Protein AF-A0A822AE28-F1 (afdb_monomer_lite)

Structure (mmCIF, N/CA/C/O backbone):
data_AF-A0A822AE28-F1
#
_entry.id   AF-A0A822AE28-F1
#
loop_
_atom_site.group_PDB
_atom_site.id
_atom_site.type_symbol
_atom_site.label_atom_id
_atom_site.label_alt_id
_atom_site.label_comp_id
_atom_site.label_asym_id
_atom_site.label_entity_id
_atom_site.label_seq_id
_atom_site.pdbx_PDB_ins_code
_atom_site.Cartn_x
_atom_site.Cartn_y
_atom_site.Cartn_z
_atom_site.occupancy
_atom_site.B_iso_or_equiv
_atom_site.auth_seq_id
_atom_site.auth_comp_id
_atom_site.auth_asym_id
_atom_site.auth_atom_id
_atom_site.pdbx_PDB_model_num
ATOM 1 N N . ALA A 1 1 ? 33.922 -30.461 -54.773 1.00 35.72 1 ALA A N 1
ATOM 2 C CA . ALA A 1 1 ? 35.227 -29.867 -54.403 1.00 35.72 1 ALA A CA 1
ATOM 3 C C . ALA A 1 1 ? 35.079 -28.489 -53.751 1.00 35.72 1 ALA A C 1
ATOM 5 O O . ALA A 1 1 ? 35.499 -28.343 -52.616 1.00 35.72 1 ALA A O 1
ATOM 6 N N . TYR A 1 2 ? 34.457 -27.499 -54.408 1.00 36.25 2 TYR A N 1
ATOM 7 C CA . TYR A 1 2 ? 34.276 -26.158 -53.824 1.00 36.25 2 TYR A CA 1
ATOM 8 C C . TYR A 1 2 ? 33.305 -26.143 -52.629 1.00 36.25 2 TYR A C 1
ATOM 10 O O . TYR A 1 2 ? 33.696 -25.703 -51.561 1.00 36.25 2 TYR A O 1
ATOM 18 N N . ILE A 1 3 ? 32.116 -26.757 -52.759 1.00 39.38 3 ILE A N 1
ATOM 19 C CA . ILE A 1 3 ? 31.162 -26.952 -51.641 1.00 39.38 3 ILE A CA 1
ATOM 20 C C . ILE A 1 3 ? 31.853 -27.618 -50.447 1.00 39.38 3 ILE A C 1
ATOM 22 O O . ILE A 1 3 ? 31.724 -27.155 -49.328 1.00 39.38 3 ILE A O 1
ATOM 26 N N . TYR A 1 4 ? 32.662 -28.648 -50.697 1.00 40.06 4 TYR A N 1
ATOM 27 C CA . TYR A 1 4 ? 33.430 -29.340 -49.661 1.00 40.06 4 TYR A CA 1
ATOM 28 C C . TYR A 1 4 ? 34.415 -28.404 -48.937 1.00 40.06 4 TYR A C 1
ATOM 30 O O . TYR A 1 4 ? 34.470 -28.434 -47.719 1.00 40.06 4 TYR A O 1
ATOM 38 N N . ARG A 1 5 ? 35.121 -27.519 -49.659 1.00 42.94 5 ARG A N 1
ATOM 39 C CA . ARG A 1 5 ? 36.030 -26.516 -49.068 1.00 42.94 5 ARG A CA 1
ATOM 40 C C . ARG A 1 5 ? 35.298 -25.401 -48.316 1.00 42.94 5 ARG A C 1
ATOM 42 O O . ARG A 1 5 ? 35.783 -24.955 -47.285 1.00 42.94 5 ARG A O 1
ATOM 49 N N . SER A 1 6 ? 34.144 -24.951 -48.809 1.00 43.03 6 SER A N 1
ATOM 50 C CA . SER A 1 6 ? 33.305 -23.957 -48.121 1.00 43.03 6 SER A CA 1
ATOM 51 C C . SER A 1 6 ? 32.716 -24.532 -46.834 1.00 43.03 6 SER A C 1
ATOM 53 O O . SER A 1 6 ? 32.773 -23.898 -45.789 1.00 43.03 6 SER A O 1
ATOM 55 N N . VAL A 1 7 ? 32.233 -25.773 -46.895 1.00 44.09 7 VAL A N 1
ATOM 56 C CA . VAL A 1 7 ? 31.763 -26.544 -45.741 1.00 44.09 7 VAL A CA 1
ATOM 57 C C . VAL A 1 7 ? 32.901 -26.797 -44.747 1.00 44.09 7 VAL A C 1
ATOM 59 O O . VAL A 1 7 ? 32.710 -26.623 -43.552 1.00 44.09 7 VAL A O 1
ATOM 62 N N . GLU A 1 8 ? 34.102 -27.123 -45.221 1.00 42.56 8 GLU A N 1
ATOM 63 C CA . GLU A 1 8 ? 35.304 -27.283 -44.393 1.00 42.56 8 GLU A CA 1
ATOM 64 C C . GLU A 1 8 ? 35.723 -25.972 -43.698 1.00 42.56 8 GLU A C 1
ATOM 66 O O . GLU A 1 8 ? 36.128 -26.004 -42.537 1.00 42.56 8 GLU A O 1
ATOM 71 N N . ASN A 1 9 ? 35.567 -24.815 -44.353 1.00 45.84 9 ASN A N 1
ATOM 72 C CA . ASN A 1 9 ? 35.802 -23.499 -43.743 1.00 45.84 9 ASN A CA 1
ATOM 73 C C . ASN A 1 9 ? 34.749 -23.143 -42.682 1.00 45.84 9 ASN A C 1
ATOM 75 O O . ASN A 1 9 ? 35.122 -22.695 -41.601 1.00 45.84 9 ASN A O 1
ATOM 79 N N . ILE A 1 10 ? 33.465 -23.407 -42.946 1.00 46.59 10 ILE A N 1
ATOM 80 C CA . ILE A 1 10 ? 32.377 -23.210 -41.970 1.00 46.59 10 ILE A CA 1
ATOM 81 C C . ILE A 1 10 ? 32.588 -24.117 -40.750 1.00 46.59 10 ILE A C 1
ATOM 83 O O . ILE A 1 10 ? 32.487 -23.671 -39.612 1.00 46.59 10 ILE A O 1
ATOM 87 N N . ILE A 1 11 ? 32.972 -25.379 -40.970 1.00 47.19 11 ILE A N 1
ATOM 88 C CA . ILE A 1 11 ? 33.313 -26.327 -39.898 1.00 47.19 11 ILE A CA 1
ATOM 89 C C . ILE A 1 11 ? 34.543 -25.861 -39.097 1.00 47.19 11 ILE A C 1
ATOM 91 O O . ILE A 1 11 ? 34.621 -26.135 -37.902 1.00 47.19 11 ILE A O 1
ATOM 95 N N . ARG A 1 12 ? 35.496 -25.153 -39.723 1.00 45.81 12 ARG A N 1
ATOM 96 C CA . ARG A 1 12 ? 36.665 -24.568 -39.040 1.00 45.81 12 ARG A CA 1
ATOM 97 C C . ARG A 1 12 ? 36.346 -23.299 -38.246 1.00 45.81 12 ARG A C 1
ATOM 99 O O . ARG A 1 12 ? 36.994 -23.076 -37.228 1.00 45.81 12 ARG A O 1
ATOM 106 N N . GLN A 1 13 ? 35.394 -22.482 -38.697 1.00 44.97 13 GLN A N 1
ATOM 107 C CA . GLN A 1 13 ? 34.985 -21.240 -38.023 1.00 44.97 13 GLN A CA 1
ATOM 108 C C . GLN A 1 13 ? 33.990 -21.495 -36.879 1.00 44.97 13 GLN A C 1
ATOM 110 O O . GLN A 1 13 ? 34.085 -20.873 -35.822 1.00 44.97 13 GLN A O 1
ATOM 115 N N . CYS A 1 14 ? 33.083 -22.463 -37.026 1.00 44.91 14 CYS A N 1
ATOM 116 C CA . CYS A 1 14 ? 32.172 -22.866 -35.959 1.00 44.91 14 CYS A CA 1
ATOM 117 C C . CYS A 1 14 ? 32.908 -23.747 -34.932 1.00 44.91 14 CYS A C 1
ATOM 119 O O . CYS A 1 14 ? 33.102 -24.942 -35.151 1.00 44.91 14 CYS A O 1
ATOM 121 N N . ARG A 1 15 ? 33.274 -23.183 -33.771 1.00 41.47 15 ARG A N 1
ATOM 122 C CA . ARG A 1 15 ? 34.004 -23.874 -32.679 1.00 41.47 15 ARG A CA 1
ATOM 123 C C . ARG A 1 15 ? 33.363 -25.185 -32.173 1.00 41.47 15 ARG A C 1
ATOM 125 O O . ARG A 1 15 ? 34.041 -25.955 -31.498 1.00 41.47 15 ARG A O 1
ATOM 132 N N . ASN A 1 16 ? 32.108 -25.487 -32.520 1.00 44.00 16 ASN A N 1
ATOM 133 C CA . ASN A 1 16 ? 31.394 -26.710 -32.135 1.00 44.00 16 ASN A CA 1
ATOM 134 C C . ASN A 1 16 ? 31.150 -27.662 -33.328 1.00 44.00 16 ASN A C 1
ATOM 136 O O . ASN A 1 16 ? 30.082 -27.704 -33.935 1.00 44.00 16 ASN A O 1
ATOM 140 N N . VAL A 1 17 ? 32.150 -28.500 -33.614 1.00 39.84 17 VAL A N 1
ATOM 141 C CA . VAL A 1 17 ? 32.260 -29.370 -34.807 1.00 39.84 17 VAL A CA 1
ATOM 142 C C . VAL A 1 17 ? 31.203 -30.494 -34.904 1.00 39.84 17 VAL A C 1
ATOM 144 O O . VAL A 1 17 ? 30.979 -31.033 -35.983 1.00 39.84 17 VAL A O 1
ATOM 147 N N . ARG A 1 18 ? 30.511 -30.869 -33.817 1.00 37.19 18 ARG A N 1
ATOM 148 C CA . ARG A 1 18 ? 29.498 -31.953 -33.856 1.00 37.19 18 ARG A CA 1
ATOM 149 C C . ARG A 1 18 ? 28.121 -31.524 -34.379 1.00 37.19 18 ARG A C 1
ATOM 151 O O . ARG A 1 18 ? 27.382 -32.379 -34.855 1.00 37.19 18 ARG A O 1
ATOM 158 N N . TRP A 1 19 ? 27.784 -30.237 -34.312 1.00 41.94 19 TRP A N 1
ATOM 159 C CA . TRP A 1 19 ? 26.434 -29.735 -34.611 1.00 41.94 19 TRP A CA 1
ATOM 160 C C . TRP A 1 19 ? 26.298 -29.164 -36.033 1.00 41.94 19 TRP A C 1
ATOM 162 O O . TRP A 1 19 ? 25.202 -29.155 -36.590 1.00 41.94 19 TRP A O 1
ATOM 172 N N . SER A 1 20 ? 27.419 -28.802 -36.666 1.00 48.59 20 SER A N 1
ATOM 173 C CA . SER A 1 20 ? 27.494 -28.307 -38.048 1.00 48.59 20 SER A CA 1
ATOM 174 C C . SER A 1 20 ? 27.121 -29.354 -39.107 1.00 48.59 20 SER A C 1
ATOM 176 O O . SER A 1 20 ? 26.643 -29.000 -40.177 1.00 48.59 20 SER A O 1
ATOM 178 N N . LEU A 1 21 ? 27.275 -30.653 -38.826 1.00 43.91 21 LEU A N 1
ATOM 179 C CA . LEU A 1 21 ? 26.945 -31.721 -39.782 1.00 43.91 21 LEU A CA 1
ATOM 180 C C . LEU A 1 21 ? 25.438 -31.877 -40.038 1.00 43.91 21 LEU A C 1
ATOM 182 O O . LEU A 1 21 ? 25.050 -32.181 -41.162 1.00 43.91 21 LEU A O 1
ATOM 186 N N . LEU A 1 22 ? 24.586 -31.652 -39.030 1.00 44.09 22 LEU A N 1
ATOM 187 C CA . LEU A 1 22 ? 23.127 -31.779 -39.163 1.00 44.09 22 LEU A CA 1
ATOM 188 C C . LEU A 1 22 ? 22.505 -30.599 -39.920 1.00 44.09 22 LEU A C 1
ATOM 190 O O . LEU A 1 22 ? 21.581 -30.789 -40.707 1.00 44.09 22 LEU A O 1
ATOM 194 N N . SER A 1 23 ? 23.035 -29.390 -39.735 1.00 52.28 23 SER A N 1
ATOM 195 C CA . SER A 1 23 ? 22.537 -28.184 -40.402 1.00 52.28 23 SER A CA 1
ATOM 196 C C . SER A 1 23 ? 22.942 -28.102 -41.881 1.00 52.28 23 SER A C 1
ATOM 198 O O . SER A 1 23 ? 22.210 -27.535 -42.691 1.00 52.28 23 SER A O 1
ATOM 200 N N . LEU A 1 24 ? 24.039 -28.763 -42.269 1.00 55.44 24 LEU A N 1
ATOM 201 C CA . LEU A 1 24 ? 24.438 -28.941 -43.669 1.00 55.44 24 LEU A CA 1
ATOM 202 C C . LEU A 1 24 ? 23.457 -29.806 -44.472 1.00 55.44 24 LEU A C 1
ATOM 204 O O . LEU A 1 24 ? 23.347 -29.614 -45.681 1.00 55.44 24 LEU A O 1
ATOM 208 N N . PHE A 1 25 ? 22.710 -30.716 -43.830 1.00 54.62 25 PHE A N 1
ATOM 209 C CA . PHE A 1 25 ? 21.690 -31.505 -44.527 1.00 54.62 25 PHE A CA 1
ATOM 210 C C . PHE A 1 25 ? 20.522 -30.642 -45.027 1.00 54.62 25 PHE A C 1
ATOM 212 O O . PHE A 1 25 ? 20.000 -30.895 -46.108 1.00 54.62 25 PHE A O 1
ATOM 219 N N . ALA A 1 26 ? 20.177 -29.572 -44.302 1.00 56.03 26 ALA A N 1
ATOM 220 C CA . ALA A 1 26 ? 19.118 -28.642 -44.695 1.00 56.03 26 ALA A CA 1
ATOM 221 C C . ALA A 1 26 ? 19.470 -27.830 -45.957 1.00 56.03 26 ALA A C 1
ATOM 223 O O . ALA A 1 26 ? 18.579 -27.365 -46.661 1.00 56.03 26 ALA A O 1
ATOM 224 N N . LEU A 1 27 ? 20.760 -27.681 -46.289 1.00 57.62 27 LEU A N 1
ATOM 225 C CA . LEU A 1 27 ? 21.174 -27.022 -47.532 1.00 57.62 27 LEU A CA 1
ATOM 226 C C . LEU A 1 27 ? 20.749 -27.820 -48.768 1.00 57.62 27 LEU A C 1
ATOM 228 O O . LEU A 1 27 ? 20.474 -27.210 -49.797 1.00 57.62 27 LEU A O 1
ATOM 232 N N . PHE A 1 28 ? 20.653 -29.152 -48.680 1.00 59.03 28 PHE A N 1
ATOM 233 C CA . PHE A 1 28 ? 20.293 -29.998 -49.823 1.00 59.03 28 PHE A CA 1
ATOM 234 C C . PHE A 1 28 ? 18.835 -29.831 -50.280 1.00 59.03 28 PHE A C 1
ATOM 236 O O . PHE A 1 28 ? 18.527 -30.208 -51.409 1.00 59.03 28 PHE A O 1
ATOM 243 N N . ASP A 1 29 ? 17.979 -29.204 -49.465 1.00 57.09 29 ASP A N 1
ATOM 244 C CA . ASP A 1 29 ? 16.586 -28.886 -49.810 1.00 57.09 29 ASP A CA 1
ATOM 245 C C . ASP A 1 29 ? 16.449 -27.627 -50.695 1.00 57.09 29 ASP A C 1
ATOM 247 O O . ASP A 1 29 ? 15.364 -27.328 -51.197 1.00 57.09 29 ASP A O 1
ATOM 251 N N . LEU A 1 30 ? 17.536 -26.871 -50.909 1.00 62.00 30 LEU A N 1
ATOM 252 C CA . LEU A 1 30 ? 17.560 -25.689 -51.780 1.00 62.00 30 LEU A CA 1
ATOM 253 C C . LEU A 1 30 ? 18.017 -26.034 -53.211 1.00 62.00 30 LEU A C 1
ATOM 255 O O . LEU A 1 30 ? 18.836 -26.933 -53.392 1.00 62.00 30 LEU A O 1
ATOM 259 N N . PRO A 1 31 ? 17.599 -25.274 -54.242 1.00 65.06 31 PRO A N 1
ATOM 260 C CA . PRO A 1 31 ? 18.194 -25.350 -55.576 1.00 65.06 31 PRO A CA 1
ATOM 261 C C . PRO A 1 31 ? 19.717 -25.146 -55.538 1.00 65.06 31 PRO A C 1
ATOM 263 O O . PRO A 1 31 ? 20.224 -24.278 -54.825 1.00 65.06 31 PRO A O 1
ATOM 266 N N . GLN A 1 32 ? 20.463 -25.904 -56.346 1.00 60.50 32 GLN A N 1
ATOM 267 C CA . GLN A 1 32 ? 21.937 -25.923 -56.336 1.00 60.50 32 GLN A CA 1
ATOM 268 C C . GLN A 1 32 ? 22.576 -24.534 -56.569 1.00 60.50 32 GLN A C 1
ATOM 270 O O . GLN A 1 32 ? 23.653 -24.238 -56.048 1.00 60.50 32 GLN A O 1
ATOM 275 N N . SER A 1 33 ? 21.892 -23.656 -57.310 1.00 60.28 33 SER A N 1
ATOM 276 C CA . SER A 1 33 ? 22.279 -22.256 -57.532 1.00 60.28 33 SER A CA 1
ATOM 277 C C . SER A 1 33 ? 22.181 -21.388 -56.269 1.00 60.28 33 SER A C 1
ATOM 279 O O . SER A 1 33 ? 23.033 -20.522 -56.058 1.00 60.28 33 SER A O 1
ATOM 281 N N . LEU A 1 34 ? 21.181 -21.629 -55.414 1.00 60.78 34 LEU A N 1
ATOM 282 C CA . LEU A 1 34 ? 20.967 -20.921 -54.146 1.00 60.78 34 LEU A CA 1
ATOM 283 C C . LEU A 1 34 ? 21.878 -21.454 -53.037 1.00 60.78 34 LEU A C 1
ATOM 285 O O . LEU A 1 34 ? 22.408 -20.660 -52.264 1.00 60.78 34 LEU A O 1
ATOM 289 N N . GLN A 1 35 ? 22.146 -22.764 -53.014 1.00 62.66 35 GLN A N 1
ATOM 290 C CA . GLN A 1 35 ? 23.116 -23.375 -52.094 1.00 62.66 35 GLN A CA 1
ATOM 291 C C . GLN A 1 35 ? 24.501 -22.726 -52.214 1.00 62.66 35 GLN A C 1
ATOM 293 O O . GLN A 1 35 ? 25.105 -22.344 -51.213 1.00 62.66 35 GLN A O 1
ATOM 298 N N . TYR A 1 36 ? 24.993 -22.569 -53.449 1.00 61.41 36 TYR A N 1
ATOM 299 C CA . TYR A 1 36 ? 26.300 -21.971 -53.728 1.00 61.41 36 TYR A CA 1
ATOM 300 C C . TYR A 1 36 ? 26.375 -20.507 -53.274 1.00 61.41 36 TYR A C 1
ATOM 302 O O . TYR A 1 36 ? 27.352 -20.104 -52.644 1.00 61.41 36 TYR A O 1
ATOM 310 N N . ARG A 1 37 ? 25.332 -19.718 -53.567 1.00 60.16 37 ARG A N 1
ATOM 311 C CA . ARG A 1 37 ? 25.278 -18.289 -53.226 1.00 60.16 37 ARG A CA 1
ATOM 312 C C . ARG A 1 37 ? 25.130 -18.054 -51.724 1.00 60.16 37 ARG A C 1
ATOM 314 O O . ARG A 1 37 ? 25.811 -17.182 -51.201 1.00 60.16 37 ARG A O 1
ATOM 321 N N . LEU A 1 38 ? 24.325 -18.855 -51.024 1.00 60.16 38 LEU A N 1
ATOM 322 C CA . LEU A 1 38 ? 24.174 -18.759 -49.569 1.00 60.16 38 LEU A CA 1
ATOM 323 C C . LEU A 1 38 ? 25.449 -19.189 -48.828 1.00 60.16 38 LEU A C 1
ATOM 325 O O . LEU A 1 38 ? 25.850 -18.522 -47.880 1.00 60.16 38 LEU A O 1
ATOM 329 N N . LEU A 1 39 ? 26.131 -20.245 -49.285 1.00 57.81 39 LEU A N 1
ATOM 330 C CA . LEU A 1 39 ? 27.427 -20.648 -48.723 1.00 57.81 39 LEU A CA 1
ATOM 331 C C . LEU A 1 39 ? 28.509 -19.586 -48.952 1.00 57.81 39 LEU A C 1
ATOM 333 O O . LEU A 1 39 ? 29.305 -19.324 -48.056 1.00 57.81 39 LEU A O 1
ATOM 337 N N . HIS A 1 40 ? 28.536 -18.962 -50.131 1.00 59.22 40 HIS A N 1
ATOM 338 C CA . HIS A 1 40 ? 29.437 -17.842 -50.397 1.00 59.22 40 HIS A CA 1
ATOM 339 C C . HIS A 1 40 ? 29.118 -16.646 -49.492 1.00 59.22 40 HIS A C 1
ATOM 341 O O . HIS A 1 40 ? 30.033 -16.052 -48.935 1.00 59.22 40 HIS A O 1
ATOM 347 N N . LEU A 1 41 ? 27.830 -16.334 -49.310 1.00 55.66 41 LEU A N 1
ATOM 348 C CA . LEU A 1 41 ? 27.368 -15.230 -48.478 1.00 55.66 41 LEU A CA 1
ATOM 349 C C . LEU A 1 41 ? 27.794 -15.390 -47.016 1.00 55.66 41 LEU A C 1
ATOM 351 O O . LEU A 1 41 ? 28.446 -14.499 -46.482 1.00 55.66 41 LEU A O 1
ATOM 355 N N . ILE A 1 42 ? 27.477 -16.534 -46.401 1.00 55.12 42 ILE A N 1
ATOM 356 C CA . ILE A 1 42 ? 27.805 -16.821 -44.996 1.00 55.12 42 ILE A CA 1
ATOM 357 C C . ILE A 1 42 ? 29.322 -16.753 -44.766 1.00 55.12 42 ILE A C 1
ATOM 359 O O . ILE A 1 42 ? 29.761 -16.183 -43.778 1.00 55.12 42 ILE A O 1
ATOM 363 N N . CYS A 1 43 ? 30.129 -17.252 -45.708 1.00 52.72 43 CYS A N 1
ATOM 364 C CA . CYS A 1 43 ? 31.593 -17.203 -45.619 1.00 52.72 43 CYS A CA 1
ATOM 365 C C . CYS A 1 43 ? 32.205 -15.809 -45.860 1.00 52.72 43 CYS A C 1
ATOM 367 O O . CYS A 1 43 ? 33.398 -15.634 -45.623 1.00 52.72 43 CYS A O 1
ATOM 369 N N . SER A 1 44 ? 31.439 -14.852 -46.398 1.00 49.69 44 SER A N 1
ATOM 370 C CA . SER A 1 44 ? 31.931 -13.526 -46.813 1.00 49.69 44 SER A CA 1
ATOM 371 C C . SER A 1 44 ? 31.596 -12.390 -45.842 1.00 49.69 44 SER A C 1
ATOM 373 O O . SER A 1 44 ? 32.042 -11.267 -46.059 1.00 49.69 44 SER A O 1
ATOM 375 N N . ILE A 1 45 ? 30.822 -12.660 -44.787 1.00 48.69 45 ILE A N 1
ATOM 376 C CA . ILE A 1 45 ? 30.437 -11.663 -43.782 1.00 48.69 45 ILE A CA 1
ATOM 377 C C . ILE A 1 45 ? 31.515 -11.644 -42.679 1.00 48.69 45 ILE A C 1
ATOM 379 O O . ILE A 1 45 ? 31.678 -12.659 -42.004 1.00 48.69 45 ILE A O 1
ATOM 383 N N . PRO A 1 46 ? 32.277 -10.547 -42.499 1.00 47.16 46 PRO A N 1
ATOM 384 C CA . PRO A 1 46 ? 33.263 -10.435 -41.421 1.00 47.16 46 PRO A CA 1
ATOM 385 C C . PRO A 1 46 ? 32.598 -10.368 -40.035 1.00 47.16 46 PRO A C 1
ATOM 387 O O . PRO A 1 46 ? 31.466 -9.906 -39.902 1.00 47.16 46 PRO A O 1
ATOM 390 N N . ASP A 1 47 ? 33.325 -10.815 -39.006 1.00 44.00 47 ASP A N 1
ATOM 391 C CA . ASP A 1 47 ? 32.784 -11.162 -37.682 1.00 44.00 47 ASP A CA 1
ATOM 392 C C . ASP A 1 47 ? 32.156 -10.005 -36.873 1.00 44.00 47 ASP A C 1
ATOM 394 O O . ASP A 1 47 ? 31.413 -10.292 -35.941 1.00 44.00 47 ASP A O 1
ATOM 398 N N . ASP A 1 48 ? 32.363 -8.732 -37.243 1.00 39.75 48 ASP A N 1
ATOM 399 C CA . ASP A 1 48 ? 31.931 -7.568 -36.438 1.00 39.75 48 ASP A CA 1
ATOM 400 C C . ASP A 1 48 ? 31.463 -6.322 -37.236 1.00 39.75 48 ASP A C 1
ATOM 402 O O . ASP A 1 48 ? 31.145 -5.285 -36.641 1.00 39.75 48 ASP A O 1
ATOM 406 N N . GLU A 1 49 ? 31.373 -6.385 -38.571 1.00 42.75 49 GLU A N 1
ATOM 407 C CA . GLU A 1 49 ? 31.010 -5.225 -39.408 1.00 42.75 49 GLU A CA 1
ATOM 408 C C . GLU A 1 49 ? 29.619 -5.357 -40.060 1.00 42.75 49 GLU A C 1
ATOM 410 O O . GLU A 1 49 ? 29.172 -6.466 -40.370 1.00 42.75 49 GLU A O 1
ATOM 415 N N . PRO A 1 50 ? 28.891 -4.237 -40.273 1.00 45.50 50 PRO A N 1
ATOM 416 C CA . PRO A 1 50 ? 27.639 -4.259 -41.025 1.00 45.50 50 PRO A CA 1
ATOM 417 C C . PRO A 1 50 ? 27.870 -4.840 -42.425 1.00 45.50 50 PRO A C 1
ATOM 419 O O . PRO A 1 50 ? 28.931 -4.635 -43.011 1.00 45.50 50 PRO A O 1
ATOM 422 N N . VAL A 1 51 ? 26.860 -5.540 -42.958 1.00 49.97 51 VAL A N 1
ATOM 423 C CA . VAL A 1 51 ? 26.835 -6.082 -44.330 1.00 49.97 51 VAL A CA 1
ATOM 424 C C . VAL A 1 51 ? 27.410 -5.033 -45.288 1.00 49.97 51 VAL A C 1
ATOM 426 O O . VAL A 1 51 ? 26.822 -3.969 -45.484 1.00 49.97 51 VAL A O 1
ATOM 429 N N . THR A 1 52 ? 28.601 -5.299 -45.823 1.00 49.44 52 THR A N 1
ATOM 430 C CA . THR A 1 52 ? 29.294 -4.403 -46.752 1.00 49.44 52 THR A CA 1
ATOM 431 C C . THR A 1 52 ? 28.450 -4.185 -48.011 1.00 49.44 52 THR A C 1
ATOM 433 O O . THR A 1 52 ? 27.662 -5.042 -48.405 1.00 49.44 52 THR A O 1
ATOM 436 N N . VAL A 1 53 ? 28.649 -3.060 -48.703 1.00 48.00 53 VAL A N 1
ATOM 437 C CA . VAL A 1 53 ? 27.937 -2.732 -49.960 1.00 48.00 53 VAL A CA 1
ATOM 438 C C . VAL A 1 53 ? 28.055 -3.853 -51.013 1.00 48.00 53 VAL A C 1
ATOM 440 O O . VAL A 1 53 ? 27.154 -4.068 -51.823 1.00 48.00 53 VAL A O 1
ATOM 443 N N . GLU A 1 54 ? 29.151 -4.613 -50.982 1.00 45.34 54 GLU A N 1
ATOM 444 C CA . GLU A 1 54 ? 29.392 -5.757 -51.869 1.00 45.34 54 GLU A CA 1
ATOM 445 C C . GLU A 1 54 ? 28.569 -6.998 -51.485 1.00 45.34 54 GLU A C 1
ATOM 447 O O . GLU A 1 54 ? 28.064 -7.706 -52.360 1.00 45.34 54 GLU A O 1
ATOM 452 N N . THR A 1 55 ? 28.373 -7.248 -50.186 1.00 55.25 55 THR A N 1
ATOM 453 C CA . THR A 1 55 ? 27.548 -8.365 -49.703 1.00 55.25 55 THR A CA 1
ATOM 454 C C . THR A 1 55 ? 26.055 -8.070 -49.858 1.00 55.25 55 THR A C 1
ATOM 456 O O . THR A 1 55 ? 25.314 -8.966 -50.258 1.00 55.25 55 THR A O 1
ATOM 459 N N . SER A 1 56 ? 25.604 -6.821 -49.685 1.00 56.50 56 SER A N 1
ATOM 460 C CA . SER A 1 56 ? 24.210 -6.427 -49.957 1.00 56.50 56 SER A CA 1
ATOM 461 C C . SER A 1 56 ? 23.843 -6.565 -51.439 1.00 56.50 56 SER A C 1
ATOM 463 O O . SER A 1 56 ? 22.800 -7.131 -51.758 1.00 56.50 56 SER A O 1
ATOM 465 N N . ALA A 1 57 ? 24.731 -6.165 -52.358 1.00 60.44 57 ALA A N 1
ATOM 466 C CA . ALA A 1 57 ? 24.501 -6.300 -53.800 1.00 60.44 57 ALA A CA 1
ATOM 467 C C . ALA A 1 57 ? 24.395 -7.772 -54.253 1.00 60.44 57 ALA A C 1
ATOM 469 O O . ALA A 1 57 ? 23.575 -8.109 -55.112 1.00 60.44 57 ALA A O 1
ATOM 470 N N . ALA A 1 58 ? 25.190 -8.667 -53.655 1.00 61.91 58 ALA A N 1
ATOM 471 C CA . ALA A 1 58 ? 25.113 -10.104 -53.916 1.00 61.91 58 ALA A CA 1
ATOM 472 C C . ALA A 1 58 ? 23.811 -10.728 -53.377 1.00 61.91 58 ALA A C 1
ATOM 474 O O . ALA A 1 58 ? 23.215 -11.581 -54.046 1.00 61.91 58 ALA A O 1
ATOM 475 N N . ILE A 1 59 ? 23.344 -10.289 -52.199 1.00 64.56 59 ILE A N 1
ATOM 476 C CA . ILE A 1 59 ? 22.048 -10.706 -51.637 1.00 64.56 59 ILE A CA 1
ATOM 477 C C . ILE A 1 59 ? 20.905 -10.204 -52.519 1.00 64.56 59 ILE A C 1
ATOM 479 O O . ILE A 1 59 ? 20.023 -10.990 -52.857 1.00 64.56 59 ILE A O 1
ATOM 483 N N . ASP A 1 60 ? 20.941 -8.947 -52.957 1.00 67.81 60 ASP A N 1
ATOM 484 C CA . ASP A 1 60 ? 19.915 -8.362 -53.827 1.00 67.81 60 ASP A CA 1
ATOM 485 C C . ASP A 1 60 ? 19.819 -9.103 -55.160 1.00 67.81 60 ASP A C 1
ATOM 487 O O . ASP A 1 60 ? 18.729 -9.444 -55.618 1.00 67.81 60 ASP A O 1
ATOM 491 N N . GLN A 1 61 ? 20.953 -9.430 -55.784 1.00 67.69 61 GLN A N 1
ATOM 492 C CA . GLN A 1 61 ? 20.961 -10.206 -57.025 1.00 67.69 61 GLN A CA 1
ATOM 493 C C . GLN A 1 61 ? 20.384 -11.621 -56.826 1.00 67.69 61 GLN A C 1
ATOM 495 O O . GLN A 1 61 ? 19.726 -12.170 -57.718 1.00 67.69 61 GLN A O 1
ATOM 500 N N . MET A 1 62 ? 20.609 -12.222 -55.654 1.00 67.81 62 MET A N 1
ATOM 501 C CA . MET A 1 62 ? 20.045 -13.522 -55.294 1.00 67.81 62 MET A CA 1
ATOM 502 C C . MET A 1 62 ? 18.535 -13.439 -55.032 1.00 67.81 62 MET A C 1
ATOM 504 O O . MET A 1 62 ? 17.793 -14.261 -55.562 1.00 67.81 62 MET A O 1
ATOM 508 N N . LEU A 1 63 ? 18.074 -12.447 -54.270 1.00 73.56 63 LEU A N 1
ATOM 509 C CA . LEU A 1 63 ? 16.666 -12.282 -53.899 1.00 73.56 63 LEU A CA 1
ATOM 510 C C . LEU A 1 63 ? 15.794 -11.829 -55.074 1.00 73.56 63 LEU A C 1
ATOM 512 O O . LEU A 1 63 ? 14.676 -12.314 -55.211 1.00 73.56 63 LEU A O 1
ATOM 516 N N . ASN A 1 64 ? 16.316 -10.988 -55.971 1.00 75.56 64 ASN A N 1
ATOM 517 C CA . ASN A 1 64 ? 15.596 -10.544 -57.171 1.00 75.56 64 ASN A CA 1
ATOM 518 C C . ASN A 1 64 ? 15.375 -11.661 -58.206 1.00 75.56 64 ASN A C 1
ATOM 520 O O . ASN A 1 64 ? 14.524 -11.523 -59.081 1.00 75.56 64 ASN A O 1
ATOM 524 N N . SER A 1 65 ? 16.142 -12.756 -58.129 1.00 71.88 65 SER A N 1
ATOM 525 C CA . SER A 1 65 ? 16.005 -13.918 -59.021 1.00 71.88 65 SER A CA 1
ATOM 526 C C . SER A 1 65 ? 15.279 -15.109 -58.383 1.00 71.88 65 SER A C 1
ATOM 528 O O . SER A 1 65 ? 15.032 -16.094 -59.077 1.00 71.88 65 SER A O 1
ATOM 530 N N . ALA A 1 66 ? 14.925 -15.025 -57.097 1.00 72.94 66 ALA A N 1
ATOM 531 C CA . ALA A 1 66 ? 14.304 -16.108 -56.340 1.00 72.94 66 ALA A CA 1
ATOM 532 C C . ALA A 1 66 ? 12.771 -15.990 -56.300 1.00 72.94 66 ALA A C 1
ATOM 534 O O . ALA A 1 66 ? 12.202 -14.907 -56.164 1.00 72.94 66 ALA A O 1
ATOM 535 N N . THR A 1 67 ? 12.086 -17.129 -56.362 1.00 78.88 67 THR A N 1
ATOM 536 C CA . THR A 1 67 ? 10.635 -17.225 -56.154 1.00 78.88 67 THR A CA 1
ATOM 537 C C . THR A 1 67 ? 10.272 -17.075 -54.667 1.00 78.88 67 THR A C 1
ATOM 539 O O . THR A 1 67 ? 11.076 -17.413 -53.791 1.00 78.88 67 THR A O 1
ATOM 542 N N . PRO A 1 68 ? 9.038 -16.651 -54.324 1.00 79.00 68 PRO A N 1
ATOM 543 C CA . PRO A 1 68 ? 8.602 -16.559 -52.926 1.00 79.00 68 PRO A CA 1
ATOM 544 C C . PRO A 1 68 ? 8.766 -17.871 -52.138 1.00 79.00 68 PRO A C 1
ATOM 546 O O . PRO A 1 68 ? 9.168 -17.855 -50.976 1.00 79.00 68 PRO A O 1
ATOM 549 N N . SER A 1 69 ? 8.523 -19.024 -52.771 1.00 77.06 69 SER A N 1
ATOM 550 C CA . SER A 1 69 ? 8.731 -20.351 -52.170 1.00 77.06 69 SER A CA 1
ATOM 551 C C . SER A 1 69 ? 10.199 -20.657 -51.865 1.00 77.06 69 SER A C 1
ATOM 553 O O . SER A 1 69 ? 10.497 -21.291 -50.849 1.00 77.06 69 SER A O 1
ATOM 555 N N . GLU A 1 70 ? 11.123 -20.200 -52.711 1.00 75.00 70 GLU A N 1
ATOM 556 C CA . GLU A 1 70 ? 12.564 -20.362 -52.491 1.00 75.00 70 GLU A CA 1
ATOM 557 C C . GLU A 1 70 ? 13.045 -19.485 -51.335 1.00 75.00 70 GLU A C 1
ATOM 559 O O . GLU A 1 70 ? 13.811 -19.960 -50.502 1.00 75.00 70 GLU A O 1
ATOM 564 N N . ILE A 1 71 ? 12.533 -18.255 -51.211 1.00 77.25 71 ILE A N 1
ATOM 565 C CA . ILE A 1 71 ? 12.846 -17.346 -50.094 1.00 77.25 71 ILE A CA 1
ATOM 566 C C . ILE A 1 71 ? 12.354 -17.925 -48.756 1.00 77.25 71 ILE A C 1
ATOM 568 O O . ILE A 1 71 ? 13.070 -17.884 -47.756 1.00 77.25 71 ILE A O 1
ATOM 572 N N . LEU A 1 72 ? 11.158 -18.519 -48.716 1.00 80.44 72 LEU A N 1
ATOM 573 C CA . LEU A 1 72 ? 10.655 -19.179 -47.504 1.00 80.44 72 LEU A CA 1
ATOM 574 C C . LEU A 1 72 ? 11.448 -20.444 -47.154 1.00 80.44 72 LEU A C 1
ATOM 576 O O . LEU A 1 72 ? 11.680 -20.729 -45.978 1.00 80.44 72 LEU A O 1
ATOM 580 N N . SER A 1 73 ? 11.891 -21.196 -48.161 1.00 75.81 73 SER A N 1
ATOM 581 C CA . SER A 1 73 ? 12.772 -22.352 -47.958 1.00 75.81 73 SER A CA 1
ATOM 582 C C . SER A 1 73 ? 14.139 -21.908 -47.432 1.00 75.81 73 SER A C 1
ATOM 584 O O . SER A 1 73 ? 14.659 -22.509 -46.495 1.00 75.81 73 SER A O 1
ATOM 586 N N . LEU A 1 74 ? 14.665 -20.789 -47.940 1.00 76.06 74 LEU A N 1
ATOM 587 C CA . LEU A 1 74 ? 15.891 -20.151 -47.461 1.00 76.06 74 LEU A CA 1
ATOM 588 C C . LEU A 1 74 ? 15.797 -19.790 -45.976 1.00 76.06 74 LEU A C 1
ATOM 590 O O . LEU A 1 74 ? 16.695 -20.119 -45.205 1.00 76.06 74 LEU A O 1
ATOM 594 N N . LEU A 1 75 ? 14.686 -19.175 -45.558 1.00 80.12 75 LEU A N 1
ATOM 595 C CA . LEU A 1 75 ? 14.441 -18.846 -44.154 1.00 80.12 75 LEU A CA 1
ATOM 596 C C . LEU A 1 75 ? 14.393 -20.086 -43.255 1.00 80.12 75 LEU A C 1
ATOM 598 O O . LEU A 1 75 ? 14.919 -20.038 -42.149 1.00 80.12 75 LEU A O 1
ATOM 602 N N . LYS A 1 76 ? 13.817 -21.204 -43.714 1.00 80.06 76 LYS A N 1
ATOM 603 C CA . LYS A 1 76 ? 13.823 -22.467 -42.951 1.00 80.06 76 LYS A CA 1
ATOM 604 C C . LYS A 1 76 ? 15.236 -23.017 -42.764 1.00 80.06 76 LYS A C 1
ATOM 606 O O . LYS A 1 76 ? 15.571 -23.478 -41.675 1.00 80.06 76 LYS A O 1
ATOM 611 N N . VAL A 1 77 ? 16.070 -22.940 -43.799 1.00 73.75 77 VAL A N 1
ATOM 612 C CA . VAL A 1 77 ? 17.477 -23.356 -43.712 1.00 73.75 77 VAL A CA 1
ATOM 613 C C . VAL A 1 77 ? 18.248 -22.452 -42.750 1.00 73.75 77 VAL A C 1
ATOM 615 O O . VAL A 1 77 ? 18.939 -22.956 -41.867 1.00 73.75 77 VAL A O 1
ATOM 618 N N . LEU A 1 78 ? 18.073 -21.130 -42.852 1.00 75.19 78 LEU A N 1
ATOM 619 C CA . LEU A 1 78 ? 18.674 -20.162 -41.928 1.00 75.19 78 LEU A CA 1
ATOM 620 C C . LEU A 1 78 ? 18.183 -20.355 -40.487 1.00 75.19 78 LEU A C 1
ATOM 622 O O . LEU A 1 78 ? 18.977 -20.245 -39.559 1.00 75.19 78 LEU A O 1
ATOM 626 N N . HIS A 1 79 ? 16.910 -20.703 -40.291 1.00 81.25 79 HIS A N 1
ATOM 627 C CA . HIS A 1 79 ? 16.353 -21.029 -38.980 1.00 81.25 79 HIS A CA 1
ATOM 628 C C . HIS A 1 79 ? 17.079 -22.222 -38.345 1.00 81.25 79 HIS A C 1
ATOM 630 O O . HIS A 1 79 ? 17.582 -22.108 -37.228 1.00 81.25 79 HIS A O 1
ATOM 636 N N . ASN A 1 80 ? 17.208 -23.330 -39.080 1.00 74.94 80 ASN A N 1
ATOM 637 C CA . ASN A 1 80 ? 17.904 -24.527 -38.602 1.00 74.94 80 ASN A CA 1
ATOM 638 C C . ASN A 1 80 ? 19.395 -24.258 -38.341 1.00 74.94 80 ASN A C 1
ATOM 640 O O . ASN A 1 80 ? 19.946 -24.746 -37.359 1.00 74.94 80 ASN A O 1
ATOM 644 N N . LEU A 1 81 ? 20.049 -23.458 -39.191 1.00 69.38 81 LEU A N 1
ATOM 645 C CA . LEU A 1 81 ? 21.441 -23.048 -38.986 1.00 69.38 81 LEU A CA 1
ATOM 646 C C . LEU A 1 81 ? 21.589 -22.194 -37.718 1.00 69.38 81 LEU A C 1
ATOM 648 O O . LEU A 1 81 ? 22.432 -22.489 -36.872 1.00 69.38 81 LEU A O 1
ATOM 652 N N . GLY A 1 82 ? 20.751 -21.173 -37.535 1.00 69.12 82 GLY A N 1
ATOM 653 C CA . GLY A 1 82 ? 20.884 -20.247 -36.410 1.00 69.12 82 GLY A CA 1
ATOM 654 C C . GLY A 1 82 ? 20.500 -20.841 -35.054 1.00 69.12 82 GLY A C 1
ATOM 655 O O . GLY A 1 82 ? 21.107 -20.451 -34.050 1.00 69.12 82 GLY A O 1
ATOM 656 N N . GLN A 1 83 ? 19.611 -21.847 -35.027 1.00 70.00 83 GLN A N 1
ATOM 657 C CA . GLN A 1 83 ? 19.325 -22.662 -33.833 1.00 70.00 83 GLN A CA 1
ATOM 658 C C . GLN A 1 83 ? 20.583 -23.354 -33.285 1.00 70.00 83 GLN A C 1
ATOM 660 O O . GLN A 1 83 ? 20.687 -23.570 -32.081 1.00 70.00 83 GLN A O 1
ATOM 665 N N . THR A 1 84 ? 21.547 -23.684 -34.153 1.00 62.16 84 THR A N 1
ATOM 666 C CA . THR A 1 84 ? 22.754 -24.435 -33.770 1.00 62.16 84 THR A CA 1
ATOM 667 C C . THR A 1 84 ? 23.917 -23.576 -33.264 1.00 62.16 84 THR A C 1
ATOM 669 O O . THR A 1 84 ? 24.870 -24.145 -32.734 1.00 62.16 84 THR A O 1
ATOM 672 N N . GLY A 1 85 ? 23.853 -22.237 -33.373 1.00 62.66 85 GLY A N 1
ATOM 673 C CA . GLY A 1 85 ? 24.907 -21.370 -32.821 1.00 62.66 85 GLY A CA 1
ATOM 674 C C . GLY A 1 85 ? 25.173 -20.023 -33.507 1.00 62.66 85 GLY A C 1
ATOM 675 O O . GLY A 1 85 ? 26.330 -19.685 -33.707 1.00 62.66 85 GLY A O 1
ATOM 676 N N . ASP A 1 86 ? 24.150 -19.213 -33.817 1.00 64.19 86 ASP A N 1
ATOM 677 C CA . ASP A 1 86 ? 24.316 -17.780 -34.188 1.00 64.19 86 ASP A CA 1
ATOM 678 C C . ASP A 1 86 ? 24.812 -16.873 -33.025 1.00 64.19 86 ASP A C 1
ATOM 680 O O . ASP A 1 86 ? 24.074 -16.021 -32.536 1.00 64.19 86 ASP A O 1
ATOM 684 N N . GLU A 1 87 ? 25.992 -17.143 -32.457 1.00 57.44 87 GLU A N 1
ATOM 685 C CA . GLU A 1 87 ? 26.532 -16.365 -31.320 1.00 57.44 87 GLU A CA 1
ATOM 686 C C . GLU A 1 87 ? 26.944 -14.939 -31.723 1.00 57.44 87 GLU A C 1
ATOM 688 O O . GLU A 1 87 ? 26.818 -14.023 -30.916 1.00 57.44 87 GLU A O 1
ATOM 693 N N . SER A 1 88 ? 27.368 -14.743 -32.975 1.00 61.56 88 SER A N 1
ATOM 694 C CA . SER A 1 88 ? 27.792 -13.455 -33.547 1.00 61.56 88 SER A CA 1
ATOM 695 C C . SER A 1 88 ? 26.656 -12.642 -34.191 1.00 61.56 88 SER A C 1
ATOM 697 O O . SER A 1 88 ? 26.889 -11.541 -34.684 1.00 61.56 88 SER A O 1
ATOM 699 N N . GLY A 1 89 ? 25.421 -13.160 -34.227 1.00 66.56 89 GLY A N 1
ATOM 700 C CA . GLY A 1 89 ? 24.268 -12.475 -34.833 1.00 66.56 89 GLY A CA 1
ATOM 701 C C . GLY A 1 89 ? 24.306 -12.378 -36.368 1.00 66.56 89 GLY A C 1
ATOM 702 O O . GLY A 1 89 ? 23.514 -11.646 -36.968 1.00 66.56 89 GLY A O 1
ATOM 703 N N . GLN A 1 90 ? 25.207 -13.104 -37.029 1.00 69.12 90 GLN A N 1
ATOM 704 C CA . GLN A 1 90 ? 25.384 -13.110 -38.485 1.00 69.12 90 GLN A CA 1
ATOM 705 C C . GLN A 1 90 ? 24.168 -13.679 -39.219 1.00 69.12 90 GLN A C 1
ATOM 707 O O . GLN A 1 90 ? 23.719 -13.122 -40.223 1.00 69.12 90 GLN A O 1
ATOM 712 N N . ILE A 1 91 ? 23.600 -14.775 -38.719 1.00 74.06 91 ILE A N 1
ATOM 713 C CA . ILE A 1 91 ? 22.419 -15.390 -39.334 1.00 74.06 91 ILE A CA 1
ATOM 714 C C . ILE A 1 91 ? 21.212 -14.473 -39.116 1.00 74.06 91 ILE A C 1
ATOM 716 O O . ILE A 1 91 ? 20.427 -14.246 -40.041 1.00 74.06 91 ILE A O 1
ATOM 720 N N . SER A 1 92 ? 21.116 -13.863 -37.934 1.00 80.00 92 SER A N 1
ATOM 721 C CA . SER A 1 92 ? 20.117 -12.840 -37.621 1.00 80.00 92 SER A CA 1
ATOM 722 C C . SER A 1 92 ? 20.222 -11.611 -38.540 1.00 80.00 92 SER A C 1
ATOM 724 O O . SER A 1 92 ? 19.183 -11.113 -38.973 1.00 80.00 92 SER A O 1
ATOM 726 N N . ASN A 1 93 ? 21.430 -11.173 -38.931 1.00 77.94 93 ASN A N 1
ATOM 727 C CA . ASN A 1 93 ? 21.636 -10.097 -39.918 1.00 77.94 93 ASN A CA 1
ATOM 728 C C . ASN A 1 93 ? 21.041 -10.437 -41.281 1.00 77.94 93 ASN A C 1
ATOM 730 O O . ASN A 1 93 ? 20.323 -9.630 -41.871 1.00 77.94 93 ASN A O 1
ATOM 734 N N . VAL A 1 94 ? 21.341 -11.635 -41.789 1.00 75.38 94 VAL A N 1
ATOM 735 C CA . VAL A 1 94 ? 20.865 -12.079 -43.105 1.00 75.38 94 VAL A CA 1
ATOM 736 C C . VAL A 1 94 ? 19.345 -12.219 -43.097 1.00 75.38 94 VAL A C 1
ATOM 738 O O . VAL A 1 94 ? 18.681 -11.765 -44.029 1.00 75.38 94 VAL A O 1
ATOM 741 N N . ILE A 1 95 ? 18.777 -12.781 -42.026 1.00 82.81 95 ILE A N 1
ATOM 742 C CA . ILE A 1 95 ? 17.323 -12.866 -41.863 1.00 82.81 95 ILE A CA 1
ATOM 743 C C . ILE A 1 95 ? 16.725 -11.460 -41.822 1.00 82.81 95 ILE A C 1
ATOM 745 O O . ILE A 1 95 ? 15.816 -11.186 -42.598 1.00 82.81 95 ILE A O 1
ATOM 749 N N . PHE A 1 96 ? 17.273 -10.549 -41.011 1.00 84.19 96 PHE A N 1
ATOM 750 C CA . PHE A 1 96 ? 16.825 -9.158 -40.949 1.00 84.19 96 PHE A CA 1
ATOM 751 C C . PHE A 1 96 ? 16.881 -8.473 -42.322 1.00 84.19 96 PHE A C 1
ATOM 753 O O . PHE A 1 96 ? 15.942 -7.772 -42.697 1.00 84.19 96 PHE A O 1
ATOM 760 N N . TYR A 1 97 ? 17.927 -8.715 -43.114 1.00 81.69 97 TYR A N 1
ATOM 761 C CA . TYR A 1 97 ? 18.032 -8.174 -44.466 1.00 81.69 97 TYR A CA 1
ATOM 762 C C . TYR A 1 97 ? 16.906 -8.672 -45.376 1.00 81.69 97 TYR A C 1
ATOM 764 O O . TYR A 1 97 ? 16.187 -7.869 -45.974 1.00 81.69 97 TYR A O 1
ATOM 772 N N . ILE A 1 98 ? 16.702 -9.992 -45.427 1.00 82.06 98 ILE A N 1
ATOM 773 C CA . ILE A 1 98 ? 15.661 -10.628 -46.247 1.00 82.06 98 ILE A CA 1
ATOM 774 C C . ILE A 1 98 ? 14.267 -10.145 -45.825 1.00 82.06 98 ILE A C 1
ATOM 776 O O . ILE A 1 98 ? 13.404 -9.925 -46.678 1.00 82.06 98 ILE A O 1
ATOM 780 N N . THR A 1 99 ? 14.041 -9.990 -44.520 1.00 84.25 99 THR A N 1
ATOM 781 C CA . THR A 1 99 ? 12.695 -9.822 -43.962 1.00 84.25 99 THR A CA 1
ATOM 782 C C . THR A 1 99 ? 12.304 -8.368 -43.750 1.00 84.25 99 THR A C 1
ATOM 784 O O . THR A 1 99 ? 11.118 -8.048 -43.809 1.00 84.25 99 THR A O 1
ATOM 787 N N . CYS A 1 100 ? 13.271 -7.486 -43.485 1.00 82.25 100 CYS A N 1
ATOM 788 C CA . CYS A 1 100 ? 13.028 -6.095 -43.096 1.00 82.25 100 CYS A CA 1
ATOM 789 C C . CYS A 1 100 ? 13.555 -5.077 -44.117 1.00 82.25 100 CYS A C 1
ATOM 791 O O . CYS A 1 100 ? 12.870 -4.074 -44.344 1.00 82.25 100 CYS A O 1
ATOM 793 N N . LEU A 1 101 ? 14.729 -5.317 -44.718 1.00 82.44 101 LEU A N 1
ATOM 794 C CA . LEU A 1 101 ? 15.396 -4.361 -45.617 1.00 82.44 101 LEU A CA 1
ATOM 795 C C . LEU A 1 101 ? 14.985 -4.528 -47.078 1.00 82.44 101 LEU A C 1
ATOM 797 O O . LEU A 1 101 ? 14.641 -3.546 -47.731 1.00 82.44 101 LEU A O 1
ATOM 801 N N . HIS A 1 102 ? 15.006 -5.755 -47.591 1.00 82.50 102 HIS A N 1
ATOM 802 C CA . HIS A 1 102 ? 14.796 -5.993 -49.012 1.00 82.50 102 HIS A CA 1
ATOM 803 C C . HIS A 1 102 ? 13.301 -5.858 -49.393 1.00 82.50 102 HIS A C 1
ATOM 805 O O . HIS A 1 102 ? 12.476 -6.640 -48.908 1.00 82.50 102 HIS A O 1
ATOM 811 N N . PRO A 1 103 ? 12.913 -4.919 -50.285 1.00 76.94 103 PRO A N 1
ATOM 812 C CA . PRO A 1 103 ? 11.507 -4.556 -50.502 1.00 76.94 103 PRO A CA 1
ATOM 813 C C . PRO A 1 103 ? 10.613 -5.703 -50.993 1.00 76.94 103 PRO A C 1
ATOM 815 O O . PRO A 1 103 ? 9.503 -5.863 -50.495 1.00 76.94 103 PRO A O 1
ATOM 818 N N . ILE A 1 104 ? 11.099 -6.517 -51.939 1.00 77.69 104 ILE A N 1
ATOM 819 C CA . ILE A 1 104 ? 10.292 -7.559 -52.606 1.00 77.69 104 ILE A CA 1
ATOM 820 C C . ILE A 1 104 ? 10.081 -8.767 -51.685 1.00 77.69 104 ILE A C 1
ATOM 822 O O . ILE A 1 104 ? 8.964 -9.221 -51.460 1.00 77.69 104 ILE A O 1
ATOM 826 N N . SER A 1 105 ? 11.165 -9.293 -51.114 1.00 80.00 105 SER A N 1
ATOM 827 C CA . SER A 1 105 ? 11.121 -10.414 -50.172 1.00 80.00 105 SER A CA 1
ATOM 828 C C . SER A 1 105 ? 10.353 -10.081 -48.893 1.00 80.00 105 SER A C 1
ATOM 830 O O . SER A 1 105 ? 9.684 -10.964 -48.350 1.00 80.00 105 SER A O 1
ATOM 832 N N . ARG A 1 106 ? 10.406 -8.835 -48.406 1.00 83.12 106 ARG A N 1
ATOM 833 C CA . ARG A 1 106 ? 9.716 -8.399 -47.183 1.00 83.12 106 ARG A CA 1
ATOM 834 C C . ARG A 1 106 ? 8.207 -8.655 -47.221 1.00 83.12 106 ARG A C 1
ATOM 836 O O . ARG A 1 106 ? 7.655 -9.043 -46.194 1.00 83.12 106 ARG A O 1
ATOM 843 N N . GLU A 1 107 ? 7.546 -8.499 -48.369 1.00 81.44 107 GLU A N 1
ATOM 844 C CA . GLU A 1 107 ? 6.090 -8.698 -48.494 1.00 81.44 107 GLU A CA 1
ATOM 845 C C . GLU A 1 107 ? 5.640 -10.107 -48.078 1.00 81.44 107 GLU A C 1
ATOM 847 O O . GLU A 1 107 ? 4.609 -10.263 -47.424 1.00 81.44 107 GLU A O 1
ATOM 852 N N . TYR A 1 108 ? 6.441 -11.127 -48.396 1.00 81.88 108 TYR A N 1
ATOM 853 C CA . TYR A 1 108 ? 6.086 -12.535 -48.177 1.00 81.88 108 TYR A CA 1
ATOM 854 C C . TYR A 1 108 ? 6.823 -13.163 -46.988 1.00 81.88 108 TYR A C 1
ATOM 856 O O . TYR A 1 108 ? 6.348 -14.141 -46.417 1.00 81.88 108 TYR A O 1
ATOM 864 N N . SER A 1 109 ? 7.974 -12.610 -46.596 1.00 83.69 109 SER A N 1
ATOM 865 C CA . SER A 1 109 ? 8.875 -13.219 -45.608 1.00 83.69 109 SER A CA 1
ATOM 866 C C . SER A 1 109 ? 8.804 -12.596 -44.212 1.00 83.69 109 SER A C 1
ATOM 868 O O . SER A 1 109 ? 9.240 -13.226 -43.250 1.00 83.69 109 SER A O 1
ATOM 870 N N . LEU A 1 110 ? 8.211 -11.404 -44.052 1.00 86.56 110 LEU A N 1
ATOM 871 C CA . LEU A 1 110 ? 8.175 -10.688 -42.768 1.00 86.56 110 LEU A CA 1
ATOM 872 C C . LEU A 1 110 ? 7.555 -11.516 -41.634 1.00 86.56 110 LEU A C 1
ATOM 874 O O . LEU A 1 110 ? 8.031 -11.477 -40.500 1.00 86.56 110 LEU A O 1
ATOM 878 N N . ARG A 1 111 ? 6.477 -12.265 -41.901 1.00 88.31 111 ARG A N 1
ATOM 879 C CA . ARG A 1 111 ? 5.814 -13.054 -40.852 1.00 88.31 111 ARG A CA 1
ATOM 880 C C . ARG A 1 111 ? 6.718 -14.157 -40.320 1.00 88.31 111 ARG A C 1
ATOM 882 O O . ARG A 1 111 ? 6.919 -14.231 -39.110 1.00 88.31 111 ARG A O 1
ATOM 889 N N . ASP A 1 112 ? 7.238 -14.974 -41.223 1.00 86.69 112 ASP A N 1
ATOM 890 C CA . ASP A 1 112 ? 8.016 -16.156 -40.871 1.00 86.69 112 ASP A CA 1
ATOM 891 C C . ASP A 1 112 ? 9.409 -15.738 -40.364 1.00 86.69 112 ASP A C 1
ATOM 893 O O . ASP A 1 112 ? 9.886 -16.256 -39.360 1.00 86.69 112 ASP A O 1
ATOM 897 N N . GLY A 1 113 ? 9.989 -14.691 -40.956 1.00 87.31 113 GLY A N 1
ATOM 898 C CA . GLY A 1 113 ? 11.216 -14.040 -40.505 1.00 87.31 113 GLY A CA 1
ATOM 899 C C . GLY A 1 113 ? 11.165 -13.516 -39.073 1.00 87.31 113 GLY A C 1
ATOM 900 O O . GLY A 1 113 ? 12.037 -13.844 -38.273 1.00 87.31 113 GLY A O 1
ATOM 901 N N . ARG A 1 114 ? 10.115 -12.759 -38.716 1.00 90.00 114 ARG A N 1
ATOM 902 C CA . ARG A 1 114 ? 9.900 -12.312 -37.325 1.00 90.00 114 ARG A CA 1
ATOM 903 C C . ARG A 1 114 ? 9.822 -13.498 -36.372 1.00 90.00 114 ARG A C 1
ATOM 905 O O . ARG A 1 114 ? 10.488 -13.475 -35.352 1.00 90.00 114 ARG A O 1
ATOM 912 N N . SER A 1 115 ? 9.067 -14.544 -36.722 1.00 89.44 115 SER A N 1
ATOM 913 C CA . SER A 1 115 ? 8.950 -15.743 -35.881 1.00 89.44 115 SER A CA 1
ATOM 914 C C . SER A 1 115 ? 10.305 -16.405 -35.622 1.00 89.44 115 SER A C 1
ATOM 916 O O . SER A 1 115 ? 10.546 -16.878 -34.513 1.00 89.44 115 SER A O 1
ATOM 918 N N . ILE A 1 116 ? 11.181 -16.436 -36.629 1.00 88.19 116 ILE A N 1
ATOM 919 C CA . ILE A 1 116 ? 12.531 -16.992 -36.501 1.00 88.19 116 ILE A CA 1
ATOM 920 C C . ILE A 1 116 ? 13.398 -16.101 -35.603 1.00 88.19 116 ILE A C 1
ATOM 922 O O . ILE A 1 116 ? 14.031 -16.605 -34.679 1.00 88.19 116 ILE A O 1
ATOM 926 N N . LEU A 1 117 ? 13.390 -14.782 -35.824 1.00 89.88 117 LEU A N 1
ATOM 927 C CA . LEU A 1 117 ? 14.145 -13.829 -35.002 1.00 89.88 117 LEU A CA 1
ATOM 928 C C . LEU A 1 117 ? 13.670 -13.825 -33.542 1.00 89.88 117 LEU A C 1
ATOM 930 O O . LEU A 1 117 ? 14.498 -13.809 -32.635 1.00 89.88 117 LEU A O 1
ATOM 934 N N . THR A 1 118 ? 12.360 -13.916 -33.302 1.00 91.31 118 THR A N 1
ATOM 935 C CA . THR A 1 118 ? 11.782 -14.104 -31.965 1.00 91.31 118 THR A CA 1
ATOM 936 C C . THR A 1 118 ? 12.297 -15.383 -31.326 1.00 91.31 118 THR A C 1
ATOM 938 O O . THR A 1 118 ? 12.763 -15.346 -30.193 1.00 91.31 118 THR A O 1
ATOM 941 N N . HIS A 1 119 ? 12.255 -16.506 -32.049 1.00 89.06 119 HIS A N 1
ATOM 942 C CA . HIS A 1 119 ? 12.747 -17.780 -31.534 1.00 89.06 119 HIS A CA 1
ATOM 943 C C . HIS A 1 119 ? 14.235 -17.708 -31.166 1.00 89.06 119 HIS A C 1
ATOM 945 O O . HIS A 1 119 ? 14.630 -18.166 -30.095 1.00 89.06 119 HIS A O 1
ATOM 951 N N . PHE A 1 120 ? 15.056 -17.076 -32.006 1.00 88.44 120 PHE A N 1
ATOM 952 C CA . PHE A 1 120 ? 16.471 -16.860 -31.713 1.00 88.44 120 PHE A CA 1
ATOM 953 C C . PHE A 1 120 ? 16.683 -15.983 -30.478 1.00 88.44 120 PHE A C 1
ATOM 955 O O . PHE A 1 120 ? 17.478 -16.353 -29.614 1.00 88.44 120 PHE A O 1
ATOM 962 N N . ALA A 1 121 ? 15.947 -14.877 -30.358 1.00 89.00 121 ALA A N 1
ATOM 963 C CA . ALA A 1 121 ? 16.000 -13.997 -29.196 1.00 89.00 121 ALA A CA 1
ATOM 964 C C . ALA A 1 121 ? 15.539 -14.694 -27.902 1.00 89.00 121 ALA A C 1
ATOM 966 O O . ALA A 1 121 ? 16.098 -14.434 -26.841 1.00 89.00 121 ALA A O 1
ATOM 967 N N . SER A 1 122 ? 14.579 -15.626 -27.983 1.00 89.12 122 SER A N 1
ATOM 968 C CA . SER A 1 122 ? 14.147 -16.441 -26.836 1.00 89.12 122 SER A CA 1
ATOM 969 C C . SER A 1 122 ? 15.236 -17.394 -26.350 1.00 89.12 122 SER A C 1
ATOM 971 O O . SER A 1 122 ? 15.305 -17.687 -25.160 1.00 89.12 122 SER A O 1
ATOM 973 N N . LEU A 1 123 ? 16.082 -17.884 -27.259 1.00 85.62 123 LEU A N 1
ATOM 974 C CA . LEU A 1 123 ? 17.232 -18.717 -26.906 1.00 85.62 123 LEU A CA 1
ATOM 975 C C . LEU A 1 123 ? 18.407 -17.874 -26.393 1.00 85.62 123 LEU A C 1
ATOM 977 O O . LEU A 1 123 ? 19.144 -18.322 -25.517 1.00 85.62 123 LEU A O 1
ATOM 981 N N . ARG A 1 124 ? 18.601 -16.672 -26.951 1.00 86.12 124 ARG A N 1
ATOM 982 C CA . ARG A 1 124 ? 19.715 -15.763 -26.640 1.00 86.12 124 ARG A CA 1
ATOM 983 C C . ARG A 1 124 ? 19.253 -14.302 -26.636 1.00 86.12 124 ARG A C 1
ATOM 985 O O . ARG A 1 124 ? 19.167 -13.692 -27.705 1.00 86.12 124 ARG A O 1
ATOM 992 N N . PRO A 1 125 ? 19.050 -13.702 -25.451 1.00 87.50 125 PRO A N 1
ATOM 993 C CA . PRO A 1 125 ? 18.596 -12.315 -25.336 1.00 87.50 125 PRO A CA 1
ATOM 994 C C . PRO A 1 125 ? 19.525 -11.268 -25.974 1.00 87.50 125 PRO A C 1
ATOM 996 O O . PRO A 1 125 ? 19.055 -10.202 -26.365 1.00 87.50 125 PRO A O 1
ATOM 999 N N . THR A 1 126 ? 20.822 -11.562 -26.142 1.00 86.62 126 THR A N 1
ATOM 1000 C CA . THR A 1 126 ? 21.808 -10.662 -26.781 1.00 86.62 126 THR A CA 1
ATOM 1001 C C . THR A 1 126 ? 21.469 -10.322 -28.235 1.00 86.62 126 THR A C 1
ATOM 1003 O O . THR A 1 126 ? 21.859 -9.266 -28.732 1.00 86.62 126 THR A O 1
ATOM 1006 N N . ILE A 1 127 ? 20.693 -11.174 -28.913 1.00 87.69 127 ILE A N 1
ATOM 1007 C CA . ILE A 1 127 ? 20.239 -10.936 -30.289 1.00 87.69 127 ILE A CA 1
ATOM 1008 C C . ILE A 1 127 ? 19.337 -9.698 -30.365 1.00 87.69 127 ILE A C 1
ATOM 1010 O O . ILE A 1 127 ? 19.336 -9.012 -31.383 1.00 87.69 127 ILE A O 1
ATOM 1014 N N . ILE A 1 128 ? 18.616 -9.354 -29.294 1.00 91.56 128 ILE A N 1
ATOM 1015 C CA . ILE A 1 128 ? 17.764 -8.157 -29.260 1.00 91.56 128 ILE A CA 1
ATOM 1016 C C . ILE A 1 128 ? 18.620 -6.885 -29.375 1.00 91.56 128 ILE A C 1
ATOM 1018 O O . ILE A 1 128 ? 18.320 -6.031 -30.209 1.00 91.56 128 ILE A O 1
ATOM 1022 N N . SER A 1 129 ? 19.723 -6.796 -28.623 1.00 90.75 129 SER A N 1
ATOM 1023 C CA . SER A 1 129 ? 20.704 -5.700 -28.712 1.00 90.75 129 SER A CA 1
ATOM 1024 C C . SER A 1 129 ? 21.349 -5.619 -30.101 1.00 90.75 129 SER A C 1
ATOM 1026 O O . SER A 1 129 ? 21.516 -4.545 -30.681 1.00 90.75 129 SER A O 1
ATOM 1028 N N . HIS A 1 130 ? 21.641 -6.771 -30.706 1.00 87.31 130 HIS A N 1
ATOM 1029 C CA . HIS A 1 130 ? 22.181 -6.827 -32.065 1.00 87.31 130 HIS A CA 1
ATOM 1030 C C . HIS A 1 130 ? 21.189 -6.313 -33.120 1.00 87.31 130 HIS A C 1
ATOM 1032 O O . HIS A 1 130 ? 21.531 -5.476 -33.958 1.00 87.31 130 HIS A O 1
ATOM 1038 N N . LEU A 1 131 ? 19.927 -6.744 -33.041 1.00 90.00 131 LEU A N 1
ATOM 1039 C CA . LEU A 1 131 ? 18.852 -6.251 -33.904 1.00 90.00 131 LEU A CA 1
ATOM 1040 C C . LEU A 1 131 ? 18.594 -4.752 -33.698 1.00 90.00 131 LEU A C 1
ATOM 1042 O O . LEU A 1 131 ? 18.269 -4.057 -34.661 1.00 90.00 131 LEU A O 1
ATOM 1046 N N . LEU A 1 132 ? 18.767 -4.235 -32.477 1.00 91.88 132 LEU A N 1
ATOM 1047 C CA . LEU A 1 132 ? 18.687 -2.803 -32.184 1.00 91.88 132 LEU A CA 1
ATOM 1048 C C . LEU A 1 132 ? 19.785 -2.015 -32.907 1.00 91.88 132 LEU A C 1
ATOM 1050 O O . LEU A 1 132 ? 19.493 -0.998 -33.542 1.00 91.88 132 LEU A O 1
ATOM 1054 N N . LYS A 1 133 ? 21.025 -2.516 -32.891 1.00 89.44 133 LYS A N 1
ATOM 1055 C CA . LYS A 1 133 ? 22.147 -1.918 -33.628 1.00 89.44 133 LYS A CA 1
ATOM 1056 C C . LYS A 1 133 ? 21.853 -1.847 -35.130 1.00 89.44 133 LYS A C 1
ATOM 1058 O O . LYS A 1 133 ? 21.983 -0.771 -35.711 1.00 89.44 133 LYS A O 1
ATOM 1063 N N . LEU A 1 134 ? 21.368 -2.932 -35.740 1.00 85.81 134 LEU A N 1
ATOM 1064 C CA . LEU A 1 134 ? 20.956 -2.945 -37.156 1.00 85.81 134 LEU A CA 1
ATOM 1065 C C . LEU A 1 134 ? 19.779 -2.009 -37.450 1.00 85.81 134 LEU A C 1
ATOM 1067 O O . LEU A 1 134 ? 19.736 -1.342 -38.484 1.00 85.81 134 LEU A O 1
ATOM 1071 N N . ALA A 1 135 ? 18.797 -1.960 -36.550 1.00 89.06 135 ALA A N 1
ATOM 1072 C CA . ALA A 1 135 ? 17.669 -1.052 -36.688 1.00 89.06 135 ALA A CA 1
ATOM 1073 C C . ALA A 1 135 ? 18.146 0.405 -36.680 1.00 89.06 135 ALA A C 1
ATOM 1075 O O . ALA A 1 135 ? 17.644 1.206 -37.463 1.00 89.06 135 ALA A O 1
ATOM 1076 N N . SER A 1 136 ? 19.148 0.737 -35.858 1.00 89.12 136 SER A N 1
ATOM 1077 C CA . SER A 1 136 ? 19.726 2.083 -35.783 1.00 89.12 136 SER A CA 1
ATOM 1078 C C . SER A 1 136 ? 20.452 2.517 -37.054 1.00 89.12 136 SER A C 1
ATOM 1080 O O . SER A 1 136 ? 20.383 3.694 -37.407 1.00 89.12 136 SER A O 1
ATOM 1082 N N . THR A 1 137 ? 21.095 1.592 -37.774 1.00 87.50 137 THR A N 1
ATOM 1083 C CA . THR A 1 137 ? 21.806 1.902 -39.024 1.00 87.50 137 THR A CA 1
ATOM 1084 C C . THR A 1 137 ? 20.866 2.034 -40.218 1.00 87.50 137 THR A C 1
ATOM 1086 O O . THR A 1 137 ? 21.188 2.744 -41.167 1.00 87.50 137 THR A O 1
ATOM 1089 N N . HIS A 1 138 ? 19.701 1.379 -40.182 1.00 84.56 138 HIS A N 1
ATOM 1090 C CA . HIS A 1 138 ? 18.777 1.311 -41.319 1.00 84.56 138 HIS A CA 1
ATOM 1091 C C . HIS A 1 138 ? 17.365 1.837 -41.027 1.00 84.56 138 HIS A C 1
ATOM 1093 O O . HIS A 1 138 ? 16.406 1.468 -41.711 1.00 84.56 138 HIS A O 1
ATOM 1099 N N . ILE A 1 139 ? 17.214 2.699 -40.021 1.00 85.94 139 ILE A N 1
ATOM 1100 C CA . ILE A 1 139 ? 15.899 3.141 -39.545 1.00 85.94 139 ILE A CA 1
ATOM 1101 C C . ILE A 1 139 ? 15.058 3.819 -40.634 1.00 85.94 139 ILE A C 1
ATOM 1103 O O . ILE A 1 139 ? 13.866 3.527 -40.758 1.00 85.94 139 ILE A O 1
ATOM 1107 N N . ASP A 1 140 ? 15.692 4.637 -41.475 1.00 84.25 140 ASP A N 1
ATOM 1108 C CA . ASP A 1 140 ? 15.028 5.380 -42.551 1.00 84.25 140 ASP A CA 1
ATOM 1109 C C . ASP A 1 140 ? 14.604 4.470 -43.712 1.00 84.25 140 ASP A C 1
ATOM 1111 O O . ASP A 1 140 ? 13.585 4.714 -44.356 1.00 84.25 140 ASP A O 1
ATOM 1115 N N . ALA A 1 141 ? 15.344 3.380 -43.946 1.00 82.69 141 ALA A N 1
ATOM 1116 C CA . ALA A 1 141 ? 15.040 2.404 -44.991 1.00 82.69 141 ALA A CA 1
ATOM 1117 C C . ALA A 1 141 ? 13.921 1.433 -44.573 1.00 82.69 141 ALA A C 1
ATOM 1119 O O . ALA A 1 141 ? 13.041 1.106 -45.370 1.00 82.69 141 ALA A O 1
ATOM 1120 N N . VAL A 1 142 ? 13.925 0.965 -43.318 1.00 84.31 142 VAL A N 1
ATOM 1121 C CA . VAL A 1 142 ? 12.941 -0.026 -42.841 1.00 84.31 142 VAL A CA 1
ATOM 1122 C C . VAL A 1 142 ? 11.625 0.636 -42.422 1.00 84.31 142 VAL A C 1
ATOM 1124 O O . VAL A 1 142 ? 10.534 0.123 -42.723 1.00 84.31 142 VAL A O 1
ATOM 1127 N N . GLY A 1 143 ? 11.711 1.766 -41.718 1.00 86.25 143 GLY A N 1
ATOM 1128 C CA . GLY A 1 143 ? 10.572 2.518 -41.208 1.00 86.25 143 GLY A CA 1
ATOM 1129 C C . GLY A 1 143 ? 9.695 1.724 -40.231 1.00 86.25 143 GLY A C 1
ATOM 1130 O O . GLY A 1 143 ? 10.173 1.008 -39.350 1.00 86.25 143 GLY A O 1
ATOM 1131 N N . LYS A 1 144 ? 8.366 1.827 -40.387 1.00 87.56 144 LYS A N 1
ATOM 1132 C CA . LYS A 1 144 ? 7.376 1.299 -39.422 1.00 87.56 144 LYS A CA 1
ATOM 1133 C C . LYS A 1 144 ? 7.383 -0.224 -39.238 1.00 87.56 144 LYS A C 1
ATOM 1135 O O . LYS A 1 144 ? 6.773 -0.719 -38.292 1.00 87.56 144 LYS A O 1
ATOM 1140 N N . VAL A 1 145 ? 8.053 -0.981 -40.107 1.00 88.25 145 VAL A N 1
ATOM 1141 C CA . VAL A 1 145 ? 8.145 -2.439 -39.941 1.00 88.25 145 VAL A CA 1
ATOM 1142 C C . VAL A 1 145 ? 8.943 -2.841 -38.704 1.00 88.25 145 VAL A C 1
ATOM 1144 O O . VAL A 1 145 ? 8.636 -3.876 -38.111 1.00 88.25 145 VAL A O 1
ATOM 1147 N N . LEU A 1 146 ? 9.853 -1.985 -38.233 1.00 89.62 146 LEU A N 1
ATOM 1148 C CA . LEU A 1 146 ? 10.598 -2.223 -36.999 1.00 89.62 146 LEU A CA 1
ATOM 1149 C C . LEU A 1 146 ? 9.678 -2.396 -35.781 1.00 89.62 146 LEU A C 1
ATOM 1151 O O . LEU A 1 146 ? 9.901 -3.310 -34.994 1.00 89.62 146 LEU A O 1
ATOM 1155 N N . PHE A 1 147 ? 8.586 -1.629 -35.660 1.00 89.31 147 PHE A N 1
ATOM 1156 C CA . PHE A 1 147 ? 7.618 -1.814 -34.564 1.00 89.31 147 PHE A CA 1
ATOM 1157 C C . PHE A 1 147 ? 7.047 -3.222 -34.540 1.00 89.31 147 PHE A C 1
ATOM 1159 O O . PHE A 1 147 ? 6.865 -3.820 -33.484 1.00 89.31 147 PHE A O 1
ATOM 1166 N N . SER A 1 148 ? 6.761 -3.765 -35.721 1.00 88.50 148 SER A N 1
ATOM 1167 C CA . SER A 1 148 ? 6.203 -5.097 -35.808 1.00 88.50 148 SER A CA 1
ATOM 1168 C C . SER A 1 148 ? 7.209 -6.186 -35.446 1.00 88.50 148 SER A C 1
ATOM 1170 O O . SER A 1 148 ? 6.775 -7.236 -34.978 1.00 88.50 148 SER A O 1
ATOM 1172 N N . LEU A 1 149 ? 8.499 -5.958 -35.696 1.00 90.31 149 LEU A N 1
ATOM 1173 C CA . LEU A 1 149 ? 9.571 -6.857 -35.289 1.00 90.31 149 LEU A CA 1
ATOM 1174 C C . LEU A 1 149 ? 9.762 -6.800 -33.771 1.00 90.31 149 LEU A C 1
ATOM 1176 O O . LEU A 1 149 ? 9.593 -7.820 -33.110 1.00 90.31 149 LEU A O 1
ATOM 1180 N N . PHE A 1 150 ? 10.024 -5.617 -33.210 1.00 91.00 150 PHE A N 1
ATOM 1181 C CA . PHE A 1 150 ? 10.310 -5.465 -31.778 1.00 91.00 150 PHE A CA 1
ATOM 1182 C C . PHE A 1 150 ? 9.126 -5.847 -30.885 1.00 91.00 150 PHE A C 1
ATOM 1184 O O . PHE A 1 150 ? 9.332 -6.446 -29.837 1.00 91.00 150 PHE A O 1
ATOM 1191 N N . ARG A 1 151 ? 7.882 -5.651 -31.343 1.00 90.50 151 ARG A N 1
ATOM 1192 C CA . ARG A 1 151 ? 6.691 -6.140 -30.628 1.00 90.50 151 ARG A CA 1
ATOM 1193 C C . ARG A 1 151 ? 6.615 -7.669 -30.531 1.00 90.50 151 ARG A C 1
ATOM 1195 O O . ARG A 1 151 ? 5.907 -8.180 -29.671 1.00 90.50 151 ARG A O 1
ATOM 1202 N N . SER A 1 152 ? 7.279 -8.393 -31.432 1.00 89.31 152 SER A N 1
ATOM 1203 C CA . SER A 1 152 ? 7.311 -9.860 -31.418 1.00 89.31 152 SER A CA 1
ATOM 1204 C C . SER A 1 152 ? 8.486 -10.445 -30.637 1.00 89.31 152 SER A C 1
ATOM 1206 O O . SER A 1 152 ? 8.504 -11.654 -30.428 1.00 89.31 152 SER A O 1
ATOM 1208 N N . LEU A 1 153 ? 9.464 -9.634 -30.222 1.00 91.81 153 LEU A N 1
ATOM 1209 C CA . LEU A 1 153 ? 10.633 -10.115 -29.486 1.00 91.81 153 LEU A CA 1
ATOM 1210 C C . LEU A 1 153 ? 10.295 -10.363 -28.001 1.00 91.81 153 LEU A C 1
ATOM 1212 O O . LEU A 1 153 ? 9.412 -9.698 -27.454 1.00 91.81 153 LEU A O 1
ATOM 1216 N N . PRO A 1 154 ? 10.990 -11.301 -27.333 1.00 89.94 154 PRO A N 1
ATOM 1217 C CA . PRO A 1 154 ? 10.814 -11.578 -25.909 1.00 89.94 154 PRO A CA 1
ATOM 1218 C C . PRO A 1 154 ? 11.524 -10.507 -25.065 1.00 89.94 154 PRO A C 1
ATOM 1220 O O . PRO A 1 154 ? 12.650 -10.679 -24.600 1.00 89.94 154 PRO A O 1
ATOM 1223 N N . MET A 1 155 ? 10.881 -9.348 -24.920 1.00 88.00 155 MET A N 1
ATOM 1224 C CA . MET A 1 155 ? 11.444 -8.184 -24.217 1.00 88.00 155 MET A CA 1
ATOM 1225 C C . MET A 1 155 ? 11.551 -8.384 -22.696 1.00 88.00 155 MET A C 1
ATOM 1227 O O . MET A 1 155 ? 12.267 -7.650 -22.020 1.00 88.00 155 MET A O 1
ATOM 1231 N N . ASP A 1 156 ? 10.859 -9.388 -22.159 1.00 84.44 156 ASP A N 1
ATOM 1232 C CA . ASP A 1 156 ? 10.815 -9.750 -20.743 1.00 84.44 156 ASP A CA 1
ATOM 1233 C C . ASP A 1 156 ? 12.130 -10.332 -20.207 1.00 84.44 156 ASP A C 1
ATOM 1235 O O . ASP A 1 156 ? 12.401 -10.214 -19.011 1.00 84.44 156 ASP A O 1
ATOM 1239 N N . ILE A 1 157 ? 12.941 -10.917 -21.095 1.00 85.31 157 ILE A N 1
ATOM 1240 C CA . ILE A 1 157 ? 14.252 -11.516 -20.797 1.00 85.31 157 ILE A CA 1
ATOM 1241 C C . ILE A 1 157 ? 15.426 -10.684 -21.333 1.00 85.31 157 ILE A C 1
ATOM 1243 O O . ILE A 1 157 ? 16.581 -11.100 -21.219 1.00 85.31 157 ILE A O 1
ATOM 1247 N N . TRP A 1 158 ? 15.153 -9.540 -21.966 1.00 89.50 158 TRP A N 1
ATOM 1248 C CA . TRP A 1 158 ? 16.194 -8.696 -22.542 1.00 89.50 158 TRP A CA 1
ATOM 1249 C C . TRP A 1 158 ? 16.989 -7.969 -21.455 1.00 89.50 158 TRP A C 1
ATOM 1251 O O . TRP A 1 158 ? 16.420 -7.313 -20.584 1.00 89.50 158 TRP A O 1
ATOM 1261 N N . MET A 1 159 ? 18.315 -8.056 -21.551 1.00 87.88 159 MET A N 1
ATOM 1262 C CA . MET A 1 159 ? 19.262 -7.337 -20.703 1.00 87.88 159 MET A CA 1
ATOM 1263 C C . MET A 1 159 ? 20.008 -6.309 -21.566 1.00 87.88 159 MET A C 1
ATOM 1265 O O . MET A 1 159 ? 20.967 -6.691 -22.242 1.00 87.88 159 MET A O 1
ATOM 1269 N N . PRO A 1 160 ? 19.549 -5.044 -21.613 1.00 89.75 160 PRO A N 1
ATOM 1270 C CA . PRO A 1 160 ? 20.231 -4.001 -22.372 1.00 89.75 160 PRO A CA 1
ATOM 1271 C C . PRO A 1 160 ? 21.639 -3.739 -21.819 1.00 89.75 160 PRO A C 1
ATOM 1273 O O . PRO A 1 160 ? 21.945 -4.087 -20.681 1.00 89.75 160 PRO A O 1
ATOM 1276 N N . ASN A 1 161 ? 22.499 -3.132 -22.632 1.00 89.31 161 ASN A N 1
ATOM 1277 C CA . ASN A 1 161 ? 23.830 -2.657 -22.244 1.00 89.31 161 ASN A CA 1
ATOM 1278 C C . ASN A 1 161 ? 24.004 -1.160 -22.570 1.00 89.31 161 ASN A C 1
ATOM 1280 O O . ASN A 1 161 ? 23.133 -0.543 -23.186 1.00 89.31 161 ASN A O 1
ATOM 1284 N N . ASP A 1 162 ? 25.146 -0.582 -22.203 1.00 87.88 162 ASP A N 1
ATOM 1285 C CA . ASP A 1 162 ? 25.434 0.849 -22.381 1.00 87.88 162 ASP A CA 1
ATOM 1286 C C . ASP A 1 162 ? 25.361 1.291 -23.859 1.00 87.88 162 ASP A C 1
ATOM 1288 O O . ASP A 1 162 ? 24.902 2.392 -24.174 1.00 87.88 162 ASP A O 1
ATOM 1292 N N . ASN A 1 163 ? 25.737 0.415 -24.804 1.00 89.31 163 ASN A N 1
ATOM 1293 C CA . ASN A 1 163 ? 25.607 0.713 -26.233 1.00 89.31 163 ASN A CA 1
ATOM 1294 C C . ASN A 1 163 ? 24.133 0.817 -26.644 1.00 89.31 163 ASN A C 1
ATOM 1296 O O . ASN A 1 163 ? 23.777 1.722 -27.401 1.00 89.31 163 ASN A O 1
ATOM 1300 N N . ASP A 1 164 ? 23.272 -0.065 -26.132 1.00 92.31 164 ASP A N 1
ATOM 1301 C CA . ASP A 1 164 ? 21.830 -0.021 -26.395 1.00 92.31 164 ASP A CA 1
ATOM 1302 C C . ASP A 1 164 ? 21.218 1.292 -25.883 1.00 92.31 164 ASP A C 1
ATOM 1304 O O . ASP A 1 164 ? 20.433 1.936 -26.586 1.00 92.31 164 ASP A O 1
ATOM 1308 N N . LEU A 1 165 ? 21.628 1.734 -24.690 1.00 92.12 165 LEU A N 1
ATOM 1309 C CA . LEU A 1 165 ? 21.195 3.009 -24.117 1.00 92.12 165 LEU A CA 1
ATOM 1310 C C . LEU A 1 165 ? 21.691 4.209 -24.923 1.00 92.12 165 LEU A C 1
ATOM 1312 O O . LEU A 1 165 ? 20.917 5.135 -25.158 1.00 92.12 165 LEU A O 1
ATOM 1316 N N . SER A 1 166 ? 22.928 4.172 -25.425 1.00 92.62 166 SER A N 1
ATOM 1317 C CA . SER A 1 166 ? 23.464 5.238 -26.282 1.00 92.62 166 SER A CA 1
ATOM 1318 C C . SER A 1 166 ? 22.670 5.393 -27.590 1.00 92.62 166 SER A C 1
ATOM 1320 O O . SER A 1 166 ? 22.445 6.513 -28.059 1.00 92.62 166 SER A O 1
ATOM 1322 N N . ILE A 1 167 ? 22.179 4.282 -28.161 1.00 92.38 167 ILE A N 1
ATOM 1323 C CA . ILE A 1 167 ? 21.306 4.294 -29.345 1.00 92.38 167 ILE A CA 1
ATOM 1324 C C . ILE A 1 167 ? 19.970 4.959 -28.998 1.00 92.38 167 ILE A C 1
ATOM 1326 O O . ILE A 1 167 ? 19.501 5.823 -29.742 1.00 92.38 167 ILE A O 1
ATOM 1330 N N . ILE A 1 168 ? 19.377 4.587 -27.862 1.00 93.56 168 ILE A N 1
ATOM 1331 C CA . ILE A 1 168 ? 18.112 5.152 -27.378 1.00 93.56 168 ILE A CA 1
ATOM 1332 C C . ILE A 1 168 ? 18.254 6.657 -27.095 1.00 93.56 168 ILE A C 1
ATOM 1334 O O . ILE A 1 168 ? 17.425 7.446 -27.549 1.00 93.56 168 ILE A O 1
ATOM 1338 N N . GLU A 1 169 ? 19.320 7.080 -26.411 1.00 93.31 169 GLU A N 1
ATOM 1339 C CA . GLU A 1 169 ? 19.600 8.496 -26.137 1.00 93.31 169 GLU A CA 1
ATOM 1340 C C . GLU A 1 169 ? 19.779 9.286 -27.442 1.00 93.31 169 GLU A C 1
ATOM 1342 O O . GLU A 1 169 ? 19.216 10.374 -27.598 1.00 93.31 169 GLU A O 1
ATOM 1347 N N . LYS A 1 170 ? 20.479 8.714 -28.431 1.00 92.06 170 LYS A N 1
ATOM 1348 C CA . LYS A 1 170 ? 20.623 9.319 -29.762 1.00 92.06 170 LYS A CA 1
ATOM 1349 C C . LYS A 1 170 ? 19.271 9.503 -30.455 1.00 92.06 170 LYS A C 1
ATOM 1351 O O . LYS A 1 170 ? 19.038 10.559 -31.041 1.00 92.06 170 LYS A O 1
ATOM 1356 N N . TRP A 1 171 ? 18.377 8.518 -30.379 1.00 92.12 171 TRP A N 1
ATOM 1357 C CA . TRP A 1 171 ? 17.029 8.610 -30.955 1.00 92.12 171 TRP A CA 1
ATOM 1358 C C . TRP A 1 171 ? 16.139 9.650 -30.266 1.00 92.12 171 TRP A C 1
ATOM 1360 O O . TRP A 1 171 ? 15.248 10.208 -30.906 1.00 92.12 171 TRP A O 1
ATOM 1370 N N . PHE A 1 172 ? 16.404 9.963 -28.999 1.00 92.06 172 PHE A N 1
ATOM 1371 C CA . PHE A 1 172 ? 15.730 11.041 -28.276 1.00 92.06 172 PHE A CA 1
ATOM 1372 C C . PHE A 1 172 ? 16.293 12.434 -28.545 1.00 92.06 172 PHE A C 1
ATOM 1374 O O . PHE A 1 172 ? 15.669 13.426 -28.161 1.00 92.06 172 PHE A O 1
ATOM 1381 N N . ASN A 1 173 ? 17.447 12.539 -29.204 1.00 87.12 173 ASN A N 1
ATOM 1382 C CA . ASN A 1 173 ? 18.116 13.820 -29.358 1.00 87.12 173 ASN A CA 1
ATOM 1383 C C . ASN A 1 173 ? 17.366 14.770 -30.307 1.00 87.12 173 ASN A C 1
ATOM 1385 O O . ASN A 1 173 ? 17.419 15.975 -30.098 1.00 87.12 173 ASN A O 1
ATOM 1389 N N . ASP A 1 174 ? 16.655 14.289 -31.327 1.00 84.12 174 ASP A N 1
ATOM 1390 C CA . ASP A 1 174 ? 15.903 15.177 -32.221 1.00 84.12 174 ASP A CA 1
ATOM 1391 C C . ASP A 1 174 ? 14.676 14.491 -32.839 1.00 84.12 174 ASP A C 1
ATOM 1393 O O . ASP A 1 174 ? 14.791 13.600 -33.682 1.00 84.12 174 ASP A O 1
ATOM 1397 N N . ILE A 1 175 ? 13.482 14.956 -32.454 1.00 85.06 175 ILE A N 1
ATOM 1398 C CA . ILE A 1 175 ? 12.195 14.476 -32.986 1.00 85.06 175 ILE A CA 1
ATOM 1399 C C . ILE A 1 175 ? 12.098 14.700 -34.505 1.00 85.06 175 ILE A C 1
ATOM 1401 O O . ILE A 1 175 ? 11.446 13.915 -35.203 1.00 85.06 175 ILE A O 1
ATOM 1405 N N . SER A 1 176 ? 12.719 15.768 -35.020 1.00 80.00 176 SER A N 1
ATOM 1406 C CA . SER A 1 176 ? 12.629 16.156 -36.431 1.00 80.00 176 SER A CA 1
ATOM 1407 C C . SER A 1 176 ? 13.468 15.273 -37.356 1.00 80.00 176 SER A C 1
ATOM 1409 O O . SER A 1 176 ? 13.094 15.097 -38.514 1.00 80.00 176 SER A O 1
ATOM 1411 N N . GLN A 1 177 ? 14.545 14.665 -36.843 1.00 82.75 177 GLN A N 1
ATOM 1412 C CA . GLN A 1 177 ? 15.406 13.773 -37.624 1.00 82.75 177 GLN A CA 1
ATOM 1413 C C . GLN A 1 177 ? 14.689 12.477 -37.990 1.00 82.75 177 GLN A C 1
ATOM 1415 O O . GLN A 1 177 ? 14.731 12.052 -39.140 1.00 82.75 177 GLN A O 1
ATOM 1420 N N . SER A 1 178 ? 14.011 11.851 -37.026 1.00 85.06 178 SER A N 1
ATOM 1421 C CA . SER A 1 178 ? 13.212 10.658 -37.296 1.00 85.06 178 SER A CA 1
ATOM 1422 C C . SER A 1 178 ? 12.139 10.455 -36.233 1.00 85.06 178 SER A C 1
ATOM 1424 O O . SER A 1 178 ? 12.379 9.936 -35.142 1.00 85.06 178 SER A O 1
ATOM 1426 N N . THR A 1 179 ? 10.896 10.789 -36.585 1.00 87.50 179 THR A N 1
ATOM 1427 C CA . THR A 1 179 ? 9.730 10.526 -35.726 1.00 87.50 179 THR A CA 1
ATOM 1428 C C . THR A 1 179 ? 9.541 9.027 -35.457 1.00 87.50 179 THR A C 1
ATOM 1430 O O . THR A 1 179 ? 9.030 8.644 -34.405 1.00 87.50 179 THR A O 1
ATOM 1433 N N . ILE A 1 180 ? 9.975 8.174 -36.393 1.00 89.25 180 ILE A N 1
ATOM 1434 C CA . ILE A 1 180 ? 9.942 6.712 -36.259 1.00 89.25 180 ILE A CA 1
ATOM 1435 C C . ILE A 1 180 ? 10.934 6.261 -35.185 1.00 89.25 180 ILE A C 1
ATOM 1437 O O . ILE A 1 180 ? 10.541 5.495 -34.309 1.00 89.25 180 ILE A O 1
ATOM 1441 N N . ALA A 1 181 ? 12.173 6.762 -35.218 1.00 90.75 181 ALA A N 1
ATOM 1442 C CA . ALA A 1 181 ? 13.186 6.461 -34.209 1.00 90.75 181 ALA A CA 1
ATOM 1443 C C . ALA A 1 181 ? 12.732 6.866 -32.807 1.00 90.75 181 ALA A C 1
ATOM 1445 O O . ALA A 1 181 ? 12.788 6.059 -31.881 1.00 90.75 181 ALA A O 1
ATOM 1446 N N . PHE A 1 182 ? 12.181 8.074 -32.681 1.00 92.50 182 PHE A N 1
ATOM 1447 C CA . PHE A 1 182 ? 11.667 8.578 -31.413 1.00 92.50 182 PHE A CA 1
ATOM 1448 C C . PHE A 1 182 ? 10.535 7.696 -30.860 1.00 92.50 182 PHE A C 1
ATOM 1450 O O . PHE A 1 182 ? 10.588 7.258 -29.716 1.00 92.50 182 PHE A O 1
ATOM 1457 N N . GLN A 1 183 ? 9.523 7.371 -31.675 1.00 91.56 183 GLN A N 1
ATOM 1458 C CA . GLN A 1 183 ? 8.426 6.484 -31.258 1.00 91.56 183 GLN A CA 1
ATOM 1459 C C . GLN A 1 183 ? 8.904 5.070 -30.914 1.00 91.56 183 GLN A C 1
ATOM 1461 O O . GLN A 1 183 ? 8.354 4.437 -30.013 1.00 91.56 183 GLN A O 1
ATOM 1466 N N . LEU A 1 184 ? 9.898 4.556 -31.640 1.00 92.12 184 LEU A N 1
ATOM 1467 C CA . LEU A 1 184 ? 10.430 3.224 -31.398 1.00 92.12 184 LEU A CA 1
ATOM 1468 C C . LEU A 1 184 ? 11.222 3.175 -30.088 1.00 92.12 184 LEU A C 1
ATOM 1470 O O . LEU A 1 184 ? 11.056 2.219 -29.339 1.00 92.12 184 LEU A O 1
ATOM 1474 N N . ALA A 1 185 ? 11.980 4.226 -29.761 1.00 93.81 185 ALA A N 1
ATOM 1475 C CA . ALA A 1 185 ? 12.631 4.379 -28.460 1.00 93.81 185 ALA A CA 1
ATOM 1476 C C . ALA A 1 185 ? 11.616 4.328 -27.302 1.00 93.81 185 ALA A C 1
ATOM 1478 O O . ALA A 1 185 ? 11.802 3.556 -26.360 1.00 93.81 185 ALA A O 1
ATOM 1479 N N . LEU A 1 186 ? 10.505 5.076 -27.409 1.00 93.38 186 LEU A N 1
ATOM 1480 C CA . LEU A 1 186 ? 9.412 5.026 -26.424 1.00 93.38 186 LEU A CA 1
ATOM 1481 C C . LEU A 1 186 ? 8.851 3.601 -26.288 1.00 93.38 186 LEU A C 1
ATOM 1483 O O . LEU A 1 186 ? 8.706 3.087 -25.181 1.00 93.38 186 LEU A O 1
ATOM 1487 N N . HIS A 1 187 ? 8.583 2.941 -27.420 1.00 90.81 187 HIS A N 1
ATOM 1488 C CA . HIS A 1 187 ? 8.034 1.585 -27.440 1.00 90.81 187 HIS A CA 1
ATOM 1489 C C . HIS A 1 187 ? 8.968 0.558 -26.788 1.00 90.81 187 HIS A C 1
ATOM 1491 O O . HIS A 1 187 ? 8.503 -0.269 -26.005 1.00 90.81 187 HIS A O 1
ATOM 1497 N N . LEU A 1 188 ? 10.271 0.613 -27.079 1.00 92.31 188 LEU A N 1
ATOM 1498 C CA . LEU A 1 188 ? 11.254 -0.297 -26.489 1.00 92.31 188 LEU A CA 1
ATOM 1499 C C . LEU A 1 188 ? 11.264 -0.178 -24.968 1.00 92.31 188 LEU A C 1
ATOM 1501 O O . LEU A 1 188 ? 11.102 -1.185 -24.279 1.00 92.31 188 LEU A O 1
ATOM 1505 N N . ILE A 1 189 ? 11.368 1.049 -24.455 1.00 92.19 189 ILE A N 1
ATOM 1506 C CA . ILE A 1 189 ? 11.356 1.331 -23.016 1.00 92.19 189 ILE A CA 1
ATOM 1507 C C . ILE A 1 189 ? 10.053 0.855 -22.368 1.00 92.19 189 ILE A C 1
ATOM 1509 O O . ILE A 1 189 ? 10.079 0.302 -21.266 1.00 92.19 189 ILE A O 1
ATOM 1513 N N . ASP A 1 190 ? 8.915 1.005 -23.052 1.00 89.62 190 ASP A N 1
ATOM 1514 C CA . ASP A 1 190 ? 7.637 0.512 -22.544 1.00 89.62 190 ASP A CA 1
ATOM 1515 C C . ASP A 1 190 ? 7.621 -1.008 -22.376 1.00 89.62 190 ASP A C 1
ATOM 1517 O O . ASP A 1 190 ? 7.073 -1.505 -21.385 1.00 89.62 190 ASP A O 1
ATOM 1521 N N . THR A 1 191 ? 8.244 -1.728 -23.310 1.00 88.19 191 THR A N 1
ATOM 1522 C CA . THR A 1 191 ? 8.288 -3.197 -23.339 1.00 88.19 191 THR A CA 1
ATOM 1523 C C . THR A 1 191 ? 9.376 -3.826 -22.467 1.00 88.19 191 THR A C 1
ATOM 1525 O O . THR A 1 191 ? 9.281 -5.015 -22.173 1.00 88.19 191 THR A O 1
ATOM 1528 N N . MET A 1 192 ? 10.377 -3.058 -22.028 1.00 89.06 192 MET A N 1
ATOM 1529 C CA . MET A 1 192 ? 11.442 -3.542 -21.144 1.00 89.06 192 MET A CA 1
ATOM 1530 C C . MET A 1 192 ? 10.912 -3.977 -19.766 1.00 89.06 192 MET A C 1
ATOM 1532 O O . MET A 1 192 ? 9.991 -3.376 -19.191 1.00 89.06 192 MET A O 1
ATOM 1536 N N . ASN A 1 193 ? 11.551 -5.003 -19.199 1.00 87.12 193 ASN A N 1
ATOM 1537 C CA . ASN A 1 193 ? 11.247 -5.508 -17.865 1.00 87.12 193 ASN A CA 1
ATOM 1538 C C . ASN A 1 193 ? 12.010 -4.746 -16.770 1.00 87.12 193 ASN A C 1
ATOM 1540 O O . ASN A 1 193 ? 13.061 -5.166 -16.301 1.00 87.12 193 ASN A O 1
ATOM 1544 N N . TRP A 1 194 ? 11.438 -3.628 -16.325 1.00 85.38 194 TRP A N 1
ATOM 1545 C CA . TRP A 1 194 ? 11.968 -2.810 -15.224 1.00 85.38 194 TRP A CA 1
ATOM 1546 C C . TRP A 1 194 ? 11.694 -3.379 -13.815 1.00 85.38 194 TRP A C 1
ATOM 1548 O O . TRP A 1 194 ? 11.788 -2.645 -12.833 1.00 85.38 194 TRP A O 1
ATOM 1558 N N . GLN A 1 195 ? 11.245 -4.630 -13.696 1.00 79.38 195 GLN A N 1
ATOM 1559 C CA . GLN A 1 195 ? 10.818 -5.235 -12.429 1.00 79.38 195 GLN A CA 1
ATOM 1560 C C . GLN A 1 195 ? 11.687 -6.450 -12.062 1.00 79.38 195 GLN A C 1
ATOM 1562 O O . GLN A 1 195 ? 12.557 -6.884 -12.820 1.00 79.38 195 GLN A O 1
ATOM 1567 N N . ASP A 1 196 ? 11.451 -6.993 -10.866 1.00 69.31 196 ASP A N 1
ATOM 1568 C CA . ASP A 1 196 ? 12.154 -8.173 -10.361 1.00 69.31 196 ASP A CA 1
ATOM 1569 C C . ASP A 1 196 ? 11.762 -9.442 -11.127 1.00 69.31 196 ASP A C 1
ATOM 1571 O O . ASP A 1 196 ? 10.591 -9.665 -11.453 1.00 69.31 196 ASP A O 1
ATOM 1575 N N . LEU A 1 197 ? 12.729 -10.339 -11.321 1.00 67.31 197 LEU A N 1
ATOM 1576 C CA . LEU A 1 197 ? 12.464 -11.691 -11.800 1.00 67.31 197 LEU A CA 1
ATOM 1577 C C . LEU A 1 197 ? 11.663 -12.479 -10.740 1.00 67.31 197 LEU A C 1
ATOM 1579 O O . LEU A 1 197 ? 12.078 -12.529 -9.572 1.00 67.31 197 LEU A O 1
ATOM 1583 N N . PRO A 1 198 ? 10.561 -13.155 -11.127 1.00 55.75 198 PRO A N 1
ATOM 1584 C CA . PRO A 1 198 ? 9.624 -13.798 -10.194 1.00 55.75 198 PRO A CA 1
ATOM 1585 C C . PRO A 1 198 ? 10.262 -14.887 -9.312 1.00 55.75 198 PRO A C 1
ATOM 1587 O O . PRO A 1 198 ? 9.811 -15.136 -8.188 1.00 55.75 198 PRO A O 1
ATOM 1590 N N . ASP A 1 199 ? 11.347 -15.500 -9.787 1.00 53.47 199 ASP A N 1
ATOM 1591 C CA . ASP A 1 199 ? 11.980 -16.635 -9.117 1.00 53.47 199 ASP A CA 1
ATOM 1592 C C . ASP A 1 199 ? 13.132 -16.246 -8.187 1.00 53.47 199 ASP A C 1
ATOM 1594 O O . ASP A 1 199 ? 13.410 -16.979 -7.237 1.00 53.47 199 ASP A O 1
ATOM 1598 N N . LYS A 1 200 ? 13.788 -15.099 -8.422 1.00 52.88 200 LYS A N 1
ATOM 1599 C CA . LYS A 1 200 ? 15.087 -14.776 -7.801 1.00 52.88 200 LYS A CA 1
ATOM 1600 C C . LYS A 1 200 ? 15.117 -13.510 -6.945 1.00 52.88 200 LYS A C 1
ATOM 1602 O O . LYS A 1 200 ? 16.135 -13.293 -6.299 1.00 52.88 200 LYS A O 1
ATOM 1607 N N . ARG A 1 201 ? 14.046 -12.696 -6.906 1.00 59.53 201 ARG A N 1
ATOM 1608 C CA . ARG A 1 201 ? 14.059 -11.367 -6.239 1.00 59.53 201 ARG A CA 1
ATOM 1609 C C . ARG A 1 201 ? 15.295 -10.536 -6.645 1.00 59.53 201 ARG A C 1
ATOM 1611 O O . ARG A 1 201 ? 15.907 -9.869 -5.823 1.00 59.53 201 ARG A O 1
ATOM 1618 N N . GLN A 1 202 ? 15.691 -10.657 -7.907 1.00 68.06 202 GLN A N 1
ATOM 1619 C CA . GLN A 1 202 ? 16.789 -9.919 -8.522 1.00 68.06 202 GLN A CA 1
ATOM 1620 C C . GLN A 1 202 ? 16.198 -9.100 -9.661 1.00 68.06 202 GLN A C 1
ATOM 1622 O O . GLN A 1 202 ? 15.312 -9.598 -10.365 1.00 68.06 202 GLN A O 1
ATOM 1627 N N . LEU A 1 203 ? 16.690 -7.876 -9.845 1.00 76.19 203 LEU A N 1
ATOM 1628 C CA . LEU A 1 203 ? 16.289 -7.044 -10.972 1.00 76.19 203 LEU A CA 1
ATOM 1629 C C . LEU A 1 203 ? 16.590 -7.769 -12.290 1.00 76.19 203 LEU A C 1
ATOM 1631 O O . LEU A 1 203 ? 17.664 -8.353 -12.449 1.00 76.19 203 LEU A O 1
ATOM 1635 N N . CYS A 1 204 ? 15.652 -7.719 -13.238 1.00 80.19 204 CYS A N 1
ATOM 1636 C CA . CYS A 1 204 ? 15.904 -8.213 -14.592 1.00 80.19 204 CYS A CA 1
ATOM 1637 C C . CYS A 1 204 ? 16.963 -7.359 -15.311 1.00 80.19 204 CYS A C 1
ATOM 1639 O O . CYS A 1 204 ? 17.813 -7.882 -16.029 1.00 80.19 204 CYS A O 1
ATOM 1641 N N . ILE A 1 205 ? 16.910 -6.044 -15.094 1.00 85.19 205 ILE A N 1
ATOM 1642 C CA . ILE A 1 205 ? 17.821 -5.045 -15.656 1.00 85.19 205 ILE A CA 1
ATOM 1643 C C . ILE A 1 205 ? 18.733 -4.539 -14.533 1.00 85.19 205 ILE A C 1
ATOM 1645 O O . ILE A 1 205 ? 18.281 -4.353 -13.408 1.00 85.19 205 ILE A O 1
ATOM 1649 N N . SER A 1 206 ? 20.024 -4.330 -14.800 1.00 86.50 206 SER A N 1
ATOM 1650 C CA . SER A 1 206 ? 20.962 -3.907 -13.754 1.00 86.50 206 SER A CA 1
ATOM 1651 C C . SER A 1 206 ? 20.587 -2.547 -13.153 1.00 86.50 206 SER A C 1
ATOM 1653 O O . SER A 1 206 ? 20.041 -1.670 -13.824 1.00 86.50 206 SER A O 1
ATOM 1655 N N . TYR A 1 207 ? 20.944 -2.346 -11.882 1.00 85.62 207 TYR A N 1
ATOM 1656 C CA . TYR A 1 207 ? 20.763 -1.064 -11.194 1.00 85.62 207 TYR A CA 1
ATOM 1657 C C . TYR A 1 207 ? 21.410 0.106 -11.959 1.00 85.62 207 TYR A C 1
ATOM 1659 O O . TYR A 1 207 ? 20.791 1.153 -12.108 1.00 85.62 207 TYR A O 1
ATOM 1667 N N . THR A 1 208 ? 22.602 -0.094 -12.533 1.00 86.25 208 THR A N 1
ATOM 1668 C CA . THR A 1 208 ? 23.304 0.931 -13.327 1.00 86.25 208 THR A CA 1
ATOM 1669 C C . THR A 1 208 ? 22.459 1.441 -14.495 1.00 86.25 208 THR A C 1
ATOM 1671 O O . THR A 1 208 ? 22.318 2.646 -14.679 1.00 86.25 208 THR A O 1
ATOM 1674 N N . ILE A 1 209 ? 21.789 0.539 -15.215 1.00 89.19 209 ILE A N 1
ATOM 1675 C CA . ILE A 1 209 ? 20.917 0.888 -16.342 1.00 89.19 209 ILE A CA 1
ATOM 1676 C C . ILE A 1 209 ? 19.658 1.619 -15.871 1.00 89.19 209 ILE A C 1
ATOM 1678 O O . ILE A 1 209 ? 19.179 2.525 -16.554 1.00 89.19 209 ILE A O 1
ATOM 1682 N N . HIS A 1 210 ? 19.116 1.269 -14.700 1.00 89.81 210 HIS A N 1
ATOM 1683 C CA . HIS A 1 210 ? 18.025 2.038 -14.100 1.00 89.81 210 HIS A CA 1
ATOM 1684 C C . HIS A 1 210 ? 18.447 3.491 -13.832 1.00 89.81 210 HIS A C 1
ATOM 1686 O O . HIS A 1 210 ? 17.684 4.410 -14.143 1.00 89.81 210 HIS A O 1
ATOM 1692 N N . CYS A 1 211 ? 19.652 3.710 -13.300 1.00 89.31 211 CYS A N 1
ATOM 1693 C CA . CYS A 1 211 ? 20.186 5.047 -13.042 1.00 89.31 211 CYS A CA 1
ATOM 1694 C C . CYS A 1 211 ? 20.430 5.830 -14.338 1.00 89.31 211 CYS A C 1
ATOM 1696 O O . CYS A 1 211 ? 19.996 6.977 -14.456 1.00 89.31 211 CYS A O 1
ATOM 1698 N N . GLU A 1 212 ? 21.071 5.213 -15.332 1.00 90.38 212 GLU A N 1
ATOM 1699 C CA . GLU A 1 212 ? 21.335 5.848 -16.627 1.00 90.38 212 GLU A CA 1
ATOM 1700 C C . GLU A 1 212 ? 20.043 6.198 -17.366 1.00 90.38 212 GLU A C 1
ATOM 1702 O O . GLU A 1 212 ? 19.890 7.319 -17.856 1.00 90.38 212 GLU A O 1
ATOM 1707 N N . MET A 1 213 ? 19.057 5.296 -17.369 1.00 93.56 213 MET A N 1
ATOM 1708 C CA . MET A 1 213 ? 17.743 5.579 -17.944 1.00 93.56 213 MET A CA 1
ATOM 1709 C C . MET A 1 213 ? 17.063 6.759 -17.240 1.00 93.56 213 MET A C 1
ATOM 1711 O O . MET A 1 213 ? 16.460 7.605 -17.900 1.00 93.56 213 MET A O 1
ATOM 1715 N N . ALA A 1 214 ? 17.181 6.868 -15.914 1.00 93.12 214 ALA A N 1
ATOM 1716 C CA . ALA A 1 214 ? 16.638 8.005 -15.176 1.00 93.12 214 ALA A CA 1
ATOM 1717 C C . ALA A 1 214 ? 17.259 9.337 -15.641 1.00 93.12 214 ALA A C 1
ATOM 1719 O O . ALA A 1 214 ? 16.538 10.319 -15.835 1.00 93.12 214 ALA A O 1
ATOM 1720 N N . LEU A 1 215 ? 18.571 9.364 -15.904 1.00 92.69 215 LEU A N 1
ATOM 1721 C CA . LEU A 1 215 ? 19.256 10.538 -16.455 1.00 92.69 215 LEU A CA 1
ATOM 1722 C C . LEU A 1 215 ? 18.823 10.854 -17.889 1.00 92.69 215 LEU A C 1
ATOM 1724 O O . LEU A 1 215 ? 18.577 12.019 -18.202 1.00 92.69 215 LEU A O 1
ATOM 1728 N N . ILE A 1 216 ? 18.693 9.841 -18.752 1.00 93.44 216 ILE A N 1
ATOM 1729 C CA . ILE A 1 216 ? 18.193 10.017 -20.126 1.00 93.44 216 ILE A CA 1
ATOM 1730 C C . ILE A 1 216 ? 16.791 10.645 -20.091 1.00 93.44 216 ILE A C 1
ATOM 1732 O O . ILE A 1 216 ? 16.522 11.611 -20.808 1.00 93.44 216 ILE A O 1
ATOM 1736 N N . LEU A 1 217 ? 15.913 10.160 -19.208 1.00 94.88 217 LEU A N 1
ATOM 1737 C CA . LEU A 1 217 ? 14.559 10.691 -19.032 1.00 94.88 217 LEU A CA 1
ATOM 1738 C C . LEU A 1 217 ? 14.553 12.120 -18.468 1.00 94.88 217 LEU A C 1
ATOM 1740 O O . LEU A 1 217 ? 13.742 12.939 -18.908 1.00 94.88 217 LEU A O 1
ATOM 1744 N N . LEU A 1 218 ? 15.472 12.458 -17.557 1.00 94.62 218 LEU A N 1
ATOM 1745 C CA . LEU A 1 218 ? 15.651 13.830 -17.070 1.00 94.62 218 LEU A CA 1
ATOM 1746 C C . LEU A 1 218 ? 16.089 14.774 -18.199 1.00 94.62 218 LEU A C 1
ATOM 1748 O O . LEU A 1 218 ? 15.474 15.826 -18.389 1.00 94.62 218 LEU A O 1
ATOM 1752 N N . LYS A 1 219 ? 17.105 14.391 -18.984 1.00 93.06 219 LYS A N 1
ATOM 1753 C CA . LYS A 1 219 ? 17.568 15.170 -20.147 1.00 93.06 219 LYS A CA 1
ATOM 1754 C C . LYS A 1 219 ? 16.436 15.372 -21.157 1.00 93.06 219 LYS A C 1
ATOM 1756 O O . LYS A 1 219 ? 16.224 16.488 -21.634 1.00 93.06 219 LYS A O 1
ATOM 1761 N N . LEU A 1 220 ? 15.670 14.315 -21.438 1.00 93.81 220 LEU A N 1
ATOM 1762 C CA . LEU A 1 220 ? 14.516 14.362 -22.334 1.00 93.81 220 LEU A CA 1
ATOM 1763 C C . LEU A 1 220 ? 13.433 15.322 -21.814 1.00 93.81 220 LEU A C 1
ATOM 1765 O O . LEU A 1 220 ? 12.910 16.139 -22.578 1.00 93.81 220 LEU A O 1
ATOM 1769 N N . HIS A 1 221 ? 13.126 15.272 -20.515 1.00 94.25 221 HIS A N 1
ATOM 1770 C CA . HIS A 1 221 ? 12.161 16.177 -19.898 1.00 94.25 221 HIS A CA 1
ATOM 1771 C C . HIS A 1 221 ? 12.628 17.637 -19.975 1.00 94.25 221 HIS A C 1
ATOM 1773 O O . HIS A 1 221 ? 11.852 18.495 -20.396 1.00 94.25 221 HIS A O 1
ATOM 1779 N N . LEU A 1 222 ? 13.881 17.934 -19.609 1.00 92.31 222 LEU A N 1
ATOM 1780 C CA . LEU A 1 222 ? 14.445 19.290 -19.680 1.00 92.31 222 LEU A CA 1
ATOM 1781 C C . LEU A 1 222 ? 14.421 19.849 -21.108 1.00 92.31 222 LEU A C 1
ATOM 1783 O O . LEU A 1 222 ? 14.140 21.029 -21.310 1.00 92.31 222 LEU A O 1
ATOM 1787 N N . LYS A 1 223 ? 14.672 18.998 -22.106 1.00 91.62 223 LYS A N 1
ATOM 1788 C CA . LYS A 1 223 ? 14.741 19.413 -23.509 1.00 91.62 223 LYS A CA 1
ATOM 1789 C C . LYS A 1 223 ? 13.383 19.752 -24.125 1.00 91.62 223 LYS A C 1
ATOM 1791 O O . LYS A 1 223 ? 13.323 20.675 -24.942 1.00 91.62 223 LYS A O 1
ATOM 1796 N N . TYR A 1 224 ? 12.332 19.004 -23.775 1.00 89.81 224 TYR A N 1
ATOM 1797 C CA . TYR A 1 224 ? 11.035 19.071 -24.466 1.00 89.81 224 TYR A CA 1
ATOM 1798 C C . TYR A 1 224 ? 9.843 19.464 -23.584 1.00 89.81 224 TYR A C 1
ATOM 1800 O O . TYR A 1 224 ? 8.930 20.125 -24.077 1.00 89.81 224 TYR A O 1
ATOM 1808 N N . CYS A 1 225 ? 9.814 19.056 -22.313 1.00 88.31 225 CYS A N 1
ATOM 1809 C CA . CYS A 1 225 ? 8.637 19.203 -21.442 1.00 88.31 225 CYS A CA 1
ATOM 1810 C C . CYS A 1 225 ? 8.752 20.391 -20.478 1.00 88.31 225 CYS A C 1
ATOM 1812 O O . CYS A 1 225 ? 7.751 21.040 -20.168 1.00 88.31 225 CYS A O 1
ATOM 1814 N N . ASP A 1 226 ? 9.964 20.679 -20.004 1.00 88.06 226 ASP A N 1
ATOM 1815 C CA . ASP A 1 226 ? 10.207 21.726 -19.020 1.00 88.06 226 ASP A CA 1
ATOM 1816 C C . ASP A 1 226 ? 9.968 23.122 -19.610 1.00 88.06 226 ASP A C 1
ATOM 1818 O O . ASP A 1 226 ? 10.551 23.505 -20.623 1.00 88.06 226 ASP A O 1
ATOM 1822 N N . LYS A 1 227 ? 9.098 23.909 -18.975 1.00 83.69 227 LYS A N 1
ATOM 1823 C CA . LYS A 1 227 ? 8.724 25.236 -19.486 1.00 83.69 227 LYS A CA 1
ATOM 1824 C C . LYS A 1 227 ? 9.851 26.261 -19.370 1.00 83.69 227 LYS A C 1
ATOM 1826 O O . LYS A 1 227 ? 9.850 27.220 -20.139 1.00 83.69 227 LYS A O 1
ATOM 1831 N N . SER A 1 228 ? 10.755 26.076 -18.411 1.00 85.12 228 SER A N 1
ATOM 1832 C CA . SER A 1 228 ? 11.850 26.996 -18.108 1.00 85.12 228 SER A CA 1
ATOM 1833 C C . SER A 1 228 ? 13.104 26.649 -18.908 1.00 85.12 228 SER A C 1
ATOM 1835 O O . SER A 1 228 ? 13.804 27.554 -19.357 1.00 85.12 228 SER A O 1
ATOM 1837 N N . ALA A 1 229 ? 13.374 25.356 -19.112 1.00 84.94 229 ALA A N 1
ATOM 1838 C CA . ALA A 1 229 ? 14.566 24.886 -19.818 1.00 84.94 229 ALA A CA 1
ATOM 1839 C C . ALA A 1 229 ? 14.360 24.673 -21.332 1.00 84.94 229 ALA A C 1
ATOM 1841 O O . ALA A 1 229 ? 15.283 24.920 -22.111 1.00 84.94 229 ALA A O 1
ATOM 1842 N N . ALA A 1 230 ? 13.179 24.228 -21.780 1.00 86.25 230 ALA A N 1
ATOM 1843 C CA . ALA A 1 230 ? 12.975 23.865 -23.183 1.00 86.25 230 ALA A CA 1
ATOM 1844 C C . ALA A 1 230 ? 12.899 25.094 -24.104 1.00 86.25 230 ALA A C 1
ATOM 1846 O O . ALA A 1 230 ? 12.201 26.073 -23.828 1.00 86.25 230 ALA A O 1
ATOM 1847 N N . SER A 1 231 ? 13.556 25.013 -25.265 1.00 87.69 231 SER A N 1
ATOM 1848 C CA . SER A 1 231 ? 13.446 26.043 -26.301 1.00 87.69 231 SER A CA 1
ATOM 1849 C C . SER A 1 231 ? 12.032 26.073 -26.899 1.00 87.69 231 SER A C 1
ATOM 1851 O O . SER A 1 231 ? 11.348 25.050 -26.995 1.00 87.69 231 SER A O 1
ATOM 1853 N N . LYS A 1 232 ? 11.587 27.248 -27.368 1.00 86.62 232 LYS A N 1
ATOM 1854 C CA . LYS A 1 232 ? 10.282 27.386 -28.048 1.00 86.62 232 LYS A CA 1
ATOM 1855 C C . LYS A 1 232 ? 10.163 26.470 -29.270 1.00 86.62 232 LYS A C 1
ATOM 1857 O O . LYS A 1 232 ? 9.078 25.977 -29.557 1.00 86.62 232 LYS A O 1
ATOM 1862 N N . GLU A 1 233 ? 11.268 26.237 -29.971 1.00 85.44 233 GLU A N 1
ATOM 1863 C CA . GLU A 1 233 ? 11.325 25.328 -31.116 1.00 85.44 233 GLU A CA 1
ATOM 1864 C C . GLU A 1 233 ? 11.046 23.879 -30.699 1.00 85.44 233 GLU A C 1
ATOM 1866 O O . GLU A 1 233 ? 10.148 23.249 -31.257 1.00 85.44 233 GLU A O 1
ATOM 1871 N N . ASN A 1 234 ? 11.714 23.384 -29.653 1.00 86.62 234 ASN A N 1
ATOM 1872 C CA . ASN A 1 234 ? 11.496 22.032 -29.134 1.00 86.62 234 ASN A CA 1
ATOM 1873 C C . ASN A 1 234 ? 10.061 21.841 -28.621 1.00 86.62 234 ASN A C 1
ATOM 1875 O O . ASN A 1 234 ? 9.460 20.788 -28.829 1.00 86.62 234 ASN A O 1
ATOM 1879 N N . GLN A 1 235 ? 9.474 22.869 -27.998 1.00 86.44 235 GLN A N 1
ATOM 1880 C CA . GLN A 1 235 ? 8.075 22.830 -27.562 1.00 86.44 235 GLN A CA 1
ATOM 1881 C C . GLN A 1 235 ? 7.104 22.731 -28.751 1.00 86.44 235 GLN A C 1
ATOM 1883 O O . GLN A 1 235 ? 6.118 21.997 -28.679 1.00 86.44 235 GLN A O 1
ATOM 1888 N N . LEU A 1 236 ? 7.373 23.428 -29.862 1.00 86.19 236 LEU A N 1
ATOM 1889 C CA . LEU A 1 236 ? 6.572 23.319 -31.088 1.00 86.19 236 LEU A CA 1
ATOM 1890 C C . LEU A 1 236 ? 6.731 21.945 -31.752 1.00 86.19 236 LEU A C 1
ATOM 1892 O O . LEU A 1 236 ? 5.734 21.359 -32.182 1.00 86.19 236 LEU A O 1
ATOM 1896 N N . GLN A 1 237 ? 7.955 21.409 -31.794 1.00 86.38 237 GLN A N 1
ATOM 1897 C CA . GLN A 1 237 ? 8.217 20.047 -32.269 1.00 86.38 237 GLN A CA 1
ATOM 1898 C C . GLN A 1 237 ? 7.423 19.020 -31.452 1.00 86.38 237 GLN A C 1
ATOM 1900 O O . GLN A 1 237 ? 6.723 18.187 -32.032 1.00 86.38 237 GLN A O 1
ATOM 1905 N N . LEU A 1 238 ? 7.447 19.131 -30.118 1.00 87.25 238 LEU A N 1
ATOM 1906 C CA . LEU A 1 238 ? 6.681 18.259 -29.232 1.00 87.25 238 LEU A CA 1
ATOM 1907 C C . LEU A 1 238 ? 5.171 18.401 -29.460 1.00 87.25 238 LEU A C 1
ATOM 1909 O O . LEU A 1 238 ? 4.472 17.399 -29.551 1.00 87.25 238 LEU A O 1
ATOM 1913 N N . GLN A 1 239 ? 4.645 19.620 -29.599 1.00 85.38 239 GLN A N 1
ATOM 1914 C CA . GLN A 1 239 ? 3.216 19.814 -29.867 1.00 85.38 239 GLN A CA 1
ATOM 1915 C C . GLN A 1 239 ? 2.777 19.164 -31.182 1.00 85.38 239 GLN A C 1
ATOM 1917 O O . GLN A 1 239 ? 1.700 18.567 -31.243 1.00 85.38 239 GLN A O 1
ATOM 1922 N N . ASN A 1 240 ? 3.592 19.268 -32.233 1.00 86.38 240 ASN A N 1
ATOM 1923 C CA . ASN A 1 240 ? 3.312 18.620 -33.512 1.00 86.38 240 ASN A CA 1
ATOM 1924 C C . ASN A 1 240 ? 3.372 17.096 -33.384 1.00 86.38 240 ASN A C 1
ATOM 1926 O O . ASN A 1 240 ? 2.468 16.414 -33.867 1.00 86.38 240 ASN A O 1
ATOM 1930 N N . PHE A 1 241 ? 4.370 16.577 -32.668 1.00 87.94 241 PHE A N 1
ATOM 1931 C CA . PHE A 1 241 ? 4.478 15.158 -32.351 1.00 87.94 241 PHE A CA 1
ATOM 1932 C C . PHE A 1 241 ? 3.241 14.652 -31.601 1.00 87.94 241 PHE A C 1
ATOM 1934 O O . PHE A 1 241 ? 2.580 13.732 -32.073 1.00 87.94 241 PHE A O 1
ATOM 1941 N N . THR A 1 242 ? 2.859 15.294 -30.495 1.00 86.69 242 THR A N 1
ATOM 1942 C CA . THR A 1 242 ? 1.691 14.914 -29.687 1.00 86.69 242 THR A CA 1
ATOM 1943 C C . THR A 1 242 ? 0.399 14.947 -30.503 1.00 86.69 242 THR A C 1
ATOM 1945 O O . THR A 1 242 ? -0.443 14.067 -30.352 1.00 86.69 242 THR A O 1
ATOM 1948 N N . LYS A 1 243 ? 0.231 15.916 -31.413 1.00 85.88 243 LYS A N 1
ATOM 1949 C CA . LYS A 1 243 ? -0.934 15.960 -32.316 1.00 85.88 243 LYS A CA 1
ATOM 1950 C C . LYS A 1 243 ? -0.961 14.787 -33.297 1.00 85.88 243 LYS A C 1
ATOM 1952 O O . LYS A 1 243 ? -2.037 14.279 -33.595 1.00 85.88 243 LYS A O 1
ATOM 1957 N N . GLN A 1 244 ? 0.198 14.377 -33.808 1.00 84.62 244 GLN A N 1
ATOM 1958 C CA . GLN A 1 244 ? 0.309 13.285 -34.777 1.00 84.62 244 GLN A CA 1
ATOM 1959 C C . GLN A 1 244 ? 0.188 11.900 -34.130 1.00 84.62 244 GLN A C 1
ATOM 1961 O O . GLN A 1 244 ? -0.361 10.989 -34.746 1.00 84.62 244 GLN A O 1
ATOM 1966 N N . THR A 1 245 ? 0.708 11.727 -32.914 1.00 81.62 245 THR A N 1
ATOM 1967 C CA . THR A 1 245 ? 0.836 10.417 -32.252 1.00 81.62 245 THR A CA 1
ATOM 1968 C C . THR A 1 245 ? -0.161 10.191 -31.128 1.00 81.62 245 THR A C 1
ATOM 1970 O O . THR A 1 245 ? -0.353 9.051 -30.721 1.00 81.62 245 THR A O 1
ATOM 1973 N N . GLN A 1 246 ? -0.778 11.262 -30.620 1.00 84.69 246 GLN A N 1
ATOM 1974 C CA . GLN A 1 246 ? -1.602 11.276 -29.407 1.00 84.69 246 GLN A CA 1
ATOM 1975 C C . GLN A 1 246 ? -0.846 10.867 -28.128 1.00 84.69 246 GLN A C 1
ATOM 1977 O O . GLN A 1 246 ? -1.467 10.625 -27.095 1.00 84.69 246 GLN A O 1
ATOM 1982 N N . ILE A 1 247 ? 0.492 10.824 -28.163 1.00 85.56 247 ILE A N 1
ATOM 1983 C CA . ILE A 1 247 ? 1.323 10.475 -27.006 1.00 85.56 247 ILE A CA 1
ATOM 1984 C C . ILE A 1 247 ? 1.616 11.733 -26.189 1.00 85.56 247 ILE A C 1
ATOM 1986 O O . ILE A 1 247 ? 2.218 12.684 -26.688 1.00 85.56 247 ILE A O 1
ATOM 1990 N N . ASN A 1 248 ? 1.243 11.724 -24.908 1.00 89.50 248 ASN A N 1
ATOM 1991 C CA . ASN A 1 248 ? 1.649 12.758 -23.960 1.00 89.50 248 ASN A CA 1
ATOM 1992 C C . ASN A 1 248 ? 3.018 12.411 -23.358 1.00 89.50 248 ASN A C 1
ATOM 1994 O O . ASN A 1 248 ? 3.109 11.553 -22.479 1.00 89.50 248 ASN A O 1
ATOM 1998 N N . LEU A 1 249 ? 4.069 13.089 -23.827 1.00 91.19 249 LEU A N 1
ATOM 1999 C CA . LEU A 1 249 ? 5.443 12.795 -23.422 1.00 91.19 249 LEU A CA 1
ATOM 2000 C C . LEU A 1 249 ? 5.696 13.024 -21.924 1.00 91.19 249 LEU A C 1
ATOM 2002 O O . LEU A 1 249 ? 6.325 12.174 -21.309 1.00 91.19 249 LEU A O 1
ATOM 2006 N N . ASP A 1 250 ? 5.182 14.102 -21.316 1.00 90.19 250 ASP A N 1
ATOM 2007 C CA . ASP A 1 250 ? 5.374 14.350 -19.873 1.00 90.19 250 ASP A CA 1
ATOM 2008 C C . ASP A 1 250 ? 4.781 13.204 -19.046 1.00 90.19 250 ASP A C 1
ATOM 2010 O O . ASP A 1 250 ? 5.453 12.602 -18.210 1.00 90.19 250 ASP A O 1
ATOM 2014 N N . GLN A 1 251 ? 3.531 12.837 -19.340 1.00 88.81 251 GLN A N 1
ATOM 2015 C CA . GLN A 1 251 ? 2.868 11.730 -18.657 1.00 88.81 251 GLN A CA 1
ATOM 2016 C C . GLN A 1 251 ? 3.621 10.411 -18.864 1.00 88.81 251 GLN A C 1
ATOM 2018 O O . GLN A 1 251 ? 3.804 9.668 -17.902 1.00 88.81 251 GLN A O 1
ATOM 2023 N N . TRP A 1 252 ? 4.086 10.142 -20.087 1.00 92.00 252 TRP A N 1
ATOM 2024 C CA . TRP A 1 252 ? 4.862 8.946 -20.402 1.00 92.00 252 TRP A CA 1
ATOM 2025 C C . TRP A 1 252 ? 6.190 8.889 -19.628 1.00 92.00 252 TRP A C 1
ATOM 2027 O O . TRP A 1 252 ? 6.505 7.855 -19.030 1.00 92.00 252 TRP A O 1
ATOM 2037 N N . ILE A 1 253 ? 6.928 10.006 -19.556 1.00 93.94 253 ILE A N 1
ATOM 2038 C CA . ILE A 1 253 ? 8.171 10.113 -18.775 1.00 93.94 253 ILE A CA 1
ATOM 2039 C C . ILE A 1 253 ? 7.883 9.790 -17.309 1.00 93.94 253 ILE A C 1
ATOM 2041 O O . ILE A 1 253 ? 8.548 8.929 -16.740 1.00 93.94 253 ILE A O 1
ATOM 2045 N N . TRP A 1 254 ? 6.857 10.402 -16.709 1.00 90.38 254 TRP A N 1
ATOM 2046 C CA . TRP A 1 254 ? 6.478 10.120 -15.321 1.00 90.38 254 TRP A CA 1
ATOM 2047 C C . TRP A 1 254 ? 6.110 8.654 -15.097 1.00 90.38 254 TRP A C 1
ATOM 2049 O O . TRP A 1 254 ? 6.588 8.044 -14.141 1.00 90.38 254 TRP A O 1
ATOM 2059 N N . THR A 1 255 ? 5.307 8.060 -15.984 1.00 88.62 255 THR A N 1
ATOM 2060 C CA . THR A 1 255 ? 4.955 6.637 -15.867 1.00 88.62 255 THR A CA 1
ATOM 2061 C C . THR A 1 255 ? 6.167 5.721 -15.996 1.00 88.62 255 THR A C 1
ATOM 2063 O O . THR A 1 255 ? 6.184 4.658 -15.383 1.00 88.62 255 THR A O 1
ATOM 2066 N N . THR A 1 256 ? 7.182 6.129 -16.756 1.00 89.75 256 THR A N 1
ATOM 2067 C CA . THR A 1 256 ? 8.410 5.356 -16.955 1.00 89.75 256 THR A CA 1
ATOM 2068 C C . THR A 1 256 ? 9.358 5.507 -15.773 1.00 89.75 256 THR A C 1
ATOM 2070 O O . THR A 1 256 ? 9.790 4.503 -15.218 1.00 89.75 256 THR A O 1
ATOM 2073 N N . VAL A 1 257 ? 9.622 6.736 -15.322 1.00 91.25 257 VAL A N 1
ATOM 2074 C CA . VAL A 1 257 ? 10.497 7.020 -14.173 1.00 91.25 257 VAL A CA 1
ATOM 2075 C C . VAL A 1 257 ? 10.001 6.313 -12.904 1.00 91.25 257 VAL A C 1
ATOM 2077 O O . VAL A 1 257 ? 10.805 5.761 -12.160 1.00 91.25 257 VAL A O 1
ATOM 2080 N N . LEU A 1 258 ? 8.682 6.241 -12.688 1.00 88.75 258 LEU A N 1
ATOM 2081 C CA . LEU A 1 258 ? 8.089 5.524 -11.549 1.00 88.75 258 LEU A CA 1
ATOM 2082 C C . LEU A 1 258 ? 8.204 3.990 -11.638 1.00 88.75 258 LEU A C 1
ATOM 2084 O O . LEU A 1 258 ? 8.012 3.309 -10.633 1.00 88.75 258 LEU A O 1
ATOM 2088 N N . ARG A 1 259 ? 8.505 3.426 -12.817 1.00 87.50 259 ARG A N 1
ATOM 2089 C CA . ARG A 1 259 ? 8.778 1.986 -12.982 1.00 87.50 259 ARG A CA 1
ATOM 2090 C C . ARG A 1 259 ? 10.218 1.622 -12.623 1.00 87.50 259 ARG A C 1
ATOM 2092 O O . ARG A 1 259 ? 10.481 0.437 -12.429 1.00 87.50 259 ARG A O 1
ATOM 2099 N N . LEU A 1 260 ? 11.129 2.598 -12.573 1.00 88.69 260 LEU A N 1
ATOM 2100 C CA . LEU A 1 260 ? 12.546 2.372 -12.300 1.00 88.69 260 LEU A CA 1
ATOM 2101 C C . LEU A 1 260 ? 12.790 2.107 -10.806 1.00 88.69 260 LEU A C 1
ATOM 2103 O O . LEU A 1 260 ? 12.173 2.735 -9.948 1.00 88.69 260 LEU A O 1
ATOM 2107 N N . GLN A 1 261 ? 13.726 1.207 -10.498 1.00 85.38 261 GLN A N 1
ATOM 2108 C CA . GLN A 1 261 ? 14.158 0.906 -9.132 1.00 85.38 261 GLN A CA 1
ATOM 2109 C C . GLN A 1 261 ? 15.434 1.695 -8.819 1.00 85.38 261 GLN A C 1
ATOM 2111 O O . GLN A 1 261 ? 16.537 1.241 -9.106 1.00 85.38 261 GLN A O 1
ATOM 2116 N N . LEU A 1 262 ? 15.269 2.909 -8.283 1.00 83.50 262 LEU A N 1
ATOM 2117 C CA . LEU A 1 262 ? 16.377 3.852 -8.072 1.00 83.50 262 LEU A CA 1
ATOM 2118 C C . LEU A 1 262 ? 16.972 3.817 -6.661 1.00 83.50 262 LEU A C 1
ATOM 2120 O O . LEU A 1 262 ? 18.076 4.305 -6.474 1.00 83.50 262 LEU A O 1
ATOM 2124 N N . ASN A 1 263 ? 16.270 3.268 -5.668 1.00 79.06 263 ASN A N 1
ATOM 2125 C CA . ASN A 1 263 ? 16.781 3.213 -4.301 1.00 79.06 263 ASN A CA 1
ATOM 2126 C C . ASN A 1 263 ? 17.456 1.862 -4.027 1.00 79.06 263 ASN A C 1
ATOM 2128 O O . ASN A 1 263 ? 16.784 0.829 -3.961 1.00 79.06 263 ASN A O 1
ATOM 2132 N N . GLN A 1 264 ? 18.774 1.887 -3.811 1.00 71.38 264 GLN A N 1
ATOM 2133 C CA . GLN A 1 264 ? 19.568 0.696 -3.497 1.00 71.38 264 GLN A CA 1
ATOM 2134 C C . GLN A 1 264 ? 19.076 -0.045 -2.251 1.00 71.38 264 GLN A C 1
ATOM 2136 O O . GLN A 1 264 ? 19.053 -1.275 -2.237 1.00 71.38 264 GLN A O 1
ATOM 2141 N N . SER A 1 265 ? 18.628 0.685 -1.223 1.00 65.75 265 SER A N 1
ATOM 2142 C CA . SER A 1 265 ? 18.136 0.074 0.019 1.00 65.75 265 SER A CA 1
ATOM 2143 C C . SER A 1 265 ? 16.921 -0.824 -0.228 1.00 65.75 265 SER A C 1
ATOM 2145 O O . SER A 1 265 ? 16.756 -1.830 0.451 1.00 65.75 265 SER A O 1
ATOM 2147 N N . CYS A 1 266 ? 16.117 -0.535 -1.254 1.00 65.69 266 CYS A N 1
ATOM 2148 C CA . CYS A 1 266 ? 14.876 -1.247 -1.562 1.00 65.69 266 CYS A CA 1
ATOM 2149 C C . CYS A 1 266 ? 15.043 -2.403 -2.569 1.00 65.69 266 CYS A C 1
ATOM 2151 O O . CYS A 1 266 ? 14.043 -3.023 -2.951 1.00 65.69 266 CYS A O 1
ATOM 2153 N N . LEU A 1 267 ? 16.279 -2.704 -2.996 1.00 66.38 267 LEU A N 1
ATOM 2154 C CA . LEU A 1 267 ? 16.579 -3.776 -3.957 1.00 66.38 267 LEU A CA 1
ATOM 2155 C C . LEU A 1 267 ? 16.450 -5.176 -3.348 1.00 66.38 267 LEU A C 1
ATOM 2157 O O . LEU A 1 267 ? 16.052 -6.117 -4.032 1.00 66.38 267 LEU A O 1
ATOM 2161 N N . SER A 1 268 ? 16.764 -5.326 -2.063 1.00 70.00 268 SER A N 1
ATOM 2162 C CA . SER A 1 268 ? 16.667 -6.596 -1.345 1.00 70.00 268 SER A CA 1
ATOM 2163 C C . SER A 1 268 ? 16.222 -6.384 0.099 1.00 70.00 268 SER A C 1
ATOM 2165 O O . SER A 1 268 ? 16.379 -5.302 0.659 1.00 70.00 268 SER A O 1
ATOM 2167 N N . VAL A 1 269 ? 15.655 -7.429 0.710 1.00 69.62 269 VAL A N 1
ATOM 2168 C CA . VAL A 1 269 ? 15.253 -7.372 2.126 1.00 69.62 269 VAL A CA 1
ATOM 2169 C C . VAL A 1 269 ? 16.479 -7.107 2.998 1.00 69.62 269 VAL A C 1
ATOM 2171 O O . VAL A 1 269 ? 16.409 -6.295 3.913 1.00 69.62 269 VAL A O 1
ATOM 2174 N N . ASP A 1 270 ? 17.607 -7.740 2.670 1.00 72.12 270 ASP A N 1
ATOM 2175 C CA . ASP A 1 270 ? 18.859 -7.610 3.414 1.00 72.12 270 ASP A CA 1
ATOM 2176 C C . ASP A 1 270 ? 19.411 -6.181 3.322 1.00 72.12 270 ASP A C 1
ATOM 2178 O O . ASP A 1 270 ? 19.654 -5.562 4.351 1.00 72.12 270 ASP A O 1
ATOM 2182 N N . SER A 1 271 ? 19.470 -5.588 2.121 1.00 70.62 271 SER A N 1
ATOM 2183 C CA . SER A 1 271 ? 19.886 -4.184 1.948 1.00 70.62 271 SER A CA 1
ATOM 2184 C C . SER A 1 271 ? 18.971 -3.200 2.680 1.00 70.62 271 SER A C 1
ATOM 2186 O O . SER A 1 271 ? 19.427 -2.184 3.210 1.00 70.62 271 SER A O 1
ATOM 2188 N N . PHE A 1 272 ? 17.670 -3.492 2.735 1.00 73.81 272 PHE A N 1
ATOM 2189 C CA . PHE A 1 272 ? 16.719 -2.650 3.454 1.00 73.81 272 PHE A CA 1
ATOM 2190 C C . PHE A 1 272 ? 16.926 -2.761 4.962 1.00 73.81 272 PHE A C 1
ATOM 2192 O O . PHE A 1 272 ? 16.944 -1.753 5.669 1.00 73.81 272 PHE A O 1
ATOM 2199 N N . ILE A 1 273 ? 17.147 -3.977 5.459 1.00 77.69 273 ILE A N 1
ATOM 2200 C CA . ILE A 1 273 ? 17.483 -4.241 6.857 1.00 77.69 273 ILE A CA 1
ATOM 2201 C C . ILE A 1 273 ? 18.800 -3.586 7.249 1.00 77.69 273 ILE A C 1
ATOM 2203 O O . ILE A 1 273 ? 18.865 -2.982 8.322 1.00 77.69 273 ILE A O 1
ATOM 2207 N N . ASP A 1 274 ? 19.813 -3.640 6.393 1.00 76.56 274 ASP A N 1
ATOM 2208 C CA . ASP A 1 274 ? 21.090 -2.971 6.623 1.00 76.56 274 ASP A CA 1
ATOM 2209 C C . ASP A 1 274 ? 20.884 -1.461 6.774 1.00 76.56 274 ASP A C 1
ATOM 2211 O O . ASP A 1 274 ? 21.381 -0.872 7.738 1.00 76.56 274 ASP A O 1
ATOM 2215 N N . SER A 1 275 ? 20.055 -0.847 5.919 1.00 72.12 275 SER A N 1
ATOM 2216 C CA . SER A 1 275 ? 19.715 0.581 6.027 1.00 72.12 275 SER A CA 1
ATOM 2217 C C . SER A 1 275 ? 19.018 0.934 7.351 1.00 72.12 275 SER A C 1
ATOM 2219 O O . SER A 1 275 ? 19.343 1.944 7.973 1.00 72.12 275 SER A O 1
ATOM 2221 N N . MET A 1 276 ? 18.127 0.064 7.844 1.00 73.75 276 MET A N 1
ATOM 2222 C CA . MET A 1 276 ? 17.455 0.228 9.142 1.00 73.75 276 MET A CA 1
ATOM 2223 C C . MET A 1 276 ? 18.390 -0.051 10.326 1.00 73.75 276 MET A C 1
ATOM 2225 O O . MET A 1 276 ? 18.167 0.434 11.438 1.00 73.75 276 MET A O 1
ATOM 2229 N N . SER A 1 277 ? 19.419 -0.873 10.126 1.00 70.12 277 SER A N 1
ATOM 2230 C CA . SER A 1 277 ? 20.338 -1.311 11.177 1.00 70.12 277 SER A CA 1
ATOM 2231 C C . SER A 1 277 ? 21.416 -0.280 11.479 1.00 70.12 277 SER A C 1
ATOM 2233 O O . SER A 1 277 ? 21.896 -0.254 12.611 1.00 70.12 277 SER A O 1
ATOM 2235 N N . GLN A 1 278 ? 21.743 0.609 10.536 1.00 65.50 278 GLN A N 1
ATOM 2236 C CA . GLN A 1 278 ? 22.682 1.701 10.779 1.00 65.50 278 GLN A CA 1
ATOM 2237 C C . GLN A 1 278 ? 22.157 2.622 11.895 1.00 65.50 278 GLN A C 1
ATOM 2239 O O . GLN A 1 278 ? 21.204 3.381 11.730 1.00 65.50 278 GLN A O 1
ATOM 2244 N N . GLU A 1 279 ? 22.773 2.535 13.076 1.00 49.03 279 GLU A N 1
ATOM 2245 C CA . GLU A 1 279 ? 22.487 3.383 14.237 1.00 49.03 279 GLU A CA 1
ATOM 2246 C C . GLU A 1 279 ? 23.121 4.764 14.061 1.00 49.03 279 GLU A C 1
ATOM 2248 O O . GLU A 1 279 ? 24.057 5.130 14.763 1.00 49.03 279 GLU A O 1
ATOM 2253 N N . HIS A 1 280 ? 22.634 5.549 13.105 1.00 51.56 280 HIS A N 1
ATOM 2254 C CA . HIS A 1 280 ? 22.978 6.965 13.048 1.00 51.56 280 HIS A CA 1
ATOM 2255 C C . HIS A 1 280 ? 21.757 7.755 13.512 1.00 51.56 280 HIS A C 1
ATOM 2257 O O . HIS A 1 280 ? 20.806 7.978 12.766 1.00 51.56 280 HIS A O 1
ATOM 2263 N N . VAL A 1 281 ? 21.768 8.160 14.788 1.00 49.75 281 VAL A N 1
ATOM 2264 C CA . VAL A 1 281 ? 20.980 9.320 15.234 1.00 49.75 281 VAL A CA 1
ATOM 2265 C C . VAL A 1 281 ? 21.320 10.461 14.269 1.00 49.75 281 VAL A C 1
ATOM 2267 O O . VAL A 1 281 ? 22.508 10.606 13.968 1.00 49.75 281 VAL A O 1
ATOM 2270 N N . PRO A 1 282 ? 20.349 11.241 13.753 1.00 47.84 282 PRO A N 1
ATOM 2271 C CA . PRO A 1 282 ? 20.637 12.328 12.826 1.00 47.84 282 PRO A CA 1
ATOM 2272 C C . PRO A 1 282 ? 21.534 13.363 13.515 1.00 47.84 282 PRO A C 1
ATOM 2274 O O . PRO A 1 282 ? 21.069 14.286 14.179 1.00 47.84 282 PRO A O 1
ATOM 2277 N N . ASN A 1 283 ? 22.849 13.195 13.390 1.00 47.88 283 ASN A N 1
ATOM 2278 C CA . ASN A 1 283 ? 23.812 14.181 13.823 1.00 47.88 283 ASN A CA 1
ATOM 2279 C C . ASN A 1 283 ? 23.901 15.197 12.689 1.00 47.88 283 ASN A C 1
ATOM 2281 O O . ASN A 1 283 ? 24.653 15.020 11.734 1.00 47.88 283 ASN A O 1
ATOM 2285 N N . LEU A 1 284 ? 23.094 16.256 12.791 1.00 50.31 284 LEU A N 1
ATOM 2286 C CA . LEU A 1 284 ? 23.016 17.357 11.819 1.00 50.31 284 LEU A CA 1
ATOM 2287 C C . LEU A 1 284 ? 24.380 18.034 11.550 1.00 50.31 284 LEU A C 1
ATOM 2289 O O . LEU A 1 284 ? 24.503 18.822 10.620 1.00 50.31 284 LEU A O 1
ATOM 2293 N N . ASN A 1 285 ? 25.410 17.712 12.343 1.00 43.56 285 ASN A N 1
ATOM 2294 C CA . ASN A 1 285 ? 26.763 18.251 12.245 1.00 43.56 285 ASN A CA 1
ATOM 2295 C C . ASN A 1 285 ? 27.747 17.371 11.441 1.00 43.56 285 ASN A C 1
ATOM 2297 O O . ASN A 1 285 ? 28.885 17.788 11.237 1.00 43.56 285 ASN A O 1
ATOM 2301 N N . GLU A 1 286 ? 27.361 16.176 10.975 1.00 45.38 286 GLU A N 1
ATOM 2302 C CA . GLU A 1 286 ? 28.217 15.314 10.132 1.00 45.38 286 GLU A CA 1
ATOM 2303 C C . GLU A 1 286 ? 28.030 15.577 8.624 1.00 45.38 286 GLU A C 1
ATOM 2305 O O . GLU A 1 286 ? 28.087 14.671 7.801 1.00 45.38 286 GLU A O 1
ATOM 2310 N N . THR A 1 287 ? 27.865 16.839 8.229 1.00 41.31 287 THR A N 1
ATOM 2311 C CA . THR A 1 287 ? 27.686 17.264 6.826 1.00 41.31 287 THR A CA 1
ATOM 2312 C C . THR A 1 287 ? 28.941 17.121 5.947 1.00 41.31 287 THR A C 1
ATOM 2314 O O . THR A 1 287 ? 28.926 17.524 4.788 1.00 41.31 287 THR A O 1
ATOM 2317 N N . GLN A 1 288 ? 30.046 16.563 6.461 1.00 40.69 288 GLN A N 1
ATOM 2318 C CA . GLN A 1 288 ? 31.349 16.587 5.775 1.00 40.69 288 GLN A CA 1
ATOM 2319 C C . GLN A 1 288 ? 32.118 15.266 5.718 1.00 40.69 288 GLN A C 1
ATOM 2321 O O . GLN A 1 288 ? 33.199 15.234 5.126 1.00 40.69 288 GLN A O 1
ATOM 2326 N N . ARG A 1 289 ? 31.613 14.155 6.271 1.00 34.47 289 ARG A N 1
ATOM 2327 C CA . ARG A 1 289 ? 32.212 12.870 5.889 1.00 34.47 289 ARG A CA 1
ATOM 2328 C C . ARG A 1 289 ? 31.643 12.509 4.533 1.00 34.47 289 ARG A C 1
ATOM 2330 O O . ARG A 1 289 ? 30.445 12.296 4.420 1.00 34.47 289 ARG A O 1
ATOM 2337 N N . ASN A 1 290 ? 32.518 12.479 3.531 1.00 39.12 290 ASN A N 1
ATOM 2338 C CA . ASN A 1 290 ? 32.291 11.856 2.236 1.00 39.12 290 ASN A CA 1
ATOM 2339 C C . ASN A 1 290 ? 31.701 10.457 2.465 1.00 39.12 290 ASN A C 1
ATOM 2341 O O . ASN A 1 290 ? 32.437 9.480 2.590 1.00 39.12 290 ASN A O 1
ATOM 2345 N N . ILE A 1 291 ? 30.376 10.363 2.561 1.00 41.59 291 ILE A N 1
ATOM 2346 C CA . ILE A 1 291 ? 29.662 9.121 2.330 1.00 41.59 291 ILE A CA 1
ATOM 2347 C C . ILE A 1 291 ? 29.823 8.948 0.831 1.00 41.59 291 ILE A C 1
ATOM 2349 O O . ILE A 1 291 ? 29.083 9.536 0.045 1.00 41.59 291 ILE A O 1
ATOM 2353 N N . SER A 1 292 ? 30.892 8.258 0.438 1.00 39.34 292 SER A N 1
ATOM 2354 C CA . SER A 1 292 ? 31.033 7.737 -0.908 1.00 39.34 292 SER A CA 1
ATOM 2355 C C . SER A 1 292 ? 29.833 6.829 -1.123 1.00 39.34 292 SER A C 1
ATOM 2357 O O . SER A 1 292 ? 29.822 5.678 -0.689 1.00 39.34 292 SER A O 1
ATOM 2359 N N . THR A 1 293 ? 28.781 7.386 -1.711 1.00 46.03 293 THR A N 1
ATOM 2360 C CA . THR A 1 293 ? 27.723 6.611 -2.325 1.00 46.03 293 THR A CA 1
ATOM 2361 C C . THR A 1 293 ? 28.400 5.888 -3.476 1.00 46.03 293 THR A C 1
ATOM 2363 O O . THR A 1 293 ? 28.609 6.478 -4.536 1.00 46.03 293 THR A O 1
ATOM 2366 N N . ASP A 1 294 ? 28.824 4.645 -3.250 1.00 46.47 294 ASP A N 1
ATOM 2367 C CA . ASP A 1 294 ? 29.296 3.729 -4.291 1.00 46.47 294 ASP A CA 1
ATOM 2368 C C . ASP A 1 294 ? 28.087 3.307 -5.150 1.00 46.47 294 ASP A C 1
ATOM 2370 O O . ASP A 1 294 ? 27.699 2.147 -5.256 1.00 46.47 294 ASP A O 1
ATOM 2374 N N . ASN A 1 295 ? 27.401 4.312 -5.700 1.00 53.81 295 ASN A N 1
ATOM 2375 C CA . ASN A 1 295 ? 26.216 4.173 -6.529 1.00 53.81 295 ASN A CA 1
ATOM 2376 C C . ASN A 1 295 ? 26.603 3.859 -7.980 1.00 53.81 295 ASN A C 1
ATOM 2378 O O . ASN A 1 295 ? 25.721 3.765 -8.829 1.00 53.81 295 ASN A O 1
ATOM 2382 N N . GLY A 1 296 ? 27.905 3.739 -8.278 1.00 53.50 296 GLY A N 1
ATOM 2383 C CA . GLY A 1 296 ? 28.435 3.566 -9.630 1.00 53.50 296 GLY A CA 1
ATOM 2384 C C . GLY A 1 296 ? 28.227 4.774 -10.553 1.00 53.50 296 GLY A C 1
ATOM 2385 O O . GLY A 1 296 ? 28.466 4.657 -11.750 1.00 53.50 296 GLY A O 1
ATOM 2386 N N . MET A 1 297 ? 27.778 5.921 -10.027 1.00 64.75 297 MET A N 1
ATOM 2387 C CA . MET A 1 297 ? 27.459 7.121 -10.811 1.00 64.75 297 MET A CA 1
ATOM 2388 C C . MET A 1 297 ? 28.645 8.081 -10.897 1.00 64.75 297 MET A C 1
ATOM 2390 O O . MET A 1 297 ? 29.368 8.268 -9.920 1.00 64.75 297 MET A O 1
ATOM 2394 N N . SER A 1 298 ? 28.818 8.729 -12.052 1.00 72.94 298 SER A N 1
ATOM 2395 C CA . SER A 1 298 ? 29.827 9.775 -12.226 1.00 72.94 298 SER A CA 1
ATOM 2396 C C . SER A 1 298 ? 29.439 11.061 -11.486 1.00 72.94 298 SER A C 1
ATOM 2398 O O . SER A 1 298 ? 28.267 11.445 -11.443 1.00 72.94 298 SER A O 1
ATOM 2400 N N . ASP A 1 299 ? 30.432 11.783 -10.963 1.00 76.12 299 ASP A N 1
ATOM 2401 C CA . ASP A 1 299 ? 30.224 13.098 -10.332 1.00 76.12 299 ASP A CA 1
ATOM 2402 C C . ASP A 1 299 ? 29.549 14.101 -11.290 1.00 76.12 299 ASP A C 1
ATOM 2404 O O . ASP A 1 299 ? 28.805 14.989 -10.872 1.00 76.12 299 ASP A O 1
ATOM 2408 N N . GLU A 1 300 ? 29.766 13.942 -12.598 1.00 80.44 300 GLU A N 1
ATOM 2409 C CA . GLU A 1 300 ? 29.123 14.735 -13.650 1.00 80.44 300 GLU A CA 1
ATOM 2410 C C . GLU A 1 300 ? 27.600 14.547 -13.669 1.00 80.44 300 GLU A C 1
ATOM 2412 O O . GLU A 1 300 ? 26.863 15.533 -13.722 1.00 80.44 300 GLU A O 1
ATOM 2417 N N . ALA A 1 301 ? 27.117 13.307 -13.540 1.00 81.19 301 ALA A N 1
ATOM 2418 C CA . ALA A 1 301 ? 25.688 13.010 -13.503 1.00 81.19 301 ALA A CA 1
ATOM 2419 C C . ALA A 1 301 ? 24.993 13.629 -12.281 1.00 81.19 301 ALA A C 1
ATOM 2421 O O . ALA A 1 301 ? 23.897 14.184 -12.395 1.00 81.19 301 ALA A O 1
ATOM 2422 N N . ILE A 1 302 ? 25.642 13.576 -11.115 1.00 82.88 302 ILE A N 1
ATOM 2423 C CA . ILE A 1 302 ? 25.127 14.187 -9.881 1.00 82.88 302 ILE A CA 1
ATOM 2424 C C . ILE A 1 302 ? 25.061 15.714 -10.038 1.00 82.88 302 ILE A C 1
ATOM 2426 O O . ILE A 1 302 ? 24.063 16.342 -9.673 1.00 82.88 302 ILE A O 1
ATOM 2430 N N . ASN A 1 303 ? 26.086 16.320 -10.642 1.00 86.38 303 ASN A N 1
ATOM 2431 C CA . ASN A 1 303 ? 26.106 17.756 -10.917 1.00 86.38 303 ASN A CA 1
ATOM 2432 C C . ASN A 1 303 ? 25.01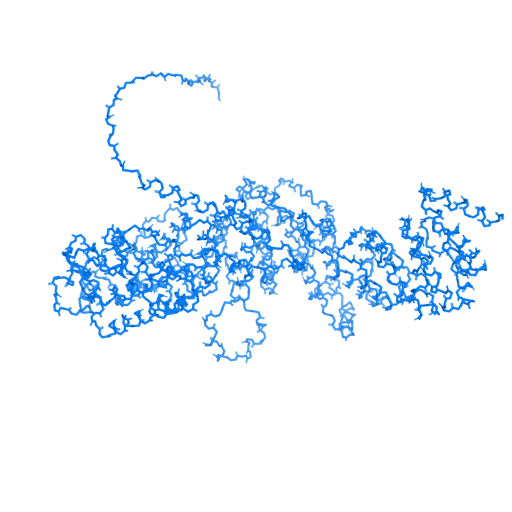2 18.188 -11.904 1.00 86.38 303 ASN A C 1
ATOM 2434 O O . ASN A 1 303 ? 24.436 19.265 -11.734 1.00 86.38 303 ASN A O 1
ATOM 2438 N N . ASP A 1 304 ? 24.685 17.366 -12.902 1.00 86.81 304 ASP A N 1
ATOM 2439 C CA . ASP A 1 304 ? 23.585 17.647 -13.829 1.00 86.81 304 ASP A CA 1
ATOM 2440 C C . ASP A 1 304 ? 22.213 17.606 -13.133 1.00 86.81 304 ASP A C 1
ATOM 2442 O O . ASP A 1 304 ? 21.377 18.481 -13.383 1.00 86.81 304 ASP A O 1
ATOM 2446 N N . ILE A 1 305 ? 21.993 16.665 -12.204 1.00 89.81 305 ILE A N 1
ATOM 2447 C CA . ILE A 1 305 ? 20.776 16.630 -11.370 1.00 89.81 305 ILE A CA 1
ATOM 2448 C C . ILE A 1 305 ? 20.680 17.901 -10.518 1.00 89.81 305 ILE A C 1
ATOM 2450 O O . ILE A 1 305 ? 19.637 18.560 -10.504 1.00 89.81 305 ILE A O 1
ATOM 2454 N N . ARG A 1 306 ? 21.771 18.290 -9.846 1.00 88.69 306 ARG A N 1
ATOM 2455 C CA . ARG A 1 306 ? 21.805 19.503 -9.011 1.00 88.69 306 ARG A CA 1
ATOM 2456 C C . ARG A 1 306 ? 21.542 20.762 -9.826 1.00 88.69 306 ARG A C 1
ATOM 2458 O O . ARG A 1 306 ? 20.716 21.579 -9.429 1.00 88.69 306 ARG A O 1
ATOM 2465 N N . ARG A 1 307 ? 22.142 20.873 -11.015 1.00 89.50 307 ARG A N 1
ATOM 2466 C CA . ARG A 1 307 ? 21.875 21.977 -11.947 1.00 89.50 307 ARG A CA 1
ATOM 2467 C C . ARG A 1 307 ? 20.397 22.031 -12.339 1.00 89.50 307 ARG A C 1
ATOM 2469 O O . ARG A 1 307 ? 19.818 23.114 -12.363 1.00 89.50 307 ARG A O 1
ATOM 2476 N N . ALA A 1 308 ? 19.777 20.881 -12.607 1.00 91.25 308 ALA A N 1
ATOM 2477 C CA . ALA A 1 308 ? 18.360 20.807 -12.954 1.00 91.25 308 ALA A CA 1
ATOM 2478 C C . ALA A 1 308 ? 17.436 21.275 -11.815 1.00 91.25 308 ALA A C 1
ATOM 2480 O O . ALA A 1 308 ? 16.394 21.885 -12.069 1.00 91.25 308 ALA A O 1
ATOM 2481 N N . ILE A 1 309 ? 17.829 21.022 -10.567 1.00 91.25 309 ILE A N 1
ATOM 2482 C CA . ILE A 1 309 ? 17.109 21.473 -9.374 1.00 91.25 309 ILE A CA 1
ATOM 2483 C C . ILE A 1 309 ? 17.292 22.979 -9.162 1.00 91.25 309 ILE A C 1
ATOM 2485 O O . ILE A 1 309 ? 16.304 23.702 -9.062 1.00 91.25 309 ILE A O 1
ATOM 2489 N N . GLU A 1 310 ? 18.537 23.453 -9.117 1.00 90.31 310 GLU A N 1
ATOM 2490 C CA . GLU A 1 310 ? 18.870 24.836 -8.757 1.00 90.31 310 GLU A CA 1
ATOM 2491 C C . GLU A 1 310 ? 18.452 25.849 -9.829 1.00 90.31 310 GLU A C 1
ATOM 2493 O O . GLU A 1 310 ? 18.022 26.952 -9.500 1.00 90.31 310 GLU A O 1
ATOM 2498 N N . GLN A 1 311 ? 18.577 25.495 -11.112 1.00 89.19 311 GLN A N 1
ATOM 2499 C CA . GLN A 1 311 ? 18.295 26.424 -12.211 1.00 89.19 311 GLN A CA 1
ATOM 2500 C C . GLN A 1 311 ? 16.847 26.359 -12.696 1.00 89.19 311 GLN A C 1
ATOM 2502 O O . GLN A 1 311 ? 16.295 27.381 -13.103 1.00 89.19 311 GLN A O 1
ATOM 2507 N N . TYR A 1 312 ? 16.235 25.171 -12.683 1.00 88.12 312 TYR A N 1
ATOM 2508 C CA . TYR A 1 312 ? 14.940 24.945 -13.335 1.00 88.12 312 TYR A CA 1
ATOM 2509 C C . TYR A 1 312 ? 13.837 24.461 -12.387 1.00 88.12 312 TYR A C 1
ATOM 2511 O O . TYR A 1 312 ? 12.688 24.387 -12.819 1.00 88.12 312 TYR A O 1
ATOM 2519 N N . HIS A 1 313 ? 14.141 24.154 -11.117 1.00 89.44 313 HIS A N 1
ATOM 2520 C CA . HIS A 1 313 ? 13.189 23.570 -10.159 1.00 89.44 313 HIS A CA 1
ATOM 2521 C C . HIS A 1 313 ? 12.462 22.338 -10.725 1.00 89.44 313 HIS A C 1
ATOM 2523 O O . HIS A 1 313 ? 11.249 22.163 -10.578 1.00 89.44 313 HIS A O 1
ATOM 2529 N N . ASN A 1 314 ? 13.211 21.490 -11.433 1.00 93.19 314 ASN A N 1
ATOM 2530 C CA . ASN A 1 314 ? 12.633 20.396 -12.190 1.00 93.19 314 ASN A CA 1
ATOM 2531 C C . ASN A 1 314 ? 12.106 19.265 -11.280 1.00 93.19 314 ASN A C 1
ATOM 2533 O O . ASN A 1 314 ? 12.833 18.697 -10.467 1.00 93.19 314 ASN A O 1
ATOM 2537 N N . LEU A 1 315 ? 10.841 18.880 -11.475 1.00 92.62 315 LEU A N 1
ATOM 2538 C CA . LEU A 1 315 ? 10.162 17.874 -10.648 1.00 92.62 315 LEU A CA 1
ATOM 2539 C C . LEU A 1 315 ? 10.715 16.448 -10.815 1.00 92.62 315 LEU A C 1
ATOM 2541 O O . LEU A 1 315 ? 10.736 15.688 -9.847 1.00 92.62 315 LEU A O 1
ATOM 2545 N N . ILE A 1 316 ? 11.170 16.079 -12.017 1.00 93.94 316 ILE A N 1
ATOM 2546 C CA . ILE A 1 316 ? 11.819 14.780 -12.261 1.00 93.94 316 ILE A CA 1
ATOM 2547 C C . ILE A 1 316 ? 13.164 14.735 -11.530 1.00 93.94 316 ILE A C 1
ATOM 2549 O O . ILE A 1 316 ? 13.477 13.730 -10.894 1.00 93.94 316 ILE A O 1
ATOM 2553 N N . ALA A 1 317 ? 13.918 15.838 -11.551 1.00 93.56 317 ALA A N 1
ATOM 2554 C CA . ALA A 1 317 ? 15.181 15.948 -10.828 1.00 93.56 317 ALA A CA 1
ATOM 2555 C C . ALA A 1 317 ? 14.982 15.815 -9.308 1.00 93.56 317 ALA A C 1
ATOM 2557 O O . ALA A 1 317 ? 15.712 15.055 -8.673 1.00 93.56 317 ALA A O 1
ATOM 2558 N N . TYR A 1 318 ? 13.948 16.451 -8.737 1.00 93.62 318 TYR A N 1
ATOM 2559 C CA . TYR A 1 318 ? 13.589 16.254 -7.326 1.00 93.62 318 TYR A CA 1
ATOM 2560 C C . TYR A 1 318 ? 13.328 14.782 -6.990 1.00 93.62 318 TYR A C 1
ATOM 2562 O O . TYR A 1 318 ? 13.871 14.284 -6.009 1.00 93.62 318 TYR A O 1
ATOM 2570 N N . TYR A 1 319 ? 12.550 14.064 -7.805 1.00 93.75 319 TYR A N 1
ATOM 2571 C CA . TYR A 1 319 ? 12.273 12.643 -7.568 1.00 93.75 319 TYR A CA 1
ATOM 2572 C C . TYR A 1 319 ? 13.532 11.766 -7.675 1.00 93.75 319 TYR A C 1
ATOM 2574 O O . TYR A 1 319 ? 13.824 10.995 -6.765 1.00 93.75 319 TYR A O 1
ATOM 2582 N N . ILE A 1 320 ? 14.301 11.900 -8.760 1.00 92.56 320 ILE A N 1
ATOM 2583 C CA . ILE A 1 320 ? 15.487 11.065 -9.010 1.00 92.56 320 ILE A CA 1
ATOM 2584 C C . ILE A 1 320 ? 16.580 11.312 -7.954 1.00 92.56 320 ILE A C 1
ATOM 2586 O O . ILE A 1 320 ? 17.312 10.384 -7.609 1.00 92.56 320 ILE A O 1
ATOM 2590 N N . SER A 1 321 ? 16.658 12.520 -7.383 1.00 90.62 321 SER A N 1
ATOM 2591 C CA . SER A 1 321 ? 17.630 12.853 -6.330 1.00 90.62 321 SER A CA 1
ATOM 2592 C C . SER A 1 321 ? 17.512 11.975 -5.075 1.00 90.62 321 SER A C 1
ATOM 2594 O O . SER A 1 321 ? 18.517 11.742 -4.410 1.00 90.62 321 SER A O 1
ATOM 2596 N N . PHE A 1 322 ? 16.327 11.422 -4.779 1.00 88.62 322 PHE A N 1
ATOM 2597 C CA . PHE A 1 322 ? 16.149 10.471 -3.674 1.00 88.62 322 PHE A CA 1
ATOM 2598 C C . PHE A 1 322 ? 16.766 9.095 -3.958 1.00 88.62 322 PHE A C 1
ATOM 2600 O O . PHE A 1 322 ? 17.055 8.354 -3.030 1.00 88.62 322 PHE A O 1
ATOM 2607 N N . GLY A 1 323 ? 16.958 8.715 -5.219 1.00 83.50 323 GLY A N 1
ATOM 2608 C CA . GLY A 1 323 ? 17.665 7.475 -5.550 1.00 83.50 323 GLY A CA 1
ATOM 2609 C C . GLY A 1 323 ? 19.162 7.688 -5.760 1.00 83.50 323 GLY A C 1
ATOM 2610 O O . GLY A 1 323 ? 19.967 6.836 -5.400 1.00 83.50 323 GLY A O 1
ATOM 2611 N N . LEU A 1 324 ? 19.533 8.826 -6.357 1.00 83.06 324 LEU A N 1
ATOM 2612 C CA . LEU A 1 324 ? 20.866 9.016 -6.937 1.00 83.06 324 LEU A CA 1
ATOM 2613 C C . LEU A 1 324 ? 21.762 10.034 -6.210 1.00 83.06 324 LEU A C 1
ATOM 2615 O O . LEU A 1 324 ? 22.954 10.061 -6.501 1.00 83.06 324 LEU A O 1
ATOM 2619 N N . ASP A 1 325 ? 21.237 10.857 -5.295 1.00 82.06 325 ASP A N 1
ATOM 2620 C CA . ASP A 1 325 ? 22.001 11.890 -4.566 1.00 82.06 325 ASP A CA 1
ATOM 2621 C C . ASP A 1 325 ? 21.792 11.772 -3.036 1.00 82.06 325 ASP A C 1
ATOM 2623 O O . ASP A 1 325 ? 21.069 10.910 -2.528 1.00 82.06 325 ASP A O 1
ATOM 2627 N N . GLN A 1 326 ? 22.434 12.662 -2.277 1.00 76.75 326 GLN A N 1
ATOM 2628 C CA . GLN A 1 326 ? 22.410 12.721 -0.813 1.00 76.75 326 GLN A CA 1
ATOM 2629 C C . GLN A 1 326 ? 21.016 12.677 -0.146 1.00 76.75 326 GLN A C 1
ATOM 2631 O O . GLN A 1 326 ? 20.926 12.043 0.912 1.00 76.75 326 GLN A O 1
ATOM 2636 N N . PRO A 1 327 ? 19.933 13.292 -0.684 1.00 80.25 327 PRO A N 1
ATOM 2637 C CA . PRO A 1 327 ? 18.633 13.347 -0.005 1.00 80.25 327 PRO A CA 1
ATOM 2638 C C . PRO A 1 327 ? 18.010 11.992 0.331 1.00 80.25 327 PRO A C 1
ATOM 2640 O O . PRO A 1 327 ? 17.242 11.908 1.288 1.00 80.25 327 PRO A O 1
ATOM 2643 N N . GLY A 1 328 ? 18.321 10.944 -0.435 1.00 77.94 328 GLY A N 1
ATOM 2644 C CA . GLY A 1 328 ? 17.852 9.591 -0.137 1.00 77.94 328 GLY A CA 1
ATOM 2645 C C . GLY A 1 328 ? 18.926 8.618 0.335 1.00 77.94 328 GLY A C 1
ATOM 2646 O O . GLY A 1 328 ? 18.608 7.481 0.661 1.00 77.94 328 GLY A O 1
ATOM 2647 N N . ALA A 1 329 ? 20.180 9.061 0.438 1.00 78.12 329 ALA A N 1
ATOM 2648 C CA . ALA A 1 329 ? 21.271 8.240 0.957 1.00 78.12 329 ALA A CA 1
ATOM 2649 C C . ALA A 1 329 ? 21.286 8.166 2.496 1.00 78.12 329 ALA A C 1
ATOM 2651 O O . ALA A 1 329 ? 21.815 7.217 3.067 1.00 78.12 329 ALA A O 1
ATOM 2652 N N . SER A 1 330 ? 20.741 9.174 3.188 1.00 81.81 330 SER A N 1
ATOM 2653 C CA . SER A 1 330 ? 20.761 9.236 4.654 1.00 81.81 330 SER A CA 1
ATOM 2654 C C . SER A 1 330 ? 19.587 10.025 5.231 1.00 81.81 330 SER A C 1
ATOM 2656 O O . SER A 1 330 ? 19.014 10.893 4.571 1.00 81.81 330 SER A O 1
ATOM 2658 N N . ALA A 1 331 ? 19.272 9.778 6.508 1.00 84.56 331 ALA A N 1
ATOM 2659 C CA . ALA A 1 331 ? 18.265 10.555 7.229 1.00 84.56 331 ALA A CA 1
ATOM 2660 C C . ALA A 1 331 ? 18.652 12.043 7.306 1.00 84.56 331 ALA A C 1
ATOM 2662 O O . ALA A 1 331 ? 17.799 12.906 7.126 1.00 84.56 331 ALA A O 1
ATOM 2663 N N . ALA A 1 332 ? 19.938 12.356 7.507 1.00 84.25 332 ALA A N 1
ATOM 2664 C CA . ALA A 1 332 ? 20.430 13.735 7.543 1.00 84.25 332 ALA A CA 1
ATOM 2665 C C . ALA A 1 332 ? 20.183 14.472 6.214 1.00 84.25 332 ALA A C 1
ATOM 2667 O O . ALA A 1 332 ? 19.643 15.577 6.224 1.00 84.25 332 ALA A O 1
ATOM 2668 N N . GLY A 1 333 ? 20.485 13.834 5.075 1.00 84.69 333 GLY A N 1
ATOM 2669 C CA . GLY A 1 333 ? 20.203 14.395 3.749 1.00 84.69 333 GLY A CA 1
ATOM 2670 C C . GLY A 1 333 ? 18.705 14.611 3.500 1.00 84.69 333 GLY A C 1
ATOM 2671 O O . GLY A 1 333 ? 18.306 15.621 2.908 1.00 84.69 333 GLY A O 1
ATOM 2672 N N . PHE A 1 334 ? 17.860 13.709 4.011 1.00 89.94 334 PHE A N 1
ATOM 2673 C CA . PHE A 1 334 ? 16.409 13.868 3.940 1.00 89.94 334 PHE A CA 1
ATOM 2674 C C . PHE A 1 334 ? 15.926 15.108 4.707 1.00 89.94 334 PHE A C 1
ATOM 2676 O O . PHE A 1 334 ? 15.112 15.869 4.183 1.00 89.94 334 PHE A O 1
ATOM 2683 N N . PHE A 1 335 ? 16.445 15.346 5.916 1.00 89.56 335 PHE A N 1
ATOM 2684 C CA . PHE A 1 335 ? 16.105 16.535 6.704 1.00 89.56 335 PHE A CA 1
ATOM 2685 C C . PHE A 1 335 ? 16.668 17.834 6.111 1.00 89.56 335 PHE A C 1
ATOM 2687 O O . PHE A 1 335 ? 15.998 18.858 6.197 1.00 89.56 335 PHE A O 1
ATOM 2694 N N . GLU A 1 336 ? 17.856 17.809 5.496 1.00 88.12 336 GLU A N 1
ATOM 2695 C CA . GLU A 1 336 ? 18.469 19.012 4.912 1.00 88.12 336 GLU A CA 1
ATOM 2696 C C . GLU A 1 336 ? 17.715 19.504 3.666 1.00 88.12 336 GLU A C 1
ATOM 2698 O O . GLU A 1 336 ? 17.436 20.695 3.550 1.00 88.12 336 GLU A O 1
ATOM 2703 N N . ARG A 1 337 ? 17.395 18.601 2.723 1.00 88.75 337 ARG A N 1
ATOM 2704 C CA . ARG A 1 337 ? 16.800 18.968 1.416 1.00 88.75 337 ARG A CA 1
ATOM 2705 C C . ARG A 1 337 ? 15.611 18.104 1.008 1.00 88.75 337 ARG A C 1
ATOM 2707 O O . ARG A 1 337 ? 14.714 18.577 0.311 1.00 88.75 337 ARG A O 1
ATOM 2714 N N . GLY A 1 338 ? 15.569 16.848 1.453 1.00 91.69 338 GLY A N 1
ATOM 2715 C CA . GLY A 1 338 ? 14.527 15.891 1.070 1.00 91.69 338 GLY A CA 1
ATOM 2716 C C . GLY A 1 338 ? 13.106 16.347 1.421 1.00 91.69 338 GLY A C 1
ATOM 2717 O O . GLY A 1 338 ? 12.198 16.192 0.607 1.00 91.69 338 GLY A O 1
ATOM 2718 N N . ILE A 1 339 ? 12.893 16.978 2.580 1.00 94.19 339 ILE A N 1
ATOM 2719 C CA . ILE A 1 339 ? 11.560 17.480 2.965 1.00 94.19 339 ILE A CA 1
ATOM 2720 C C . ILE A 1 339 ? 11.067 18.571 2.002 1.00 94.19 339 ILE A C 1
ATOM 2722 O O . ILE A 1 339 ? 9.892 18.569 1.622 1.00 94.19 339 ILE A O 1
ATOM 2726 N N . GLU A 1 340 ? 11.946 19.477 1.567 1.00 94.31 340 GLU A N 1
ATOM 2727 C CA . GLU A 1 340 ? 11.591 20.504 0.585 1.00 94.31 340 GLU A CA 1
ATOM 2728 C C . GLU A 1 340 ? 11.235 19.868 -0.763 1.00 94.31 340 GLU A C 1
ATOM 2730 O O . GLU A 1 340 ? 10.201 20.197 -1.348 1.00 94.31 340 GLU A O 1
ATOM 2735 N N . TYR A 1 341 ? 12.033 18.905 -1.226 1.00 94.81 341 TYR A N 1
ATOM 2736 C CA . TYR A 1 341 ? 11.809 18.226 -2.506 1.00 94.81 341 TYR A CA 1
ATOM 2737 C C . TYR A 1 341 ? 10.491 17.442 -2.500 1.00 94.81 341 TYR A C 1
ATOM 2739 O O . TYR A 1 341 ? 9.706 17.524 -3.448 1.00 94.81 341 TYR A O 1
ATOM 2747 N N . LEU A 1 342 ? 10.192 16.749 -1.396 1.00 95.94 342 LEU A N 1
ATOM 2748 C CA . LEU A 1 342 ? 8.915 16.068 -1.189 1.00 95.94 342 LEU A CA 1
ATOM 2749 C C . LEU A 1 342 ? 7.743 17.061 -1.208 1.00 95.94 342 LEU A C 1
ATOM 2751 O O . LEU A 1 342 ? 6.733 16.821 -1.873 1.00 95.94 342 LEU A O 1
ATOM 2755 N N . SER A 1 343 ? 7.891 18.200 -0.526 1.00 95.44 343 SER A N 1
ATOM 2756 C CA . SER A 1 343 ? 6.897 19.278 -0.522 1.00 95.44 343 SER A CA 1
ATOM 2757 C C . SER A 1 343 ? 6.630 19.804 -1.937 1.00 95.44 343 SER A C 1
ATOM 2759 O O . SER A 1 343 ? 5.469 19.989 -2.305 1.00 95.44 343 SER A O 1
ATOM 2761 N N . GLN A 1 344 ? 7.668 19.994 -2.760 1.00 94.50 344 GLN A N 1
ATOM 2762 C CA . GLN A 1 344 ? 7.516 20.432 -4.154 1.00 94.50 344 GLN A CA 1
ATOM 2763 C C . GLN A 1 344 ? 6.757 19.408 -5.009 1.00 94.50 344 GLN A C 1
ATOM 2765 O O . GLN A 1 344 ? 5.880 19.792 -5.788 1.00 94.50 344 GLN A O 1
ATOM 2770 N N . LEU A 1 345 ? 7.021 18.108 -4.842 1.00 93.94 345 LEU A N 1
ATOM 2771 C CA . LEU A 1 345 ? 6.284 17.055 -5.552 1.00 93.94 345 LEU A CA 1
ATOM 2772 C C . LEU A 1 345 ? 4.787 17.077 -5.209 1.00 93.94 345 LEU A C 1
ATOM 2774 O O . LEU A 1 345 ? 3.945 17.035 -6.110 1.00 93.94 345 LEU A O 1
ATOM 2778 N N . VAL A 1 346 ? 4.446 17.196 -3.921 1.00 93.56 346 VAL A N 1
ATOM 2779 C CA . VAL A 1 346 ? 3.048 17.221 -3.454 1.00 93.56 346 VAL A CA 1
ATOM 2780 C C . VAL A 1 346 ? 2.323 18.487 -3.917 1.00 93.56 346 VAL A C 1
ATOM 2782 O O . VAL A 1 346 ? 1.203 18.397 -4.422 1.00 93.56 346 VAL A O 1
ATOM 2785 N N . GLN A 1 347 ? 2.954 19.659 -3.809 1.00 91.25 347 GLN A N 1
ATOM 2786 C CA . GLN A 1 347 ? 2.354 20.931 -4.237 1.00 91.25 347 GLN A CA 1
ATOM 2787 C C . GLN A 1 347 ? 2.072 20.976 -5.747 1.00 91.25 347 GLN A C 1
ATOM 2789 O O . GLN A 1 347 ? 1.095 21.593 -6.171 1.00 91.25 347 GLN A O 1
ATOM 2794 N N . ASN A 1 348 ? 2.878 20.277 -6.552 1.00 89.81 348 ASN A N 1
ATOM 2795 C CA . ASN A 1 348 ? 2.705 20.177 -8.004 1.00 89.81 348 ASN A CA 1
ATOM 2796 C C . ASN A 1 348 ? 1.865 18.961 -8.449 1.00 89.81 348 ASN A C 1
ATOM 2798 O O . ASN A 1 348 ? 1.817 18.642 -9.639 1.00 89.81 348 ASN A O 1
ATOM 2802 N N . GLY A 1 349 ? 1.195 18.272 -7.519 1.00 87.19 349 GLY A N 1
ATOM 2803 C CA . GLY A 1 349 ? 0.269 17.177 -7.827 1.00 87.19 349 GLY A CA 1
ATOM 2804 C C . GLY A 1 349 ? 0.931 15.861 -8.244 1.00 87.19 349 GLY A C 1
ATOM 2805 O O . GLY A 1 349 ? 0.259 14.976 -8.770 1.00 87.19 349 GLY A O 1
ATOM 2806 N N . LYS A 1 350 ? 2.241 15.695 -8.021 1.00 88.94 350 LYS A N 1
ATOM 2807 C CA . LYS A 1 350 ? 2.976 14.449 -8.301 1.00 88.94 350 LYS A CA 1
ATOM 2808 C C . LYS A 1 350 ? 2.893 13.498 -7.095 1.00 88.94 350 LYS A C 1
ATOM 2810 O O . LYS A 1 350 ? 3.906 13.085 -6.533 1.00 88.94 350 LYS A O 1
ATOM 2815 N N . TYR A 1 351 ? 1.667 13.148 -6.694 1.00 89.88 351 TYR A N 1
ATOM 2816 C CA . TYR A 1 351 ? 1.386 12.374 -5.475 1.00 89.88 351 TYR A CA 1
ATOM 2817 C C . TYR A 1 351 ? 1.955 10.952 -5.505 1.00 89.88 351 TYR A C 1
ATOM 2819 O O . TYR A 1 351 ? 2.549 10.517 -4.524 1.00 89.88 351 TYR A O 1
ATOM 2827 N N . SER A 1 352 ? 1.857 10.244 -6.635 1.00 88.44 352 SER A N 1
ATOM 2828 C CA . SER A 1 352 ? 2.408 8.885 -6.766 1.00 88.44 352 SER A CA 1
ATOM 2829 C C . SER A 1 352 ? 3.928 8.853 -6.574 1.00 88.44 352 SER A C 1
ATOM 2831 O O . SER A 1 352 ? 4.445 7.939 -5.939 1.00 88.44 352 SER A O 1
ATOM 2833 N N . ALA A 1 353 ? 4.636 9.879 -7.061 1.00 90.44 353 ALA A N 1
ATOM 2834 C CA . ALA A 1 353 ? 6.073 10.030 -6.848 1.00 90.44 353 ALA A CA 1
ATOM 2835 C C . ALA A 1 353 ? 6.393 10.292 -5.371 1.00 90.44 353 ALA A C 1
ATOM 2837 O O . ALA A 1 353 ? 7.266 9.638 -4.810 1.00 90.44 353 ALA A O 1
ATOM 2838 N N . ALA A 1 354 ? 5.641 11.186 -4.721 1.00 93.50 354 ALA A N 1
ATOM 2839 C CA . ALA A 1 354 ? 5.796 11.469 -3.295 1.00 93.50 354 ALA A CA 1
ATOM 2840 C C . ALA A 1 354 ? 5.548 10.226 -2.417 1.00 93.50 354 ALA A C 1
ATOM 2842 O O . ALA A 1 354 ? 6.315 9.964 -1.495 1.00 93.50 354 ALA A O 1
ATOM 2843 N N . ILE A 1 355 ? 4.520 9.428 -2.725 1.00 92.44 355 ILE A N 1
ATOM 2844 C CA . ILE A 1 355 ? 4.226 8.179 -2.004 1.00 92.44 355 ILE A CA 1
ATOM 2845 C C . ILE A 1 355 ? 5.344 7.154 -2.216 1.00 92.44 355 ILE A C 1
ATOM 2847 O O . ILE A 1 355 ? 5.746 6.493 -1.262 1.00 92.44 355 ILE A O 1
ATOM 2851 N N . ARG A 1 356 ? 5.889 7.046 -3.435 1.00 89.62 356 ARG A N 1
ATOM 2852 C CA . ARG A 1 356 ? 7.033 6.167 -3.713 1.00 89.62 356 ARG A CA 1
ATOM 2853 C C . ARG A 1 356 ? 8.279 6.579 -2.930 1.00 89.62 356 ARG A C 1
ATOM 2855 O O . ARG A 1 356 ? 8.906 5.722 -2.323 1.00 89.62 356 ARG A O 1
ATOM 2862 N N . VAL A 1 357 ? 8.569 7.878 -2.853 1.00 91.88 357 VAL A N 1
ATOM 2863 C CA . VAL A 1 357 ? 9.649 8.406 -2.005 1.00 91.88 357 VAL A CA 1
ATOM 2864 C C . VAL A 1 357 ? 9.415 8.046 -0.536 1.00 91.88 357 VAL A C 1
ATOM 2866 O O . VAL A 1 357 ? 10.317 7.536 0.113 1.00 91.88 357 VAL A O 1
ATOM 2869 N N . LEU A 1 358 ? 8.209 8.255 -0.003 1.00 93.38 358 LEU A N 1
ATOM 2870 C CA . LEU A 1 358 ? 7.892 7.920 1.391 1.00 93.38 358 LEU A CA 1
ATOM 2871 C C . LEU A 1 358 ? 8.030 6.420 1.691 1.00 93.38 358 LEU A C 1
ATOM 2873 O O . LEU A 1 358 ? 8.541 6.047 2.748 1.00 93.38 358 LEU A O 1
ATOM 2877 N N . HIS A 1 359 ? 7.602 5.568 0.761 1.00 90.94 359 HIS A N 1
ATOM 2878 C CA . HIS A 1 359 ? 7.814 4.126 0.832 1.00 90.94 359 HIS A CA 1
ATOM 2879 C C . HIS A 1 359 ? 9.311 3.797 0.902 1.00 90.94 359 HIS A C 1
ATOM 2881 O O . HIS A 1 359 ? 9.764 3.175 1.860 1.00 90.94 359 HIS A O 1
ATOM 2887 N N . ASP A 1 360 ? 10.088 4.281 -0.067 1.00 86.75 360 ASP A N 1
ATOM 2888 C CA . ASP A 1 360 ? 11.502 3.935 -0.200 1.00 86.75 360 ASP A CA 1
ATOM 2889 C C . ASP A 1 360 ? 12.349 4.503 0.961 1.00 86.75 360 ASP A C 1
ATOM 2891 O O . ASP A 1 360 ? 13.302 3.875 1.417 1.00 86.75 360 ASP A O 1
ATOM 2895 N N . MET A 1 361 ? 11.966 5.663 1.504 1.00 88.50 361 MET A N 1
ATOM 2896 C CA . MET A 1 361 ? 12.647 6.310 2.632 1.00 88.50 361 MET A CA 1
ATOM 2897 C C . MET A 1 361 ? 12.238 5.764 4.006 1.00 88.50 361 MET A C 1
ATOM 2899 O O . MET A 1 361 ? 12.893 6.079 5.001 1.00 88.50 361 MET A O 1
ATOM 2903 N N . SER A 1 362 ? 11.190 4.936 4.097 1.00 89.31 362 SER A N 1
ATOM 2904 C CA . SER A 1 362 ? 10.678 4.434 5.384 1.00 89.31 362 SER A CA 1
ATOM 2905 C C . SER A 1 362 ? 11.733 3.672 6.193 1.00 89.31 362 SER A C 1
ATOM 2907 O O . SER A 1 362 ? 11.757 3.787 7.417 1.00 89.31 362 SER A O 1
ATOM 2909 N N . GLY A 1 363 ? 12.624 2.926 5.527 1.00 84.56 363 GLY A N 1
ATOM 2910 C CA . GLY A 1 363 ? 13.711 2.198 6.192 1.00 84.56 363 GLY A CA 1
ATOM 2911 C C . GLY A 1 363 ? 14.744 3.134 6.826 1.00 84.56 363 GLY A C 1
ATOM 2912 O O . GLY A 1 363 ? 15.098 2.981 7.993 1.00 84.56 363 GLY A O 1
ATOM 2913 N N . ILE A 1 364 ? 15.160 4.167 6.093 1.00 84.38 364 ILE A N 1
ATOM 2914 C CA . ILE A 1 364 ? 16.149 5.156 6.550 1.00 84.38 364 ILE A CA 1
ATOM 2915 C C . ILE A 1 364 ? 15.579 6.032 7.678 1.00 84.38 364 ILE A C 1
ATOM 2917 O O . ILE A 1 364 ? 16.289 6.400 8.613 1.00 84.38 364 ILE A O 1
ATOM 2921 N N . LEU A 1 365 ? 14.284 6.348 7.616 1.00 88.31 365 LEU A N 1
ATOM 2922 C CA . LEU A 1 365 ? 13.599 7.236 8.563 1.00 88.31 365 LEU A CA 1
ATOM 2923 C C . LEU A 1 365 ? 13.022 6.515 9.788 1.00 88.31 365 LEU A C 1
ATOM 2925 O O . LEU A 1 365 ? 12.375 7.140 10.630 1.00 88.31 365 LEU A O 1
ATOM 2929 N N . ILE A 1 366 ? 13.259 5.210 9.924 1.00 87.25 366 ILE A N 1
ATOM 2930 C CA . ILE A 1 366 ? 12.553 4.355 10.882 1.00 87.25 366 ILE A CA 1
ATOM 2931 C C . ILE A 1 366 ? 12.732 4.759 12.353 1.00 87.25 366 ILE A C 1
ATOM 2933 O O . ILE A 1 366 ? 11.844 4.542 13.175 1.00 87.25 366 ILE A O 1
ATOM 2937 N N . ARG A 1 367 ? 13.862 5.393 12.690 1.00 84.50 367 ARG A 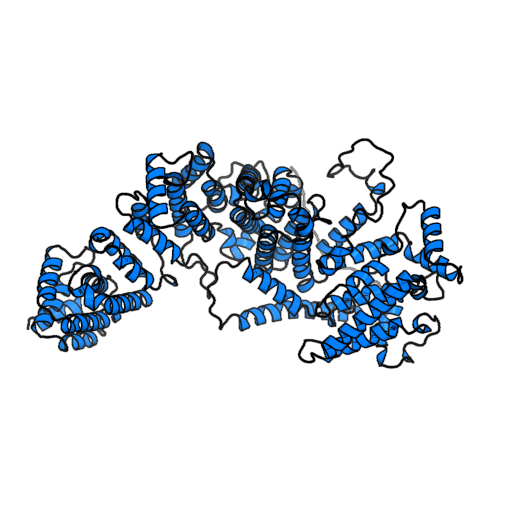N 1
ATOM 2938 C CA . ARG A 1 367 ? 14.163 5.908 14.038 1.00 84.50 367 ARG A CA 1
ATOM 2939 C C . ARG A 1 367 ? 13.934 7.416 14.182 1.00 84.50 367 ARG A C 1
ATOM 2941 O O . ARG A 1 367 ? 14.232 7.979 15.230 1.00 84.50 367 ARG A O 1
ATOM 2948 N N . SER A 1 368 ? 13.417 8.078 13.150 1.00 86.38 368 SER A N 1
ATOM 2949 C CA . SER A 1 368 ? 13.300 9.538 13.084 1.00 86.38 368 SER A CA 1
ATOM 2950 C C . SER A 1 368 ? 11.868 10.046 13.269 1.00 86.38 368 SER A C 1
ATOM 2952 O O . SER A 1 368 ? 11.611 11.218 13.008 1.00 86.38 368 SER A O 1
ATOM 2954 N N . ALA A 1 369 ? 10.943 9.193 13.729 1.00 87.12 369 ALA A N 1
ATOM 2955 C CA . ALA A 1 369 ? 9.529 9.535 13.902 1.00 87.12 369 ALA A CA 1
ATOM 2956 C C . ALA A 1 369 ? 9.331 10.828 14.710 1.00 87.12 369 ALA A C 1
ATOM 2958 O O . ALA A 1 369 ? 8.634 11.728 14.254 1.00 87.12 369 ALA A O 1
ATOM 2959 N N . ASP A 1 370 ? 9.994 10.950 15.862 1.00 86.31 370 ASP A N 1
ATOM 2960 C CA . ASP A 1 370 ? 9.806 12.097 16.756 1.00 86.31 370 ASP A CA 1
ATOM 2961 C C . ASP A 1 370 ? 10.313 13.407 16.103 1.00 86.31 370 ASP A C 1
ATOM 2963 O O . ASP A 1 370 ? 9.623 14.423 16.135 1.00 86.31 370 ASP A O 1
ATOM 2967 N N . TYR A 1 371 ? 11.439 13.361 15.377 1.00 88.50 371 TYR A N 1
ATOM 2968 C CA . TYR A 1 371 ? 11.955 14.502 14.603 1.00 88.50 371 TYR A CA 1
ATOM 2969 C C . TYR A 1 371 ? 11.040 14.899 13.432 1.00 88.50 371 TYR A C 1
ATOM 2971 O O . TYR A 1 371 ? 10.868 16.083 13.144 1.00 88.50 371 TYR A O 1
ATOM 2979 N N . LEU A 1 372 ? 10.444 13.922 12.741 1.00 90.56 372 LEU A N 1
ATOM 2980 C CA . LEU A 1 372 ? 9.513 14.176 11.636 1.00 90.56 372 LEU A CA 1
ATOM 2981 C C . LEU A 1 372 ? 8.214 14.827 12.122 1.00 90.56 372 LEU A C 1
ATOM 2983 O O . LEU A 1 372 ? 7.686 15.706 11.441 1.00 90.56 372 LEU A O 1
ATOM 2987 N N . ILE A 1 373 ? 7.724 14.426 13.298 1.00 89.44 373 ILE A N 1
ATOM 2988 C CA . ILE A 1 373 ? 6.517 14.989 13.921 1.00 89.44 373 ILE A CA 1
ATOM 2989 C C . ILE A 1 373 ? 6.715 16.467 14.269 1.00 89.44 373 ILE A C 1
ATOM 2991 O O . ILE A 1 373 ? 5.815 17.278 14.046 1.00 89.44 373 ILE A O 1
ATOM 2995 N N . GLU A 1 374 ? 7.891 16.837 14.779 1.00 89.56 374 GLU A N 1
ATOM 2996 C CA . GLU A 1 374 ? 8.222 18.233 15.094 1.00 89.56 374 GLU A CA 1
ATOM 2997 C C . GLU A 1 374 ? 8.395 19.102 13.835 1.00 89.56 374 GLU A C 1
ATOM 2999 O O . GLU A 1 374 ? 8.222 20.325 13.878 1.00 89.56 374 GLU A O 1
ATOM 3004 N N . HIS A 1 375 ? 8.690 18.489 12.684 1.00 91.88 375 HIS A N 1
ATOM 3005 C CA . HIS A 1 375 ? 8.948 19.213 11.447 1.00 91.88 375 HIS A CA 1
ATOM 3006 C C . HIS A 1 375 ? 7.653 19.661 10.745 1.00 91.88 375 HIS A C 1
ATOM 3008 O O . HIS A 1 375 ? 7.057 18.943 9.936 1.00 91.88 375 HIS A O 1
ATOM 3014 N N . VAL A 1 376 ? 7.250 20.913 10.988 1.00 92.00 376 VAL A N 1
ATOM 3015 C CA . VAL A 1 376 ? 5.986 21.503 10.497 1.00 92.00 376 VAL A CA 1
ATOM 3016 C C . VAL A 1 376 ? 5.772 21.307 8.993 1.00 92.00 376 VAL A C 1
ATOM 3018 O O . VAL A 1 376 ? 4.687 20.897 8.586 1.00 92.00 376 VAL A O 1
ATOM 3021 N N . GLN A 1 377 ? 6.786 21.559 8.157 1.00 93.94 377 GLN A N 1
ATOM 3022 C CA . GLN A 1 377 ? 6.657 21.418 6.699 1.00 93.94 377 GLN A CA 1
ATOM 3023 C C . GLN A 1 377 ? 6.413 19.967 6.263 1.00 93.94 377 GLN A C 1
ATOM 3025 O O . GLN A 1 377 ? 5.704 19.726 5.286 1.00 93.94 377 GLN A O 1
ATOM 3030 N N . PHE A 1 378 ? 6.979 18.993 6.978 1.00 95.50 378 PHE A N 1
ATOM 3031 C CA . PHE A 1 378 ? 6.773 17.585 6.652 1.00 95.50 378 PHE A CA 1
ATOM 3032 C C . PHE A 1 378 ? 5.336 17.185 6.988 1.00 95.50 378 PHE A C 1
ATOM 3034 O O . PHE A 1 378 ? 4.624 16.660 6.134 1.00 95.50 378 PHE A O 1
ATOM 3041 N N . MET A 1 379 ? 4.869 17.533 8.189 1.00 93.88 379 MET A N 1
ATOM 3042 C CA . MET A 1 379 ? 3.510 17.224 8.637 1.00 93.88 379 MET A CA 1
ATOM 3043 C C . MET A 1 379 ? 2.434 17.916 7.788 1.00 93.88 379 MET A C 1
ATOM 3045 O O . MET A 1 379 ? 1.402 17.312 7.486 1.00 93.88 379 MET A O 1
ATOM 3049 N N . THR A 1 380 ? 2.664 19.155 7.336 1.00 92.25 380 THR A N 1
ATOM 3050 C CA . THR A 1 380 ? 1.748 19.827 6.396 1.00 92.25 380 THR A CA 1
ATOM 3051 C C . THR A 1 380 ? 1.759 19.167 5.020 1.00 92.25 380 THR A C 1
ATOM 3053 O O . THR A 1 380 ? 0.693 19.000 4.424 1.00 92.25 380 THR A O 1
ATOM 3056 N N . THR A 1 381 ? 2.927 18.741 4.534 1.00 94.56 381 THR A N 1
ATOM 3057 C CA . THR A 1 381 ? 3.067 18.005 3.269 1.00 94.56 381 THR A CA 1
ATOM 3058 C C . THR A 1 381 ? 2.338 16.664 3.329 1.00 94.56 381 THR A C 1
ATOM 3060 O O . THR A 1 381 ? 1.538 16.371 2.440 1.00 94.56 381 THR A O 1
ATOM 3063 N N . LEU A 1 382 ? 2.521 15.893 4.405 1.00 94.50 382 LEU A N 1
ATOM 3064 C CA . LEU A 1 382 ? 1.838 14.617 4.630 1.00 94.50 382 LEU A CA 1
ATOM 3065 C C . LEU A 1 382 ? 0.315 14.800 4.703 1.00 94.50 382 LEU A C 1
ATOM 3067 O O . LEU A 1 382 ? -0.424 14.089 4.023 1.00 94.50 382 LEU A O 1
ATOM 3071 N N . LYS A 1 383 ? -0.166 15.803 5.452 1.00 90.19 383 LYS A N 1
ATOM 3072 C CA . LYS A 1 383 ? -1.603 16.117 5.516 1.00 90.19 383 LYS A CA 1
ATOM 3073 C C . LYS A 1 383 ? -2.173 16.510 4.150 1.00 90.19 383 LYS A C 1
ATOM 3075 O O . LYS A 1 383 ? -3.279 16.107 3.800 1.00 90.19 383 LYS A O 1
ATOM 3080 N N . THR A 1 384 ? -1.423 17.295 3.378 1.00 90.81 384 THR A N 1
ATOM 3081 C CA . THR A 1 384 ? -1.831 17.722 2.031 1.00 90.81 384 THR A CA 1
ATOM 3082 C C . THR A 1 384 ? -1.903 16.534 1.076 1.00 90.81 384 THR A C 1
ATOM 3084 O O . THR A 1 384 ? -2.848 16.443 0.298 1.00 90.81 384 THR A O 1
ATOM 3087 N N . LEU A 1 385 ? -0.948 15.606 1.165 1.00 91.75 385 LEU A N 1
ATOM 3088 C CA . LEU A 1 385 ? -0.924 14.382 0.369 1.00 91.75 385 LEU A CA 1
ATOM 3089 C C . LEU A 1 385 ? -2.147 13.495 0.645 1.00 91.75 385 LEU A C 1
ATOM 3091 O O . LEU A 1 385 ? -2.798 13.051 -0.298 1.00 91.75 385 LEU A O 1
ATOM 3095 N N . LEU A 1 386 ? -2.484 13.279 1.921 1.00 88.62 386 LEU A N 1
ATOM 3096 C CA . LEU A 1 386 ? -3.643 12.473 2.325 1.00 88.62 386 LEU A CA 1
ATOM 3097 C C . LEU A 1 386 ? -4.969 13.099 1.870 1.00 88.62 386 LEU A C 1
ATOM 3099 O O . LEU A 1 386 ? -5.847 12.395 1.378 1.00 88.62 386 LEU A O 1
ATOM 3103 N N . ASN A 1 387 ? -5.098 14.424 1.953 1.00 82.94 387 ASN A N 1
ATOM 3104 C CA . ASN A 1 387 ? -6.351 15.122 1.641 1.00 82.94 387 ASN A CA 1
ATOM 3105 C C . ASN A 1 387 ? -6.505 15.521 0.168 1.00 82.94 387 ASN A C 1
ATOM 3107 O O . ASN A 1 387 ? -7.570 15.993 -0.239 1.00 82.94 387 ASN A O 1
ATOM 3111 N N . ALA A 1 388 ? -5.469 15.344 -0.651 1.00 79.62 388 ALA A N 1
ATOM 3112 C CA . ALA A 1 388 ? -5.542 15.644 -2.071 1.00 79.62 388 ALA A CA 1
ATOM 3113 C C . ALA A 1 388 ? -6.472 14.659 -2.799 1.00 79.62 388 ALA A C 1
ATOM 3115 O O . ALA A 1 388 ? -6.269 13.445 -2.758 1.00 79.62 388 ALA A O 1
ATOM 3116 N N . SER A 1 389 ? -7.476 15.186 -3.509 1.00 64.44 389 SER A N 1
ATOM 3117 C CA . SER A 1 389 ? -8.326 14.397 -4.411 1.00 64.44 389 SER A CA 1
ATOM 3118 C C . SER A 1 389 ? -7.758 14.402 -5.834 1.00 64.44 389 SER A C 1
ATOM 3120 O O . SER A 1 389 ? -7.380 15.469 -6.313 1.00 64.44 389 SER A O 1
ATOM 3122 N N . ASP A 1 390 ? -7.815 13.271 -6.547 1.00 53.34 390 ASP A N 1
ATOM 3123 C CA . ASP A 1 390 ? -7.431 13.155 -7.973 1.00 53.34 390 ASP A CA 1
ATOM 3124 C C . ASP A 1 390 ? -8.243 14.056 -8.922 1.00 53.34 390 ASP A C 1
ATOM 3126 O O . ASP A 1 390 ? -7.901 14.235 -10.094 1.00 53.34 390 ASP A O 1
ATOM 3130 N N . THR A 1 391 ? -9.336 14.656 -8.444 1.00 46.91 391 THR A N 1
ATOM 3131 C CA . THR A 1 391 ? -10.098 15.627 -9.229 1.00 46.91 391 THR A CA 1
ATOM 3132 C C . THR A 1 391 ? -9.258 16.881 -9.446 1.00 46.91 391 THR A C 1
ATOM 3134 O O . THR A 1 391 ? -9.081 17.681 -8.528 1.00 46.91 391 THR A O 1
ATOM 3137 N N . SER A 1 392 ? -8.766 17.062 -10.677 1.00 41.84 392 SER A N 1
ATOM 3138 C CA . SER A 1 392 ? -8.074 18.275 -11.113 1.00 41.84 392 SER A CA 1
ATOM 3139 C C . SER A 1 392 ? -8.738 19.532 -10.531 1.00 41.84 392 SER A C 1
ATOM 3141 O O . SER A 1 392 ? -9.942 19.755 -10.681 1.00 41.84 392 SER A O 1
ATOM 3143 N N . MET A 1 393 ? -7.935 20.379 -9.884 1.00 37.59 393 MET A N 1
ATOM 3144 C CA . MET A 1 393 ? -8.338 21.649 -9.257 1.00 37.59 393 MET A CA 1
ATOM 3145 C C . MET A 1 393 ? -9.159 22.593 -10.169 1.00 37.59 393 MET A C 1
ATOM 3147 O O . MET A 1 393 ? -9.732 23.570 -9.691 1.00 37.59 393 MET A O 1
ATOM 3151 N N . SER A 1 394 ? -9.238 22.314 -11.476 1.00 38.22 394 SER A N 1
ATOM 3152 C CA . SER A 1 394 ? -10.063 23.039 -12.449 1.00 38.22 394 SER A CA 1
ATOM 3153 C C . SER A 1 394 ? -11.561 22.690 -12.385 1.00 38.22 394 SER A C 1
ATOM 3155 O O . SER A 1 394 ? -12.393 23.594 -12.472 1.00 38.22 394 SER A O 1
ATOM 3157 N N . LEU A 1 395 ? -11.916 21.419 -12.149 1.00 39.00 395 LEU A N 1
ATOM 3158 C CA . LEU A 1 395 ? -13.313 20.969 -12.040 1.00 39.00 395 LEU A CA 1
ATOM 3159 C C . LEU A 1 395 ? -13.932 21.354 -10.689 1.00 39.00 395 LEU A C 1
ATOM 3161 O O . LEU A 1 395 ? -15.133 21.592 -10.592 1.00 39.00 395 LEU A O 1
ATOM 3165 N N . LEU A 1 396 ? -13.102 21.495 -9.652 1.00 43.56 396 LEU A N 1
ATOM 3166 C CA . LEU A 1 396 ? -13.526 21.907 -8.310 1.00 43.56 396 LEU A CA 1
ATOM 3167 C C . LEU A 1 396 ? -13.904 23.394 -8.213 1.00 43.56 396 LEU A C 1
ATOM 3169 O O . LEU A 1 396 ? -14.638 23.773 -7.307 1.00 43.56 396 LEU A O 1
ATOM 3173 N N . LYS A 1 397 ? -13.459 24.243 -9.152 1.00 42.69 397 LYS A N 1
ATOM 3174 C CA . LYS A 1 397 ? -13.917 25.645 -9.231 1.00 42.69 397 LYS A CA 1
ATOM 3175 C C . LYS A 1 397 ? -15.280 25.794 -9.915 1.00 42.69 397 LYS A C 1
ATOM 3177 O O . LYS A 1 397 ? -15.923 26.823 -9.743 1.00 42.69 397 LYS A O 1
ATOM 3182 N N . THR A 1 398 ? -15.703 24.799 -10.697 1.00 42.16 398 THR A N 1
ATOM 3183 C CA . THR A 1 398 ? -16.925 24.842 -11.522 1.00 42.16 398 THR A CA 1
ATOM 3184 C C . THR A 1 398 ? -18.050 23.957 -10.990 1.00 42.16 398 THR A C 1
ATOM 3186 O O . THR A 1 398 ? -19.217 24.282 -11.196 1.00 42.16 398 THR A O 1
ATOM 3189 N N . ALA A 1 399 ? -17.742 22.886 -10.257 1.00 34.28 399 ALA A N 1
ATOM 3190 C CA . ALA A 1 399 ? -18.748 22.082 -9.580 1.00 34.28 399 ALA A CA 1
ATOM 3191 C C . ALA A 1 399 ? -19.076 22.683 -8.203 1.00 34.28 399 ALA A C 1
ATOM 3193 O O . ALA A 1 399 ? -18.368 22.489 -7.219 1.00 34.28 399 ALA A O 1
ATOM 3194 N N . SER A 1 400 ? -20.168 23.445 -8.178 1.00 36.91 400 SER A N 1
ATOM 3195 C CA . SER A 1 400 ? -20.828 24.038 -7.013 1.00 36.91 400 SER A CA 1
ATOM 3196 C C . SER A 1 400 ? -20.893 23.137 -5.771 1.00 36.91 400 SER A C 1
ATOM 3198 O O . SER A 1 400 ? -20.949 21.912 -5.878 1.00 36.91 400 SER A O 1
ATOM 3200 N N . SER A 1 401 ? -21.039 23.800 -4.620 1.00 39.84 401 SER A N 1
ATOM 3201 C CA . SER A 1 401 ? -21.384 23.365 -3.248 1.00 39.84 401 SER A CA 1
ATOM 3202 C C . SER A 1 401 ? -22.319 22.155 -3.044 1.00 39.84 401 SER A C 1
ATOM 3204 O O . SER A 1 401 ? -22.490 21.715 -1.911 1.00 39.84 401 SER A O 1
ATOM 3206 N N . TYR A 1 402 ? -22.897 21.587 -4.100 1.00 33.84 402 TYR A N 1
ATOM 3207 C CA . TYR A 1 402 ? -23.811 20.449 -4.085 1.00 33.84 402 TYR A CA 1
ATOM 3208 C C . TYR A 1 402 ? -23.100 19.079 -4.053 1.00 33.84 402 TYR A C 1
ATOM 3210 O O . TYR A 1 402 ? -23.597 18.151 -3.424 1.00 33.84 402 TYR A O 1
ATOM 3218 N N . LEU A 1 403 ? -21.903 18.940 -4.649 1.00 38.19 403 LEU A N 1
ATOM 3219 C CA . LEU A 1 403 ? -21.121 17.685 -4.577 1.00 38.19 403 LEU A CA 1
ATOM 3220 C C . LEU A 1 403 ? -20.315 17.536 -3.275 1.00 38.19 403 LEU A C 1
ATOM 3222 O O . LEU A 1 403 ? -19.841 16.448 -2.958 1.00 38.19 403 LEU A O 1
ATOM 3226 N N . ILE A 1 404 ? -20.176 18.616 -2.502 1.00 43.44 404 ILE A N 1
ATOM 3227 C CA . ILE A 1 404 ? -19.435 18.628 -1.232 1.00 43.44 404 ILE A CA 1
ATOM 3228 C C . ILE A 1 404 ? -20.218 17.890 -0.129 1.00 43.44 404 ILE A C 1
ATOM 3230 O O . ILE A 1 404 ? -19.609 17.296 0.753 1.00 43.44 404 ILE A O 1
ATOM 3234 N N . GLN A 1 405 ? -21.556 17.849 -0.203 1.00 35.66 405 GLN A N 1
ATOM 3235 C CA . GLN A 1 405 ? -22.391 17.172 0.799 1.00 35.66 405 GLN A CA 1
ATOM 3236 C C . GLN A 1 405 ? -22.471 15.646 0.635 1.00 35.66 405 GLN A C 1
ATOM 3238 O O . GLN A 1 405 ? -22.710 14.963 1.623 1.00 35.66 405 GLN A O 1
ATOM 3243 N N . GLN A 1 406 ? -22.243 15.093 -0.565 1.00 33.34 406 GLN A N 1
ATOM 3244 C CA . GLN A 1 406 ? -22.249 13.633 -0.776 1.00 33.34 406 GLN A CA 1
ATOM 3245 C C . GLN A 1 406 ? -20.875 12.967 -0.591 1.00 33.34 406 GLN A C 1
ATOM 3247 O O . GLN A 1 406 ? -20.806 11.748 -0.507 1.00 33.34 406 GLN A O 1
ATOM 3252 N N . ARG A 1 407 ? -19.786 13.744 -0.493 1.00 37.28 407 ARG A N 1
ATOM 3253 C CA . ARG A 1 407 ? -18.400 13.249 -0.353 1.00 37.28 407 ARG A CA 1
ATOM 3254 C C . ARG A 1 407 ? -17.893 13.150 1.089 1.00 37.28 407 ARG A C 1
ATOM 3256 O O . ARG A 1 407 ? -16.708 12.898 1.278 1.00 37.28 407 ARG A O 1
ATOM 3263 N N . SER A 1 408 ? -18.726 13.370 2.107 1.00 45.81 408 SER A N 1
ATOM 3264 C CA . SER A 1 408 ? -18.241 13.635 3.473 1.00 45.81 408 SER A CA 1
ATOM 3265 C C . SER A 1 408 ? -17.457 12.493 4.137 1.00 45.81 408 SER A C 1
ATOM 3267 O O . SER A 1 408 ? -16.898 12.720 5.203 1.00 45.81 408 SER A O 1
ATOM 3269 N N . TYR A 1 409 ? -17.382 11.302 3.528 1.00 50.84 409 TYR A N 1
ATOM 3270 C CA . TYR A 1 409 ? -16.703 10.145 4.112 1.00 50.84 409 TYR A CA 1
ATOM 3271 C C . TYR A 1 409 ? -15.830 9.314 3.157 1.00 50.84 409 TYR A C 1
ATOM 3273 O O . TYR A 1 409 ? -15.238 8.343 3.619 1.00 50.84 409 TYR A O 1
ATOM 3281 N N . ASP A 1 410 ? -15.714 9.647 1.869 1.00 62.50 410 ASP A N 1
ATOM 3282 C CA . ASP A 1 410 ? -14.938 8.820 0.927 1.00 62.50 410 ASP A CA 1
ATOM 3283 C C . ASP A 1 410 ? -13.430 9.053 1.066 1.00 62.50 410 ASP A C 1
ATOM 3285 O O . ASP A 1 410 ? -12.962 10.193 1.048 1.00 62.50 410 ASP A O 1
ATOM 3289 N N . GLU A 1 411 ? -12.661 7.969 1.204 1.00 74.56 411 GLU A N 1
ATOM 3290 C CA . GLU A 1 411 ? -11.210 8.048 1.373 1.00 74.56 411 GLU A CA 1
ATOM 3291 C C . GLU A 1 411 ? -10.531 8.371 0.040 1.00 74.56 411 GLU A C 1
ATOM 3293 O O . GLU A 1 411 ? -10.909 7.854 -1.019 1.00 74.56 411 GLU A O 1
ATOM 3298 N N . THR A 1 412 ? -9.494 9.207 0.076 1.00 82.75 412 THR A N 1
ATOM 3299 C CA . THR A 1 412 ? -8.800 9.626 -1.147 1.00 82.75 412 THR A CA 1
ATOM 3300 C C . THR A 1 412 ? -8.008 8.476 -1.778 1.00 82.75 412 THR A C 1
ATOM 3302 O O . THR A 1 412 ? -7.481 7.600 -1.085 1.00 82.75 412 THR A O 1
ATOM 3305 N N . THR A 1 413 ? -7.854 8.492 -3.107 1.00 84.50 413 THR A N 1
ATOM 3306 C CA . THR A 1 413 ? -6.997 7.531 -3.824 1.00 84.50 413 THR A CA 1
ATOM 3307 C C . THR A 1 413 ? -5.569 7.536 -3.275 1.00 84.50 413 THR A C 1
ATOM 3309 O O . THR A 1 413 ? -4.969 6.479 -3.099 1.00 84.50 413 THR A O 1
ATOM 3312 N N . ASN A 1 414 ? -5.047 8.721 -2.942 1.00 87.31 414 ASN A N 1
ATOM 3313 C CA . ASN A 1 414 ? -3.701 8.896 -2.398 1.00 87.31 414 ASN A CA 1
ATOM 3314 C C . ASN A 1 414 ? -3.537 8.220 -1.034 1.00 87.31 414 ASN A C 1
ATOM 3316 O O . ASN A 1 414 ? -2.523 7.571 -0.795 1.00 87.31 414 ASN A O 1
ATOM 3320 N N . THR A 1 415 ? -4.547 8.308 -0.167 1.00 90.56 415 THR A N 1
ATOM 3321 C CA . THR A 1 415 ? -4.555 7.608 1.124 1.00 90.56 415 THR A CA 1
ATOM 3322 C C . THR A 1 415 ? -4.546 6.100 0.931 1.00 90.56 415 THR A C 1
ATOM 3324 O O . THR A 1 415 ? -3.760 5.406 1.576 1.00 90.56 415 THR A O 1
ATOM 3327 N N . LYS A 1 416 ? -5.379 5.581 0.019 1.00 89.31 416 LYS A N 1
ATOM 3328 C CA . LYS A 1 416 ? -5.415 4.144 -0.288 1.00 89.31 416 LYS A CA 1
ATOM 3329 C C . LYS A 1 416 ? -4.065 3.664 -0.822 1.00 89.31 416 LYS A C 1
ATOM 3331 O O . LYS A 1 416 ? -3.560 2.646 -0.359 1.00 89.31 416 LYS A O 1
ATOM 3336 N N . LEU A 1 417 ? -3.451 4.437 -1.719 1.00 88.88 417 LEU A N 1
ATOM 3337 C CA . LEU A 1 417 ? -2.144 4.131 -2.294 1.00 88.88 417 LEU A CA 1
ATOM 3338 C C . LEU A 1 417 ? -1.016 4.188 -1.251 1.00 88.88 417 LEU A C 1
ATOM 3340 O O . LEU A 1 417 ? -0.197 3.276 -1.213 1.00 88.88 417 LEU A O 1
ATOM 3344 N N . LEU A 1 418 ? -0.987 5.203 -0.379 1.00 93.69 418 LEU A N 1
ATOM 3345 C CA . LEU A 1 418 ? -0.011 5.288 0.714 1.00 93.69 418 LEU A CA 1
ATOM 3346 C C . LEU A 1 418 ? -0.186 4.137 1.708 1.00 93.69 418 LEU A C 1
ATOM 3348 O O . LEU A 1 418 ? 0.794 3.524 2.114 1.00 93.69 418 LEU A O 1
ATOM 3352 N N . THR A 1 419 ? -1.427 3.812 2.068 1.00 94.00 419 THR A N 1
ATOM 3353 C CA . THR A 1 419 ? -1.726 2.687 2.965 1.00 94.00 419 THR A CA 1
ATOM 3354 C C . THR A 1 419 ? -1.226 1.377 2.363 1.00 94.00 419 THR A C 1
ATOM 3356 O O . THR A 1 419 ? -0.539 0.619 3.040 1.00 94.00 419 THR A O 1
ATOM 3359 N N . ALA A 1 420 ? -1.502 1.138 1.078 1.00 90.62 420 ALA A N 1
ATOM 3360 C CA . ALA A 1 420 ? -1.006 -0.034 0.365 1.00 90.62 420 ALA A CA 1
ATOM 3361 C C . ALA A 1 420 ? 0.533 -0.057 0.297 1.00 90.62 420 ALA A C 1
ATOM 3363 O O . ALA A 1 420 ? 1.129 -1.108 0.503 1.00 90.62 420 ALA A O 1
ATOM 3364 N N . ALA A 1 421 ? 1.186 1.093 0.108 1.00 91.00 421 ALA A N 1
ATOM 3365 C CA . ALA A 1 421 ? 2.643 1.196 0.152 1.00 91.00 421 ALA A CA 1
ATOM 3366 C C . ALA A 1 421 ? 3.216 0.781 1.516 1.00 91.00 421 ALA A C 1
ATOM 3368 O O . ALA A 1 421 ? 4.161 0.000 1.596 1.00 91.00 421 ALA A O 1
ATOM 3369 N N . ILE A 1 422 ? 2.632 1.268 2.612 1.00 93.94 422 ILE A N 1
ATOM 3370 C CA . ILE A 1 422 ? 3.096 0.918 3.959 1.00 93.94 422 ILE A CA 1
ATOM 3371 C C . ILE A 1 422 ? 2.852 -0.572 4.236 1.00 93.94 422 ILE A C 1
ATOM 3373 O O . ILE A 1 422 ? 3.724 -1.245 4.784 1.00 93.94 422 ILE A O 1
ATOM 3377 N N . LEU A 1 423 ? 1.695 -1.107 3.834 1.00 91.56 423 LEU A N 1
ATOM 3378 C CA . LEU A 1 423 ? 1.395 -2.534 3.961 1.00 91.56 423 LEU A CA 1
ATOM 3379 C C . LEU A 1 423 ? 2.366 -3.404 3.154 1.00 91.56 423 LEU A C 1
ATOM 3381 O O . LEU A 1 423 ? 2.779 -4.441 3.663 1.00 91.56 423 LEU A O 1
ATOM 3385 N N . ASP A 1 424 ? 2.779 -2.982 1.954 1.00 89.62 424 ASP A N 1
ATOM 3386 C CA . ASP A 1 424 ? 3.794 -3.690 1.160 1.00 89.62 424 ASP A CA 1
ATOM 3387 C C . ASP A 1 424 ? 5.101 -3.843 1.940 1.00 89.62 424 ASP A C 1
ATOM 3389 O O . ASP A 1 424 ? 5.620 -4.951 2.033 1.00 89.62 424 ASP A O 1
ATOM 3393 N N . LEU A 1 425 ? 5.579 -2.784 2.608 1.00 89.25 425 LEU A N 1
ATOM 3394 C CA . LEU A 1 425 ? 6.759 -2.866 3.479 1.00 89.25 425 LEU A CA 1
ATOM 3395 C C . LEU A 1 425 ? 6.555 -3.837 4.648 1.00 89.25 425 LEU A C 1
ATOM 3397 O O . LEU A 1 425 ? 7.451 -4.616 4.977 1.00 89.25 425 LEU A O 1
ATOM 3401 N N . LEU A 1 426 ? 5.384 -3.803 5.286 1.00 89.69 426 LEU A N 1
ATOM 3402 C CA . LEU A 1 426 ? 5.077 -4.673 6.423 1.00 89.69 426 LEU A CA 1
ATOM 3403 C C . LEU A 1 426 ? 5.001 -6.154 6.019 1.00 89.69 426 LEU A C 1
ATOM 3405 O O . LEU A 1 426 ? 5.538 -7.005 6.734 1.00 89.69 426 LEU A O 1
ATOM 3409 N N . ILE A 1 427 ? 4.396 -6.442 4.863 1.00 86.81 427 ILE A N 1
ATOM 3410 C CA . ILE A 1 427 ? 4.320 -7.778 4.256 1.00 86.81 427 ILE A CA 1
ATOM 3411 C C . ILE A 1 427 ? 5.713 -8.226 3.799 1.00 86.81 427 ILE A C 1
ATOM 3413 O O . ILE A 1 427 ? 6.102 -9.375 3.998 1.00 86.81 427 ILE A O 1
ATOM 3417 N N . TRP A 1 428 ? 6.506 -7.326 3.221 1.00 83.50 428 TRP A N 1
ATOM 3418 C CA . TRP A 1 428 ? 7.861 -7.635 2.772 1.00 83.50 428 TRP A CA 1
ATOM 3419 C C . TRP A 1 428 ? 8.801 -7.994 3.931 1.00 83.50 428 TRP A C 1
ATOM 3421 O O . TRP A 1 428 ? 9.681 -8.842 3.776 1.00 83.50 428 TRP A O 1
ATOM 3431 N N . LEU A 1 429 ? 8.564 -7.417 5.113 1.00 84.56 429 LEU A N 1
ATOM 3432 C CA . LEU A 1 429 ? 9.286 -7.689 6.359 1.00 84.56 429 LEU A CA 1
ATOM 3433 C C . LEU A 1 429 ? 8.651 -8.795 7.219 1.00 84.56 429 LEU A C 1
ATOM 3435 O O . LEU A 1 429 ? 8.947 -8.880 8.413 1.00 84.56 429 LEU A O 1
ATOM 3439 N N . GLU A 1 430 ? 7.793 -9.652 6.659 1.00 81.44 430 GLU A N 1
ATOM 3440 C CA . GLU A 1 430 ? 7.077 -10.686 7.420 1.00 81.44 430 GLU A CA 1
ATOM 3441 C C . GLU A 1 430 ? 8.015 -11.615 8.214 1.00 81.44 430 GLU A C 1
ATOM 3443 O O . GLU A 1 430 ? 7.763 -11.883 9.392 1.00 81.44 430 GLU A O 1
ATOM 3448 N N . ASP A 1 431 ? 9.136 -12.019 7.607 1.00 79.88 431 ASP A N 1
ATOM 3449 C CA . ASP A 1 431 ? 10.162 -12.870 8.230 1.00 79.88 431 ASP A CA 1
ATOM 3450 C C . ASP A 1 431 ? 11.030 -12.118 9.271 1.00 79.88 431 ASP A C 1
ATOM 3452 O O . ASP A 1 431 ? 11.842 -12.722 9.970 1.00 79.88 431 ASP A O 1
ATOM 3456 N N . ASN A 1 432 ? 10.858 -10.797 9.407 1.00 83.38 432 ASN A N 1
ATOM 3457 C CA . ASN A 1 432 ? 11.700 -9.903 10.205 1.00 83.38 432 ASN A CA 1
ATOM 3458 C C . ASN A 1 432 ? 10.870 -9.072 11.209 1.00 83.38 432 ASN A C 1
ATOM 3460 O O . ASN A 1 432 ? 10.725 -7.851 11.062 1.00 83.38 432 ASN A O 1
ATOM 3464 N N . PRO A 1 433 ? 10.351 -9.694 12.289 1.00 83.81 433 PRO A N 1
ATOM 3465 C CA . PRO A 1 433 ? 9.346 -9.086 13.166 1.00 83.81 433 PRO A CA 1
ATOM 3466 C C . PRO A 1 433 ? 9.821 -7.808 13.871 1.00 83.81 433 PRO A C 1
ATOM 3468 O O . PRO A 1 433 ? 9.020 -6.898 14.083 1.00 83.81 433 PRO A O 1
ATOM 3471 N N . LYS A 1 434 ? 11.117 -7.704 14.201 1.00 84.25 434 LYS A N 1
ATOM 3472 C CA . LYS A 1 434 ? 11.708 -6.505 14.820 1.00 84.25 434 LYS A CA 1
ATOM 3473 C C . LYS A 1 434 ? 11.576 -5.281 13.909 1.00 84.25 434 LYS A C 1
ATOM 3475 O O . LYS A 1 434 ? 11.110 -4.238 14.352 1.00 84.25 434 LYS A O 1
ATOM 3480 N N . PHE A 1 435 ? 11.968 -5.412 12.644 1.00 84.62 435 PHE A N 1
ATOM 3481 C CA . PHE A 1 435 ? 11.937 -4.311 11.679 1.00 84.62 435 PHE A CA 1
ATOM 3482 C C . PHE A 1 435 ? 10.512 -3.986 11.237 1.00 84.62 435 PHE A C 1
ATOM 3484 O O . PHE A 1 435 ? 10.137 -2.818 11.189 1.00 84.62 435 PHE A O 1
ATOM 3491 N N . ARG A 1 436 ? 9.680 -5.014 11.041 1.00 87.88 436 ARG A N 1
ATOM 3492 C CA . ARG A 1 436 ? 8.244 -4.857 10.781 1.00 87.88 436 ARG A CA 1
ATOM 3493 C C . ARG A 1 436 ? 7.552 -4.017 11.858 1.00 87.88 436 ARG A C 1
ATOM 3495 O O . ARG A 1 436 ? 6.795 -3.106 11.539 1.00 87.88 436 ARG A O 1
ATOM 3502 N N . ARG A 1 437 ? 7.853 -4.281 13.137 1.00 87.50 437 ARG A N 1
ATOM 3503 C CA . ARG A 1 437 ? 7.345 -3.494 14.273 1.00 87.50 437 ARG A CA 1
ATOM 3504 C C . ARG A 1 437 ? 7.781 -2.031 14.199 1.00 87.50 437 ARG A C 1
ATOM 3506 O O . ARG A 1 437 ? 6.963 -1.153 14.441 1.00 87.50 437 ARG A O 1
ATOM 3513 N N . LEU A 1 438 ? 9.041 -1.766 13.866 1.00 88.75 438 LEU A N 1
ATOM 3514 C CA . LEU A 1 438 ? 9.566 -0.404 13.777 1.00 88.75 438 LEU A CA 1
ATOM 3515 C C . LEU A 1 438 ? 8.904 0.402 12.639 1.00 88.75 438 LEU A C 1
ATOM 3517 O O . LEU A 1 438 ? 8.545 1.557 12.856 1.00 88.75 438 LEU A O 1
ATOM 3521 N N . VAL A 1 439 ? 8.660 -0.209 11.469 1.00 91.62 439 VAL A N 1
ATOM 3522 C CA . VAL A 1 439 ? 7.940 0.440 10.352 1.00 91.62 439 VAL A CA 1
ATOM 3523 C C . VAL A 1 439 ? 6.497 0.750 10.750 1.00 91.62 439 VAL A C 1
ATOM 3525 O O . VAL A 1 439 ? 6.013 1.856 10.508 1.00 91.62 439 VAL A O 1
ATOM 3528 N N . LEU A 1 440 ? 5.825 -0.203 11.405 1.00 91.88 440 LEU A N 1
ATOM 3529 C CA . LEU A 1 440 ? 4.472 -0.007 11.918 1.00 91.88 440 LEU A CA 1
ATOM 3530 C C . LEU A 1 440 ? 4.420 1.173 12.898 1.00 91.88 440 LEU A C 1
ATOM 3532 O O . LEU A 1 440 ? 3.556 2.030 12.757 1.00 91.88 440 LEU A O 1
ATOM 3536 N N . LEU A 1 441 ? 5.356 1.247 13.851 1.00 89.81 441 LEU A N 1
ATOM 3537 C CA . LEU A 1 441 ? 5.416 2.325 14.845 1.00 89.81 441 LEU A CA 1
ATOM 3538 C C . LEU A 1 441 ? 5.722 3.690 14.231 1.00 89.81 441 LEU A C 1
ATOM 3540 O O . LEU A 1 441 ? 5.112 4.671 14.650 1.00 89.81 441 LEU A O 1
ATOM 3544 N N . LEU A 1 442 ? 6.629 3.759 13.249 1.00 92.31 442 LEU A N 1
ATOM 3545 C CA . LEU A 1 442 ? 6.919 4.990 12.511 1.00 92.31 442 LEU A CA 1
ATOM 3546 C C . LEU A 1 442 ? 5.625 5.570 11.932 1.00 92.31 442 LEU A C 1
ATOM 3548 O O . LEU A 1 442 ? 5.241 6.692 12.257 1.00 92.31 442 LEU A O 1
ATOM 3552 N N . TRP A 1 443 ? 4.941 4.791 11.095 1.00 94.75 443 TRP A N 1
ATOM 3553 C CA . TRP A 1 443 ? 3.757 5.264 10.383 1.00 94.75 443 TRP A CA 1
ATOM 3554 C C . TRP A 1 443 ? 2.568 5.492 11.305 1.00 94.75 443 TRP A C 1
ATOM 3556 O O . TRP A 1 443 ? 1.849 6.477 11.144 1.00 94.75 443 TRP A O 1
ATOM 3566 N N . PHE A 1 444 ? 2.400 4.637 12.310 1.00 91.69 444 PHE A N 1
ATOM 3567 C CA . PHE A 1 444 ? 1.385 4.813 13.335 1.00 91.69 444 PHE A CA 1
ATOM 3568 C C . PHE A 1 444 ? 1.552 6.153 14.075 1.00 91.69 444 PHE A C 1
ATOM 3570 O O . PHE A 1 444 ? 0.605 6.936 14.103 1.00 91.69 444 PHE A O 1
ATOM 3577 N N . LYS A 1 445 ? 2.759 6.469 14.575 1.00 89.94 445 LYS A N 1
ATOM 3578 C CA . LYS A 1 445 ? 3.057 7.750 15.244 1.00 89.94 445 LYS A CA 1
ATOM 3579 C C . LYS A 1 445 ? 2.854 8.961 14.325 1.00 89.94 445 LYS A C 1
ATOM 3581 O O . LYS A 1 445 ? 2.307 9.973 14.752 1.00 89.94 445 LYS A O 1
ATOM 3586 N N . LEU A 1 446 ? 3.288 8.875 13.064 1.00 92.56 446 LEU A N 1
ATOM 3587 C CA . LEU A 1 446 ? 3.120 9.967 12.097 1.00 92.56 446 LEU A CA 1
ATOM 3588 C C . LEU A 1 446 ? 1.640 10.267 11.826 1.00 92.56 446 LEU A C 1
ATOM 3590 O O . LEU A 1 446 ? 1.246 11.431 11.789 1.00 92.56 446 LEU A O 1
ATOM 3594 N N . LEU A 1 447 ? 0.814 9.231 11.658 1.00 92.12 447 LEU A N 1
ATOM 3595 C CA . LEU A 1 447 ? -0.615 9.384 11.382 1.00 92.12 447 LEU A CA 1
ATOM 3596 C C . LEU A 1 447 ? -1.384 9.925 12.595 1.00 92.12 447 LEU A C 1
ATOM 3598 O O . LEU A 1 447 ? -2.219 10.815 12.429 1.00 92.12 447 LEU A O 1
ATOM 3602 N N . THR A 1 448 ? -1.083 9.456 13.809 1.00 89.06 448 THR A N 1
ATOM 3603 C CA . THR A 1 448 ? -1.727 9.948 15.042 1.00 89.06 448 THR A CA 1
ATOM 3604 C C . THR A 1 448 ? -1.242 11.335 15.476 1.00 89.06 448 THR A C 1
ATOM 3606 O O . THR A 1 448 ? -1.920 12.009 16.250 1.00 89.06 448 THR A O 1
ATOM 3609 N N . ALA A 1 449 ? -0.111 11.814 14.949 1.00 87.94 449 ALA A N 1
ATOM 3610 C CA . ALA A 1 449 ? 0.364 13.181 15.160 1.00 87.94 449 ALA A CA 1
ATOM 3611 C C . ALA A 1 449 ? -0.330 14.227 14.262 1.00 87.94 449 ALA A C 1
ATOM 3613 O O . ALA A 1 449 ? -0.203 15.434 14.490 1.00 87.94 449 ALA A O 1
ATOM 3614 N N . LEU A 1 450 ? -1.073 13.805 13.232 1.00 86.50 450 LEU A N 1
ATOM 3615 C CA . LEU A 1 450 ? -1.793 14.726 12.355 1.00 86.50 450 LEU A CA 1
ATOM 3616 C C . LEU A 1 450 ? -2.981 15.373 13.081 1.00 86.50 450 LEU A C 1
ATOM 3618 O O . LEU A 1 450 ? -3.739 14.741 13.813 1.00 86.50 450 LEU A O 1
ATOM 3622 N N . LYS A 1 451 ? -3.194 16.670 12.840 1.00 81.69 451 LYS A N 1
ATOM 3623 C CA . LYS A 1 451 ? -4.334 17.395 13.417 1.00 81.69 451 LYS A CA 1
ATOM 3624 C C . LYS A 1 451 ? -5.661 16.757 12.977 1.00 81.69 451 LYS A C 1
ATOM 3626 O O . LYS A 1 451 ? -5.868 16.603 11.773 1.00 81.69 451 LYS A O 1
ATOM 3631 N N . ASP A 1 452 ? -6.565 16.524 13.931 1.00 78.56 452 ASP A N 1
ATOM 3632 C CA . ASP A 1 452 ? -7.904 15.938 13.736 1.00 78.56 452 ASP A CA 1
ATOM 3633 C C . ASP A 1 452 ? -7.891 14.496 13.182 1.00 78.56 452 ASP A C 1
ATOM 3635 O O . ASP A 1 452 ? -8.869 14.052 12.582 1.00 78.56 452 ASP A O 1
ATOM 3639 N N . TRP A 1 453 ? -6.803 13.746 13.396 1.00 83.88 453 TRP A N 1
ATOM 3640 C CA . TRP A 1 453 ? -6.631 12.374 12.896 1.00 83.88 453 TRP A CA 1
ATOM 3641 C C . TRP A 1 453 ? -7.771 11.413 13.257 1.00 83.88 453 TRP A C 1
ATOM 3643 O O . TRP A 1 453 ? -8.098 10.523 12.481 1.00 83.88 453 TRP A O 1
ATOM 3653 N N . ASN A 1 454 ? -8.399 11.604 14.417 1.00 80.31 454 ASN A N 1
ATOM 3654 C CA . ASN A 1 454 ? -9.486 10.771 14.931 1.00 80.31 454 ASN A CA 1
ATOM 3655 C C . ASN A 1 454 ? -10.866 11.113 14.336 1.00 80.31 454 ASN A C 1
ATOM 3657 O O . ASN A 1 454 ? -11.858 10.468 14.667 1.00 80.31 454 ASN A O 1
ATOM 3661 N N . LYS A 1 455 ? -10.941 12.149 13.494 1.00 81.25 455 LYS A N 1
ATOM 3662 C CA . LYS A 1 455 ? -12.153 12.583 12.779 1.00 81.25 455 LYS A CA 1
ATOM 3663 C C . LYS A 1 455 ? -11.999 12.482 11.264 1.00 81.25 455 LYS A C 1
ATOM 3665 O O . LYS A 1 455 ? -12.996 12.464 10.550 1.00 81.25 455 LYS A O 1
ATOM 3670 N N . ASP A 1 456 ? -10.763 12.454 10.778 1.00 83.25 456 ASP A N 1
ATOM 3671 C CA . ASP A 1 456 ? -10.443 12.365 9.361 1.00 83.25 456 ASP A CA 1
ATOM 3672 C C . ASP A 1 456 ? -10.600 10.920 8.867 1.00 83.25 456 ASP A C 1
ATOM 3674 O O . ASP A 1 456 ? -9.873 10.018 9.288 1.00 83.25 456 ASP A O 1
ATOM 3678 N N . SER A 1 457 ? -11.551 10.697 7.957 1.00 85.50 457 SER A N 1
ATOM 3679 C CA . SER A 1 457 ? -11.834 9.377 7.385 1.00 85.50 457 SER A CA 1
ATOM 3680 C C . SER A 1 457 ? -10.617 8.763 6.692 1.00 85.50 457 SER A C 1
ATOM 3682 O O . SER A 1 457 ? -10.415 7.555 6.778 1.00 85.50 457 SER A O 1
ATOM 3684 N N . SER A 1 458 ? -9.775 9.579 6.054 1.00 87.56 458 SER A N 1
ATOM 3685 C CA . SER A 1 458 ? -8.584 9.097 5.354 1.00 87.56 458 SER A CA 1
ATOM 3686 C C . SER A 1 458 ? -7.535 8.583 6.338 1.00 87.56 458 SER A C 1
ATOM 3688 O O . SER A 1 458 ? -6.949 7.518 6.139 1.00 87.56 458 SER A O 1
ATOM 3690 N N . ILE A 1 459 ? -7.327 9.303 7.443 1.00 89.81 459 ILE A N 1
ATOM 3691 C CA . ILE A 1 459 ? -6.365 8.884 8.468 1.00 89.81 459 ILE A CA 1
ATOM 3692 C C . ILE A 1 459 ? -6.876 7.642 9.205 1.00 89.81 459 ILE A C 1
ATOM 3694 O O . ILE A 1 459 ? -6.117 6.690 9.387 1.00 89.81 459 ILE A O 1
ATOM 3698 N N . LEU A 1 460 ? -8.164 7.611 9.563 1.00 90.56 460 LEU A N 1
ATOM 3699 C CA . LEU A 1 460 ? -8.790 6.446 10.191 1.00 90.56 460 LEU A CA 1
ATOM 3700 C C . LEU A 1 460 ? -8.717 5.202 9.299 1.00 90.56 460 LEU A C 1
ATOM 3702 O O . LEU A 1 460 ? -8.401 4.131 9.803 1.00 90.56 460 LEU A O 1
ATOM 3706 N N . PHE A 1 461 ? -8.918 5.340 7.987 1.00 91.50 461 PHE A N 1
ATOM 3707 C CA . PHE A 1 461 ? -8.755 4.239 7.035 1.00 91.50 461 PHE A CA 1
ATOM 3708 C C . PHE A 1 461 ? -7.332 3.673 7.026 1.00 91.50 461 PHE A C 1
ATOM 3710 O O . PHE A 1 461 ? -7.146 2.454 7.081 1.00 91.50 461 PHE A O 1
ATOM 3717 N N . ALA A 1 462 ? -6.320 4.544 6.959 1.00 93.50 462 ALA A N 1
ATOM 3718 C CA . ALA A 1 462 ? -4.925 4.114 6.971 1.00 93.50 462 ALA A CA 1
ATOM 3719 C C . ALA A 1 462 ? -4.587 3.398 8.288 1.00 93.50 462 ALA A C 1
ATOM 3721 O O . ALA A 1 462 ? -4.032 2.299 8.275 1.00 93.50 462 ALA A O 1
ATOM 3722 N N . LEU A 1 463 ? -4.987 3.983 9.421 1.00 93.00 463 LEU A N 1
ATOM 3723 C CA . LEU A 1 463 ? -4.801 3.387 10.742 1.00 93.00 463 LEU A CA 1
ATOM 3724 C C . LEU A 1 463 ? -5.528 2.044 10.874 1.00 93.00 463 LEU A C 1
ATOM 3726 O O . LEU A 1 463 ? -4.950 1.112 11.420 1.00 93.00 463 LEU A O 1
ATOM 3730 N N . ASP A 1 464 ? -6.744 1.906 10.344 1.00 93.06 464 ASP A N 1
ATOM 3731 C CA . ASP A 1 464 ? -7.520 0.664 10.425 1.00 93.06 464 ASP A CA 1
ATOM 3732 C C . ASP A 1 464 ? -6.809 -0.495 9.748 1.00 93.06 464 ASP A C 1
ATOM 3734 O O . ASP A 1 464 ? -6.643 -1.556 10.346 1.00 93.06 464 ASP A O 1
ATOM 3738 N N . ASN A 1 465 ? -6.257 -0.266 8.560 1.00 93.31 465 ASN A N 1
ATOM 3739 C CA . ASN A 1 465 ? -5.489 -1.279 7.846 1.00 93.31 465 ASN A CA 1
ATOM 3740 C C . ASN A 1 465 ? -4.150 -1.607 8.536 1.00 93.31 465 ASN A C 1
ATOM 3742 O O . ASN A 1 465 ? -3.777 -2.779 8.632 1.00 93.31 465 ASN A O 1
ATOM 3746 N N . LEU A 1 466 ? -3.438 -0.603 9.065 1.00 92.94 466 LEU A N 1
ATOM 3747 C CA . LEU A 1 466 ? -2.188 -0.823 9.805 1.00 92.94 466 LEU A CA 1
ATOM 3748 C C . LEU A 1 466 ? -2.419 -1.583 11.115 1.00 92.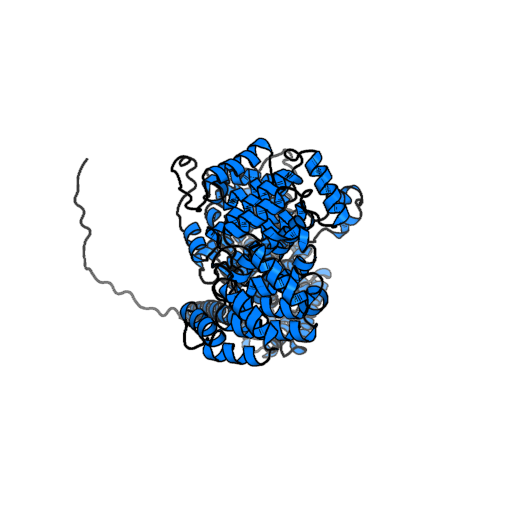94 466 LEU A C 1
ATOM 3750 O O . LEU A 1 466 ? -1.669 -2.507 11.442 1.00 92.94 466 LEU A O 1
ATOM 3754 N N . LEU A 1 467 ? -3.473 -1.234 11.854 1.00 90.38 467 LEU A N 1
ATOM 3755 C CA . LEU A 1 467 ? -3.854 -1.941 13.070 1.00 90.38 467 LEU A CA 1
ATOM 3756 C C . LEU A 1 467 ? -4.430 -3.322 12.761 1.00 90.38 467 LEU A C 1
ATOM 3758 O O . LEU A 1 467 ? -4.182 -4.235 13.536 1.00 90.38 467 LEU A O 1
ATOM 3762 N N . THR A 1 468 ? -5.110 -3.520 11.627 1.00 90.81 468 THR A N 1
ATOM 3763 C CA . THR A 1 468 ? -5.517 -4.855 11.150 1.00 90.81 468 THR A CA 1
ATOM 3764 C C . THR A 1 468 ? -4.283 -5.729 10.944 1.00 90.81 468 THR A C 1
ATOM 3766 O O . THR A 1 468 ? -4.228 -6.853 11.442 1.00 90.81 468 THR A O 1
ATOM 3769 N N . HIS A 1 469 ? -3.256 -5.203 10.269 1.00 89.25 469 HIS A N 1
ATOM 3770 C CA . HIS A 1 469 ? -1.994 -5.914 10.085 1.00 89.25 469 HIS A CA 1
ATOM 3771 C C . HIS A 1 469 ? -1.326 -6.220 11.437 1.00 89.25 469 HIS A C 1
ATOM 3773 O O . HIS A 1 469 ? -0.861 -7.338 11.665 1.00 89.25 469 HIS A O 1
ATOM 3779 N N . SER A 1 470 ? -1.297 -5.248 12.357 1.00 87.94 470 SER A N 1
ATOM 3780 C CA . SER A 1 470 ? -0.806 -5.472 13.721 1.00 87.94 470 SER A CA 1
ATOM 3781 C C . SER A 1 470 ? -1.586 -6.587 14.414 1.00 87.94 470 SER A C 1
ATOM 3783 O O . SER A 1 470 ? -0.972 -7.506 14.938 1.00 87.94 470 SER A O 1
ATOM 3785 N N . PHE A 1 471 ? -2.916 -6.543 14.363 1.00 86.25 471 PHE A N 1
ATOM 3786 C CA . PHE A 1 471 ? -3.813 -7.487 15.019 1.00 86.25 471 PHE A CA 1
ATOM 3787 C C . PHE A 1 471 ? -3.598 -8.926 14.529 1.00 86.25 471 PHE A C 1
ATOM 3789 O O . PHE A 1 471 ? -3.541 -9.844 15.337 1.00 86.25 471 PHE A O 1
ATOM 3796 N N . VAL A 1 472 ? -3.404 -9.133 13.223 1.00 85.12 472 VAL A N 1
ATOM 3797 C CA . VAL A 1 472 ? -3.152 -10.466 12.641 1.00 85.12 472 VAL A CA 1
ATOM 3798 C C . VAL A 1 472 ? -1.831 -11.084 13.125 1.00 85.12 472 VAL A C 1
ATOM 3800 O O . VAL A 1 472 ? -1.775 -12.282 13.414 1.00 85.12 472 VAL A O 1
ATOM 3803 N N . HIS A 1 473 ? -0.753 -10.296 13.183 1.00 77.12 473 HIS A N 1
ATOM 3804 C CA . HIS A 1 473 ? 0.600 -10.814 13.445 1.00 77.12 473 HIS A CA 1
ATOM 3805 C C . HIS A 1 473 ? 1.026 -10.745 14.914 1.00 77.12 473 HIS A C 1
ATOM 3807 O O . HIS A 1 473 ? 1.866 -11.529 15.365 1.00 77.12 473 HIS A O 1
ATOM 3813 N N . ASP A 1 474 ? 0.498 -9.776 15.648 1.00 68.94 474 ASP A N 1
ATOM 3814 C CA . ASP A 1 474 ? 0.724 -9.591 17.069 1.00 68.94 474 ASP A CA 1
ATOM 3815 C C . ASP A 1 474 ? -0.499 -8.876 17.648 1.00 68.94 474 ASP A C 1
ATOM 3817 O O . ASP A 1 474 ? -0.520 -7.650 17.794 1.00 68.94 474 ASP A O 1
ATOM 3821 N N . VAL A 1 475 ? -1.534 -9.670 17.961 1.00 53.28 475 VAL A N 1
ATOM 3822 C CA . VAL A 1 475 ? -2.801 -9.254 18.602 1.00 53.28 475 VAL A CA 1
ATOM 3823 C C . VAL A 1 475 ? -2.559 -8.281 19.770 1.00 53.28 475 VAL A C 1
ATOM 3825 O O . VAL A 1 475 ? -3.403 -7.443 20.083 1.00 53.28 475 VAL A O 1
ATOM 3828 N N . MET A 1 476 ? -1.362 -8.347 20.359 1.00 51.66 476 MET A N 1
ATOM 3829 C CA . MET A 1 476 ? -0.890 -7.561 21.483 1.00 51.66 476 MET A CA 1
ATOM 3830 C C . MET A 1 476 ? 0.422 -6.831 21.156 1.00 51.66 476 MET A C 1
ATOM 3832 O O . MET A 1 476 ? 1.357 -6.893 21.959 1.00 51.66 476 MET A O 1
ATOM 3836 N N . ASN A 1 477 ? 0.536 -6.124 20.016 1.00 67.38 477 ASN A N 1
ATOM 3837 C CA . ASN A 1 477 ? 1.607 -5.128 19.872 1.00 67.38 477 ASN A CA 1
ATOM 3838 C C . ASN A 1 477 ? 1.406 -4.052 20.943 1.00 67.38 477 ASN A C 1
ATOM 3840 O O . ASN A 1 477 ? 0.694 -3.057 20.764 1.00 67.38 477 ASN A O 1
ATOM 3844 N N . LYS A 1 478 ? 2.016 -4.326 22.093 1.00 72.94 478 LYS A N 1
ATOM 3845 C CA . LYS A 1 478 ? 1.772 -3.632 23.340 1.00 72.94 478 LYS A CA 1
ATOM 3846 C C . LYS A 1 478 ? 2.146 -2.166 23.214 1.00 72.94 478 LYS A C 1
ATOM 3848 O O . LYS A 1 478 ? 1.395 -1.334 23.671 1.00 72.94 478 LYS A O 1
ATOM 3853 N N . GLU A 1 479 ? 3.214 -1.836 22.492 1.00 76.38 479 GLU A N 1
ATOM 3854 C CA . GLU A 1 479 ? 3.592 -0.434 22.264 1.00 76.38 479 GLU A CA 1
ATOM 3855 C C . GLU A 1 479 ? 2.538 0.349 21.473 1.00 76.38 479 GLU A C 1
ATOM 3857 O O . GLU A 1 479 ? 2.237 1.482 21.829 1.00 76.38 479 GLU A O 1
ATOM 3862 N N . VAL A 1 480 ? 1.956 -0.239 20.422 1.00 77.94 480 VAL A N 1
ATOM 3863 C CA . VAL A 1 480 ? 0.892 0.428 19.649 1.00 77.94 480 VAL A CA 1
ATOM 3864 C C . VAL A 1 480 ? -0.368 0.576 20.499 1.00 77.94 480 VAL A C 1
ATOM 3866 O O . VAL A 1 480 ? -0.992 1.633 20.495 1.00 77.94 480 VAL A O 1
ATOM 3869 N N . THR A 1 481 ? -0.717 -0.465 21.255 1.00 74.81 481 THR A N 1
ATOM 3870 C CA . THR A 1 481 ? -1.908 -0.473 22.116 1.00 74.81 481 THR A CA 1
ATOM 3871 C C . THR A 1 481 ? -1.761 0.500 23.287 1.00 74.81 481 THR A C 1
ATOM 3873 O O . THR A 1 481 ? -2.660 1.301 23.514 1.00 74.81 481 THR A O 1
ATOM 3876 N N . ASP A 1 482 ? -0.620 0.487 23.980 1.00 78.56 482 ASP A N 1
ATOM 3877 C CA . ASP A 1 482 ? -0.289 1.391 25.085 1.00 78.56 482 ASP A CA 1
ATOM 3878 C C . ASP A 1 482 ? -0.270 2.844 24.587 1.00 78.56 482 ASP A C 1
ATOM 3880 O O . ASP A 1 482 ? -0.867 3.711 25.215 1.00 78.56 482 ASP A O 1
ATOM 3884 N N . HIS A 1 483 ? 0.314 3.120 23.414 1.00 77.38 483 HIS A N 1
ATOM 3885 C CA . HIS A 1 483 ? 0.307 4.473 22.852 1.00 77.38 483 HIS A CA 1
ATOM 3886 C C . HIS A 1 483 ? -1.092 4.928 22.408 1.00 77.38 483 HIS A C 1
ATOM 3888 O O . HIS A 1 483 ? -1.473 6.068 22.662 1.00 77.38 483 HIS A O 1
ATOM 3894 N N . LEU A 1 484 ? -1.890 4.058 21.771 1.00 76.94 484 LEU A N 1
ATOM 3895 C CA . LEU A 1 484 ? -3.303 4.348 21.478 1.00 76.94 484 LEU A CA 1
ATOM 3896 C C . LEU A 1 484 ? -4.075 4.665 22.757 1.00 76.94 484 LEU A C 1
ATOM 3898 O O . LEU A 1 484 ? -4.872 5.603 22.785 1.00 76.94 484 LEU A O 1
ATOM 3902 N N . PHE A 1 485 ? -3.824 3.892 23.809 1.00 75.44 485 PHE A N 1
ATOM 3903 C CA . PHE A 1 485 ? -4.438 4.077 25.109 1.00 75.44 485 PHE A CA 1
ATOM 3904 C C . PHE A 1 485 ? -4.035 5.415 25.734 1.00 75.44 485 PHE A C 1
ATOM 3906 O O . PHE A 1 485 ? -4.901 6.180 26.150 1.00 75.44 485 PHE A O 1
ATOM 3913 N N . GLU A 1 486 ? -2.745 5.752 25.731 1.00 78.19 486 GLU A N 1
ATOM 3914 C CA . GLU A 1 486 ? -2.235 7.053 26.176 1.00 78.19 486 GLU A CA 1
ATOM 3915 C C . GLU A 1 486 ? -2.860 8.212 25.390 1.00 78.19 486 GLU A C 1
ATOM 3917 O O . GLU A 1 486 ? -3.284 9.206 25.983 1.00 78.19 486 GLU A O 1
ATOM 3922 N N . LEU A 1 487 ? -2.972 8.094 24.064 1.00 75.44 487 LEU A N 1
ATOM 3923 C CA . LEU A 1 487 ? -3.618 9.100 23.218 1.00 75.44 487 LEU A CA 1
ATOM 3924 C C . LEU A 1 487 ? -5.105 9.258 23.552 1.00 75.44 487 LEU A C 1
ATOM 3926 O O . LEU A 1 487 ? -5.594 10.384 23.642 1.00 75.44 487 LEU A O 1
ATOM 3930 N N . ALA A 1 488 ? -5.817 8.154 23.777 1.00 70.38 488 ALA A N 1
ATOM 3931 C CA . ALA A 1 488 ? -7.215 8.188 24.186 1.00 70.38 488 ALA A CA 1
ATOM 3932 C C . ALA A 1 488 ? -7.375 8.838 25.573 1.00 70.38 488 ALA A C 1
ATOM 3934 O O . ALA A 1 488 ? -8.155 9.777 25.730 1.00 70.38 488 ALA A O 1
ATOM 3935 N N . VAL A 1 489 ? -6.591 8.410 26.569 1.00 68.44 489 VAL A N 1
ATOM 3936 C CA . VAL A 1 489 ? -6.669 8.903 27.955 1.00 68.44 489 VAL A CA 1
ATOM 3937 C C . VAL A 1 489 ? -6.233 10.363 28.085 1.00 68.44 489 VAL A C 1
ATOM 3939 O O . VAL A 1 489 ? -6.936 11.157 28.713 1.00 68.44 489 VAL A O 1
ATOM 3942 N N . SER A 1 490 ? -5.092 10.743 27.497 1.00 68.12 490 SER A N 1
ATOM 3943 C CA . SER A 1 490 ? -4.540 12.111 27.580 1.00 68.12 490 SER A CA 1
ATOM 3944 C C . SER A 1 490 ? -5.532 13.164 27.103 1.00 68.12 490 SER A C 1
ATOM 3946 O O . SER A 1 490 ? -5.589 14.289 27.601 1.00 68.12 490 SER A O 1
ATOM 3948 N N . ALA A 1 491 ? -6.353 12.774 26.151 1.00 63.66 491 ALA A N 1
ATOM 3949 C CA . ALA A 1 491 ? -7.276 13.655 25.506 1.00 63.66 491 ALA A CA 1
ATOM 3950 C C . ALA A 1 491 ? -8.651 13.629 26.224 1.00 63.66 491 ALA A C 1
ATOM 3952 O O . ALA A 1 491 ? -9.354 14.643 26.221 1.00 63.66 491 ALA A O 1
ATOM 3953 N N . LEU A 1 492 ? -9.009 12.534 26.914 1.00 62.66 492 LEU A N 1
ATOM 3954 C CA . LEU A 1 492 ? -10.154 12.468 27.840 1.00 62.66 492 LEU A CA 1
ATOM 3955 C C . LEU A 1 492 ? -9.913 13.292 29.129 1.00 62.66 492 LEU A C 1
ATOM 3957 O O . LEU A 1 492 ? -10.869 13.772 29.740 1.00 62.66 492 LEU A O 1
ATOM 3961 N N . ASN A 1 493 ? -8.648 13.529 29.515 1.00 61.66 493 ASN A N 1
ATOM 3962 C CA . ASN A 1 493 ? -8.245 14.259 30.732 1.00 61.66 493 ASN A CA 1
ATOM 3963 C C . ASN A 1 493 ? -7.359 15.510 30.478 1.00 61.66 493 ASN A C 1
ATOM 3965 O O . ASN A 1 493 ? -6.231 15.598 30.974 1.00 61.66 493 ASN A O 1
ATOM 3969 N N . PRO A 1 494 ? -7.865 16.579 29.827 1.00 52.75 494 PRO A N 1
ATOM 3970 C CA . PRO A 1 494 ? -7.064 17.777 29.540 1.00 52.75 494 PRO A CA 1
ATOM 3971 C C . PRO A 1 494 ? -6.634 18.582 30.789 1.00 52.75 494 PRO A C 1
ATOM 3973 O O . PRO A 1 494 ? -5.743 19.425 30.705 1.00 52.75 494 PRO A O 1
ATOM 3976 N N . ARG A 1 495 ? -7.228 18.341 31.971 1.00 44.22 495 ARG A N 1
ATOM 3977 C CA . ARG A 1 495 ? -6.913 19.076 33.217 1.00 44.22 495 ARG A CA 1
ATOM 3978 C C . ARG A 1 495 ? -5.559 18.713 33.848 1.00 44.22 495 ARG A C 1
ATOM 3980 O O . ARG A 1 495 ? -4.994 19.555 34.538 1.00 44.22 495 ARG A O 1
ATOM 3987 N N . GLN A 1 496 ? -5.022 17.508 33.627 1.00 43.00 496 GLN A N 1
ATOM 3988 C CA . GLN A 1 496 ? -3.739 17.086 34.225 1.00 43.00 496 GLN A CA 1
ATOM 3989 C C . GLN A 1 496 ? -2.504 17.605 33.467 1.00 43.00 496 GLN A C 1
ATOM 3991 O O . GLN A 1 496 ? -1.437 17.753 34.062 1.00 43.00 496 GLN A O 1
ATOM 3996 N N . ASN A 1 497 ? -2.645 17.985 32.194 1.00 42.34 497 ASN A N 1
ATOM 3997 C CA . ASN A 1 497 ? -1.523 18.436 31.361 1.00 42.34 497 ASN A CA 1
ATOM 3998 C C . ASN A 1 497 ? -1.089 19.896 31.583 1.00 42.34 497 ASN A C 1
ATOM 4000 O O . ASN A 1 497 ? -0.186 20.372 30.903 1.00 42.34 497 ASN A O 1
ATOM 4004 N N . GLN A 1 498 ? -1.663 20.616 32.554 1.00 43.91 498 GLN A N 1
ATOM 4005 C CA . GLN A 1 498 ? -1.219 21.982 32.868 1.00 43.91 498 GLN A CA 1
ATOM 4006 C C . GLN A 1 498 ? 0.045 22.056 33.745 1.00 43.91 498 GLN A C 1
ATOM 4008 O O . GLN A 1 498 ? 0.611 23.140 33.862 1.00 43.91 498 GLN A O 1
ATOM 4013 N N . GLN A 1 499 ? 0.514 20.956 34.354 1.00 36.44 499 GLN A N 1
ATOM 4014 C CA . GLN A 1 499 ? 1.641 21.012 35.308 1.00 36.44 499 GLN A CA 1
ATOM 4015 C C . GLN A 1 499 ? 2.876 20.156 34.970 1.00 36.44 499 GLN A C 1
ATOM 4017 O O . GLN A 1 499 ? 3.882 20.295 35.661 1.00 36.44 499 GLN A O 1
ATOM 4022 N N . VAL A 1 500 ? 2.874 19.337 33.908 1.00 34.84 500 VAL A N 1
ATOM 4023 C CA . VAL A 1 500 ? 3.992 18.397 33.627 1.00 34.84 500 VAL A CA 1
ATOM 4024 C C . VAL A 1 500 ? 4.821 18.748 32.380 1.00 34.84 500 VAL A C 1
ATOM 4026 O O . VAL A 1 500 ? 5.834 18.113 32.103 1.00 34.84 500 VAL A O 1
ATOM 4029 N N . THR A 1 501 ? 4.520 19.825 31.654 1.00 36.41 501 THR A N 1
ATOM 4030 C CA . THR A 1 501 ? 5.260 20.130 30.420 1.00 36.41 501 THR A CA 1
ATOM 4031 C C . THR A 1 501 ? 6.518 20.980 30.649 1.00 36.41 501 THR A C 1
ATOM 4033 O O . THR A 1 501 ? 6.589 22.144 30.255 1.00 36.41 501 THR A O 1
ATOM 4036 N N . ARG A 1 502 ? 7.539 20.383 31.280 1.00 32.94 502 ARG A N 1
ATOM 4037 C CA . ARG A 1 502 ? 8.948 20.833 31.227 1.00 32.94 502 ARG A CA 1
ATOM 4038 C C . ARG A 1 502 ? 9.874 19.711 30.738 1.00 32.94 502 ARG A C 1
ATOM 4040 O O . ARG A 1 502 ? 10.907 19.459 31.337 1.00 32.94 502 ARG A O 1
ATOM 4047 N N . SER A 1 503 ? 9.520 19.063 29.634 1.00 31.06 503 SER A N 1
ATOM 4048 C CA . SER A 1 503 ? 10.476 18.377 28.750 1.00 31.06 503 SER A CA 1
ATOM 4049 C C . SER A 1 503 ? 9.742 17.890 27.502 1.00 31.06 503 SER A C 1
ATOM 4051 O O . SER A 1 503 ? 9.055 16.881 27.569 1.00 31.06 503 SER A O 1
ATOM 4053 N N . GLY A 1 504 ? 9.858 18.635 26.398 1.00 35.06 504 GLY A N 1
ATOM 4054 C CA . GLY A 1 504 ? 9.443 18.197 25.058 1.00 35.06 504 GLY A CA 1
ATOM 4055 C C . GLY A 1 504 ? 7.941 17.973 24.884 1.00 35.06 504 GLY A C 1
ATOM 4056 O O . GLY A 1 504 ? 7.492 16.841 24.775 1.00 35.06 504 GLY A O 1
ATOM 4057 N N . PHE A 1 505 ? 7.157 19.053 24.865 1.00 40.53 505 PHE A N 1
ATOM 4058 C CA . PHE A 1 505 ? 5.714 18.996 24.630 1.00 40.53 505 PHE A CA 1
ATOM 4059 C C . PHE A 1 505 ? 5.307 20.032 23.584 1.00 40.53 505 PHE A C 1
ATOM 4061 O O . PHE A 1 505 ? 5.607 21.218 23.732 1.00 40.53 505 PHE A O 1
ATOM 4068 N N . LEU A 1 506 ? 4.573 19.579 22.566 1.00 36.38 506 LEU A N 1
ATOM 4069 C CA . LEU A 1 506 ? 3.792 20.424 21.670 1.00 36.38 506 LEU A CA 1
ATOM 4070 C C . LEU A 1 506 ? 2.822 21.260 22.512 1.00 36.38 506 LEU A C 1
ATOM 4072 O O . LEU A 1 506 ? 1.882 20.749 23.121 1.00 36.38 506 LEU A O 1
ATOM 4076 N N . SER A 1 507 ? 3.088 22.559 22.573 1.00 27.03 507 SER A N 1
ATOM 4077 C CA . SER A 1 507 ? 2.244 23.535 23.237 1.00 27.03 507 SER A CA 1
ATOM 4078 C C . SER A 1 507 ? 0.916 23.670 22.492 1.00 27.03 507 SER A C 1
ATOM 4080 O O . SER A 1 507 ? 0.854 24.018 21.313 1.00 27.03 507 SER A O 1
ATOM 4082 N N . TRP A 1 508 ? -0.178 23.435 23.216 1.00 36.25 508 TRP A N 1
ATOM 4083 C CA . TRP A 1 508 ? -1.476 24.010 22.892 1.00 36.25 508 TRP A CA 1
ATOM 4084 C C . TRP A 1 508 ? -1.309 25.498 22.568 1.00 36.25 508 TRP A C 1
ATOM 4086 O O . TRP A 1 508 ? -0.817 26.258 23.400 1.00 36.25 508 TRP A O 1
ATOM 4096 N N . ILE A 1 509 ? -1.746 25.930 21.387 1.00 32.44 509 ILE A N 1
ATOM 4097 C CA . ILE A 1 509 ? -1.905 27.356 21.093 1.00 32.44 509 ILE A CA 1
ATOM 4098 C C . ILE A 1 509 ? -3.141 27.851 21.866 1.00 32.44 509 ILE A C 1
ATOM 4100 O O . ILE A 1 509 ? -4.242 27.356 21.608 1.00 32.44 509 ILE A O 1
ATOM 4104 N N . PRO A 1 510 ? -3.010 28.821 22.790 1.00 34.22 510 PRO A N 1
ATOM 4105 C CA . PRO A 1 510 ? -4.146 29.423 23.471 1.00 34.22 510 PRO A CA 1
ATOM 4106 C C . PRO A 1 510 ? -4.682 30.614 22.659 1.00 34.22 510 PRO A C 1
ATOM 4108 O O . PRO A 1 510 ? -3.927 31.525 22.323 1.00 34.22 510 PRO A O 1
ATOM 4111 N N . LEU A 1 511 ? -5.993 30.655 22.390 1.00 28.52 511 LEU A N 1
ATOM 4112 C CA . LEU A 1 511 ? -6.700 31.893 22.027 1.00 28.52 511 LEU A CA 1
ATOM 4113 C C . LEU A 1 511 ? -7.930 32.129 22.934 1.00 28.52 511 LEU A C 1
ATOM 4115 O O . LEU A 1 511 ? -8.511 31.176 23.459 1.00 28.52 511 LEU A O 1
ATOM 4119 N N . PRO A 1 512 ? -8.303 33.402 23.172 1.00 30.06 512 PRO A N 1
ATOM 4120 C CA . PRO A 1 512 ? -8.953 33.850 24.398 1.00 30.06 512 PRO A CA 1
ATOM 4121 C C . PRO A 1 512 ? -10.481 33.740 24.332 1.00 30.06 512 PRO A C 1
ATOM 4123 O O . PRO A 1 512 ? -11.168 34.619 23.825 1.00 30.06 512 PRO A O 1
ATOM 4126 N N . SER A 1 513 ? -11.034 32.679 24.911 1.00 32.03 513 SER A N 1
ATOM 4127 C CA . SER A 1 513 ? -12.378 32.714 25.505 1.00 32.03 513 SER A CA 1
ATOM 4128 C C . SER A 1 513 ? -12.482 31.627 26.575 1.00 32.03 513 SER A C 1
ATOM 4130 O O . SER A 1 513 ? -12.856 30.484 26.330 1.00 32.03 513 SER A O 1
ATOM 4132 N N . ALA A 1 514 ? -12.118 31.990 27.804 1.00 31.52 514 ALA A N 1
ATOM 4133 C CA . ALA A 1 514 ? -12.063 31.108 28.972 1.00 31.52 514 ALA A CA 1
ATOM 4134 C C . ALA A 1 514 ? -13.442 30.613 29.476 1.00 31.52 514 ALA A C 1
ATOM 4136 O O . ALA A 1 514 ? -13.555 30.155 30.607 1.00 31.52 514 ALA A O 1
ATOM 4137 N N . VAL A 1 515 ? -14.497 30.694 28.658 1.00 33.03 515 VAL A N 1
ATOM 4138 C CA . VAL A 1 515 ? -15.875 30.340 29.044 1.00 33.03 515 VAL A CA 1
ATOM 4139 C C . VAL A 1 515 ? -16.393 29.107 28.287 1.00 33.03 515 VAL A C 1
ATOM 4141 O O . VAL A 1 515 ? -17.295 28.430 28.768 1.00 33.03 515 VAL A O 1
ATOM 4144 N N . THR A 1 516 ? -15.775 28.720 27.167 1.00 34.91 516 THR A N 1
ATOM 4145 C CA . THR A 1 516 ? -16.237 27.592 26.327 1.00 34.91 516 THR A CA 1
ATOM 4146 C C . THR A 1 516 ? -15.468 26.282 26.549 1.00 34.91 516 THR A C 1
ATOM 4148 O O . THR A 1 516 ? -15.888 25.229 26.080 1.00 34.91 516 THR A O 1
ATOM 4151 N N . PHE A 1 517 ? -14.368 26.301 27.311 1.00 37.22 517 PHE A N 1
ATOM 4152 C CA . PHE A 1 517 ? -13.490 25.135 27.530 1.00 37.22 517 PHE A CA 1
ATOM 4153 C C . PHE A 1 517 ? -14.030 24.078 28.515 1.00 37.22 517 PHE A C 1
ATOM 4155 O O . PHE A 1 517 ? -13.412 23.032 28.702 1.00 37.22 517 PHE A O 1
ATOM 4162 N N . ALA A 1 518 ? -15.181 24.312 29.150 1.00 35.84 518 ALA A N 1
ATOM 4163 C CA . ALA A 1 518 ? -15.747 23.383 30.130 1.00 35.84 518 ALA A CA 1
ATOM 4164 C C . ALA A 1 518 ? -16.667 22.301 29.526 1.00 35.84 518 ALA A C 1
ATOM 4166 O O . ALA A 1 518 ? -17.101 21.423 30.263 1.00 35.84 518 ALA A O 1
ATOM 4167 N N . GLN A 1 519 ? -16.976 22.340 28.223 1.00 38.25 519 GLN A N 1
ATOM 4168 C CA . GLN A 1 519 ? -18.062 21.540 27.630 1.00 38.25 519 GLN A CA 1
ATOM 4169 C C . GLN A 1 519 ? -17.649 20.230 26.931 1.00 38.25 519 GLN A C 1
ATOM 4171 O O . GLN A 1 519 ? -18.530 19.449 26.584 1.00 38.25 519 GLN A O 1
ATOM 4176 N N . THR A 1 520 ? -16.357 19.925 26.767 1.00 44.00 520 THR A N 1
ATOM 4177 C CA . THR A 1 520 ? -15.914 18.900 25.794 1.00 44.00 520 THR A CA 1
ATOM 4178 C C . THR A 1 520 ? -15.110 17.744 26.412 1.00 44.00 520 THR A C 1
ATOM 4180 O O . THR A 1 520 ? -14.015 17.449 25.954 1.00 44.00 520 THR A O 1
ATOM 4183 N N . TYR A 1 521 ? -15.612 17.075 27.459 1.00 48.31 521 TYR A N 1
ATOM 4184 C CA . TYR A 1 521 ? -14.863 15.972 28.107 1.00 48.31 521 TYR A CA 1
ATOM 4185 C C . TYR A 1 521 ? -15.049 14.595 27.441 1.00 48.31 521 TYR A C 1
ATOM 4187 O O . TYR A 1 521 ? -14.191 13.741 27.595 1.00 48.31 521 TYR A O 1
ATOM 4195 N N . TRP A 1 522 ? -16.131 14.374 26.681 1.00 51.78 522 TRP A N 1
ATOM 4196 C CA . TRP A 1 522 ? -16.474 13.034 26.158 1.00 51.78 522 TRP A CA 1
ATOM 4197 C C . TRP A 1 522 ? -16.640 12.977 24.630 1.00 51.78 522 TRP A C 1
ATOM 4199 O O . TRP A 1 522 ? -16.423 11.940 24.015 1.00 51.78 522 TRP A O 1
ATOM 4209 N N . SER A 1 523 ? -16.965 14.101 23.984 1.00 44.47 523 SER A N 1
ATOM 4210 C CA . SER A 1 523 ? -17.215 14.185 22.534 1.00 44.47 523 SER A CA 1
ATOM 4211 C C . SER A 1 523 ? -16.012 14.653 21.706 1.00 44.47 523 SER A C 1
ATOM 4213 O O . SER A 1 523 ? -16.056 14.617 20.480 1.00 44.47 523 SER A O 1
ATOM 4215 N N . SER A 1 524 ? -14.932 15.111 22.348 1.00 44.47 524 SER A N 1
ATOM 4216 C CA . SER A 1 524 ? -13.762 15.671 21.654 1.00 44.47 524 SER A CA 1
ATOM 4217 C C . SER A 1 524 ? -12.911 14.610 20.942 1.00 44.47 524 SER A C 1
ATOM 4219 O O . SER A 1 524 ? -12.179 14.948 20.009 1.00 44.47 524 SER A O 1
ATOM 4221 N N . LEU A 1 525 ? -12.994 13.353 21.392 1.00 49.62 525 LEU A N 1
ATOM 4222 C CA . LEU A 1 525 ? -12.076 12.273 21.012 1.00 49.62 525 LEU A CA 1
ATOM 4223 C C . LEU A 1 525 ? -12.676 11.040 20.392 1.00 49.62 525 LEU A C 1
ATOM 4225 O O . LEU A 1 525 ? -11.968 10.294 19.722 1.00 49.62 525 LEU A O 1
ATOM 4229 N N . SER A 1 526 ? -13.951 10.842 20.653 1.00 61.59 526 SER A N 1
ATOM 4230 C CA . SER A 1 526 ? -14.707 9.725 20.149 1.00 61.59 526 SER A CA 1
ATOM 4231 C C . SER A 1 526 ? -14.671 9.741 18.622 1.00 61.59 526 SER A C 1
ATOM 4233 O O . SER A 1 526 ? -15.063 10.733 18.001 1.00 61.59 526 SER A O 1
ATOM 4235 N N . ILE A 1 527 ? -14.190 8.644 18.027 1.00 73.62 527 ILE A N 1
ATOM 4236 C CA . ILE A 1 527 ? -14.507 8.324 16.633 1.00 73.62 527 ILE A CA 1
ATOM 4237 C C . ILE A 1 527 ? -16.024 8.411 16.522 1.00 73.62 527 ILE A C 1
ATOM 4239 O O . ILE A 1 527 ? -16.731 7.764 17.304 1.00 73.62 527 ILE A O 1
ATOM 4243 N N . ASP A 1 528 ? -16.507 9.244 15.600 1.00 77.00 528 ASP A N 1
ATOM 4244 C CA . ASP A 1 528 ? -17.939 9.456 15.417 1.00 77.00 528 ASP A CA 1
ATOM 4245 C C . ASP A 1 528 ? -18.651 8.100 15.322 1.00 77.00 528 ASP A C 1
ATOM 4247 O O . ASP A 1 528 ? -18.145 7.159 14.709 1.00 77.00 528 ASP A O 1
ATOM 4251 N N . SER A 1 529 ? -19.821 7.983 15.952 1.00 78.69 529 SER A N 1
ATOM 4252 C CA . SER A 1 529 ? -20.559 6.716 15.992 1.00 78.69 529 SER A CA 1
ATOM 4253 C C . SER A 1 529 ? -20.857 6.197 14.584 1.00 78.69 529 SER A C 1
ATOM 4255 O O . SER A 1 529 ? -20.833 4.991 14.377 1.00 78.69 529 SER A O 1
ATOM 4257 N N . SER A 1 530 ? -21.020 7.108 13.615 1.00 80.56 530 SER A N 1
ATOM 4258 C CA . SER A 1 530 ? -21.193 6.800 12.189 1.00 80.56 530 SER A CA 1
ATOM 4259 C C . SER A 1 530 ? -19.989 6.107 11.526 1.00 80.56 530 SER A C 1
ATOM 4261 O O . SER A 1 530 ? -20.131 5.514 10.458 1.00 80.56 530 SER A O 1
ATOM 4263 N N . LEU A 1 531 ? -18.801 6.187 12.131 1.00 84.06 531 LEU A N 1
ATOM 4264 C CA . LEU A 1 531 ? -17.543 5.659 11.598 1.00 84.06 531 LEU A CA 1
ATOM 4265 C C . LEU A 1 531 ? -17.104 4.349 12.263 1.00 84.06 531 LEU A C 1
ATOM 4267 O O . LEU A 1 531 ? -16.183 3.701 11.763 1.00 84.06 531 LEU A O 1
ATOM 4271 N N . LEU A 1 532 ? -17.760 3.939 13.355 1.00 86.31 532 LEU A N 1
ATOM 4272 C CA . LEU A 1 532 ? -17.348 2.791 14.169 1.00 86.31 532 LEU A CA 1
ATOM 4273 C C . LEU A 1 532 ? -17.298 1.479 13.380 1.00 86.31 532 LEU A C 1
ATOM 4275 O O . LEU A 1 532 ? -16.357 0.699 13.504 1.00 86.31 532 LEU A O 1
ATOM 4279 N N . SER A 1 533 ? -18.320 1.238 12.562 1.00 86.69 533 SER A N 1
ATOM 4280 C CA . SER A 1 533 ? -18.433 0.040 11.724 1.00 86.69 533 SER A CA 1
ATOM 4281 C C . SER A 1 533 ? -17.593 0.119 10.444 1.00 86.69 533 SER A C 1
ATOM 4283 O O . SER A 1 533 ? -17.240 -0.922 9.891 1.00 86.69 533 SER A O 1
ATOM 4285 N N . ARG A 1 534 ? -17.244 1.333 9.990 1.00 87.88 534 ARG A N 1
ATOM 4286 C CA . ARG A 1 534 ? -16.417 1.567 8.793 1.00 87.88 534 ARG A CA 1
ATOM 4287 C C . ARG A 1 534 ? -14.932 1.308 9.049 1.00 87.88 534 ARG A C 1
ATOM 4289 O O . ARG A 1 534 ? -14.260 0.803 8.157 1.00 87.88 534 ARG A O 1
ATOM 4296 N N . TYR A 1 535 ? -14.447 1.633 10.250 1.00 91.12 535 TYR A N 1
ATOM 4297 C CA . TYR A 1 535 ? -13.054 1.433 10.679 1.00 91.12 535 TYR A CA 1
ATOM 4298 C C . TYR A 1 535 ? -13.007 0.543 11.928 1.00 91.12 535 TYR A C 1
ATOM 4300 O O . TYR A 1 535 ? -12.782 1.035 13.043 1.00 91.12 535 TYR A O 1
ATOM 4308 N N . PRO A 1 536 ? -13.331 -0.752 11.779 1.00 90.44 536 PRO A N 1
ATOM 4309 C CA . PRO A 1 536 ? -13.669 -1.618 12.896 1.00 90.44 536 PRO A CA 1
ATOM 4310 C C . PRO A 1 536 ? -12.503 -1.898 13.846 1.00 90.44 536 PRO A C 1
ATOM 4312 O O . PRO A 1 536 ? -12.722 -1.985 15.052 1.00 90.44 536 PRO A O 1
ATOM 4315 N N . ILE A 1 537 ? -11.270 -2.025 13.358 1.00 90.06 537 ILE A N 1
ATOM 4316 C CA . ILE A 1 537 ? -10.124 -2.362 14.208 1.00 90.06 537 ILE A CA 1
ATOM 4317 C C . ILE A 1 537 ? -9.678 -1.149 15.022 1.00 90.06 537 ILE A C 1
ATOM 4319 O O . ILE A 1 537 ? -9.520 -1.265 16.239 1.00 90.06 537 ILE A O 1
ATOM 4323 N N . VAL A 1 538 ? -9.541 0.027 14.403 1.00 89.12 538 VAL A N 1
ATOM 4324 C CA . VAL A 1 538 ? -9.244 1.263 15.156 1.00 89.12 538 VAL A CA 1
ATOM 4325 C C . VAL A 1 538 ? -10.344 1.526 16.181 1.00 89.12 538 VAL A C 1
ATOM 4327 O O . VAL A 1 538 ? -10.047 1.790 17.347 1.00 89.12 538 VAL A O 1
ATOM 4330 N N . SER A 1 539 ? -11.608 1.397 15.776 1.00 89.44 539 SER A N 1
ATOM 4331 C CA . SER A 1 539 ? -12.754 1.594 16.668 1.00 89.44 539 SER A CA 1
ATOM 4332 C C . SER A 1 539 ? -12.754 0.613 17.833 1.00 89.44 539 SER A C 1
ATOM 4334 O O . SER A 1 539 ? -13.010 1.016 18.965 1.00 89.44 539 SER A O 1
ATOM 4336 N N . TYR A 1 540 ? -12.392 -0.649 17.594 1.00 89.12 540 TYR A N 1
ATOM 4337 C CA . TYR A 1 540 ? -12.250 -1.643 18.652 1.00 89.12 540 TYR A CA 1
ATOM 4338 C C . TYR A 1 540 ? -11.210 -1.215 19.696 1.00 89.12 540 TYR A C 1
ATOM 4340 O O . TYR A 1 540 ? -11.509 -1.232 20.890 1.00 89.12 540 TYR A O 1
ATOM 4348 N N . TYR A 1 541 ? -10.013 -0.779 19.292 1.00 84.56 541 TYR A N 1
ATOM 4349 C CA . TYR A 1 541 ? -9.003 -0.302 20.248 1.00 84.56 541 TYR A CA 1
ATOM 4350 C C . TYR A 1 541 ? -9.467 0.943 21.018 1.00 84.56 541 TYR A C 1
ATOM 4352 O O . TYR A 1 541 ? -9.314 1.010 22.239 1.00 84.56 541 TYR A O 1
ATOM 4360 N N . PHE A 1 542 ? -10.095 1.897 20.331 1.00 82.62 542 PHE A N 1
ATOM 4361 C CA . PHE A 1 542 ? -10.595 3.129 20.941 1.00 82.62 542 PHE A CA 1
ATOM 4362 C C . PHE A 1 542 ? -11.697 2.894 21.971 1.00 82.62 542 PHE A C 1
ATOM 4364 O O . PHE A 1 542 ? -11.618 3.404 23.086 1.00 82.62 542 PHE A O 1
ATOM 4371 N N . LEU A 1 543 ? -12.702 2.086 21.630 1.00 85.38 543 LEU A N 1
ATOM 4372 C CA . LEU A 1 543 ? -13.790 1.758 22.550 1.00 85.38 543 LEU A CA 1
ATOM 4373 C C . LEU A 1 543 ? -13.291 0.983 23.775 1.00 85.38 543 LEU A C 1
ATOM 4375 O O . LEU A 1 543 ? -13.867 1.097 24.857 1.00 85.38 543 LEU A O 1
ATOM 4379 N N . ASN A 1 544 ? -12.209 0.212 23.634 1.00 83.25 544 ASN A N 1
ATOM 4380 C CA . ASN A 1 544 ? -11.566 -0.424 24.779 1.00 83.25 544 ASN A CA 1
ATOM 4381 C C . ASN A 1 544 ? -10.886 0.604 25.692 1.00 83.25 544 ASN A C 1
ATOM 4383 O O . ASN A 1 544 ? -11.081 0.538 26.904 1.00 83.25 544 ASN A O 1
ATOM 4387 N N . ALA A 1 545 ? -10.165 1.580 25.134 1.00 78.31 545 ALA A N 1
ATOM 4388 C CA . ALA A 1 545 ? -9.565 2.654 25.926 1.00 78.31 545 ALA A CA 1
ATOM 4389 C C . ALA A 1 545 ? -10.623 3.514 26.643 1.00 78.31 545 ALA A C 1
ATOM 4391 O O . ALA A 1 545 ? -10.462 3.862 27.811 1.00 78.31 545 ALA A O 1
ATOM 4392 N N . GLU A 1 546 ? -11.743 3.801 25.978 1.00 78.69 546 GLU A N 1
ATOM 4393 C CA . GLU A 1 546 ? -12.876 4.506 26.584 1.00 78.69 546 GLU A CA 1
ATOM 4394 C C . GLU A 1 546 ? -13.530 3.714 27.715 1.00 78.69 546 GLU A C 1
ATOM 4396 O O . GLU A 1 546 ? -13.836 4.280 28.762 1.00 78.69 546 GLU A O 1
ATOM 4401 N N . ASN A 1 547 ? -13.717 2.405 27.531 1.00 80.62 547 ASN A N 1
ATOM 4402 C CA . ASN A 1 547 ? -14.242 1.539 28.581 1.00 80.62 547 ASN A CA 1
ATOM 4403 C C . ASN A 1 547 ? -13.309 1.541 29.804 1.00 80.62 547 ASN A C 1
ATOM 4405 O O . ASN A 1 547 ? -13.767 1.759 30.921 1.00 80.62 547 ASN A O 1
ATOM 4409 N N . SER A 1 548 ? -11.993 1.402 29.616 1.00 77.38 548 SER A N 1
ATOM 4410 C CA . SER A 1 548 ? -11.026 1.520 30.719 1.00 77.38 548 SER A CA 1
ATOM 4411 C C . SER A 1 548 ? -11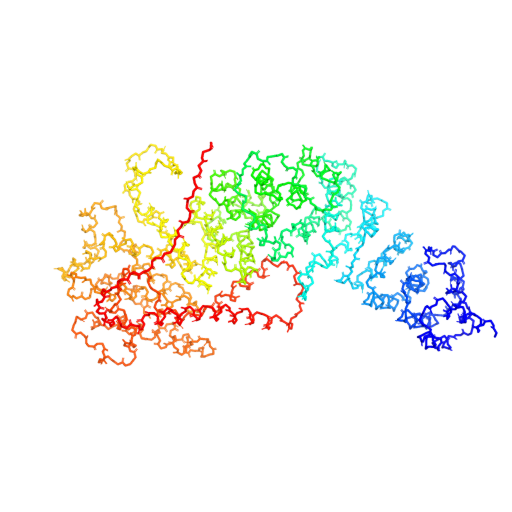.072 2.884 31.409 1.00 77.38 548 SER A C 1
ATOM 4413 O O . SER A 1 548 ? -11.004 2.957 32.632 1.00 77.38 548 SER A O 1
ATOM 4415 N N . PHE A 1 549 ? -11.262 3.968 30.658 1.00 76.38 549 PHE A N 1
ATOM 4416 C CA . PHE A 1 549 ? -11.435 5.292 31.249 1.00 76.38 549 PHE A CA 1
ATOM 4417 C C . PHE A 1 549 ? -12.719 5.400 32.092 1.00 76.38 549 PHE A C 1
ATOM 4419 O O . PHE A 1 549 ? -12.689 5.945 33.196 1.00 76.38 549 PHE A O 1
ATOM 4426 N N . GLU A 1 550 ? -13.848 4.864 31.614 1.00 78.94 550 GLU A N 1
ATOM 4427 C CA . GLU A 1 550 ? -15.108 4.818 32.378 1.00 78.94 550 GLU A CA 1
ATOM 4428 C C . GLU A 1 550 ? -14.961 4.053 33.697 1.00 78.94 550 GLU A C 1
ATOM 4430 O O . GLU A 1 550 ? -15.570 4.425 34.708 1.00 78.94 550 GLU A O 1
ATOM 4435 N N . ILE A 1 551 ? -14.146 3.000 33.678 1.00 77.19 551 ILE A N 1
ATOM 4436 C CA . ILE A 1 551 ? -13.791 2.189 34.838 1.00 77.19 551 ILE A CA 1
ATOM 4437 C C . ILE A 1 551 ? -12.948 2.998 35.823 1.00 77.19 551 ILE A C 1
ATOM 4439 O O . ILE A 1 551 ? -13.305 3.069 36.999 1.00 77.19 551 ILE A O 1
ATOM 4443 N N . ASP A 1 552 ? -11.877 3.643 35.356 1.00 77.19 552 ASP A N 1
ATOM 4444 C CA . ASP A 1 552 ? -10.971 4.432 36.201 1.00 77.19 552 ASP A CA 1
ATOM 4445 C C . ASP A 1 552 ? -11.691 5.614 36.862 1.00 77.19 552 ASP A C 1
ATOM 4447 O O . ASP A 1 552 ? -11.448 5.945 38.025 1.00 77.19 552 ASP A O 1
ATOM 4451 N N . GLN A 1 553 ? -12.629 6.233 36.142 1.00 76.75 553 GLN A N 1
ATOM 4452 C CA . GLN A 1 553 ? -13.478 7.305 36.666 1.00 76.75 553 GLN A CA 1
ATOM 4453 C C . GLN A 1 553 ? -14.666 6.792 37.502 1.00 76.75 553 GLN A C 1
ATOM 4455 O O . GLN A 1 553 ? -15.446 7.602 38.002 1.00 76.75 553 GLN A O 1
ATOM 4460 N N . ASN A 1 554 ? -14.819 5.473 37.667 1.00 79.12 554 ASN A N 1
ATOM 4461 C CA . ASN A 1 554 ? -15.932 4.804 38.352 1.00 79.12 554 ASN A CA 1
ATOM 4462 C C . ASN A 1 554 ? -17.337 5.196 37.846 1.00 79.12 554 ASN A C 1
ATOM 4464 O O . ASN A 1 554 ? -18.335 4.988 38.538 1.00 79.12 554 ASN A O 1
ATOM 4468 N N . VAL A 1 555 ? -17.449 5.715 36.619 1.00 80.50 555 VAL A N 1
ATOM 4469 C CA . VAL A 1 555 ? -18.699 6.270 36.072 1.00 80.50 555 VAL A CA 1
ATOM 4470 C C . VAL A 1 555 ? -19.767 5.188 35.947 1.00 80.50 555 VAL A C 1
ATOM 4472 O O . VAL A 1 555 ? -20.892 5.346 36.428 1.00 80.50 555 VAL A O 1
ATOM 4475 N N . LEU A 1 556 ? -19.410 4.061 35.326 1.00 80.38 556 LEU A N 1
ATOM 4476 C CA . LEU A 1 556 ? -20.334 2.948 35.133 1.00 80.38 556 LEU A CA 1
ATOM 4477 C C . LEU A 1 556 ? -20.667 2.253 36.463 1.00 80.38 556 LEU A C 1
ATOM 4479 O O . LEU A 1 556 ? -21.804 1.830 36.671 1.00 80.38 556 LEU A O 1
ATOM 4483 N N . VAL A 1 557 ? -19.689 2.174 37.369 1.00 81.56 557 VAL A N 1
ATOM 4484 C CA . VAL A 1 557 ? -19.840 1.574 38.702 1.00 81.56 557 VAL A CA 1
ATOM 4485 C C . VAL A 1 557 ? -20.888 2.328 39.514 1.00 81.56 557 VAL A C 1
ATOM 4487 O O . VAL A 1 557 ? -21.809 1.722 40.059 1.00 81.56 557 VAL A O 1
ATOM 4490 N N . GLU A 1 558 ? -20.775 3.653 39.554 1.00 84.19 558 GLU A N 1
ATOM 4491 C CA . GLU A 1 558 ? -21.687 4.527 40.291 1.00 84.19 558 GLU A CA 1
ATOM 4492 C C . GLU A 1 558 ? -23.084 4.532 39.683 1.00 84.19 558 GLU A C 1
ATOM 4494 O O . GLU A 1 558 ? -24.067 4.429 40.415 1.00 84.19 558 GLU A O 1
ATOM 4499 N N . LEU A 1 559 ? -23.189 4.565 38.350 1.00 87.38 559 LEU A N 1
ATOM 4500 C CA . LEU A 1 559 ? -24.480 4.462 37.674 1.00 87.38 559 LEU A CA 1
ATOM 4501 C C . LEU A 1 559 ? -25.191 3.150 38.015 1.00 87.38 559 LEU A C 1
ATOM 4503 O O . LEU A 1 559 ? -26.385 3.159 38.311 1.00 87.38 559 LEU A O 1
ATOM 4507 N N . LYS A 1 560 ? -24.472 2.023 37.999 1.00 85.19 560 LYS A N 1
ATOM 4508 C CA . LYS A 1 560 ? -25.039 0.714 38.349 1.00 85.19 560 LYS A CA 1
ATOM 4509 C C . LYS A 1 560 ? -25.442 0.638 39.827 1.00 85.19 560 LYS A C 1
ATOM 4511 O O . LYS A 1 560 ? -26.525 0.132 40.118 1.00 85.19 560 LYS A O 1
ATOM 4516 N N . ALA A 1 561 ? -24.638 1.192 4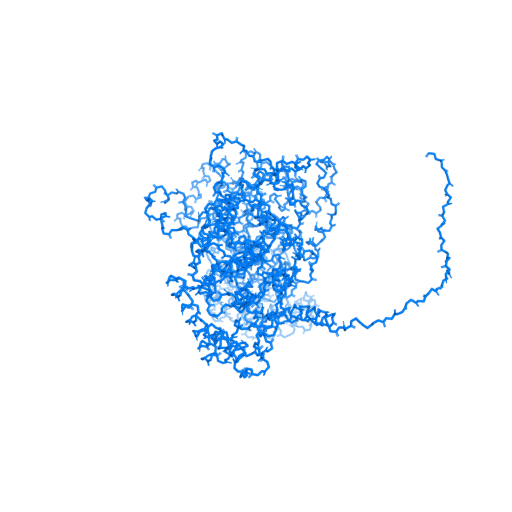0.734 1.00 85.56 561 ALA A N 1
ATOM 4517 C CA . ALA A 1 561 ? -24.971 1.256 42.158 1.00 85.56 561 ALA A CA 1
ATOM 4518 C C . ALA A 1 561 ? -26.220 2.117 42.425 1.00 85.56 561 ALA A C 1
ATOM 4520 O O . ALA A 1 561 ? -27.130 1.685 43.129 1.00 85.56 561 ALA A O 1
ATOM 4521 N N . GLU A 1 562 ? -26.317 3.299 41.809 1.00 86.31 562 GLU A N 1
ATOM 4522 C CA . GLU A 1 562 ? -27.489 4.176 41.931 1.00 86.31 562 GLU A CA 1
ATOM 4523 C C . GLU A 1 562 ? -28.747 3.581 41.302 1.00 86.31 562 GLU A C 1
ATOM 4525 O O . GLU A 1 562 ? -29.853 3.796 41.804 1.00 86.31 562 GLU A O 1
ATOM 4530 N N . LEU A 1 563 ? -28.598 2.822 40.213 1.00 87.75 563 LEU A N 1
ATOM 4531 C CA . LEU A 1 563 ? -29.700 2.039 39.675 1.00 87.75 563 LEU A CA 1
ATOM 4532 C C . LEU A 1 563 ? -30.154 1.036 40.735 1.00 87.75 563 LEU A C 1
ATOM 4534 O O . LEU A 1 563 ? -31.313 1.085 41.130 1.00 87.75 563 LEU A O 1
ATOM 4538 N N . GLU A 1 564 ? -29.276 0.191 41.269 1.00 85.50 564 GLU A N 1
ATOM 4539 C CA . GLU A 1 564 ? -29.656 -0.801 42.286 1.00 85.50 564 GLU A CA 1
ATOM 4540 C C . GLU A 1 564 ? -30.344 -0.189 43.520 1.00 85.50 564 GLU A C 1
ATOM 4542 O O . GLU A 1 564 ? -31.362 -0.716 43.971 1.00 85.50 564 GLU A O 1
ATOM 4547 N N . LEU A 1 565 ? -29.861 0.960 44.004 1.00 86.50 565 LEU A N 1
ATOM 4548 C CA . LEU A 1 565 ? -30.469 1.692 45.123 1.00 86.50 565 LEU A CA 1
ATOM 4549 C C . LEU A 1 565 ? -31.830 2.319 44.782 1.00 86.50 565 LEU A C 1
ATOM 4551 O O . LEU A 1 565 ? -32.659 2.497 45.676 1.00 86.50 565 LEU A O 1
ATOM 4555 N N . ASN A 1 566 ? -32.093 2.620 43.506 1.00 86.25 566 ASN A N 1
ATOM 4556 C CA . ASN A 1 566 ? -33.343 3.215 43.028 1.00 86.25 566 ASN A CA 1
ATOM 4557 C C . ASN A 1 566 ? -34.069 2.304 42.009 1.00 86.25 566 ASN A C 1
ATOM 4559 O O . ASN A 1 566 ? -34.075 2.593 40.802 1.00 86.25 566 ASN A O 1
ATOM 4563 N N . PRO A 1 567 ? -34.754 1.231 42.458 1.00 81.81 567 PRO A N 1
ATOM 4564 C CA . PRO A 1 567 ? -35.422 0.267 41.575 1.00 81.81 567 PRO A CA 1
ATOM 4565 C C . PRO A 1 567 ? -36.488 0.866 40.648 1.00 81.81 567 PRO A C 1
ATOM 4567 O O . PRO A 1 567 ? -36.688 0.375 39.545 1.00 81.81 567 PRO A O 1
ATOM 4570 N N . SER A 1 568 ? -37.170 1.934 41.069 1.00 82.75 568 SER A N 1
ATOM 4571 C CA . SER A 1 568 ? -38.230 2.599 40.292 1.00 82.75 568 SER A CA 1
ATOM 4572 C C . SER A 1 568 ? -37.744 3.801 39.470 1.00 82.75 568 SER A C 1
ATOM 4574 O O . SER A 1 568 ? -38.522 4.402 38.724 1.00 82.75 568 SER A O 1
ATOM 4576 N N . GLY A 1 569 ? -36.476 4.193 39.622 1.00 84.88 569 GLY A N 1
ATOM 4577 C CA . GLY A 1 569 ? -35.915 5.362 38.953 1.00 84.88 569 GLY A CA 1
ATOM 4578 C C . GLY A 1 569 ? -35.599 5.092 37.482 1.00 84.88 569 GLY A C 1
ATOM 4579 O O . GLY A 1 569 ? -35.035 4.058 37.137 1.00 84.88 569 GLY A O 1
ATOM 4580 N N . LYS A 1 570 ? -35.922 6.051 36.607 1.00 87.12 570 LYS A N 1
ATOM 4581 C CA . LYS A 1 570 ? -35.582 5.974 35.177 1.00 87.12 570 LYS A CA 1
ATOM 4582 C C . LYS A 1 570 ? -34.093 6.252 34.963 1.00 87.12 570 LYS A C 1
ATOM 4584 O O . LYS A 1 570 ? -33.593 7.268 35.453 1.00 87.12 570 LYS A O 1
ATOM 4589 N N . VAL A 1 571 ? -33.423 5.429 34.150 1.00 89.50 571 VAL A N 1
ATOM 4590 C CA . VAL A 1 571 ? -31.979 5.545 33.859 1.00 89.50 571 VAL A CA 1
ATOM 4591 C C . VAL A 1 571 ? -31.565 6.947 33.393 1.00 89.50 571 VAL A C 1
ATOM 4593 O O . VAL A 1 571 ? -30.618 7.510 33.933 1.00 89.50 571 VAL A O 1
ATOM 4596 N N . ASP A 1 572 ? -32.330 7.578 32.495 1.00 86.56 572 ASP A N 1
ATOM 4597 C CA . ASP A 1 572 ? -32.030 8.927 31.988 1.00 86.56 572 ASP A CA 1
ATOM 4598 C C . ASP A 1 572 ? -32.052 10.001 33.092 1.00 86.56 572 ASP A C 1
ATOM 4600 O O . ASP A 1 572 ? -31.321 10.991 33.032 1.00 86.56 572 ASP A O 1
ATOM 4604 N N . GLN A 1 573 ? -32.909 9.831 34.105 1.00 88.38 573 GLN A N 1
ATOM 4605 C CA . GLN A 1 573 ? -33.022 10.770 35.223 1.00 88.38 573 GLN A CA 1
ATOM 4606 C C . GLN A 1 573 ? -31.887 10.574 36.228 1.00 88.38 573 GLN A C 1
ATOM 4608 O O . GLN A 1 573 ? -31.328 11.560 36.707 1.00 88.38 573 GLN A O 1
ATOM 4613 N N . ILE A 1 574 ? -31.544 9.318 36.526 1.00 89.56 574 ILE A N 1
ATOM 4614 C CA . ILE A 1 574 ? -30.429 8.964 37.412 1.00 89.56 574 ILE A CA 1
ATOM 4615 C C . ILE A 1 574 ? -29.109 9.437 36.793 1.00 89.56 574 ILE A C 1
ATOM 4617 O O . ILE A 1 574 ? -28.334 10.124 37.452 1.00 89.56 574 ILE A O 1
ATOM 4621 N N . TRP A 1 575 ? -28.910 9.188 35.497 1.00 88.50 575 TRP A N 1
ATOM 4622 C CA . TRP A 1 575 ? -27.731 9.632 34.758 1.00 88.50 575 TRP A CA 1
ATOM 4623 C C . TRP A 1 575 ? -27.558 11.155 34.772 1.00 88.50 575 TRP A C 1
ATOM 4625 O O . TRP A 1 575 ? -26.488 11.661 35.106 1.00 88.50 575 TRP A O 1
ATOM 4635 N N . LYS A 1 576 ? -28.630 11.913 34.495 1.00 86.62 576 LYS A N 1
ATOM 4636 C CA . LYS A 1 576 ? -28.593 13.384 34.567 1.00 86.62 576 LYS A CA 1
ATOM 4637 C C . LYS A 1 576 ? -28.216 13.892 35.959 1.00 86.62 576 LYS A C 1
ATOM 4639 O O . LYS A 1 576 ? -27.459 14.855 36.054 1.00 86.62 576 LYS A O 1
ATOM 4644 N N . LYS A 1 577 ? -28.723 13.258 37.023 1.00 87.75 577 LYS A N 1
ATOM 4645 C CA . LYS A 1 577 ? -28.370 13.611 38.408 1.00 87.75 577 LYS A CA 1
ATOM 4646 C C . LYS A 1 577 ? -26.900 13.313 38.708 1.00 87.75 577 LYS A C 1
ATOM 4648 O O . LYS A 1 577 ? -26.229 14.181 39.255 1.00 87.75 577 LYS A O 1
ATOM 4653 N N . LEU A 1 578 ? -26.397 12.149 38.298 1.00 85.75 578 LEU A N 1
ATOM 4654 C CA . LEU A 1 578 ? -25.000 11.750 38.496 1.00 85.75 578 LEU A CA 1
ATOM 4655 C C . LEU A 1 578 ? -24.016 12.703 37.806 1.00 85.75 578 LEU A C 1
ATOM 4657 O O . LEU A 1 578 ? -23.064 13.165 38.433 1.00 85.75 578 LEU A O 1
ATOM 4661 N N . ILE A 1 579 ? -24.282 13.077 36.549 1.00 83.50 579 ILE A N 1
ATOM 4662 C CA . ILE A 1 579 ? -23.467 14.067 35.821 1.00 83.50 579 ILE A CA 1
ATOM 4663 C C . ILE A 1 579 ? -23.437 15.405 36.567 1.00 83.50 579 ILE A C 1
ATOM 4665 O O . ILE A 1 579 ? -22.371 16.000 36.730 1.00 83.50 579 ILE A O 1
ATOM 4669 N N . GLN A 1 580 ? -24.602 15.878 37.027 1.00 83.12 580 GLN A N 1
ATOM 4670 C CA . GLN A 1 580 ? -24.718 17.146 37.751 1.00 83.12 580 GLN A CA 1
ATOM 4671 C C . GLN A 1 580 ? -23.963 17.116 39.085 1.00 83.12 580 GLN A C 1
ATOM 4673 O O . GLN A 1 580 ? -23.260 18.073 39.399 1.00 83.12 580 GLN A O 1
ATOM 4678 N N . GLN A 1 581 ? -24.070 16.019 39.841 1.00 83.44 581 GLN A N 1
ATOM 4679 C CA . GLN A 1 581 ? -23.369 15.824 41.115 1.00 83.44 581 GLN A CA 1
ATOM 4680 C C . GLN A 1 581 ? -21.845 15.792 40.946 1.00 83.44 581 GLN A C 1
ATOM 4682 O O . GLN A 1 581 ? -21.120 16.313 41.788 1.00 83.44 581 GLN A O 1
ATOM 4687 N N . ARG A 1 582 ? -21.355 15.214 39.844 1.00 75.44 582 ARG A N 1
ATOM 4688 C CA . ARG A 1 582 ? -19.923 15.119 39.524 1.00 75.44 582 ARG A CA 1
ATOM 4689 C C . ARG A 1 582 ? -19.347 16.370 38.857 1.00 75.44 582 ARG A C 1
ATOM 4691 O O . ARG A 1 582 ? -18.153 16.405 38.571 1.00 75.44 582 ARG A O 1
ATOM 4698 N N . HIS A 1 583 ? -20.172 17.388 38.601 1.00 74.44 583 HIS A N 1
ATOM 4699 C CA . HIS A 1 583 ? -19.794 18.578 37.832 1.00 74.44 583 HIS A CA 1
ATOM 4700 C C . HIS A 1 583 ? -19.173 18.245 36.463 1.00 74.44 583 HIS A C 1
ATOM 4702 O O . HIS A 1 583 ? -18.315 18.979 35.959 1.00 74.44 583 HIS A O 1
ATOM 4708 N N . TYR A 1 584 ? -19.599 17.137 35.854 1.00 70.75 584 TYR A N 1
ATOM 4709 C CA . TYR A 1 584 ? -19.218 16.802 34.488 1.00 70.75 584 TYR A CA 1
ATOM 4710 C C . TYR A 1 584 ? -19.983 17.692 33.493 1.00 70.75 584 TYR A C 1
ATOM 4712 O O . TYR A 1 584 ? -21.094 18.144 33.797 1.00 70.75 584 TYR A O 1
ATOM 4720 N N . PRO A 1 585 ? -19.429 17.968 32.293 1.00 67.50 585 PRO A N 1
ATOM 4721 C CA . PRO A 1 585 ? -20.229 18.551 31.218 1.00 67.50 585 PRO A CA 1
ATOM 4722 C C . PRO A 1 585 ? -21.401 17.633 30.871 1.00 67.50 585 PRO A C 1
ATOM 4724 O O . PRO A 1 585 ? -21.424 16.459 31.231 1.00 67.50 585 PRO A O 1
ATOM 4727 N N . TYR A 1 586 ? -22.371 18.154 30.124 1.00 71.75 586 TYR A N 1
ATOM 4728 C CA . TYR A 1 586 ? -23.466 17.324 29.641 1.00 71.75 586 TYR A CA 1
ATOM 4729 C C . TYR A 1 586 ? -22.940 16.181 28.758 1.00 71.75 586 TYR A C 1
ATOM 4731 O O . TYR A 1 586 ? -22.345 16.428 27.710 1.00 71.75 586 TYR A O 1
ATOM 4739 N N . ILE A 1 587 ? -23.197 14.941 29.179 1.00 75.50 587 ILE A N 1
ATOM 4740 C CA . ILE A 1 587 ? -22.826 13.719 28.459 1.00 75.50 587 ILE A CA 1
ATOM 4741 C C . ILE A 1 587 ? -24.114 12.963 28.132 1.00 75.50 587 ILE A C 1
ATOM 4743 O O . ILE A 1 587 ? -24.846 12.573 29.049 1.00 75.50 587 ILE A O 1
ATOM 4747 N N . PRO A 1 588 ? -24.435 12.754 26.846 1.00 82.06 588 PRO A N 1
ATOM 4748 C CA . PRO A 1 588 ? -25.543 11.893 26.464 1.00 82.06 588 PRO A CA 1
ATOM 4749 C C . PRO A 1 588 ? -25.363 10.487 27.041 1.00 82.06 588 PRO A C 1
ATOM 4751 O O . PRO A 1 588 ? -24.264 9.944 27.025 1.00 82.06 588 PRO A O 1
ATOM 4754 N N . LEU A 1 589 ? -26.448 9.863 27.505 1.00 83.44 589 LEU A N 1
ATOM 4755 C CA . LEU A 1 589 ? -26.398 8.480 27.996 1.00 83.44 589 LEU A CA 1
ATOM 4756 C C . LEU A 1 589 ? -25.862 7.521 26.918 1.00 83.44 589 LEU A C 1
ATOM 4758 O O . LEU A 1 589 ? -25.102 6.612 27.224 1.00 83.44 589 LEU A O 1
ATOM 4762 N N . THR A 1 590 ? -26.192 7.779 25.649 1.00 84.50 590 THR A N 1
ATOM 4763 C CA . THR A 1 590 ? -25.730 7.025 24.472 1.00 84.50 590 THR A CA 1
ATOM 4764 C C . THR A 1 590 ? -24.226 7.128 24.210 1.00 84.50 590 THR A C 1
ATOM 4766 O O . THR A 1 590 ? -23.715 6.389 23.377 1.00 84.50 590 THR A O 1
ATOM 4769 N N . SER A 1 591 ? -23.517 8.038 24.884 1.00 81.69 591 SER A N 1
ATOM 4770 C CA . SER A 1 591 ? -22.061 8.159 24.782 1.00 81.69 591 SER A CA 1
ATOM 4771 C C . SER A 1 591 ? -21.313 7.137 25.637 1.00 81.69 591 SER A C 1
ATOM 4773 O O . SER A 1 591 ? -20.110 7.003 25.444 1.00 81.69 591 SER A O 1
ATOM 4775 N N . LEU A 1 592 ? -21.995 6.416 26.541 1.00 85.12 592 LEU A N 1
ATOM 4776 C CA . LEU A 1 592 ? -21.361 5.347 27.316 1.00 85.12 592 LEU A CA 1
ATOM 4777 C C . LEU A 1 592 ? -20.907 4.198 26.410 1.00 85.12 592 LEU A C 1
ATOM 4779 O O . LEU A 1 592 ? -21.623 3.805 25.477 1.00 85.12 592 LEU A O 1
ATOM 4783 N N . SER A 1 593 ? -19.762 3.611 26.751 1.00 86.81 593 SER A N 1
ATOM 4784 C CA . SER A 1 593 ? -19.102 2.523 26.025 1.00 86.81 593 SER A CA 1
ATOM 4785 C C . SER A 1 593 ? -20.058 1.379 25.669 1.00 86.81 593 SER A C 1
ATOM 4787 O O . SER A 1 593 ? -20.062 0.917 24.530 1.00 86.81 593 SER A O 1
ATOM 4789 N N . ILE A 1 594 ? -20.950 0.976 26.586 1.00 90.00 594 ILE A N 1
ATOM 4790 C CA . ILE A 1 594 ? -21.939 -0.093 26.359 1.00 90.00 594 ILE A CA 1
ATOM 4791 C C . ILE A 1 594 ? -22.851 0.168 25.151 1.00 90.00 594 ILE A C 1
ATOM 4793 O O . ILE A 1 594 ? -23.123 -0.753 24.380 1.00 90.00 594 ILE A O 1
ATOM 4797 N N . TYR A 1 595 ? -23.316 1.407 24.952 1.00 90.62 595 TYR A N 1
ATOM 4798 C CA . TYR A 1 595 ? -24.172 1.730 23.807 1.00 90.62 595 TYR A CA 1
ATOM 4799 C C . TYR A 1 595 ? -23.363 1.783 22.524 1.00 90.62 595 TYR A C 1
ATOM 4801 O O . TYR A 1 595 ? -23.841 1.322 21.495 1.00 90.62 595 TYR A O 1
ATOM 4809 N N . ARG A 1 596 ? -22.131 2.289 22.589 1.00 90.75 596 ARG A N 1
ATOM 4810 C CA . ARG A 1 596 ? -21.246 2.383 21.426 1.00 90.75 596 ARG A CA 1
ATOM 4811 C C . ARG A 1 596 ? -20.795 1.017 20.919 1.00 90.75 596 ARG A C 1
ATOM 4813 O O . ARG A 1 596 ? -20.824 0.796 19.711 1.00 90.75 596 ARG A O 1
ATOM 4820 N N . TRP A 1 597 ? -20.478 0.089 21.826 1.00 92.25 597 TRP A N 1
ATOM 4821 C CA . TRP A 1 597 ? -20.262 -1.320 21.491 1.00 92.25 597 TRP A CA 1
ATOM 4822 C C . TRP A 1 597 ? -21.496 -1.928 20.822 1.00 92.25 597 TRP A C 1
ATOM 4824 O O . TRP A 1 597 ? -21.373 -2.571 19.783 1.00 92.25 597 TRP A O 1
ATOM 4834 N N . GLY A 1 598 ? -22.690 -1.660 21.364 1.00 93.56 598 GLY A N 1
ATOM 4835 C CA . GLY A 1 598 ? -23.951 -2.079 20.749 1.00 93.56 598 GLY A CA 1
ATOM 4836 C C . GLY A 1 598 ? -24.164 -1.498 19.345 1.00 93.56 598 GLY A C 1
ATOM 4837 O O . GLY A 1 598 ? -24.623 -2.211 18.452 1.00 93.56 598 GLY A O 1
ATOM 4838 N N . THR A 1 599 ? -23.804 -0.228 19.124 1.00 92.19 599 THR A N 1
ATOM 4839 C CA . THR A 1 599 ? -23.955 0.450 17.825 1.00 92.19 599 THR A CA 1
ATOM 4840 C C . THR A 1 599 ? -23.030 -0.185 16.798 1.00 92.19 599 THR A C 1
ATOM 4842 O O . THR A 1 599 ? -23.489 -0.624 15.746 1.00 92.19 599 THR A O 1
ATOM 4845 N N . MET A 1 600 ? -21.750 -0.335 17.148 1.00 93.12 600 MET A N 1
ATOM 4846 C CA . MET A 1 600 ? -20.755 -0.998 16.308 1.00 93.12 600 MET A CA 1
ATOM 4847 C C . MET A 1 600 ? -21.173 -2.433 15.958 1.00 93.12 600 MET A C 1
ATOM 4849 O O . MET A 1 600 ? -21.068 -2.832 14.802 1.00 93.12 600 MET A O 1
ATOM 4853 N N . ALA A 1 601 ? -21.701 -3.192 16.925 1.00 94.75 601 ALA A N 1
ATOM 4854 C CA . ALA A 1 601 ? -22.162 -4.564 16.711 1.00 94.75 601 ALA A CA 1
ATOM 4855 C C . ALA A 1 601 ? -23.400 -4.661 15.798 1.00 94.75 601 ALA A C 1
ATOM 4857 O O . ALA A 1 601 ? -23.559 -5.640 15.072 1.00 94.75 601 ALA A O 1
ATOM 4858 N N . CYS A 1 602 ? -24.291 -3.664 15.829 1.00 93.88 602 CYS A N 1
ATOM 4859 C CA . CYS A 1 602 ? -25.470 -3.625 14.960 1.00 93.88 602 CYS A CA 1
ATOM 4860 C C . CYS A 1 602 ? -25.146 -3.234 13.518 1.00 93.88 602 CYS A C 1
ATOM 4862 O O . CYS A 1 602 ? -25.834 -3.684 12.606 1.00 93.88 602 CYS A O 1
ATOM 4864 N N . GLU A 1 603 ? -24.169 -2.352 13.322 1.00 92.00 603 GLU A N 1
ATOM 4865 C CA . GLU A 1 603 ? -23.837 -1.794 12.008 1.00 92.00 603 GLU A CA 1
ATOM 4866 C C . GLU A 1 603 ? -22.769 -2.601 11.257 1.00 92.00 603 GLU A C 1
ATOM 4868 O O . GLU A 1 603 ? -22.692 -2.530 10.031 1.00 92.00 603 GLU A O 1
ATOM 4873 N N . MET A 1 604 ? -21.941 -3.368 11.971 1.00 92.81 604 MET A N 1
ATOM 4874 C CA . MET A 1 604 ? -20.898 -4.193 11.365 1.00 92.81 604 MET A CA 1
ATOM 4875 C C . MET A 1 604 ? -21.499 -5.328 10.511 1.00 92.81 604 MET A C 1
ATOM 4877 O O . MET A 1 604 ? -22.433 -6.002 10.954 1.00 92.81 604 MET A O 1
ATOM 4881 N N . PRO A 1 605 ? -20.950 -5.609 9.312 1.00 91.94 605 PRO A N 1
ATOM 4882 C CA . PRO A 1 605 ? -21.395 -6.734 8.494 1.00 91.94 605 PRO A CA 1
ATOM 4883 C C . PRO A 1 605 ? -21.286 -8.076 9.232 1.00 91.94 605 PRO A C 1
ATOM 4885 O O . PRO A 1 605 ? -20.262 -8.368 9.847 1.00 91.94 605 PRO A O 1
ATOM 4888 N N . VAL A 1 606 ? -22.297 -8.941 9.091 1.00 92.31 606 VAL A N 1
ATOM 4889 C CA . VAL A 1 606 ? -22.338 -10.275 9.735 1.00 92.31 606 VAL A CA 1
ATOM 4890 C C . VAL A 1 606 ? -21.164 -11.186 9.347 1.00 92.31 606 VAL A C 1
ATOM 4892 O O . VAL A 1 606 ? -20.788 -12.079 10.103 1.00 92.31 606 VAL A O 1
ATOM 4895 N N . SER A 1 607 ? -20.568 -10.945 8.178 1.00 89.94 607 SER A N 1
ATOM 4896 C CA . SER A 1 607 ? -19.414 -11.674 7.648 1.00 89.94 607 SER A CA 1
ATOM 4897 C C . SER A 1 607 ? -18.062 -11.129 8.121 1.00 89.94 607 SER A C 1
ATOM 4899 O O . SER A 1 607 ? -17.027 -11.628 7.680 1.00 89.94 607 SER A O 1
ATOM 4901 N N . HIS A 1 608 ? -18.038 -10.061 8.926 1.00 91.06 608 HIS A N 1
ATOM 4902 C CA . HIS A 1 608 ? -16.793 -9.438 9.365 1.00 91.06 608 HIS A CA 1
ATOM 4903 C C . HIS A 1 608 ? -16.151 -10.241 10.519 1.00 91.06 608 HIS A C 1
ATOM 4905 O O . HIS A 1 608 ? -16.800 -10.414 11.555 1.00 91.06 608 HIS A O 1
ATOM 4911 N N . PRO A 1 609 ? -14.873 -10.667 10.417 1.00 91.19 609 PRO A N 1
ATOM 4912 C CA . PRO A 1 609 ? -14.231 -11.542 11.410 1.00 91.19 609 PRO A CA 1
ATOM 4913 C C . PRO A 1 609 ? -14.179 -10.997 12.841 1.00 91.19 609 PRO A C 1
ATOM 4915 O O . PRO A 1 609 ? -14.156 -11.773 13.788 1.00 91.19 609 PRO A O 1
ATOM 4918 N N . LEU A 1 610 ? -14.162 -9.671 13.017 1.00 91.69 610 LEU A N 1
ATOM 4919 C CA . LEU A 1 610 ? -14.072 -9.029 14.338 1.00 91.69 610 LEU A CA 1
ATOM 4920 C C . LEU A 1 610 ? -15.386 -9.067 15.140 1.00 91.69 610 LEU A C 1
ATOM 4922 O O . LEU A 1 610 ? -15.366 -8.858 16.352 1.00 91.69 610 LEU A O 1
ATOM 4926 N N . LEU A 1 611 ? -16.529 -9.319 14.490 1.00 94.94 611 LEU A N 1
ATOM 4927 C CA . LEU A 1 611 ? -17.854 -9.188 15.105 1.00 94.94 611 LEU A CA 1
ATOM 4928 C C . LEU A 1 611 ? -18.025 -9.978 16.423 1.00 94.94 611 LEU A C 1
ATOM 4930 O O . LEU A 1 611 ? -18.606 -9.417 17.355 1.00 94.94 611 LEU A O 1
ATOM 4934 N N . PRO A 1 612 ? -17.519 -11.222 16.577 1.00 94.44 612 PRO A N 1
ATOM 4935 C CA . PRO A 1 612 ? -17.581 -11.943 17.851 1.00 94.44 612 PRO A CA 1
ATOM 4936 C C . PRO A 1 612 ? -16.946 -11.182 19.023 1.00 94.44 612 PRO A C 1
ATOM 4938 O O . PRO A 1 612 ? -17.527 -11.150 20.108 1.00 94.44 612 PRO A O 1
ATOM 4941 N N . LEU A 1 613 ? -15.809 -10.510 18.803 1.00 92.25 613 LEU A N 1
ATOM 4942 C CA . LEU A 1 613 ? -15.110 -9.747 19.847 1.00 92.25 613 LEU A CA 1
ATOM 4943 C C . LEU A 1 613 ? -15.848 -8.456 20.217 1.00 92.25 613 LEU A C 1
ATOM 4945 O O . LEU A 1 613 ? -15.819 -8.024 21.367 1.00 92.25 613 LEU A O 1
ATOM 4949 N N . VAL A 1 614 ? -16.551 -7.838 19.265 1.00 94.25 614 VAL A N 1
ATOM 4950 C CA . VAL A 1 614 ? -17.405 -6.670 19.547 1.00 94.25 614 VAL A CA 1
ATOM 4951 C C . VAL A 1 614 ? -18.548 -7.074 20.486 1.00 94.25 614 VAL A C 1
ATOM 4953 O O . VAL A 1 614 ? -18.818 -6.391 21.478 1.00 94.25 614 VAL A O 1
ATOM 4956 N N . TRP A 1 615 ? -19.175 -8.227 20.225 1.00 95.06 615 TRP A N 1
ATOM 4957 C CA . TRP A 1 615 ? -20.189 -8.788 21.117 1.00 95.06 615 TRP A CA 1
ATOM 4958 C C . TRP A 1 615 ? -19.616 -9.217 22.471 1.00 95.06 615 TRP A C 1
ATOM 4960 O O . TRP A 1 615 ? -20.275 -8.994 23.487 1.00 95.06 615 TRP A O 1
ATOM 4970 N N . GLU A 1 616 ? -18.393 -9.755 22.515 1.00 91.88 616 GLU A N 1
ATOM 4971 C CA . GLU A 1 616 ? -17.679 -10.051 23.768 1.00 91.88 616 GLU A CA 1
ATOM 4972 C C . GLU A 1 616 ? -17.641 -8.827 24.682 1.00 91.88 616 GLU A C 1
ATOM 4974 O O . GLU A 1 616 ? -18.043 -8.901 25.848 1.00 91.88 616 GLU A O 1
ATOM 4979 N N . LYS A 1 617 ? -17.212 -7.677 24.150 1.00 89.69 617 LYS A N 1
ATOM 4980 C CA . LYS A 1 617 ? -17.105 -6.439 24.929 1.00 89.69 617 LYS A CA 1
ATOM 4981 C C . LYS A 1 617 ? -18.469 -5.924 25.374 1.00 89.69 617 LYS A C 1
ATOM 4983 O O . LYS A 1 617 ? -18.624 -5.580 26.547 1.00 89.69 617 LYS A O 1
ATOM 4988 N N . PHE A 1 618 ? -19.478 -5.963 24.503 1.00 93.38 618 PHE A N 1
ATOM 4989 C CA . PHE A 1 618 ? -20.847 -5.614 24.888 1.00 93.38 618 PHE A CA 1
ATOM 4990 C C . PHE A 1 618 ? -21.356 -6.477 26.056 1.00 93.38 618 PHE A C 1
ATOM 4992 O O . PHE A 1 618 ? -21.772 -5.937 27.086 1.00 93.38 618 PHE A O 1
ATOM 4999 N N . PHE A 1 619 ? -21.293 -7.809 25.935 1.00 92.56 619 PHE A N 1
ATOM 5000 C CA . PHE A 1 619 ? -21.820 -8.719 26.955 1.00 92.56 619 PHE A CA 1
ATOM 5001 C C . PHE A 1 619 ? -20.997 -8.718 28.243 1.00 92.56 619 PHE A C 1
ATOM 5003 O O . PHE A 1 619 ? -21.576 -8.868 29.319 1.00 92.56 619 PHE A O 1
ATOM 5010 N N . THR A 1 620 ? -19.690 -8.456 28.166 1.00 88.38 620 THR A N 1
ATOM 5011 C CA . THR A 1 620 ? -18.847 -8.219 29.349 1.00 88.38 620 THR A CA 1
ATOM 5012 C C . THR A 1 620 ? -19.403 -7.062 30.177 1.00 88.38 620 THR A C 1
ATOM 5014 O O . THR A 1 620 ? -19.575 -7.184 31.389 1.00 88.38 620 THR A O 1
ATOM 5017 N N . ILE A 1 621 ? -19.770 -5.947 29.540 1.00 87.38 621 ILE A N 1
ATOM 5018 C CA . ILE A 1 621 ? -20.317 -4.787 30.253 1.00 87.38 621 ILE A CA 1
ATOM 5019 C C . ILE A 1 621 ? -21.771 -5.037 30.680 1.00 87.38 621 ILE A C 1
ATOM 5021 O O . ILE A 1 621 ? -22.137 -4.710 31.816 1.00 87.38 621 ILE A O 1
ATOM 5025 N N . TYR A 1 622 ? -22.589 -5.647 29.821 1.00 90.44 622 TYR A N 1
ATOM 5026 C CA . TYR A 1 622 ? -23.998 -5.948 30.093 1.00 90.44 622 TYR A CA 1
ATOM 5027 C C . TYR A 1 622 ? -24.168 -6.907 31.286 1.00 90.44 622 TYR A C 1
ATOM 5029 O O . TYR A 1 622 ? -24.960 -6.634 32.185 1.00 90.44 622 TYR A O 1
ATOM 5037 N N . LEU A 1 623 ? -23.364 -7.971 31.366 1.00 88.62 623 LEU A N 1
ATOM 5038 C CA . LEU A 1 623 ? -23.462 -9.007 32.404 1.00 88.62 623 LEU A CA 1
ATOM 5039 C C . LEU A 1 623 ? -22.481 -8.809 33.578 1.00 88.62 623 LEU A C 1
ATOM 5041 O O . LEU A 1 623 ? -22.447 -9.628 34.501 1.00 88.62 623 LEU A O 1
ATOM 5045 N N . SER A 1 624 ? -21.698 -7.723 33.592 1.00 82.94 624 SER A N 1
ATOM 5046 C CA . SER A 1 624 ? -20.732 -7.465 34.673 1.00 82.94 624 SER A CA 1
ATOM 5047 C C . SER A 1 624 ? -21.401 -7.182 36.018 1.00 82.94 624 SER A C 1
ATOM 5049 O O . SER A 1 624 ? -22.262 -6.300 36.158 1.00 82.94 624 SER A O 1
ATOM 5051 N N . LYS A 1 625 ? -20.906 -7.880 37.046 1.00 77.31 625 LYS A N 1
ATOM 5052 C CA . LYS A 1 625 ? -21.158 -7.575 38.455 1.00 77.31 625 LYS A CA 1
ATOM 5053 C C . LYS A 1 625 ? -20.113 -6.576 38.953 1.00 77.31 625 LYS A C 1
ATOM 5055 O O . LYS A 1 625 ? -18.932 -6.708 38.656 1.00 77.31 625 LYS A O 1
ATOM 5060 N N . HIS A 1 626 ? -20.552 -5.577 39.707 1.00 71.25 626 HIS A N 1
ATOM 5061 C CA . HIS A 1 626 ? -19.668 -4.586 40.317 1.00 71.25 626 HIS A CA 1
ATOM 5062 C C . HIS A 1 626 ? -19.506 -4.883 41.809 1.00 71.25 626 HIS A C 1
ATOM 5064 O O . HIS A 1 626 ? -20.448 -5.362 42.431 1.00 71.25 626 HIS A O 1
ATOM 5070 N N . ASN A 1 627 ? -18.334 -4.599 42.390 1.00 66.25 627 ASN A N 1
ATOM 5071 C CA . ASN A 1 627 ? -18.001 -4.987 43.774 1.00 66.25 627 ASN A CA 1
ATOM 5072 C C . ASN A 1 627 ? -18.991 -4.458 44.825 1.00 66.25 627 ASN A C 1
ATOM 5074 O O . ASN A 1 627 ? -19.173 -5.090 45.861 1.00 66.25 627 ASN A O 1
ATOM 5078 N N . ASN A 1 628 ? -19.650 -3.334 44.536 1.00 65.06 628 ASN A N 1
ATOM 5079 C CA . ASN A 1 628 ? -20.626 -2.700 45.423 1.00 65.06 628 ASN A CA 1
ATOM 5080 C C . ASN A 1 628 ? -22.080 -3.082 45.101 1.00 65.06 628 ASN A C 1
ATOM 5082 O O . ASN A 1 628 ? -22.989 -2.614 45.782 1.00 65.06 628 ASN A O 1
ATOM 5086 N N . CYS A 1 629 ? -22.300 -3.914 44.080 1.00 69.31 629 CYS A N 1
ATOM 5087 C CA . CYS A 1 629 ? -23.620 -4.328 43.625 1.00 69.31 629 CYS A CA 1
ATOM 5088 C C . CYS A 1 629 ? -23.889 -5.794 43.971 1.00 69.31 629 CYS A C 1
ATOM 5090 O O . CYS A 1 629 ? -23.080 -6.683 43.670 1.00 69.31 629 CYS A O 1
ATOM 5092 N N . LEU A 1 630 ? -25.047 -6.072 44.576 1.00 69.81 630 LEU A N 1
ATOM 5093 C CA . LEU A 1 630 ? -25.476 -7.451 44.818 1.00 69.81 630 LEU A CA 1
ATOM 5094 C C . LEU A 1 630 ? -25.984 -8.067 43.512 1.00 69.81 630 LEU A C 1
ATOM 5096 O O . LEU A 1 630 ? -25.629 -9.207 43.204 1.00 69.81 630 LEU A O 1
ATOM 5100 N N . HIS A 1 631 ? -26.735 -7.293 42.727 1.00 75.81 631 HIS A N 1
ATOM 5101 C CA . HIS A 1 631 ? -27.360 -7.723 41.477 1.00 75.81 631 HIS A CA 1
ATOM 5102 C C . HIS A 1 631 ? -26.596 -7.232 40.242 1.00 75.81 631 HIS A C 1
ATOM 5104 O O . HIS A 1 631 ? -25.911 -6.208 40.260 1.00 75.81 631 HIS A O 1
ATOM 5110 N N . ARG A 1 632 ? -26.756 -7.936 39.116 1.00 83.31 632 ARG A N 1
ATOM 5111 C CA . ARG A 1 632 ? -26.346 -7.405 37.809 1.00 83.31 632 ARG A CA 1
ATOM 5112 C C . ARG A 1 632 ? -27.483 -6.534 37.286 1.00 83.31 632 ARG A C 1
ATOM 5114 O O . ARG A 1 632 ? -28.604 -7.000 37.138 1.00 83.31 632 ARG A O 1
ATOM 5121 N N . VAL A 1 633 ? -27.207 -5.272 36.982 1.00 83.12 633 VAL A N 1
ATOM 5122 C CA . VAL A 1 633 ? -28.240 -4.305 36.557 1.00 83.12 633 VAL A CA 1
ATOM 5123 C C . VAL A 1 633 ? -28.092 -3.869 35.095 1.00 83.12 633 VAL A C 1
ATOM 5125 O O . VAL A 1 633 ? -28.588 -2.815 34.711 1.00 83.12 633 VAL A O 1
ATOM 5128 N N . GLY A 1 634 ? -27.423 -4.669 34.256 1.00 85.50 634 GLY A N 1
ATOM 5129 C CA . GLY A 1 634 ? -27.215 -4.362 32.835 1.00 85.50 634 GLY A CA 1
ATOM 5130 C C . GLY A 1 634 ? -28.507 -4.122 32.063 1.00 85.50 634 GLY A C 1
ATOM 5131 O O . GLY A 1 634 ? -28.615 -3.126 31.351 1.00 85.50 634 GLY A O 1
ATOM 5132 N N . TYR A 1 635 ? -29.524 -4.964 32.275 1.00 87.50 635 TYR A N 1
ATOM 5133 C CA . TYR A 1 635 ? -30.854 -4.785 31.680 1.00 87.50 635 TYR A CA 1
ATOM 5134 C C . TYR A 1 635 ? -31.477 -3.411 31.975 1.00 87.50 635 TYR A C 1
ATOM 5136 O O . TYR A 1 635 ? -32.179 -2.866 31.123 1.00 87.50 635 TYR A O 1
ATOM 5144 N N . ARG A 1 636 ? -31.172 -2.808 33.134 1.00 88.44 636 ARG A N 1
ATOM 5145 C CA . ARG A 1 636 ? -31.723 -1.508 33.547 1.00 88.44 636 ARG A CA 1
ATOM 5146 C C . ARG A 1 636 ? -31.216 -0.342 32.717 1.00 88.44 636 ARG A C 1
ATOM 5148 O O . ARG A 1 636 ? -31.907 0.663 32.569 1.00 88.44 636 ARG A O 1
ATOM 5155 N N . LEU A 1 637 ? -30.041 -0.497 32.109 1.00 88.06 637 LEU A N 1
ATOM 5156 C CA . LEU A 1 637 ? -29.522 0.471 31.146 1.00 88.06 637 LEU A CA 1
ATOM 5157 C C . LEU A 1 637 ? -30.422 0.545 29.896 1.00 88.06 637 LEU A C 1
ATOM 5159 O O . LEU A 1 637 ? -30.468 1.574 29.236 1.00 88.06 637 LEU A O 1
ATOM 5163 N N . PHE A 1 638 ? -31.227 -0.487 29.615 1.00 91.06 638 PHE A N 1
ATOM 5164 C CA . PHE A 1 638 ? -32.074 -0.568 28.422 1.00 91.06 638 PHE A CA 1
ATOM 5165 C C . PHE A 1 638 ? -33.588 -0.415 28.685 1.00 91.06 638 PHE A C 1
ATOM 5167 O O . PHE A 1 638 ? -34.401 -0.730 27.814 1.00 91.06 638 PHE A O 1
ATOM 5174 N N . GLU A 1 639 ? -33.984 0.101 29.856 1.00 86.31 639 GLU A N 1
ATOM 5175 C CA . GLU A 1 639 ? -35.396 0.248 30.271 1.00 86.31 639 GLU A CA 1
ATOM 5176 C C . GLU A 1 639 ? -36.170 1.369 29.559 1.00 86.31 639 GLU A C 1
ATOM 5178 O O . GLU A 1 639 ? -37.397 1.314 29.461 1.00 86.31 639 GLU A O 1
ATOM 5183 N N . SER A 1 640 ? -35.491 2.425 29.105 1.00 86.12 640 SER A N 1
ATOM 5184 C CA . SER A 1 640 ? -36.168 3.542 28.440 1.00 86.12 640 SER A CA 1
ATOM 5185 C C . SER A 1 640 ? -36.584 3.144 27.012 1.00 86.12 640 SER A C 1
ATOM 5187 O O . SER A 1 640 ? -35.892 2.342 26.380 1.00 86.12 640 SER A O 1
ATOM 5189 N N . PRO A 1 641 ? -37.724 3.644 26.479 1.00 86.31 641 PRO A N 1
ATOM 5190 C CA . PRO A 1 641 ? -38.308 3.133 25.235 1.00 86.31 641 PRO A CA 1
ATOM 5191 C C . PRO A 1 641 ? -37.337 3.088 24.051 1.00 86.31 641 PRO A C 1
ATOM 5193 O O . PRO A 1 641 ? -37.363 2.134 23.274 1.00 86.31 641 PRO A O 1
ATOM 5196 N N . VAL A 1 642 ? -36.456 4.090 23.943 1.00 86.81 642 VAL A N 1
ATOM 5197 C CA . VAL A 1 642 ? -35.433 4.182 22.890 1.00 86.81 642 VAL A CA 1
ATOM 5198 C C . VAL A 1 642 ? -34.404 3.055 23.036 1.00 86.81 642 VAL A C 1
ATOM 5200 O O . VAL A 1 642 ? -34.119 2.333 22.079 1.00 86.81 642 VAL A O 1
ATOM 5203 N N . GLN A 1 643 ? -33.890 2.830 24.243 1.00 88.50 643 GLN A N 1
ATOM 5204 C CA . GLN A 1 643 ? -32.919 1.775 24.513 1.00 88.50 643 GLN A CA 1
ATOM 5205 C C . GLN A 1 643 ? -33.557 0.381 24.425 1.00 88.50 643 GLN A C 1
ATOM 5207 O O . GLN A 1 643 ? -32.919 -0.549 23.941 1.00 88.50 643 GLN A O 1
ATOM 5212 N N . THR A 1 644 ? -34.835 0.225 24.783 1.00 90.31 644 THR A N 1
ATOM 5213 C CA . THR A 1 644 ? -35.559 -1.039 24.577 1.00 90.31 644 THR A CA 1
ATOM 5214 C C . THR A 1 644 ? -35.701 -1.362 23.088 1.00 90.31 644 THR A C 1
ATOM 5216 O O . THR A 1 644 ? -35.536 -2.516 22.686 1.00 90.31 644 THR A O 1
ATOM 5219 N N . THR A 1 645 ? -35.991 -0.367 22.238 1.00 93.00 645 THR A N 1
ATOM 5220 C CA . THR A 1 645 ? -35.996 -0.579 20.780 1.00 93.00 645 THR A CA 1
ATOM 5221 C C . THR A 1 645 ? -34.614 -0.947 20.250 1.00 93.00 645 THR A C 1
ATOM 5223 O O . THR A 1 645 ? -34.512 -1.823 19.392 1.00 93.00 645 THR A O 1
ATOM 5226 N N . PHE A 1 646 ? -33.560 -0.361 20.815 1.00 93.44 646 PHE A N 1
ATOM 5227 C CA . PHE A 1 646 ? -32.181 -0.669 20.457 1.00 93.44 646 PHE A CA 1
ATOM 5228 C C . PHE A 1 646 ? -31.758 -2.084 20.886 1.00 93.44 646 PHE A C 1
ATOM 5230 O O . PHE A 1 646 ? -31.173 -2.815 20.095 1.00 93.44 646 PHE A O 1
ATOM 5237 N N . LEU A 1 647 ? -32.156 -2.546 22.077 1.00 93.19 647 LEU A N 1
ATOM 5238 C CA . LEU A 1 647 ? -31.922 -3.925 22.527 1.00 93.19 647 LEU A CA 1
ATOM 5239 C C . LEU A 1 647 ? -32.621 -4.953 21.619 1.00 93.19 647 LEU A C 1
ATOM 5241 O O . LEU A 1 647 ? -32.047 -5.988 21.280 1.00 93.19 647 LEU A O 1
ATOM 5245 N N . LYS A 1 648 ? -33.831 -4.637 21.134 1.00 93.75 648 LYS A N 1
ATOM 5246 C CA . LYS A 1 648 ? -34.524 -5.450 20.117 1.00 93.75 648 LYS A CA 1
ATOM 5247 C C . LYS A 1 648 ? -33.793 -5.452 18.772 1.00 93.75 648 LYS A C 1
ATOM 5249 O O . LYS A 1 648 ? -33.797 -6.476 18.093 1.00 93.75 648 LYS A O 1
ATOM 5254 N N . GLN A 1 649 ? -33.192 -4.332 18.373 1.00 95.00 649 GLN A N 1
ATOM 5255 C CA . GLN A 1 649 ? -32.362 -4.253 17.168 1.00 95.00 649 GLN A CA 1
ATOM 5256 C C . GLN A 1 649 ? -31.096 -5.108 17.309 1.00 95.00 649 GLN A C 1
ATOM 5258 O O . GLN A 1 649 ? -30.813 -5.898 16.412 1.00 95.00 649 GLN A O 1
ATOM 5263 N N . MET A 1 650 ? -30.406 -5.032 18.451 1.00 95.81 650 MET A N 1
ATOM 5264 C CA . MET A 1 650 ? -29.248 -5.877 18.767 1.00 95.81 650 MET A CA 1
ATOM 5265 C C . MET A 1 650 ? -29.591 -7.365 18.670 1.00 95.81 650 MET A C 1
ATOM 5267 O O . MET A 1 650 ? -28.898 -8.119 17.990 1.00 95.81 650 MET A O 1
ATOM 5271 N N . LYS A 1 651 ? -30.724 -7.781 19.247 1.00 95.44 651 LYS A N 1
ATOM 5272 C CA . LYS A 1 651 ? -31.217 -9.157 19.113 1.00 95.44 651 LYS A CA 1
ATOM 5273 C C . LYS A 1 651 ? -31.439 -9.565 17.655 1.00 95.44 651 LYS A C 1
ATOM 5275 O O . LYS A 1 651 ? -31.041 -10.655 17.263 1.00 95.44 651 LYS A O 1
ATOM 5280 N N . ARG A 1 652 ? -32.066 -8.705 16.843 1.00 95.69 652 ARG A N 1
ATOM 5281 C CA . ARG A 1 652 ? -32.266 -8.988 15.410 1.00 95.69 652 ARG A CA 1
ATOM 5282 C C . ARG A 1 652 ? -30.936 -9.168 14.679 1.00 95.69 652 ARG A C 1
ATOM 5284 O O . ARG A 1 652 ? -30.849 -10.086 13.875 1.00 95.69 652 ARG A O 1
ATOM 5291 N N . SER A 1 653 ? -29.927 -8.347 14.981 1.00 95.88 653 SER A N 1
ATOM 5292 C CA . SER A 1 653 ? -28.577 -8.492 14.413 1.00 95.88 653 SER A CA 1
ATOM 5293 C C . SER A 1 653 ? -27.959 -9.855 14.762 1.00 95.88 653 SER A C 1
ATOM 5295 O O . SER A 1 653 ? -27.492 -10.567 13.876 1.00 95.88 653 SER A O 1
ATOM 5297 N N . LEU A 1 654 ? -28.065 -10.296 16.023 1.00 97.06 654 LEU A N 1
ATOM 5298 C CA . LEU A 1 654 ? -27.608 -11.630 16.443 1.00 97.06 654 LEU A CA 1
ATOM 5299 C C . LEU A 1 654 ? -28.343 -12.766 15.713 1.00 97.06 654 LEU A C 1
ATOM 5301 O O . LEU A 1 654 ? -27.708 -13.716 15.256 1.00 97.06 654 LEU A O 1
ATOM 5305 N N . CYS A 1 655 ? -29.668 -12.667 15.559 1.00 96.12 655 CYS A N 1
ATOM 5306 C CA . CYS A 1 655 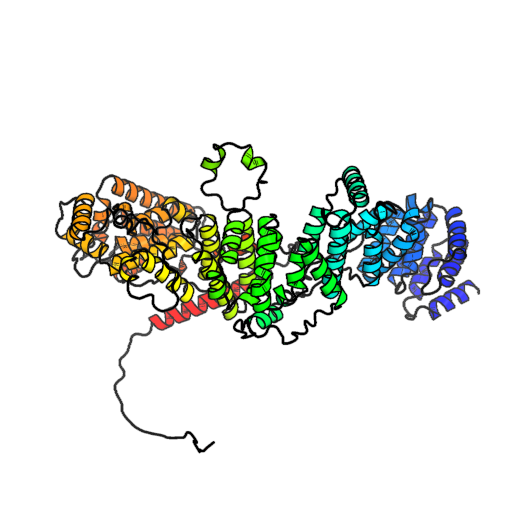? -30.439 -13.652 14.796 1.00 96.12 655 CYS A CA 1
ATOM 5307 C C . CYS A 1 655 ? -30.018 -13.685 13.318 1.00 96.12 655 CYS A C 1
ATOM 5309 O O . CYS A 1 655 ? -29.836 -14.768 12.772 1.00 96.12 655 CYS A O 1
ATOM 5311 N N . GLN A 1 656 ? -29.792 -12.526 12.692 1.00 95.75 656 GLN A N 1
ATOM 5312 C CA . GLN A 1 656 ? -29.309 -12.436 11.309 1.00 95.75 656 GLN A CA 1
ATOM 5313 C C . GLN A 1 656 ? -27.919 -13.060 11.140 1.00 95.75 656 GLN A C 1
ATOM 5315 O O . GLN A 1 656 ? -27.686 -13.780 10.172 1.00 95.75 656 GLN A O 1
ATOM 5320 N N . ALA A 1 657 ? -27.005 -12.829 12.086 1.00 95.12 657 ALA A N 1
ATOM 5321 C CA . ALA A 1 657 ? -25.689 -13.462 12.076 1.00 95.12 657 ALA A CA 1
ATOM 5322 C C . ALA A 1 657 ? -25.800 -14.991 12.227 1.00 95.12 657 ALA A C 1
ATOM 5324 O O . ALA A 1 657 ? -25.168 -15.733 11.477 1.00 95.12 657 ALA A O 1
ATOM 5325 N N . CYS A 1 658 ? -26.655 -15.472 13.136 1.00 95.56 658 CYS A N 1
ATOM 5326 C CA . CYS A 1 658 ? -26.943 -16.900 13.286 1.00 95.56 658 CYS A CA 1
ATOM 5327 C C . CYS A 1 658 ? -27.481 -17.518 11.983 1.00 95.56 658 CYS A C 1
ATOM 5329 O O . CYS A 1 658 ? -26.979 -18.550 11.540 1.00 95.56 658 CYS A O 1
ATOM 5331 N N . GLU A 1 659 ? -28.479 -16.887 11.357 1.00 96.00 659 GLU A N 1
ATOM 5332 C CA . GLU A 1 659 ? -29.077 -17.341 10.095 1.00 96.00 659 GLU A CA 1
ATOM 5333 C C . GLU A 1 659 ? -28.056 -17.362 8.952 1.00 96.00 659 GLU A C 1
ATOM 5335 O O . GLU A 1 659 ? -27.997 -18.340 8.204 1.00 96.00 659 GLU A O 1
ATOM 5340 N N . TYR A 1 660 ? -27.207 -16.334 8.854 1.00 95.12 660 TYR A N 1
ATOM 5341 C CA . TYR A 1 660 ? -26.131 -16.261 7.868 1.00 95.12 660 TYR A CA 1
ATOM 5342 C C . TYR A 1 660 ? -25.211 -17.485 7.968 1.00 95.12 660 TYR A C 1
ATOM 5344 O O . TYR A 1 660 ? -25.142 -18.263 7.017 1.00 95.12 660 TYR A O 1
ATOM 5352 N N . TYR A 1 661 ? -24.606 -17.735 9.135 1.00 94.19 661 TYR A N 1
ATOM 5353 C CA . TYR A 1 661 ? -23.682 -18.862 9.309 1.00 94.19 661 TYR A CA 1
ATOM 5354 C C . TYR A 1 661 ? -24.368 -20.236 9.239 1.00 94.19 661 TYR A C 1
ATOM 5356 O O . TYR A 1 661 ? -23.759 -21.186 8.748 1.00 94.19 661 TYR A O 1
ATOM 5364 N N . SER A 1 662 ? -25.641 -20.345 9.643 1.00 93.06 662 SER A N 1
ATOM 5365 C CA . SER A 1 662 ? -26.459 -21.548 9.413 1.00 93.06 662 SER A CA 1
ATOM 5366 C C . SER A 1 662 ? -26.673 -21.835 7.921 1.00 93.06 662 SER A C 1
ATOM 5368 O O . SER A 1 662 ? -26.688 -22.995 7.508 1.00 93.06 662 SER A O 1
ATOM 5370 N N . SER A 1 663 ? -26.848 -20.790 7.104 1.00 93.12 663 SER A N 1
ATOM 5371 C CA . SER A 1 663 ? -27.096 -20.908 5.660 1.00 93.12 663 SER A CA 1
ATOM 5372 C C . SER A 1 663 ? -25.827 -21.124 4.825 1.00 93.12 663 SER A C 1
ATOM 5374 O O . SER A 1 663 ? -25.910 -21.612 3.697 1.00 93.12 663 SER A O 1
ATOM 5376 N N . THR A 1 664 ? -24.649 -20.818 5.378 1.00 89.88 664 THR A N 1
ATOM 5377 C CA . THR A 1 664 ? -23.345 -20.937 4.705 1.00 89.88 664 THR A CA 1
ATOM 5378 C C . THR A 1 664 ? -22.385 -21.864 5.469 1.00 89.88 664 THR A C 1
ATOM 5380 O O . THR A 1 664 ? -21.350 -21.410 5.967 1.00 89.88 664 THR A O 1
ATOM 5383 N N . PRO A 1 665 ? -22.665 -23.180 5.549 1.00 85.00 665 PRO A N 1
ATOM 5384 C CA . PRO A 1 665 ? -21.877 -24.122 6.355 1.00 85.00 665 PRO A CA 1
ATOM 5385 C C . PRO A 1 665 ? -20.454 -24.361 5.822 1.00 85.00 665 PRO A C 1
ATOM 5387 O O . PRO A 1 665 ? -19.639 -24.984 6.496 1.00 85.00 665 PRO A O 1
ATOM 5390 N N . THR A 1 666 ? -20.146 -23.892 4.609 1.00 85.44 666 THR A N 1
ATOM 5391 C CA . THR A 1 666 ? -18.821 -24.006 3.985 1.00 85.44 666 THR A CA 1
ATOM 5392 C C . THR A 1 666 ? -17.815 -22.974 4.494 1.00 85.44 666 THR A C 1
ATOM 5394 O O . THR A 1 666 ? -16.633 -23.095 4.182 1.00 85.44 666 THR A O 1
ATOM 5397 N N . LEU A 1 667 ? -18.261 -21.942 5.223 1.00 85.31 667 LEU A N 1
ATOM 5398 C CA . LEU A 1 667 ? -17.368 -20.920 5.768 1.00 85.31 667 LEU A CA 1
ATOM 5399 C C . LEU A 1 667 ? -16.567 -21.451 6.974 1.00 85.31 667 LEU A C 1
ATOM 5401 O O . LEU A 1 667 ? -17.061 -22.303 7.721 1.00 85.31 667 LEU A O 1
ATOM 5405 N N . PRO A 1 668 ? -15.350 -20.926 7.209 1.00 80.31 668 PRO A N 1
ATOM 5406 C CA . PRO A 1 668 ? -14.587 -21.205 8.422 1.00 80.31 668 PRO A CA 1
ATOM 5407 C C . PRO A 1 668 ? -15.419 -20.914 9.675 1.00 80.31 668 PRO A C 1
ATOM 5409 O O . PRO A 1 668 ? -16.136 -19.919 9.737 1.00 80.31 668 PRO A O 1
ATOM 5412 N N . TYR A 1 669 ? -15.353 -21.809 10.663 1.00 85.94 669 TYR A N 1
ATOM 5413 C CA . TYR A 1 669 ? -16.049 -21.682 11.952 1.00 85.94 669 TYR A CA 1
ATOM 5414 C C . TYR A 1 669 ? -17.585 -21.539 11.883 1.00 85.94 669 TYR A C 1
ATOM 5416 O O . TYR A 1 669 ? -18.204 -21.299 12.916 1.00 85.94 669 TYR A O 1
ATOM 5424 N N . ALA A 1 670 ? -18.235 -21.753 10.729 1.00 88.19 670 ALA A N 1
ATOM 5425 C CA . ALA A 1 670 ? -19.667 -21.480 10.539 1.00 88.19 670 ALA A CA 1
ATOM 5426 C C . ALA A 1 670 ? -20.576 -22.145 11.588 1.00 88.19 670 ALA A C 1
ATOM 5428 O O . ALA A 1 670 ? -21.421 -21.488 12.191 1.00 88.19 670 ALA A O 1
ATOM 5429 N N . ASN A 1 671 ? -20.361 -23.431 11.881 1.00 89.25 671 ASN A N 1
ATOM 5430 C CA . ASN A 1 671 ? -21.150 -24.145 12.893 1.00 89.25 671 ASN A CA 1
ATOM 5431 C C . ASN A 1 671 ? -20.943 -23.578 14.310 1.00 89.25 671 ASN A C 1
ATOM 5433 O O . ASN A 1 671 ? -21.895 -23.485 15.090 1.00 89.25 671 ASN A O 1
ATOM 5437 N N . GLN A 1 672 ? -19.705 -23.194 14.641 1.00 91.12 672 GLN A N 1
ATOM 5438 C CA . GLN A 1 672 ? -19.364 -22.608 15.938 1.00 91.12 672 GLN A CA 1
ATOM 5439 C C . GLN A 1 672 ? -19.979 -21.212 16.069 1.00 91.12 672 GLN A C 1
ATOM 5441 O O . GLN A 1 672 ? -20.671 -20.949 17.047 1.00 91.12 672 GLN A O 1
ATOM 5446 N N . LEU A 1 673 ? -19.815 -20.362 15.051 1.00 92.88 673 LEU A N 1
ATOM 5447 C CA . LEU A 1 673 ? -20.361 -19.006 15.004 1.00 92.88 673 LEU A CA 1
ATOM 5448 C C . LEU A 1 673 ? -21.890 -18.998 15.014 1.00 92.88 673 LEU A C 1
ATOM 5450 O O . LEU A 1 673 ? -22.492 -18.225 15.753 1.00 92.88 673 LEU A O 1
ATOM 5454 N N . SER A 1 674 ? -22.538 -19.894 14.267 1.00 94.31 674 SER A N 1
ATOM 5455 C CA . SER A 1 674 ? -23.997 -20.017 14.295 1.00 94.31 674 SER A CA 1
ATOM 5456 C C . SER A 1 674 ? -24.507 -20.371 15.692 1.00 94.31 674 SER A C 1
ATOM 5458 O O . SER A 1 674 ? -25.466 -19.762 16.163 1.00 94.31 674 SER A O 1
ATOM 5460 N N . THR A 1 675 ? -23.870 -21.337 16.362 1.00 93.25 675 THR A N 1
ATOM 5461 C CA . THR A 1 675 ? -24.247 -21.725 17.730 1.00 93.25 675 THR A CA 1
ATOM 5462 C C . THR A 1 675 ? -23.996 -20.572 18.702 1.00 93.25 675 THR A C 1
ATOM 5464 O O . THR A 1 675 ? -24.865 -20.242 19.501 1.00 93.25 675 THR A O 1
ATOM 5467 N N . PHE A 1 676 ? -22.849 -19.907 18.571 1.00 94.31 676 PHE A N 1
ATOM 5468 C CA . PHE A 1 676 ? -22.453 -18.765 19.385 1.00 94.31 676 PHE A CA 1
ATOM 5469 C C . PHE A 1 676 ? -23.449 -17.599 19.287 1.00 94.31 676 PHE A C 1
ATOM 5471 O O . PHE A 1 676 ? -23.973 -17.153 20.306 1.00 94.31 676 PHE A O 1
ATOM 5478 N N . TYR A 1 677 ? -23.793 -17.138 18.078 1.00 96.19 677 TYR A N 1
ATOM 5479 C CA . TYR A 1 677 ? -24.759 -16.046 17.904 1.00 96.19 677 TYR A CA 1
ATOM 5480 C C . TYR A 1 677 ? -26.164 -16.420 18.384 1.00 96.19 677 TYR A C 1
ATOM 5482 O O . TYR A 1 677 ? -26.873 -15.568 18.929 1.00 96.19 677 TYR A O 1
ATOM 5490 N N . HIS A 1 678 ? -26.557 -17.692 18.245 1.00 95.62 678 HIS A N 1
ATOM 5491 C CA . HIS A 1 678 ? -27.793 -18.186 18.840 1.00 95.62 678 HIS A CA 1
ATOM 5492 C C . HIS A 1 678 ? -27.766 -18.050 20.368 1.00 95.62 678 HIS A C 1
ATOM 5494 O O . HIS A 1 678 ? -28.686 -17.454 20.932 1.00 95.62 678 HIS A O 1
ATOM 5500 N N . SER A 1 679 ? -26.698 -18.508 21.029 1.00 94.88 679 SER A N 1
ATOM 5501 C CA . SER A 1 679 ? -26.522 -18.380 22.481 1.00 94.88 679 SER A CA 1
ATOM 5502 C C . SER A 1 679 ? -26.593 -16.925 22.944 1.00 94.88 679 SER A C 1
ATOM 5504 O O . SER A 1 679 ? -27.381 -16.610 23.834 1.00 94.88 679 SER A O 1
ATOM 5506 N N . LEU A 1 680 ? -25.869 -16.015 22.284 1.00 95.25 680 LEU A N 1
ATOM 5507 C CA . LEU A 1 680 ? -25.914 -14.582 22.597 1.00 95.25 680 LEU A CA 1
ATOM 5508 C C . LEU A 1 680 ? -27.329 -13.994 22.477 1.00 95.25 680 LEU A C 1
ATOM 5510 O O . LEU A 1 680 ? -27.731 -13.159 23.289 1.00 95.25 680 LEU A O 1
ATOM 5514 N N . SER A 1 681 ? -28.106 -14.428 21.478 1.00 95.38 681 SER A N 1
ATOM 5515 C CA . SER A 1 681 ? -29.483 -13.950 21.296 1.00 95.38 681 SER A CA 1
ATOM 5516 C C . SER A 1 681 ? -30.399 -14.360 22.456 1.00 95.38 681 SER A C 1
ATOM 5518 O O . SER A 1 681 ? -31.257 -13.572 22.858 1.00 95.38 681 SER A O 1
ATOM 5520 N N . LEU A 1 682 ? -30.169 -15.545 23.041 1.00 93.38 682 LEU A N 1
ATOM 5521 C CA . LEU A 1 682 ? -30.880 -16.017 24.232 1.00 93.38 682 LEU A CA 1
ATOM 5522 C C . LEU A 1 682 ? -30.497 -15.203 25.472 1.00 93.38 682 LEU A C 1
ATOM 5524 O O . LEU A 1 682 ? -31.349 -14.943 26.318 1.00 93.38 682 LEU A O 1
ATOM 5528 N N . TRP A 1 683 ? -29.243 -14.752 25.575 1.00 93.12 683 TRP A N 1
ATOM 5529 C CA . TRP A 1 683 ? -28.784 -13.977 26.731 1.00 93.12 683 TRP A CA 1
ATOM 5530 C C . TRP A 1 683 ? -29.470 -12.615 26.860 1.00 93.12 683 TRP A C 1
ATOM 5532 O O . TRP A 1 683 ? -29.665 -12.134 27.973 1.00 93.12 683 TRP A O 1
ATOM 5542 N N . ILE A 1 684 ? -29.865 -12.000 25.742 1.00 90.38 684 ILE A N 1
ATOM 5543 C CA . ILE A 1 684 ? -30.626 -10.739 25.753 1.00 90.38 684 ILE A CA 1
ATOM 5544 C C . ILE A 1 684 ? -32.034 -10.937 26.334 1.00 90.38 684 ILE A C 1
ATOM 5546 O O . ILE A 1 684 ? -32.549 -10.048 27.013 1.00 90.38 684 ILE A O 1
ATOM 5550 N N . ASP A 1 685 ? -32.662 -12.082 26.061 1.00 85.50 685 ASP A N 1
ATOM 5551 C CA . ASP A 1 685 ? -34.037 -12.372 26.480 1.00 85.50 685 ASP A CA 1
ATOM 5552 C C . ASP A 1 685 ? -34.138 -12.948 27.895 1.00 85.50 685 ASP A C 1
ATOM 5554 O O . ASP A 1 685 ? -35.244 -13.017 28.429 1.00 85.50 685 ASP A O 1
ATOM 5558 N N . GLU A 1 686 ? -33.032 -13.407 28.484 1.00 86.19 686 GLU A N 1
ATOM 5559 C CA . GLU A 1 686 ? -33.049 -14.182 29.722 1.00 86.19 686 GLU A CA 1
ATOM 5560 C C . GLU A 1 686 ? -32.822 -13.291 30.958 1.00 86.19 686 GLU A C 1
ATOM 5562 O O . GLU A 1 686 ? -31.676 -13.047 31.360 1.00 86.19 686 GLU A O 1
ATOM 5567 N N . PRO A 1 687 ? -33.891 -12.817 31.633 1.00 80.44 687 PRO A N 1
ATOM 5568 C CA . PRO A 1 687 ? -33.754 -11.954 32.803 1.00 80.44 687 PRO A CA 1
ATOM 5569 C C . PRO A 1 687 ? -33.031 -12.657 33.955 1.00 80.44 687 PRO A C 1
ATOM 5571 O O . PRO A 1 687 ? -32.371 -11.988 34.750 1.00 80.44 687 PRO A O 1
ATOM 5574 N N . ARG A 1 688 ? -33.092 -13.998 34.032 1.00 84.38 688 ARG A N 1
ATOM 5575 C CA . ARG A 1 688 ? -32.447 -14.774 35.102 1.00 84.38 688 ARG A CA 1
ATOM 5576 C C . ARG A 1 688 ? -30.927 -14.641 35.100 1.00 84.38 688 ARG A C 1
ATOM 5578 O O . ARG A 1 688 ? -30.332 -14.783 36.161 1.00 84.38 688 ARG A O 1
ATOM 5585 N N . LEU A 1 689 ? -30.294 -14.299 33.971 1.00 85.12 689 LEU A N 1
ATOM 5586 C CA . LEU A 1 689 ? -28.844 -14.043 33.910 1.00 85.12 689 LEU A CA 1
ATOM 5587 C C . LEU A 1 689 ? -28.394 -12.895 34.823 1.00 85.12 689 LEU A C 1
ATOM 5589 O O . LEU A 1 689 ? -27.216 -12.797 35.170 1.00 85.12 689 LEU A O 1
ATOM 5593 N N . HIS A 1 690 ? -29.327 -12.046 35.248 1.00 83.81 690 HIS A N 1
ATOM 5594 C CA . HIS A 1 690 ? -29.057 -10.937 36.148 1.00 83.81 690 HIS A CA 1
ATOM 5595 C C . HIS A 1 690 ? -29.218 -11.287 37.637 1.00 83.81 690 HIS A C 1
ATOM 5597 O O . HIS A 1 690 ? -28.813 -10.500 38.499 1.00 83.81 690 HIS A O 1
ATOM 5603 N N . ASP A 1 691 ? -29.759 -12.471 37.937 1.00 81.31 691 ASP A N 1
ATOM 5604 C CA . ASP A 1 691 ? -29.964 -12.973 39.293 1.00 81.31 691 ASP A CA 1
ATOM 5605 C C . ASP A 1 691 ? -28.618 -13.390 39.926 1.00 81.31 691 ASP A C 1
ATOM 5607 O O . ASP A 1 691 ? -27.867 -14.180 39.336 1.00 81.31 691 ASP A O 1
ATOM 5611 N N . PRO A 1 692 ? -28.265 -12.879 41.121 1.00 74.81 692 PRO A N 1
ATOM 5612 C CA . PRO A 1 692 ? -27.057 -13.294 41.829 1.00 74.81 692 PRO A CA 1
ATOM 5613 C C . PRO A 1 692 ? -27.039 -14.773 42.240 1.00 74.81 692 PRO A C 1
ATOM 5615 O O . PRO A 1 692 ? -25.952 -15.296 42.481 1.00 74.81 692 PRO A O 1
ATOM 5618 N N . GLN A 1 693 ? -28.194 -15.441 42.330 1.00 79.06 693 GLN A N 1
ATOM 5619 C CA . GLN A 1 693 ? -28.315 -16.842 42.756 1.00 79.06 693 GLN A CA 1
ATOM 5620 C C . GLN A 1 693 ? -28.370 -17.839 41.588 1.00 79.06 693 GLN A C 1
ATOM 5622 O O . GLN A 1 693 ? -28.539 -19.040 41.811 1.00 79.06 693 GLN A O 1
ATOM 5627 N N . LEU A 1 694 ? -28.229 -17.373 40.343 1.00 83.50 694 LEU A N 1
ATOM 5628 C CA . LEU A 1 694 ? -28.309 -18.247 39.179 1.00 83.50 694 LEU A CA 1
ATOM 5629 C C . LEU A 1 694 ? -27.187 -19.297 39.170 1.00 83.50 694 LEU A C 1
ATOM 5631 O O . LEU A 1 694 ? -26.001 -18.967 39.179 1.00 83.50 694 LEU A O 1
ATOM 5635 N N . ASN A 1 695 ? -27.568 -20.569 39.040 1.00 81.69 695 ASN A N 1
ATOM 5636 C CA . ASN A 1 695 ? -26.629 -21.654 38.774 1.00 81.69 695 ASN A CA 1
ATOM 5637 C C . ASN A 1 695 ? -26.387 -21.794 37.260 1.00 81.69 695 ASN A C 1
ATOM 5639 O O . ASN A 1 695 ? -27.211 -22.374 36.552 1.00 81.69 695 ASN A O 1
ATOM 5643 N N . ILE A 1 696 ? -25.245 -21.291 36.779 1.00 81.12 696 ILE A N 1
ATOM 5644 C CA . ILE A 1 696 ? -24.855 -21.302 35.355 1.00 81.12 696 ILE A CA 1
ATOM 5645 C C . ILE A 1 696 ? -24.827 -22.732 34.796 1.00 81.12 696 ILE A C 1
ATOM 5647 O O . ILE A 1 696 ? -25.288 -22.975 33.686 1.00 81.12 696 ILE A O 1
ATOM 5651 N N . ILE A 1 697 ? -24.361 -23.704 35.586 1.00 79.81 697 ILE A N 1
ATOM 5652 C CA . ILE A 1 697 ? -24.209 -25.104 35.159 1.00 79.81 697 ILE A CA 1
ATOM 5653 C C . ILE A 1 697 ? -25.577 -25.756 34.894 1.00 79.81 697 ILE A C 1
ATOM 5655 O O . ILE A 1 697 ? -25.684 -26.679 34.088 1.00 79.81 697 ILE A O 1
ATOM 5659 N N . ALA A 1 698 ? -26.636 -25.263 35.544 1.00 83.25 698 ALA A N 1
ATOM 5660 C CA . ALA A 1 698 ? -27.999 -25.759 35.370 1.00 83.25 698 ALA A CA 1
ATOM 5661 C C . ALA A 1 698 ? -28.703 -25.201 34.118 1.00 83.25 698 ALA A C 1
ATOM 5663 O O . ALA A 1 698 ? -29.807 -25.648 33.797 1.00 83.25 698 ALA A O 1
ATOM 5664 N N . LEU A 1 699 ? -28.105 -24.233 33.414 1.00 86.88 699 LEU A N 1
ATOM 5665 C CA . LEU A 1 699 ? -28.675 -23.695 32.181 1.00 86.88 699 LEU A CA 1
ATOM 5666 C C . LEU A 1 699 ? -28.586 -24.718 31.031 1.00 86.88 699 LEU A C 1
ATOM 5668 O O . LEU A 1 699 ? -27.623 -25.491 30.956 1.00 86.88 699 LEU A O 1
ATOM 5672 N N . PRO A 1 700 ? -29.564 -24.731 30.104 1.00 88.75 700 PRO A N 1
ATOM 5673 C CA . PRO A 1 700 ? -29.502 -25.564 28.906 1.00 88.75 700 PRO A CA 1
ATOM 5674 C C . PRO A 1 700 ? -28.236 -25.300 28.085 1.00 88.75 700 PRO A C 1
ATOM 5676 O O . PRO A 1 700 ? -27.813 -24.159 27.953 1.00 88.75 700 PRO A O 1
ATOM 5679 N N . LYS A 1 701 ? -27.697 -26.331 27.419 1.00 85.62 701 LYS A N 1
ATOM 5680 C CA . LYS A 1 701 ? -26.468 -26.222 26.601 1.00 85.62 701 LYS A CA 1
ATOM 5681 C C . LYS A 1 701 ? -26.503 -25.117 25.536 1.00 85.62 701 LYS A C 1
ATOM 5683 O O . LYS A 1 701 ? -25.458 -24.606 25.161 1.00 85.62 701 LYS A O 1
ATOM 5688 N N . GLN A 1 702 ? -27.693 -24.747 25.063 1.00 89.25 702 GLN A N 1
ATOM 5689 C CA . GLN A 1 702 ? -27.900 -23.663 24.095 1.00 89.25 702 GLN A CA 1
ATOM 5690 C C . GLN A 1 702 ? -27.446 -22.290 24.617 1.00 89.25 702 GLN A C 1
ATOM 5692 O O . GLN A 1 702 ? -27.254 -21.386 23.813 1.00 89.25 702 GLN A O 1
ATOM 5697 N N . TYR A 1 703 ? -27.256 -22.130 25.930 1.00 88.06 703 TYR A N 1
ATOM 5698 C CA . TYR A 1 703 ? -26.756 -20.902 26.545 1.00 88.06 703 TYR A CA 1
ATOM 5699 C C . TYR A 1 703 ? -25.231 -20.771 26.527 1.00 88.06 703 TYR A C 1
ATOM 5701 O O . TYR A 1 703 ? -24.754 -19.721 26.931 1.00 88.06 703 TYR A O 1
ATOM 5709 N N . ASP A 1 704 ? -24.480 -21.778 26.068 1.00 88.69 704 ASP A N 1
ATOM 5710 C CA . ASP A 1 704 ? -23.009 -21.774 26.102 1.00 88.69 704 ASP A CA 1
ATOM 5711 C C . ASP A 1 704 ? -22.462 -21.405 27.498 1.00 88.69 704 ASP A C 1
ATOM 5713 O O . ASP A 1 704 ? -21.908 -20.330 27.748 1.00 88.69 704 ASP A O 1
ATOM 5717 N N . ASN A 1 705 ? -22.693 -22.321 28.445 1.00 87.31 705 ASN A N 1
ATOM 5718 C CA . ASN A 1 705 ? -22.404 -22.122 29.866 1.00 87.31 705 ASN A CA 1
ATOM 5719 C C . ASN A 1 705 ? -20.926 -21.786 30.129 1.00 87.31 705 ASN A C 1
ATOM 5721 O O . ASN A 1 705 ? -20.643 -21.024 31.051 1.00 87.31 705 ASN A O 1
ATOM 5725 N N . GLU A 1 706 ? -20.004 -22.310 29.314 1.00 86.12 706 GLU A N 1
ATOM 5726 C CA . GLU A 1 706 ? -18.564 -22.052 29.433 1.00 86.12 706 GLU A CA 1
ATOM 5727 C C . GLU A 1 706 ? -18.253 -20.568 29.185 1.00 86.12 706 GLU A C 1
ATOM 5729 O O . GLU A 1 706 ? -17.637 -19.902 30.022 1.00 86.12 706 GLU A O 1
ATOM 5734 N N . ARG A 1 707 ? -18.750 -19.995 28.078 1.00 87.56 707 ARG A N 1
ATOM 5735 C CA . ARG A 1 707 ? -18.543 -18.567 27.780 1.00 87.56 707 ARG A CA 1
ATOM 5736 C C . ARG A 1 707 ? -19.272 -17.648 28.761 1.00 87.56 707 ARG A C 1
ATOM 5738 O O . ARG A 1 707 ? -18.722 -16.604 29.119 1.00 87.56 707 ARG A O 1
ATOM 5745 N N . LEU A 1 708 ? -20.457 -18.032 29.246 1.00 87.50 708 LEU A N 1
ATOM 5746 C CA . LEU A 1 708 ? -21.155 -17.295 30.311 1.00 87.50 708 LEU A CA 1
ATOM 5747 C C . LEU A 1 708 ? -20.343 -17.246 31.608 1.00 87.50 708 LEU A C 1
ATOM 5749 O O . LEU A 1 708 ? -20.204 -16.178 32.207 1.00 87.50 708 LEU A O 1
ATOM 5753 N N . GLU A 1 709 ? -19.790 -18.381 32.036 1.00 84.19 709 GLU A N 1
ATOM 5754 C CA . GLU A 1 709 ? -18.951 -18.458 33.232 1.00 84.19 709 GLU A CA 1
ATOM 5755 C C . GLU A 1 709 ? -17.711 -17.564 33.096 1.00 84.19 709 GLU A C 1
ATOM 5757 O O . GLU A 1 709 ? -17.375 -16.816 34.021 1.00 84.19 709 GLU A O 1
ATOM 5762 N N . HIS A 1 710 ? -17.087 -17.547 31.914 1.00 81.88 710 HIS A N 1
ATOM 5763 C CA . HIS A 1 710 ? -15.969 -16.652 31.624 1.00 81.88 710 HIS A CA 1
ATOM 5764 C C . HIS A 1 710 ? -16.324 -15.167 31.740 1.00 81.88 710 HIS A C 1
ATOM 5766 O O . HIS A 1 710 ? -15.491 -14.404 32.233 1.00 81.88 710 HIS A O 1
ATOM 5772 N N . LEU A 1 711 ? -17.521 -14.747 31.314 1.00 83.50 711 LEU A N 1
ATOM 5773 C CA . LEU A 1 711 ? -17.992 -13.365 31.473 1.00 83.50 711 LEU A CA 1
ATOM 5774 C C . LEU A 1 711 ? -18.325 -13.033 32.929 1.00 83.50 711 LEU A C 1
ATOM 5776 O O . LEU A 1 711 ? -18.064 -11.922 33.385 1.00 83.50 711 LEU A O 1
ATOM 5780 N N . PHE A 1 712 ? -18.883 -13.987 33.675 1.00 79.56 712 PHE A N 1
ATOM 5781 C CA . PHE A 1 712 ? -19.273 -13.776 35.071 1.00 79.56 712 PHE A CA 1
ATOM 5782 C C . PHE A 1 712 ? -18.058 -13.630 35.988 1.00 79.56 712 PHE A C 1
ATOM 5784 O O . PHE A 1 712 ? -18.125 -12.881 36.963 1.00 79.56 712 PHE A O 1
ATOM 5791 N N . ASN A 1 713 ? -16.968 -14.314 35.641 1.00 72.62 713 ASN A N 1
ATOM 5792 C CA . ASN A 1 713 ? -15.683 -14.254 36.329 1.00 72.62 713 ASN A CA 1
ATOM 5793 C C . ASN A 1 713 ? -14.700 -13.267 35.669 1.00 72.62 713 ASN A C 1
ATOM 5795 O O . ASN A 1 713 ? -13.556 -13.155 36.110 1.00 72.62 713 ASN A O 1
ATOM 5799 N N . ALA A 1 714 ? -15.108 -12.562 34.606 1.00 65.19 714 ALA A N 1
ATOM 5800 C CA . ALA A 1 714 ? -14.259 -11.591 33.931 1.00 65.19 714 ALA A CA 1
ATOM 5801 C C . ALA A 1 714 ? -14.056 -10.347 34.797 1.00 65.19 714 ALA A C 1
ATOM 5803 O O . ALA A 1 714 ? -15.023 -9.686 35.181 1.00 65.19 714 ALA A O 1
ATOM 5804 N N . ASP A 1 715 ? -12.797 -9.960 35.008 1.00 63.94 715 ASP A N 1
ATOM 5805 C CA . ASP A 1 715 ? -12.517 -8.587 35.396 1.00 63.94 715 ASP A CA 1
ATOM 5806 C C . ASP A 1 715 ? -12.666 -7.701 34.152 1.00 63.94 715 ASP A C 1
ATOM 5808 O O . ASP A 1 715 ? -11.807 -7.691 33.272 1.00 63.94 715 ASP A O 1
ATOM 5812 N N . TYR A 1 716 ? -13.780 -6.968 34.065 1.00 60.38 716 TYR A N 1
ATOM 5813 C CA . TYR A 1 716 ? -14.064 -6.022 32.977 1.00 60.38 716 TYR A CA 1
ATOM 5814 C C . TYR A 1 716 ? -13.028 -4.887 32.889 1.00 60.38 716 TYR A C 1
ATOM 5816 O O . TYR A 1 716 ? -13.033 -4.133 31.919 1.00 60.38 716 TYR A O 1
ATOM 5824 N N . ARG A 1 717 ? -12.141 -4.779 33.888 1.00 52.91 717 ARG A N 1
ATOM 5825 C CA . ARG A 1 717 ? -11.056 -3.799 33.994 1.00 52.91 717 ARG A CA 1
ATOM 5826 C C . ARG A 1 717 ? -9.769 -4.232 33.294 1.00 52.91 717 ARG A C 1
ATOM 5828 O O . ARG A 1 717 ? -8.879 -3.407 33.122 1.00 52.91 717 ARG A O 1
ATOM 5835 N N . ILE A 1 718 ? -9.656 -5.497 32.883 1.00 55.78 718 ILE A N 1
ATOM 5836 C CA . ILE A 1 718 ? -8.472 -6.021 32.194 1.00 55.78 718 ILE A CA 1
ATOM 5837 C C . ILE A 1 718 ? -8.767 -6.114 30.695 1.00 55.78 718 ILE A C 1
ATOM 5839 O O . ILE A 1 718 ? -9.746 -6.737 30.276 1.00 55.78 718 ILE A O 1
ATOM 5843 N N . PHE A 1 719 ? -7.900 -5.512 29.875 1.00 60.16 719 PHE A N 1
ATOM 5844 C CA . PHE A 1 719 ? -7.909 -5.721 28.430 1.00 60.16 719 PHE A CA 1
ATOM 5845 C C . PHE A 1 719 ? -7.382 -7.127 28.122 1.00 60.16 719 PHE A C 1
ATOM 5847 O O . PHE A 1 719 ? -6.188 -7.339 27.929 1.00 60.16 719 PHE A O 1
ATOM 5854 N N . ASP A 1 720 ? -8.297 -8.090 28.131 1.00 66.38 720 ASP A N 1
ATOM 5855 C CA . ASP A 1 720 ? -8.061 -9.467 27.713 1.00 66.38 720 ASP A CA 1
ATOM 5856 C C . ASP A 1 720 ? -8.988 -9.794 26.535 1.00 66.38 720 ASP A C 1
ATOM 5858 O O . ASP A 1 720 ? -10.136 -9.327 26.496 1.00 66.38 720 ASP A O 1
ATOM 5862 N N . ILE A 1 721 ? -8.476 -10.521 25.544 1.00 72.19 721 ILE A N 1
ATOM 5863 C CA . ILE A 1 721 ? -9.237 -10.953 24.365 1.00 72.19 721 ILE A CA 1
ATOM 5864 C C . ILE A 1 721 ? -9.526 -12.432 24.558 1.00 72.19 721 ILE A C 1
ATOM 5866 O O . ILE A 1 721 ? -8.613 -13.253 24.465 1.00 72.19 721 ILE A O 1
ATOM 5870 N N . LYS A 1 722 ? -10.787 -12.770 24.838 1.00 74.75 722 LYS A N 1
ATOM 5871 C CA . LYS A 1 722 ? -11.133 -14.116 25.304 1.00 74.75 722 LYS A CA 1
ATOM 5872 C C . LYS A 1 722 ? -11.667 -15.024 24.216 1.00 74.75 722 LYS A C 1
ATOM 5874 O O . LYS A 1 722 ? -11.516 -16.229 24.358 1.00 74.75 722 LYS A O 1
ATOM 5879 N N . TRP A 1 723 ? -12.289 -14.472 23.173 1.00 87.00 723 TRP A N 1
ATOM 5880 C CA . TRP A 1 723 ? -12.929 -15.260 22.113 1.00 87.00 723 TRP A CA 1
ATOM 5881 C C . TRP A 1 723 ? -12.200 -15.159 20.767 1.00 87.00 723 TRP A C 1
ATOM 5883 O O . TRP A 1 723 ? -12.823 -15.179 19.701 1.00 87.00 723 TRP A O 1
ATOM 5893 N N . LEU A 1 724 ? -10.868 -15.021 20.798 1.00 84.25 724 LEU A N 1
ATOM 5894 C CA . LEU A 1 724 ? -10.036 -14.910 19.594 1.00 84.25 724 LEU A CA 1
ATOM 5895 C C . LEU A 1 724 ? -10.158 -16.147 18.689 1.00 84.25 724 LEU A C 1
ATOM 5897 O O . LEU A 1 724 ? -10.005 -16.034 17.476 1.00 84.25 724 LEU A O 1
ATOM 5901 N N . GLU A 1 725 ? -10.481 -17.313 19.252 1.00 85.38 725 GLU A N 1
ATOM 5902 C CA . GLU A 1 725 ? -10.698 -18.560 18.514 1.00 85.38 725 GLU A CA 1
ATOM 5903 C C . GLU A 1 725 ? -11.884 -18.508 17.538 1.00 85.38 725 GLU A C 1
ATOM 5905 O O . GLU A 1 725 ? -11.963 -19.339 16.636 1.00 85.38 725 GLU A O 1
ATOM 5910 N N . LEU A 1 726 ? -12.790 -17.535 17.697 1.00 88.81 726 LEU A N 1
ATOM 5911 C CA . LEU A 1 726 ? -13.921 -17.302 16.795 1.00 88.81 726 LEU A CA 1
ATOM 5912 C C . LEU A 1 726 ? -13.584 -16.331 15.648 1.00 88.81 726 LEU A C 1
ATOM 5914 O O . LEU A 1 726 ? -14.434 -16.084 14.793 1.00 88.81 726 LEU A O 1
ATOM 5918 N N . VAL A 1 727 ? -12.374 -15.761 15.630 1.00 89.06 727 VAL A N 1
ATOM 5919 C CA . VAL A 1 727 ? -11.953 -14.751 14.653 1.00 89.06 727 VAL A CA 1
ATOM 5920 C C . VAL A 1 727 ? -11.145 -15.395 13.533 1.00 89.06 727 VAL A C 1
ATOM 5922 O O . VAL A 1 727 ? -10.071 -15.959 13.750 1.00 89.06 727 VAL A O 1
ATOM 5925 N N . ASP A 1 728 ? -11.613 -15.237 12.296 1.00 88.62 728 ASP A N 1
ATOM 5926 C CA . ASP A 1 728 ? -10.855 -15.641 11.114 1.00 88.62 728 ASP A CA 1
ATOM 5927 C C . ASP A 1 728 ? -9.750 -14.618 10.776 1.00 88.62 728 ASP A C 1
ATOM 5929 O O . ASP A 1 728 ? -9.895 -13.741 9.918 1.00 88.62 728 ASP A O 1
ATOM 5933 N N . LEU A 1 729 ? -8.608 -14.742 11.464 1.00 87.06 729 LEU A N 1
ATOM 5934 C CA . LEU A 1 729 ? -7.407 -13.931 11.211 1.00 87.06 729 LEU A CA 1
ATOM 5935 C C . LEU A 1 729 ? -6.868 -14.109 9.783 1.00 87.06 729 LEU A C 1
ATOM 5937 O O . LEU A 1 729 ? -6.245 -13.197 9.235 1.00 87.06 729 LEU A O 1
ATOM 5941 N N . ARG A 1 730 ? -7.112 -15.272 9.167 1.00 86.38 730 ARG A N 1
ATOM 5942 C CA . ARG A 1 730 ? -6.678 -15.567 7.801 1.00 86.38 730 ARG A CA 1
ATOM 5943 C C . ARG A 1 730 ? -7.460 -14.721 6.802 1.00 86.38 730 ARG A C 1
ATOM 5945 O O . ARG A 1 730 ? -6.837 -14.092 5.950 1.00 86.38 730 ARG A O 1
ATOM 5952 N N . GLN A 1 731 ? -8.781 -14.647 6.939 1.00 86.56 731 GLN A N 1
ATOM 5953 C CA . GLN A 1 731 ? -9.618 -13.795 6.090 1.00 86.56 731 GLN A CA 1
ATOM 5954 C C . GLN A 1 731 ? -9.191 -12.320 6.172 1.00 86.56 731 GLN A C 1
ATOM 5956 O O . GLN A 1 731 ? -9.116 -11.636 5.146 1.00 86.56 731 GLN A O 1
ATOM 5961 N N . MET A 1 732 ? -8.877 -11.827 7.376 1.00 87.75 732 MET A N 1
ATOM 5962 C CA . MET A 1 732 ? -8.389 -10.454 7.570 1.00 87.75 732 MET A CA 1
ATOM 5963 C C . MET A 1 732 ? -7.070 -10.218 6.821 1.00 87.75 732 MET A C 1
ATOM 5965 O O . MET A 1 732 ? -6.937 -9.239 6.086 1.00 87.75 732 MET A O 1
ATOM 5969 N N . TYR A 1 733 ? -6.118 -11.144 6.946 1.00 87.19 733 TYR A N 1
ATOM 5970 C CA . TYR A 1 733 ? -4.822 -11.043 6.277 1.00 87.19 733 TYR A CA 1
ATOM 5971 C C . TYR A 1 733 ? -4.920 -11.138 4.748 1.00 87.19 733 TYR A C 1
ATOM 5973 O O . TYR A 1 733 ? -4.314 -10.341 4.031 1.00 87.19 733 TYR A O 1
ATOM 5981 N N . GLU A 1 734 ? -5.723 -12.070 4.229 1.00 84.25 734 GLU A N 1
ATOM 5982 C CA . GLU A 1 734 ? -5.954 -12.223 2.787 1.00 84.25 734 GLU A CA 1
ATOM 5983 C C . GLU A 1 734 ? -6.595 -10.966 2.182 1.00 84.25 734 GLU A C 1
ATOM 5985 O O . GLU A 1 734 ? -6.233 -10.558 1.075 1.00 84.25 734 GLU A O 1
ATOM 5990 N N . THR A 1 735 ? -7.486 -10.305 2.928 1.00 85.62 735 THR A N 1
ATOM 5991 C CA . THR A 1 735 ? -8.092 -9.029 2.521 1.00 85.62 735 THR A CA 1
ATOM 5992 C C . THR A 1 735 ? -7.040 -7.922 2.404 1.00 85.62 735 THR A C 1
ATOM 5994 O O . THR A 1 735 ? -7.026 -7.209 1.399 1.00 85.62 735 THR A O 1
ATOM 5997 N N . LEU A 1 736 ? -6.111 -7.821 3.365 1.00 87.06 736 LEU A N 1
ATOM 5998 C CA . LEU A 1 736 ? -5.000 -6.859 3.312 1.00 87.06 736 LEU A CA 1
ATOM 5999 C C . LEU A 1 736 ? -4.059 -7.119 2.132 1.00 87.06 736 LEU A C 1
ATOM 6001 O O . LEU A 1 736 ? -3.684 -6.180 1.428 1.00 87.06 736 LEU A O 1
ATOM 6005 N N . ILE A 1 737 ? -3.692 -8.381 1.884 1.00 83.12 737 ILE A N 1
ATOM 6006 C CA . ILE A 1 737 ? -2.836 -8.752 0.746 1.00 83.12 737 ILE A CA 1
ATOM 6007 C C . ILE A 1 737 ? -3.522 -8.398 -0.570 1.00 83.12 737 ILE A C 1
ATOM 6009 O O . ILE A 1 737 ? -2.892 -7.826 -1.459 1.00 83.12 737 ILE A O 1
ATOM 6013 N N . LYS A 1 738 ? -4.808 -8.736 -0.709 1.00 82.06 738 LYS A N 1
ATOM 6014 C CA . LYS A 1 738 ? -5.576 -8.439 -1.918 1.00 82.06 738 LYS A CA 1
ATOM 6015 C C . LYS A 1 738 ? -5.628 -6.933 -2.175 1.00 82.06 738 LYS A C 1
ATOM 6017 O O . LYS A 1 738 ? -5.266 -6.503 -3.265 1.00 82.06 738 LYS A O 1
ATOM 6022 N N . PHE A 1 739 ? -5.979 -6.149 -1.156 1.00 85.25 739 PHE A N 1
ATOM 6023 C CA . PHE A 1 739 ? -5.977 -4.687 -1.216 1.00 85.25 739 PHE A CA 1
ATOM 6024 C C . PHE A 1 739 ? -4.604 -4.123 -1.619 1.00 85.25 739 PHE A C 1
ATOM 6026 O O . PHE A 1 739 ? -4.505 -3.282 -2.513 1.00 85.25 739 PHE A O 1
ATOM 6033 N N . THR A 1 740 ? -3.534 -4.630 -1.002 1.00 84.50 740 THR A N 1
ATOM 6034 C CA . THR A 1 740 ? -2.161 -4.191 -1.279 1.00 84.50 740 THR A CA 1
ATOM 6035 C C . THR A 1 740 ? -1.751 -4.512 -2.715 1.00 84.50 740 THR A C 1
ATOM 6037 O O . THR A 1 740 ? -1.235 -3.643 -3.409 1.00 84.50 740 THR A O 1
ATOM 6040 N N . ASN A 1 741 ? -2.035 -5.721 -3.203 1.00 78.38 741 ASN A N 1
ATOM 6041 C CA . ASN A 1 741 ? -1.697 -6.132 -4.567 1.00 78.38 741 ASN A CA 1
ATOM 6042 C C . ASN A 1 741 ? -2.502 -5.380 -5.638 1.00 78.38 741 ASN A C 1
ATOM 6044 O O . ASN A 1 741 ? -1.976 -5.140 -6.722 1.00 78.38 741 ASN A O 1
ATOM 6048 N N . GLU A 1 742 ? -3.759 -5.021 -5.361 1.00 78.25 742 GLU A N 1
ATOM 6049 C CA . GLU A 1 742 ? -4.606 -4.268 -6.297 1.00 78.25 742 GLU A CA 1
ATOM 6050 C C . GLU A 1 742 ? -4.116 -2.826 -6.502 1.00 78.25 742 GLU A C 1
ATOM 6052 O O . GLU A 1 742 ? -4.219 -2.295 -7.608 1.00 78.25 742 GLU A O 1
ATOM 6057 N N . LEU A 1 743 ? -3.573 -2.194 -5.456 1.00 78.56 743 LEU A N 1
ATOM 6058 C CA . LEU A 1 743 ? -3.196 -0.775 -5.476 1.00 78.56 743 LEU A CA 1
ATOM 6059 C C . LEU A 1 743 ? -1.691 -0.527 -5.583 1.00 78.56 743 LEU A C 1
ATOM 6061 O O . LEU A 1 743 ? -1.268 0.403 -6.267 1.00 78.56 743 LEU A O 1
ATOM 6065 N N . TRP A 1 744 ? -0.884 -1.342 -4.908 1.00 77.12 744 TRP A N 1
ATOM 6066 C CA . TRP A 1 744 ? 0.571 -1.214 -4.821 1.00 77.12 744 TRP A CA 1
ATOM 6067 C C . TRP A 1 744 ? 1.295 -2.311 -5.601 1.00 77.12 744 TRP A C 1
ATOM 6069 O O . TRP A 1 744 ? 2.381 -2.771 -5.251 1.00 77.12 744 TRP A O 1
ATOM 6079 N N . SER A 1 745 ? 0.728 -2.728 -6.730 1.00 57.03 745 SER A N 1
ATOM 6080 C CA . SER A 1 745 ? 1.457 -3.589 -7.645 1.00 57.03 745 SER A CA 1
ATOM 6081 C C . SER A 1 745 ? 2.698 -2.846 -8.172 1.00 57.03 745 SER A C 1
ATOM 6083 O O . SER A 1 745 ? 2.611 -2.111 -9.160 1.00 57.03 745 SER A O 1
ATOM 6085 N N . ARG A 1 746 ? 3.895 -3.146 -7.628 1.00 53.12 746 ARG A N 1
ATOM 6086 C CA . ARG A 1 746 ? 5.041 -3.442 -8.514 1.00 53.12 746 ARG A CA 1
ATOM 6087 C C . ARG A 1 746 ? 4.416 -4.325 -9.586 1.00 53.12 746 ARG A C 1
ATOM 6089 O O . ARG A 1 746 ? 3.886 -5.359 -9.193 1.00 53.12 746 ARG A O 1
ATOM 6096 N N . LYS A 1 747 ? 4.290 -3.902 -10.851 1.00 39.56 747 LYS A N 1
ATOM 6097 C CA . LYS A 1 747 ? 3.609 -4.698 -11.895 1.00 39.56 747 LYS A CA 1
ATOM 6098 C C . LYS A 1 747 ? 4.326 -6.051 -12.038 1.00 39.56 747 LYS A C 1
ATOM 6100 O O . LYS A 1 747 ? 5.146 -6.231 -12.928 1.00 39.56 747 LYS A O 1
ATOM 6105 N N . ARG A 1 748 ? 4.030 -7.000 -11.149 1.00 32.69 748 ARG A N 1
ATOM 6106 C CA . ARG A 1 748 ? 4.314 -8.417 -11.271 1.00 32.69 748 ARG A CA 1
ATOM 6107 C C . ARG A 1 748 ? 3.285 -8.880 -12.273 1.00 32.69 748 ARG A C 1
ATOM 6109 O O . ARG A 1 748 ? 2.104 -8.998 -11.953 1.00 32.69 748 ARG A O 1
ATOM 6116 N N . THR A 1 749 ? 3.713 -9.037 -13.513 1.00 26.03 749 THR A N 1
ATOM 6117 C CA . THR A 1 749 ? 2.928 -9.765 -14.495 1.00 26.03 749 THR A CA 1
ATOM 6118 C C . THR A 1 749 ? 2.571 -11.121 -13.897 1.00 26.03 749 THR A C 1
ATOM 6120 O O . THR A 1 749 ? 3.418 -11.898 -13.459 1.00 26.03 749 THR A O 1
ATOM 6123 N N . ILE A 1 750 ? 1.264 -11.322 -13.807 1.00 27.98 750 ILE A N 1
ATOM 6124 C CA . ILE A 1 750 ? 0.582 -12.526 -13.372 1.00 27.98 750 ILE A CA 1
ATOM 6125 C C . ILE A 1 750 ? 1.090 -13.702 -14.211 1.00 27.98 750 ILE A C 1
ATOM 6127 O O . ILE A 1 750 ? 0.967 -13.690 -15.433 1.00 27.98 750 ILE A O 1
ATOM 6131 N N . ASN A 1 751 ? 1.621 -14.725 -13.544 1.00 25.62 751 ASN A N 1
ATOM 6132 C CA . ASN A 1 751 ? 1.556 -16.096 -14.034 1.00 25.62 751 ASN A CA 1
ATOM 6133 C C . ASN A 1 751 ? 0.773 -16.891 -12.980 1.00 25.62 751 ASN A C 1
ATOM 6135 O O . ASN A 1 751 ? 1.274 -17.184 -11.893 1.00 25.62 751 ASN A O 1
ATOM 6139 N N . ASP A 1 752 ? -0.489 -17.171 -13.298 1.00 30.27 752 ASP A N 1
ATOM 6140 C CA . ASP A 1 752 ? -1.575 -17.564 -12.388 1.00 30.27 752 ASP A CA 1
ATOM 6141 C C . ASP A 1 752 ? -1.461 -18.953 -11.727 1.00 30.27 752 ASP A C 1
ATOM 6143 O O . ASP A 1 752 ? -2.422 -19.425 -11.133 1.00 30.27 752 ASP A O 1
ATOM 6147 N N . ASN A 1 753 ? -0.306 -19.625 -11.742 1.00 28.53 753 ASN A N 1
ATOM 6148 C CA . ASN A 1 753 ? -0.232 -21.016 -11.263 1.00 28.53 753 ASN A CA 1
ATOM 6149 C C . ASN A 1 753 ? 0.641 -21.269 -10.020 1.00 28.53 753 ASN A C 1
ATOM 6151 O O . ASN A 1 753 ? 0.502 -22.330 -9.417 1.00 28.53 753 ASN A O 1
ATOM 6155 N N . ASN A 1 754 ? 1.462 -20.313 -9.557 1.00 32.41 754 ASN A N 1
ATOM 6156 C CA . ASN A 1 754 ? 2.411 -20.567 -8.449 1.00 32.41 754 ASN A CA 1
ATOM 6157 C C . ASN A 1 754 ? 2.160 -19.769 -7.151 1.00 32.41 754 ASN A C 1
ATOM 6159 O O . ASN A 1 754 ? 2.727 -20.105 -6.106 1.00 32.41 754 ASN A O 1
ATOM 6163 N N . ASN A 1 755 ? 1.288 -18.752 -7.158 1.00 37.16 755 ASN A N 1
ATOM 6164 C CA . ASN A 1 755 ? 1.054 -17.913 -5.971 1.00 37.16 755 ASN A CA 1
ATOM 6165 C C . ASN A 1 755 ? 0.297 -18.630 -4.844 1.00 37.16 755 ASN A C 1
ATOM 6167 O O . ASN A 1 755 ? 0.537 -18.323 -3.678 1.00 37.16 755 ASN A O 1
ATOM 6171 N N . ASN A 1 756 ? -0.521 -19.639 -5.156 1.00 33.53 756 ASN A N 1
ATOM 6172 C CA . ASN A 1 756 ? -1.266 -20.393 -4.143 1.00 33.53 756 ASN A CA 1
ATOM 6173 C C . ASN A 1 756 ? -0.375 -21.252 -3.232 1.00 33.53 756 ASN A C 1
ATOM 6175 O O . ASN A 1 756 ? -0.822 -21.655 -2.165 1.00 33.53 756 ASN A O 1
ATOM 6179 N N . GLN A 1 757 ? 0.875 -21.545 -3.603 1.00 35.16 757 GLN A N 1
ATOM 6180 C CA . GLN A 1 757 ? 1.770 -22.332 -2.744 1.00 35.16 757 GLN A CA 1
ATOM 6181 C C . GLN A 1 757 ? 2.634 -21.455 -1.829 1.00 35.16 757 GLN A C 1
ATOM 6183 O O . GLN A 1 757 ? 2.807 -21.789 -0.658 1.00 35.16 757 GLN A O 1
ATOM 6188 N N . ARG A 1 758 ? 3.131 -20.308 -2.316 1.00 33.66 758 ARG A N 1
ATOM 6189 C CA . ARG A 1 758 ? 3.933 -19.373 -1.501 1.00 33.66 758 ARG A CA 1
ATOM 6190 C C . ARG A 1 758 ? 3.087 -18.570 -0.508 1.00 33.66 758 ARG A C 1
ATOM 6192 O O . ARG A 1 758 ? 3.525 -18.414 0.628 1.00 33.66 758 ARG A O 1
ATOM 6199 N N . SER A 1 759 ? 1.880 -18.129 -0.886 1.00 37.25 759 SER A N 1
ATOM 6200 C CA . SER A 1 759 ? 0.961 -17.464 0.053 1.00 37.25 759 SER A CA 1
ATOM 6201 C C . SER A 1 759 ? 0.575 -18.398 1.198 1.00 37.25 759 SER A C 1
ATOM 6203 O O . SER A 1 759 ? 0.661 -18.008 2.355 1.00 37.25 759 SER A O 1
ATOM 6205 N N . ASN A 1 760 ? 0.266 -19.663 0.894 1.00 33.16 760 ASN A N 1
ATOM 6206 C CA . ASN A 1 760 ? -0.051 -20.676 1.899 1.00 33.16 760 ASN A CA 1
ATOM 6207 C C . ASN A 1 760 ? 1.147 -21.020 2.804 1.00 33.16 760 ASN A C 1
ATOM 6209 O O . ASN A 1 760 ? 0.939 -21.257 3.989 1.00 33.16 760 ASN A O 1
ATOM 6213 N N . ALA A 1 761 ? 2.387 -21.019 2.298 1.00 36.56 761 ALA A N 1
ATOM 6214 C CA . ALA A 1 761 ? 3.578 -21.303 3.108 1.00 36.56 761 ALA A CA 1
ATOM 6215 C C . ALA A 1 761 ? 3.921 -20.170 4.096 1.00 36.56 761 ALA A C 1
ATOM 6217 O O . ALA A 1 761 ? 4.242 -20.442 5.255 1.00 36.56 761 ALA A O 1
ATOM 6218 N N . ASN A 1 762 ? 3.812 -18.911 3.662 1.00 40.00 762 ASN A N 1
ATOM 6219 C CA . ASN A 1 762 ? 3.990 -17.747 4.534 1.00 40.00 762 ASN A CA 1
ATOM 6220 C C . ASN A 1 762 ? 2.837 -17.624 5.547 1.00 40.00 762 ASN A C 1
ATOM 6222 O O . ASN A 1 762 ? 3.096 -17.495 6.745 1.00 40.00 762 ASN A O 1
ATOM 6226 N N . LEU A 1 763 ? 1.583 -17.834 5.108 1.00 42.75 763 LEU A N 1
ATOM 6227 C CA . LEU A 1 763 ? 0.420 -17.943 6.000 1.00 42.75 763 LEU A CA 1
ATOM 6228 C C . LEU A 1 763 ? 0.627 -19.016 7.067 1.00 42.75 763 LEU A C 1
ATOM 6230 O O . LEU A 1 763 ? 0.357 -18.769 8.236 1.00 42.75 763 LEU A O 1
ATOM 6234 N N . GLN A 1 764 ? 1.089 -20.212 6.688 1.00 40.78 764 GLN A N 1
ATOM 6235 C CA . GLN A 1 764 ? 1.295 -21.303 7.638 1.00 40.78 764 GLN A CA 1
ATOM 6236 C C . GLN A 1 764 ? 2.349 -20.948 8.689 1.00 40.78 764 GLN A C 1
ATOM 6238 O O . GLN A 1 764 ? 2.144 -21.269 9.854 1.00 40.78 764 GLN A O 1
ATOM 6243 N N . ARG A 1 765 ? 3.426 -20.231 8.337 1.00 47.34 765 ARG A N 1
ATOM 6244 C CA . ARG A 1 765 ? 4.418 -19.760 9.323 1.00 47.34 765 ARG A CA 1
ATOM 6245 C C . ARG A 1 765 ? 3.887 -18.646 10.225 1.00 47.34 765 ARG A C 1
ATOM 6247 O O . ARG A 1 765 ? 4.132 -18.691 11.432 1.00 47.34 765 ARG A O 1
ATOM 6254 N N . SER A 1 766 ? 3.149 -17.674 9.684 1.00 44.38 766 SER A N 1
ATOM 6255 C CA . SER A 1 766 ? 2.548 -16.605 10.494 1.00 44.38 766 SER A CA 1
ATOM 6256 C C . SER A 1 766 ? 1.465 -17.156 11.430 1.00 44.38 766 SER A C 1
ATOM 6258 O O . SER A 1 766 ? 1.477 -16.885 12.625 1.00 44.38 766 SER A O 1
ATOM 6260 N N . ILE A 1 767 ? 0.582 -18.027 10.932 1.00 43.19 767 ILE A N 1
ATOM 6261 C CA . ILE A 1 767 ? -0.447 -18.694 11.743 1.00 43.19 767 ILE A CA 1
ATOM 6262 C C . ILE A 1 767 ? 0.198 -19.623 12.777 1.00 43.19 767 ILE A C 1
ATOM 6264 O O . ILE A 1 767 ? -0.260 -19.644 13.917 1.00 43.19 767 ILE A O 1
ATOM 6268 N N . MET A 1 768 ? 1.271 -20.352 12.433 1.00 39.31 768 MET A N 1
ATOM 6269 C CA . MET A 1 768 ? 2.003 -21.169 13.408 1.00 39.31 768 MET A CA 1
ATOM 6270 C C . MET A 1 768 ? 2.636 -20.313 14.500 1.00 39.31 768 MET A C 1
ATOM 6272 O O . MET A 1 768 ? 2.483 -20.647 15.663 1.00 39.31 768 MET A O 1
ATOM 6276 N N . THR A 1 769 ? 3.266 -19.182 14.177 1.00 43.72 769 THR A N 1
ATOM 6277 C CA . THR A 1 769 ? 3.854 -18.301 15.203 1.00 43.72 769 THR A CA 1
ATOM 6278 C C . THR A 1 769 ? 2.799 -17.642 16.098 1.00 43.72 769 THR A C 1
ATOM 6280 O O . THR A 1 769 ? 3.017 -17.559 17.307 1.00 43.72 769 THR A O 1
ATOM 6283 N N . SER A 1 770 ? 1.633 -17.259 15.567 1.00 37.62 770 SER A N 1
ATOM 6284 C CA . SER A 1 770 ? 0.497 -16.767 16.368 1.00 37.62 770 SER A CA 1
ATOM 6285 C C . SER A 1 770 ? -0.146 -17.872 17.221 1.00 37.62 770 SER A C 1
ATOM 6287 O O . SER A 1 770 ? -0.470 -17.649 18.386 1.00 37.62 770 SER A O 1
ATOM 6289 N N . SER A 1 771 ? -0.268 -19.089 16.680 1.00 37.84 771 SER A N 1
ATOM 6290 C CA . SER A 1 771 ? -0.836 -20.252 17.380 1.00 37.84 771 SER A CA 1
ATOM 6291 C C . SER A 1 771 ? 0.105 -20.803 18.457 1.00 37.84 771 SER A C 1
ATOM 6293 O O . SER A 1 771 ? -0.357 -21.146 19.540 1.00 37.84 771 SER A O 1
ATOM 6295 N N . GLN A 1 772 ? 1.424 -20.838 18.219 1.00 40.28 772 GLN A N 1
ATOM 6296 C CA . GLN A 1 772 ? 2.422 -21.206 19.233 1.00 40.28 772 GLN A CA 1
ATOM 6297 C C . GLN A 1 772 ? 2.394 -20.218 20.407 1.00 40.28 772 GLN A C 1
ATOM 6299 O O . GLN A 1 772 ? 2.417 -20.643 21.557 1.00 40.28 772 GLN A O 1
ATOM 6304 N N . LYS A 1 773 ? 2.270 -18.912 20.131 1.00 43.09 773 LYS A N 1
ATOM 6305 C CA . LYS A 1 773 ? 2.131 -17.877 21.169 1.00 43.09 773 LYS A CA 1
ATOM 6306 C C . LYS A 1 773 ? 0.825 -18.008 21.959 1.00 43.09 773 LYS A C 1
ATOM 6308 O O . LYS A 1 773 ? 0.837 -17.803 23.167 1.00 43.09 773 LYS A O 1
ATOM 6313 N N . LEU A 1 774 ? -0.279 -18.381 21.305 1.00 39.25 774 LEU A N 1
ATOM 6314 C CA . LEU A 1 774 ? -1.544 -18.725 21.969 1.00 39.25 774 LEU A CA 1
ATOM 6315 C C . LEU A 1 774 ? -1.391 -19.952 22.876 1.00 39.25 774 LEU A C 1
ATOM 6317 O O . LEU A 1 774 ? -1.875 -19.937 24.001 1.00 39.25 774 LEU A O 1
ATOM 6321 N N . ILE A 1 775 ? -0.671 -20.986 22.435 1.00 39.72 775 ILE A N 1
ATOM 6322 C CA . ILE A 1 775 ? -0.371 -22.173 23.250 1.00 39.72 775 ILE A CA 1
ATOM 6323 C C . ILE A 1 775 ? 0.534 -21.810 24.444 1.00 39.72 775 ILE A C 1
ATOM 6325 O O . ILE A 1 775 ? 0.313 -22.305 25.550 1.00 39.72 775 ILE A O 1
ATOM 6329 N N . ASP A 1 776 ? 1.497 -20.902 24.276 1.00 36.12 776 ASP A N 1
ATOM 6330 C CA . ASP A 1 776 ? 2.346 -20.398 25.366 1.00 36.12 776 ASP A CA 1
ATOM 6331 C C . ASP A 1 776 ? 1.577 -19.493 26.351 1.00 36.12 776 ASP A C 1
ATOM 6333 O O . ASP A 1 776 ? 1.817 -19.535 27.558 1.00 36.12 776 ASP A O 1
ATOM 6337 N N . LEU A 1 777 ? 0.602 -18.714 25.875 1.00 35.84 777 LEU A N 1
ATOM 6338 C CA . LEU A 1 777 ? -0.309 -17.934 26.722 1.00 35.84 777 LEU A CA 1
ATOM 6339 C C . LEU A 1 777 ? -1.264 -18.843 27.507 1.00 35.84 777 LEU A C 1
ATOM 6341 O O . LEU A 1 777 ? -1.387 -18.702 28.723 1.00 35.84 777 LEU A O 1
ATOM 6345 N N . VAL A 1 778 ? -1.873 -19.831 26.849 1.00 33.66 778 VAL A N 1
ATOM 6346 C CA . VAL A 1 778 ? -2.785 -20.798 27.482 1.00 33.66 778 VAL A CA 1
ATOM 6347 C C . VAL A 1 778 ? -2.039 -21.706 28.470 1.00 33.66 778 VAL A C 1
ATOM 6349 O O . VAL A 1 778 ? -2.548 -21.983 29.557 1.00 33.66 778 VAL A O 1
ATOM 6352 N N . SER A 1 779 ? -0.808 -22.124 28.160 1.00 31.16 779 SER A N 1
ATOM 6353 C CA . SER A 1 779 ? -0.005 -22.974 29.055 1.00 31.16 779 SER A CA 1
ATOM 6354 C C . SER A 1 779 ? 0.525 -22.236 30.291 1.00 31.16 779 SER A C 1
ATOM 6356 O O . SER A 1 779 ? 0.675 -22.853 31.349 1.00 31.16 779 SER A O 1
ATOM 6358 N N . ASN A 1 780 ? 0.733 -20.917 30.207 1.00 31.39 780 ASN A N 1
ATOM 6359 C CA . ASN A 1 780 ? 1.081 -20.090 31.365 1.00 31.39 780 ASN A CA 1
ATOM 6360 C C . ASN A 1 780 ? -0.124 -19.773 32.268 1.00 31.39 780 ASN A C 1
ATOM 6362 O O . ASN A 1 780 ? 0.064 -19.546 33.463 1.00 31.39 780 ASN A O 1
ATOM 6366 N N . VAL A 1 781 ? -1.354 -19.832 31.746 1.00 34.12 781 VAL A N 1
ATOM 6367 C CA . VAL A 1 781 ? -2.596 -19.669 32.529 1.00 34.12 781 VAL A CA 1
ATOM 6368 C C . VAL A 1 781 ? -3.009 -20.970 33.242 1.00 34.12 781 VAL A C 1
ATOM 6370 O O . VAL A 1 781 ? -3.680 -20.926 34.271 1.00 34.12 781 VAL A O 1
ATOM 6373 N N . GLN A 1 782 ? -2.556 -22.139 32.772 1.00 27.55 782 GLN A N 1
ATOM 6374 C CA . GLN A 1 782 ? -2.920 -23.447 33.342 1.00 27.55 782 GLN A CA 1
ATOM 6375 C C . GLN A 1 782 ? -2.018 -23.964 34.478 1.00 27.55 782 GLN A C 1
ATOM 6377 O O . GLN A 1 782 ? -2.216 -25.092 34.930 1.00 27.55 782 GLN A O 1
ATOM 6382 N N . ARG A 1 783 ? -1.051 -23.189 34.992 1.00 24.41 783 ARG A N 1
ATOM 6383 C CA . ARG A 1 783 ? -0.313 -23.583 36.209 1.00 24.41 783 ARG A CA 1
ATOM 6384 C C . ARG A 1 783 ? -1.000 -23.005 37.452 1.00 24.41 783 ARG A C 1
ATOM 6386 O O . ARG A 1 783 ? -0.874 -21.806 37.692 1.00 24.41 783 ARG A O 1
ATOM 6393 N N . PRO A 1 784 ? -1.669 -23.818 38.295 1.00 24.47 784 PRO A N 1
ATOM 6394 C CA . PRO A 1 784 ? -2.046 -23.354 39.616 1.00 24.47 784 PRO A CA 1
ATOM 6395 C C . PRO A 1 784 ? -0.764 -23.099 40.408 1.00 24.47 784 PRO A C 1
ATOM 6397 O O . PRO A 1 784 ? 0.133 -23.943 40.440 1.00 24.47 784 PRO A O 1
ATOM 6400 N N . ALA A 1 785 ? -0.681 -21.938 41.053 1.00 28.52 785 ALA A N 1
ATOM 6401 C CA . ALA A 1 785 ? 0.360 -21.628 42.019 1.00 28.52 785 ALA A CA 1
ATOM 6402 C C . ALA A 1 785 ? 0.304 -22.641 43.176 1.00 28.52 785 ALA A C 1
ATOM 6404 O O . ALA A 1 785 ? -0.417 -22.463 44.157 1.00 28.52 785 ALA A O 1
ATOM 6405 N N . THR A 1 786 ? 1.052 -23.736 43.063 1.00 24.69 786 THR A N 1
ATOM 6406 C CA . THR A 1 786 ? 1.287 -24.651 44.175 1.00 24.69 786 THR A CA 1
ATOM 6407 C C . THR A 1 786 ? 2.498 -24.170 44.957 1.00 24.69 786 THR A C 1
ATOM 6409 O O . THR A 1 786 ? 3.620 -24.171 44.457 1.00 24.69 786 THR A O 1
ATOM 6412 N N . ASN A 1 787 ? 2.232 -23.768 46.198 1.00 30.45 787 ASN A N 1
ATOM 6413 C CA . ASN A 1 787 ? 3.192 -23.495 47.260 1.00 30.45 787 ASN A CA 1
ATOM 6414 C C . ASN A 1 787 ? 4.434 -24.403 47.227 1.00 30.45 787 ASN A C 1
ATOM 6416 O O . ASN A 1 787 ? 4.320 -25.615 47.412 1.00 30.45 787 ASN A O 1
ATOM 6420 N N . SER A 1 788 ? 5.625 -23.805 47.192 1.00 25.41 788 SER A N 1
ATOM 6421 C CA . SER A 1 788 ? 6.838 -24.444 47.710 1.00 25.41 788 SER A CA 1
ATOM 6422 C C . SER A 1 788 ? 7.675 -23.449 48.513 1.00 25.41 788 SER A C 1
ATOM 6424 O O . SER A 1 788 ? 8.394 -22.613 47.980 1.00 25.41 788 SER A O 1
ATOM 6426 N N . LYS A 1 789 ? 7.477 -23.565 49.827 1.00 24.77 789 LYS A N 1
ATOM 6427 C CA . LYS A 1 789 ? 8.387 -23.361 50.959 1.00 24.77 789 LYS A CA 1
ATOM 6428 C C . LYS A 1 789 ? 9.761 -22.730 50.688 1.00 24.77 789 LYS A C 1
ATOM 6430 O O . LYS A 1 789 ? 10.582 -23.230 49.932 1.00 24.77 789 LYS A O 1
ATOM 6435 N N . ILE A 1 790 ? 10.011 -21.720 51.517 1.00 27.44 790 ILE A N 1
ATOM 6436 C CA . ILE A 1 790 ? 11.299 -21.241 52.020 1.00 27.44 790 ILE A CA 1
ATOM 6437 C C . ILE A 1 790 ? 12.272 -22.405 52.280 1.00 27.44 790 ILE A C 1
ATOM 6439 O O . ILE A 1 790 ? 11.995 -23.259 53.121 1.00 27.44 790 ILE A O 1
ATOM 6443 N N . THR A 1 791 ? 13.451 -22.347 51.660 1.00 22.38 791 THR A N 1
ATOM 6444 C CA . THR A 1 791 ? 14.695 -22.901 52.215 1.00 22.38 791 THR A CA 1
ATOM 6445 C C . THR A 1 791 ? 15.853 -21.970 51.876 1.00 22.38 791 THR A C 1
ATOM 6447 O O . THR A 1 791 ? 16.192 -21.752 50.717 1.00 22.38 791 THR A O 1
ATOM 6450 N N . VAL A 1 792 ? 16.421 -21.398 52.932 1.00 24.70 792 VAL A N 1
ATOM 6451 C CA . VAL A 1 792 ? 17.709 -20.702 52.982 1.00 24.70 792 VAL A CA 1
ATOM 6452 C C . VAL A 1 792 ? 18.827 -21.731 52.781 1.00 24.70 792 VAL A C 1
ATOM 6454 O O . VAL A 1 792 ? 18.734 -22.781 53.405 1.00 24.70 792 VAL A O 1
ATOM 6457 N N . THR A 1 793 ? 19.854 -21.428 51.968 1.00 23.84 793 THR A N 1
ATOM 6458 C CA . THR A 1 793 ? 21.295 -21.440 52.341 1.00 23.84 793 THR A CA 1
ATOM 6459 C C . THR A 1 793 ? 22.241 -21.259 51.137 1.00 23.84 793 THR A C 1
ATOM 6461 O O . THR A 1 793 ? 22.234 -22.066 50.218 1.00 23.84 793 THR A O 1
ATOM 6464 N N . ASN A 1 794 ? 23.102 -20.240 51.272 1.00 23.22 794 ASN A N 1
ATOM 6465 C CA . ASN A 1 794 ? 24.561 -20.198 51.065 1.00 23.22 794 ASN A CA 1
ATOM 6466 C C . ASN A 1 794 ? 25.241 -20.331 49.680 1.00 23.22 794 ASN A C 1
ATOM 6468 O O . ASN A 1 794 ? 25.307 -21.397 49.088 1.00 23.22 794 ASN A O 1
ATOM 6472 N N . THR A 1 795 ? 25.885 -19.203 49.322 1.00 23.94 795 THR A N 1
ATOM 6473 C CA . THR A 1 795 ? 27.296 -18.994 48.903 1.00 23.94 795 THR A CA 1
ATOM 6474 C C . THR A 1 795 ? 27.908 -19.796 47.753 1.00 23.94 795 THR A C 1
ATOM 6476 O O . THR A 1 795 ? 28.125 -20.987 47.900 1.00 23.94 795 THR A O 1
ATOM 6479 N N . GLU A 1 796 ? 28.377 -19.066 46.732 1.00 23.94 796 GLU A N 1
ATOM 6480 C CA . GLU A 1 796 ? 29.720 -19.122 46.099 1.00 23.94 796 GLU A CA 1
ATOM 6481 C C . GLU A 1 796 ? 29.735 -18.035 44.995 1.00 23.94 796 GLU A C 1
ATOM 6483 O O . GLU A 1 796 ? 28.878 -18.032 44.121 1.00 23.94 796 GLU A O 1
ATOM 6488 N N . GLN A 1 797 ? 30.365 -16.872 45.210 1.00 22.77 797 GLN A N 1
ATOM 6489 C CA . GLN A 1 797 ? 31.750 -16.494 44.868 1.00 22.77 797 GLN A CA 1
ATOM 6490 C C . GLN A 1 797 ? 32.110 -16.528 43.370 1.00 22.77 797 GLN A C 1
ATOM 6492 O O . GLN A 1 797 ? 31.649 -17.383 42.632 1.00 22.77 797 GLN A O 1
ATOM 6497 N N . ILE A 1 798 ? 33.043 -15.626 43.014 1.00 24.52 798 ILE A N 1
ATOM 6498 C CA . ILE A 1 798 ? 33.738 -15.402 41.726 1.00 24.52 798 ILE A CA 1
ATOM 6499 C C . ILE A 1 798 ? 33.071 -14.299 40.865 1.00 24.52 798 ILE A C 1
ATOM 6501 O O . ILE A 1 798 ? 31.915 -14.413 40.500 1.00 24.52 798 ILE A O 1
ATOM 6505 N N . SER A 1 799 ? 33.713 -13.223 40.398 1.00 22.98 799 SER A N 1
ATOM 6506 C CA . SER A 1 799 ? 34.837 -12.365 40.830 1.00 22.98 799 SER A CA 1
ATOM 6507 C C . SER A 1 799 ? 34.984 -11.310 39.717 1.00 22.98 799 SER A C 1
ATOM 6509 O O . SER A 1 799 ? 35.156 -11.689 38.561 1.00 22.98 799 SER A O 1
ATOM 6511 N N . ILE A 1 800 ? 34.936 -10.013 40.033 1.00 22.23 800 ILE A N 1
ATOM 6512 C CA . ILE A 1 800 ? 35.248 -8.922 39.086 1.00 22.23 800 ILE A CA 1
ATOM 6513 C C . ILE A 1 800 ? 36.713 -8.514 39.306 1.00 22.23 800 ILE A C 1
ATOM 6515 O O . ILE A 1 800 ? 37.056 -8.228 40.457 1.00 22.23 800 ILE A O 1
ATOM 6519 N N . PRO A 1 801 ? 37.583 -8.419 38.281 1.00 26.36 801 PRO A N 1
ATOM 6520 C CA . PRO A 1 801 ? 38.885 -7.794 38.450 1.00 26.36 801 PRO A CA 1
ATOM 6521 C C . PRO A 1 801 ? 38.795 -6.298 38.120 1.00 26.36 801 PRO A C 1
ATOM 6523 O O . PRO A 1 801 ? 38.570 -5.904 36.981 1.00 26.36 801 PRO A O 1
ATOM 6526 N N . ASN A 1 802 ? 39.009 -5.468 39.140 1.00 23.77 802 ASN A N 1
ATOM 6527 C CA . ASN A 1 802 ? 39.310 -4.045 39.012 1.00 23.77 802 ASN A CA 1
ATOM 6528 C C . ASN A 1 802 ? 40.741 -3.810 39.518 1.00 23.77 802 ASN A C 1
ATOM 6530 O O . ASN A 1 802 ? 41.001 -3.925 40.712 1.00 23.77 802 ASN A O 1
ATOM 6534 N N . HIS A 1 803 ? 41.639 -3.397 38.629 1.00 25.97 803 HIS A N 1
ATOM 6535 C CA . HIS A 1 803 ? 42.771 -2.529 38.960 1.00 25.97 803 HIS A CA 1
ATOM 6536 C C . HIS A 1 803 ? 42.756 -1.417 37.897 1.00 25.97 803 HIS A C 1
ATOM 6538 O O . HIS A 1 803 ? 42.876 -1.706 36.714 1.00 25.97 803 HIS A O 1
ATOM 6544 N N . GLN A 1 804 ? 42.333 -0.183 38.211 1.00 28.34 804 GLN A N 1
ATOM 6545 C CA . GLN A 1 804 ? 43.149 0.890 38.816 1.00 28.34 804 GLN A CA 1
ATOM 6546 C C . GLN A 1 804 ? 44.504 1.044 38.090 1.00 28.34 804 GLN A C 1
ATOM 6548 O O . GLN A 1 804 ? 45.275 0.100 38.063 1.00 28.34 804 GLN A O 1
ATOM 6553 N N . ARG A 1 805 ? 44.913 2.203 37.558 1.00 26.05 805 ARG A N 1
ATOM 6554 C CA . ARG A 1 805 ? 44.677 3.583 38.013 1.00 26.05 805 ARG A CA 1
ATOM 6555 C C . ARG A 1 805 ? 45.293 4.588 37.011 1.00 26.05 805 ARG A C 1
ATOM 6557 O O . ARG A 1 805 ? 46.374 4.333 36.499 1.00 26.05 805 ARG A O 1
ATOM 6564 N N . LEU A 1 806 ? 44.665 5.768 36.937 1.00 27.11 806 LEU A N 1
ATOM 6565 C CA . LEU A 1 806 ? 45.256 7.117 36.807 1.00 27.11 806 LEU A CA 1
ATOM 6566 C C . LEU A 1 806 ? 45.998 7.507 35.511 1.00 27.11 806 LEU A C 1
ATOM 6568 O O . LEU A 1 806 ? 47.213 7.349 35.409 1.00 27.11 806 LEU A O 1
ATOM 6572 N N . ARG A 1 807 ? 45.307 8.257 34.645 1.00 27.28 807 ARG A N 1
ATOM 6573 C CA . ARG A 1 807 ? 45.492 9.715 34.510 1.00 27.28 807 ARG A CA 1
ATOM 6574 C C . ARG A 1 807 ? 44.255 10.366 33.913 1.00 27.28 807 ARG A C 1
ATOM 6576 O O . ARG A 1 807 ? 43.599 9.687 33.097 1.00 27.28 807 ARG A O 1
#

Radius of gyration: 36.28 Å; chains: 1; bounding box: 84×66×112 Å

pLDDT: mean 74.33, std 20.68, range [22.23, 97.06]

Secondary structure (DSSP, 8-state):
-HHHHHHHHHHHHSS-TTTHHHHHHHHTTS-HHHHHHHHHHHHHS-TTS---HHHHHHHHHHHTTS-HHHHHHHHHHHHHHHHTT-TTSHHHHHHHIIIII-HHHHHHHHHHHHHHHHHHHHH-THHHHHHHHHHHHSHHHHTTHHHHHHTTS-GGG----HHHHHHHHHHHS-TTT-HHHHHHHHHHHHHS--SB-TTTSSBSS-HHHHHHHHHHHHHHHHHHT-TTTS-HHHHHHHHHHHHHH---HHHHHHHHHTTS---GGGS-HHHHHHHHH------TT-TTS-----SS--HHHHHHHHHHHHHH--HHHHHHHHHHSHHHH-HHHIIIIIHHHHHHHHHTT-HHHHHHHHHHHTTTTTT-HHHHHH-HHHHHHHHHHHH--SS-TTTTTTS-TTSTTT-TTPPPHHHHHHHHHHHHHHHHTTT-HHHHHHHHHHHHHHHHTSTTTTT-HHHHHHHHHHHHHHHHH-TT-HHHHHHHHHHHHHHH-TTGGGS--SSS-------S-TTSTTS-SSTTTSPPGGGTTTSHHHHHHHHHHHHHHHHHTTHHHHHHHHHHH-TTS-HHHHHHHHHHHTTPPP--GGGSHHHHHHHHHHHS-TT-TTHHHHHHHHHHHHHPPPTT-SS--GGGGG-SHHHHHHHHHHHHHHHHHHHHHHH-TTSTTHHHHHHHHHHHHHHHH-GGGG-TT--GGGS-GGG-HHHHHHHHT--TTS-----GGGS-HHHHHHHHHHHHHHHS-------TTSHHHHHHHHHHHHHHHHHHHHHHHHHHHS-------------------------

Foldseek 3Di:
DVLVVLLVVVCVVPPDNPLSVVLVVLLVVADPVVSVLVSVLLVPDDLADQQDPVSLVSLLVVLVPDDLVRLVSVLVSLLSVLVRPPPSCSSVNSLCCQQQQHVPSVVRSVVVSLVSLQVSCVVPVVNVVVVLVVCLVCVVRRPPSVVVSLVSHPQAQHEDDPVSVVSLLVLLPDCVVDVRSPVVSLVSLVSHQQFADPPPLAGSYDLVVLLSVLLSLVVSCLAAPFPQRHDPVSVVSVVVSCVVPVDDSVVSSLVSNLLHDQAPCPSAPVSLVVLLPPPDDQPLPPPPDPPPPVSVDDPVSVVVLVCCCPRRVDLSSLLNCLRPHQCVPAPSNVVVPVLVSLLSCLVVPVLSSSLVSCLSSLSRCLVVLLVCLPDPSNLVSVVSSFPDAPPPPVVVVVDDPPVVVVCQQDGHLSLLLSLLSLLVVLVSCLVPVVSSLSSLVSLLSSLLSHPPSLAHNSSLVSVLLSLLSCCLQPVCPPVSLVVLLCSLVCLLCVPVPPPPPPDDDDDDDDDDDPPPVQADNQPPRQNPLVCCQVSVSSNVSNLLSLLLVCVVVCVLVVLQLQCQVPVPDQSQVSNVVSCVVVVHHDDPLCSHSLNSLLSNLLPHDLPAQCNVQSLVLNVLSLLEDDPNDLWRCSVSSQPDPVSVVSLVSSLVSLVVSLVVLVVCVVDPCSVVRNLVSQLSSVVSVDPCSGPSPDDLVPDPVSNVSVSSVCSHPDPSNDPDRDVCVSGPSVVSVVVSVVSSCVNVDSPPPDPPDPPVVVVVVSVVVSVVVVVVVVVVVVVVVPDDPDDDDDDDDDDDDDDDDDDDDDD

Sequence (807 aa):
AYIYRSVENIIRQCRNVRWSLLSLFALFDLPQSLQYRLLHLICSIPDDEPVTVETSAAIDQMLNSATPSEILSLLKVLHNLGQTGDESGQISNVIFYITCLHPISREYSLRDGRSILTHFASLRPTIISHLLKLASTHIDAVGKVLFSLFRSLPMDIWMPNDNDLSIIEKWFNDISQSTIAFQLALHLIDTMNWQDLPDKRQLCISYTIHCEMALILLKLHLKYCDKSAASKENQLQLQNFTKQTQINLDQWIWTTVLRLQLNQSCLSVDSFIDSMSQEHVPNLNETQRNISTDNGMSDEAINDIRRAIEQYHNLIAYYISFGLDQPGASAAGFFERGIEYLSQLVQNGKYSAAIRVLHDMSGILIRSADYLIEHVQFMTTLKTLLNASDTSMSLLKTASSYLIQQRSYDETTNTKLLTAAILDLLIWLEDNPKFRRLVLLLWFKLLTALKDWNKDSSILFALDNLLTHSFVHDVMNKEVTDHLFELAVSALNPRQNQQVTRSGFLSWIPLPSAVTFAQTYWSSLSIDSSLLSRYPIVSYYFLNAENSFEIDQNVLVELKAELELNPSGKVDQIWKKLIQQRHYPYIPLTSLSIYRWGTMACEMPVSHPLLPLVWEKFFTIYLSKHNNCLHRVGYRLFESPVQTTFLKQMKRSLCQACEYYSSTPTLPYANQLSTFYHSLSLWIDEPRLHDPQLNIIALPKQYDNERLEHLFNADYRIFDIKWLELVDLRQMYETLIKFTNELWSRKRTINDNNNNQRSNANLQRSIMTSSQKLIDLVSNVQRPATNSKITVTNTEQISIPNHQRLR